Protein AF-A0A1R3GP20-F1 (afdb_monomer_lite)

Organism: Corchorus capsularis (NCBI:txid210143)

pLDDT: mean 72.46, std 16.09, range [25.16, 97.12]

Radius of gyration: 41.13 Å; chains: 1; bounding box: 104×87×97 Å

Secondary structure (DSSP, 8-state):
-------HHHHHHHHHHTSHHHHHHHHHHHHHTT--TTTSTTSPPEEEEEEEE-SS-EEEEEEEESPP-GGGG-S--EEEGGGSSSGGGGGG-BTTB--EEEHHHHHHHHHTHHHHHHHHHHTSS-SS-EEEEEETHHHHHHHHHHHHHHTTS-TT-S---EEEEESPPP-EEHHHHHHHHTSHHHHTTEEEEEETT-SGGGTTT-GGGTTTS---S-TTSEE--SEEEEEETTEEEEE--HHHHHHHHHHSPPPTTTT-TT--S--HHHHHHHHHHHHHH--S----S--S-HHHHHHHHHHHHTT----TT----HHHHHHHHHHHHHHHHHHH-S--HHHHHHHHHHHHHHHHHHHHHHHHTTS-HHHHHHHT-SHHHHHHHHHHHHHHHHHHHHHHHHHHS--SHHHHHHHHHHHHHHHHHHHHHHHHHHHHHHHTT---IIIII--HHHHHHHHHHHHHHHHHT------S--GGGPPPS-TTHHHHHHHHHHHHHHHH-TT--HHHHHHHHHHHHHHHHHHHHHHHTT-S-GGGGSTTSHHHHHHHHHHHHH-GGGTT-HHHHHHHTTGGGGTT-----HHHHHHHHHHSPTT-EEEEEEEEEEE-TT-TTHHHHHHHHHHHHTTSEEEEEEEEEEE--SSS-----EEPPHHHHT-TT--EEEEEEE-----S----SEE-TT----SSSEEEEEEE-SS--EEEEEEE--S--EEEEEEE-TT--EEEEE----TTS-GGGGGG--HHHHHHTT-TT-SEEEE-HHHHHHHHHHHH-TTSTT---GGGSPP-TT--EEEEEE-SS-HHHHHHHHTT-TT--EEEEEE--------------GGGSPPPHHHHHT--EEEEEEE---SHHHHHHHHHHHHH-TT--EEEEEEP-SSS-PPPHHHHHHHHHHHHTTS-TTSEEEE-

InterPro domains:
  IPR002921 Fungal lipase-type domain [PF01764] (103-204)
  IPR006566 FBD domain [PF08387] (855-895)
  IPR006566 FBD domain [SM00579] (857-932)
  IPR029058 Alpha/Beta hydrolase fold [G3DSA:3.40.50.1820] (83-268)
  IPR029058 Alpha/Beta hydrolase fold [SSF53474] (102-243)
  IPR032675 Leucine-rich repeat domain superfamily [G3DSA:3.80.10.10] (656-910)
  IPR041266 EDS1, EP domain [PF18117] (353-562)
  IPR044603 Senescence-associated carboxylesterase 101-like [PTHR46898] (2-581)

Foldseek 3Di:
DPDQPPFLQVVLLVVLQVCPLLVLLVVQVVVCPPDPLVVFPPDDKAKDWDWDDDPAEIEIEIEIPPQDDLVNCLDFDWDWCVNPPDCQVVQLDFDPFIKTWGPSLVVNCVVCVVVLVVVLVVCLPPPGEYEQEYEESSLLNSLSSLVSSVLRHDPPPPHHYAREYELYAFTIFPSNQVQQVLPVVSLQRYEYEYELQRCRNCSLQDVVSNPPPPDDDRSHGGWDTHKYWYFYLQAIGIDRLGQLVSLLNVQQHHDPCSPPPPPSDDSVSVRSVSRNVNSVVDDPDDDPDDDPDSLLVSLVVNCVNSVNDDDPDDPDPVVVSSVSSSVSVVVVVVVVPPDDPVVLVVLLVVLLVLLVVLQVVCVVVLAGNLRCLLVVPDPSSVVNVVSLVSNVVVLVVVQVSLSRGRPGPNSLVVLVVCLVVLQSNLLRRLSSQLSVCVSVVHADCPPPNDDPSSVVSVVSNVVVCVVVVDPPQDDQDQLQPDRQNPSCLVNLLSVLVVLLVQLVDPPDDPVSNVVSVVSNLVNLVVVVVCLVSSRHHLSLVRCNYSNVVSVVSVCVVVDPPCPPRVVVCCVVVVVSVVRRDPDDDLVNVLVVLVVDPFAEEDAEAEDADEDELPPPCCQVRVLSSQVSNLRYQYAEYAYHYEYDDQDQRLPAAAEHDPSNLAHPRYAYYHYHYHYDAYPDDHDDRYHYPPWDDDPDQETEAERAHARHAYYHYHHAYHDDGHYAYHYHYPNHAYYHYYHPPPPPDDLVPLQPHQRLQVVQVPCQQYAEDEDEQNSVVSLVSLCVDPDDPSRDDLVPGAQNANHAYYAYEHEPPDLVVVQSVLLSDQAHAYYHYEYDDDDDDPDPDPDDQLVVDDGRNCQQPHHAEYEYEQQQVPDPSSLRSLLSSLQRNNNHAEYEYEHHDDDDDGDDPVVVVVSCVVSVVSHDPRHDYYYD

Structure (mmCIF, N/CA/C/O backbone):
data_AF-A0A1R3GP20-F1
#
_entry.id   AF-A0A1R3GP20-F1
#
loop_
_atom_site.group_PDB
_atom_site.id
_atom_site.type_symbol
_atom_site.label_atom_id
_atom_site.label_alt_id
_atom_site.label_comp_id
_atom_site.label_asym_id
_atom_site.label_entity_id
_atom_site.label_seq_id
_atom_site.pdbx_PDB_ins_code
_atom_site.Cartn_x
_atom_site.Cartn_y
_atom_site.Cartn_z
_atom_site.occupancy
_atom_site.B_iso_or_equiv
_atom_site.auth_seq_id
_atom_site.auth_comp_id
_atom_site.auth_asym_id
_atom_site.auth_atom_id
_atom_site.pdbx_PDB_model_num
ATOM 1 N N . MET A 1 1 ? 17.857 -23.842 -15.244 1.00 29.58 1 MET A N 1
ATOM 2 C CA . MET A 1 1 ? 18.789 -22.783 -15.690 1.00 29.58 1 MET A CA 1
ATOM 3 C C . MET A 1 1 ? 18.843 -21.756 -14.569 1.00 29.58 1 MET A C 1
ATOM 5 O O . MET A 1 1 ? 17.812 -21.162 -14.300 1.00 29.58 1 MET A O 1
ATOM 9 N N . LYS A 1 2 ? 19.956 -21.622 -13.833 1.00 28.05 2 LYS A N 1
ATOM 10 C CA . LYS A 1 2 ? 20.116 -20.470 -12.925 1.00 28.05 2 LYS A CA 1
ATOM 11 C C . LYS A 1 2 ? 20.214 -19.233 -13.817 1.00 28.05 2 LYS A C 1
ATOM 13 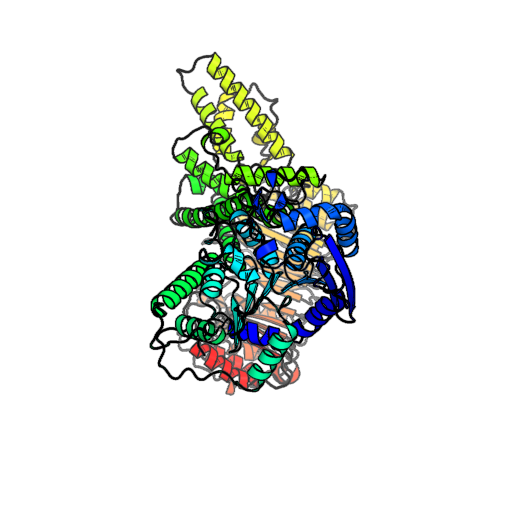O O . LYS A 1 2 ? 21.007 -19.279 -14.755 1.00 28.05 2 LYS A O 1
ATOM 18 N N . GLU A 1 3 ? 19.393 -18.212 -13.578 1.00 34.22 3 GLU A N 1
ATOM 19 C CA . GLU A 1 3 ? 19.436 -16.956 -14.334 1.00 34.22 3 GLU A CA 1
ATOM 20 C C . GLU A 1 3 ? 20.881 -16.446 -14.368 1.00 34.22 3 GLU A C 1
ATOM 22 O O . GLU A 1 3 ? 21.495 -16.155 -13.337 1.00 34.22 3 GLU A O 1
ATOM 27 N N . LEU A 1 4 ? 21.464 -16.428 -15.566 1.00 44.31 4 LEU A N 1
ATOM 28 C CA . LEU A 1 4 ? 22.694 -15.697 -15.807 1.00 44.31 4 LEU A CA 1
ATOM 29 C C . LEU A 1 4 ? 22.367 -14.225 -15.553 1.00 44.31 4 LEU A C 1
ATOM 31 O O . LEU A 1 4 ? 21.310 -13.748 -15.961 1.00 44.31 4 LEU A O 1
ATOM 35 N N . PHE A 1 5 ? 23.254 -13.525 -14.847 1.00 54.19 5 PHE A N 1
ATOM 36 C CA . PHE A 1 5 ? 23.191 -12.073 -14.729 1.00 54.19 5 PHE A CA 1
ATOM 37 C C . PHE A 1 5 ? 22.976 -11.506 -16.139 1.00 54.19 5 PHE A C 1
ATOM 39 O O . PHE A 1 5 ? 23.779 -11.815 -17.021 1.00 54.19 5 PHE A O 1
ATOM 46 N N . ASN A 1 6 ? 21.860 -10.799 -16.363 1.00 54.53 6 ASN A N 1
ATOM 47 C CA . ASN A 1 6 ? 21.426 -10.366 -17.693 1.00 54.53 6 ASN A CA 1
ATOM 48 C C . ASN A 1 6 ? 22.588 -9.640 -18.378 1.00 54.53 6 ASN A C 1
ATOM 50 O O . ASN A 1 6 ? 23.022 -8.579 -17.920 1.00 54.53 6 ASN A O 1
ATOM 54 N N . SER A 1 7 ? 23.172 -10.264 -19.400 1.00 61.56 7 SER A N 1
ATOM 55 C CA . SER A 1 7 ? 24.402 -9.752 -19.979 1.00 61.56 7 SER A CA 1
ATOM 56 C C . SER A 1 7 ? 24.056 -8.487 -20.760 1.00 61.56 7 SER A C 1
ATOM 58 O O . SER A 1 7 ? 23.189 -8.499 -21.631 1.00 61.56 7 SER A O 1
ATOM 60 N N . GLY A 1 8 ? 24.731 -7.367 -20.485 1.00 73.50 8 GLY A N 1
ATOM 61 C CA . GLY A 1 8 ? 24.527 -6.121 -21.236 1.00 73.50 8 GLY A CA 1
ATOM 62 C C . GLY A 1 8 ? 24.634 -6.298 -22.762 1.00 73.50 8 GLY A C 1
ATOM 63 O O . GLY A 1 8 ? 24.097 -5.493 -23.523 1.00 73.50 8 GLY A O 1
ATOM 64 N N . SER A 1 9 ? 25.271 -7.380 -23.219 1.00 75.88 9 SER A N 1
ATOM 65 C CA . SER A 1 9 ? 25.347 -7.790 -24.620 1.00 75.88 9 SER A CA 1
ATOM 66 C C . SER A 1 9 ? 24.009 -8.265 -25.209 1.00 75.88 9 SER A C 1
ATOM 68 O O . SER A 1 9 ? 23.725 -7.952 -26.361 1.00 75.88 9 SER A O 1
ATOM 70 N N . GLU A 1 10 ? 23.144 -8.950 -24.455 1.00 77.94 10 GLU A N 1
ATOM 71 C CA . GLU A 1 10 ? 21.823 -9.391 -24.941 1.00 77.94 10 GLU A CA 1
ATOM 72 C C . GLU A 1 10 ? 20.915 -8.202 -25.261 1.00 77.94 10 GLU A C 1
ATOM 74 O O . GLU A 1 10 ? 20.359 -8.113 -26.359 1.00 77.94 10 GLU A O 1
ATOM 79 N N . ILE A 1 11 ? 20.837 -7.242 -24.335 1.00 83.44 11 ILE A N 1
ATOM 80 C CA . ILE A 1 11 ? 20.085 -5.995 -24.530 1.00 83.44 11 ILE A CA 1
ATOM 81 C C . ILE A 1 11 ? 20.663 -5.217 -25.716 1.00 83.44 11 ILE A C 1
ATOM 83 O O . ILE A 1 11 ? 19.912 -4.714 -26.551 1.00 83.44 11 ILE A O 1
ATOM 87 N N . ALA A 1 12 ? 21.991 -5.140 -25.827 1.00 86.31 12 ALA A N 1
ATOM 88 C CA . ALA A 1 12 ? 22.646 -4.461 -26.939 1.00 86.31 12 ALA A CA 1
ATOM 89 C C . ALA A 1 12 ? 22.302 -5.099 -28.292 1.00 86.31 12 ALA A C 1
ATOM 91 O O . ALA A 1 12 ? 21.916 -4.394 -29.225 1.00 86.31 12 ALA A O 1
ATOM 92 N N . ASN A 1 13 ? 22.351 -6.430 -28.380 1.00 84.88 13 ASN A N 1
ATOM 93 C CA . ASN A 1 13 ? 22.006 -7.167 -29.592 1.00 84.88 13 ASN A CA 1
ATOM 94 C C . ASN A 1 13 ? 20.529 -6.985 -29.968 1.00 84.88 13 ASN A C 1
ATOM 96 O O . ASN A 1 13 ? 20.212 -6.816 -31.148 1.00 84.88 13 ASN A O 1
ATOM 100 N N . PHE A 1 14 ? 19.623 -6.958 -28.987 1.00 86.56 14 PHE A N 1
ATOM 101 C CA . PHE A 1 14 ? 18.211 -6.643 -29.215 1.00 86.56 14 PHE A CA 1
ATOM 102 C C . PHE A 1 14 ? 18.025 -5.227 -29.781 1.00 86.56 14 PHE A C 1
ATOM 104 O O . PHE A 1 14 ? 17.337 -5.038 -30.784 1.00 86.56 14 PHE A O 1
ATOM 111 N N . VAL A 1 15 ? 18.679 -4.224 -29.188 1.00 88.25 15 VAL A N 1
ATOM 112 C CA . VAL A 1 15 ? 18.590 -2.831 -29.654 1.00 88.25 15 VAL A CA 1
ATOM 113 C C . VAL A 1 15 ? 19.131 -2.688 -31.076 1.00 88.25 15 VAL A C 1
ATOM 115 O O . VAL A 1 15 ? 18.488 -2.043 -31.905 1.00 88.25 15 VAL A O 1
ATOM 118 N N . VAL A 1 16 ? 20.272 -3.305 -31.388 1.00 87.69 16 VAL A N 1
ATOM 119 C CA . VAL A 1 16 ? 20.862 -3.270 -32.734 1.00 87.69 16 VAL A CA 1
ATOM 120 C C . VAL A 1 16 ? 19.957 -3.971 -33.751 1.00 87.69 16 VAL A C 1
ATOM 122 O O . VAL A 1 16 ? 19.645 -3.388 -34.784 1.00 87.69 16 VAL A O 1
ATOM 125 N N . SER A 1 17 ? 19.457 -5.171 -33.443 1.00 86.00 17 SER A N 1
ATOM 126 C CA . SER A 1 17 ? 18.593 -5.945 -34.354 1.00 86.00 17 SER A CA 1
ATOM 127 C C . SER A 1 17 ? 17.183 -5.370 -34.542 1.00 86.00 17 SER A C 1
ATOM 129 O O . SER A 1 17 ? 16.494 -5.736 -35.493 1.00 86.00 17 SER A O 1
ATOM 131 N N . SER A 1 18 ? 16.750 -4.435 -33.690 1.00 87.44 18 SER A N 1
ATOM 132 C CA . SER A 1 18 ? 15.440 -3.777 -33.807 1.00 87.44 18 SER A CA 1
ATOM 133 C C . SER A 1 18 ? 15.275 -2.914 -35.069 1.00 87.44 18 SER A C 1
ATOM 135 O O . SER A 1 18 ? 14.157 -2.510 -35.396 1.00 87.44 18 SER A O 1
ATOM 137 N N . GLY A 1 19 ? 16.375 -2.562 -35.748 1.00 86.75 19 GLY A N 1
ATOM 138 C CA . GLY A 1 19 ? 16.399 -1.624 -36.876 1.00 86.75 19 GLY A CA 1
ATOM 139 C C . GLY A 1 19 ? 16.174 -0.156 -36.482 1.00 86.75 19 GLY A C 1
ATOM 140 O O . GLY A 1 19 ? 16.270 0.736 -37.329 1.00 86.75 19 GLY A O 1
ATOM 141 N N . LEU A 1 20 ? 15.914 0.129 -35.199 1.00 90.62 20 LEU A N 1
ATOM 142 C CA . LEU A 1 20 ? 15.613 1.473 -34.711 1.00 90.62 20 LEU A CA 1
ATOM 143 C C . LEU A 1 20 ? 16.793 2.432 -34.895 1.00 90.62 20 LEU A C 1
ATOM 145 O O . LEU A 1 20 ? 16.613 3.549 -35.379 1.00 90.62 20 LEU A O 1
ATOM 149 N N . LEU A 1 21 ? 18.006 1.987 -34.548 1.00 92.56 21 LEU A N 1
ATOM 150 C CA . LEU A 1 21 ? 19.221 2.805 -34.645 1.00 92.56 21 LEU A CA 1
ATOM 151 C C . LEU A 1 21 ? 19.466 3.289 -36.076 1.00 92.56 21 LEU A C 1
ATOM 153 O O . LEU A 1 21 ? 19.797 4.455 -36.281 1.00 92.56 21 LEU A O 1
ATOM 157 N N . LYS A 1 22 ? 19.242 2.413 -37.061 1.00 90.75 22 LYS A N 1
ATOM 158 C CA . LYS A 1 22 ? 19.423 2.710 -38.484 1.00 90.75 22 LYS A CA 1
ATOM 159 C C . LYS A 1 22 ? 18.431 3.760 -38.980 1.00 90.75 22 LYS A C 1
ATOM 161 O O . LYS A 1 22 ? 18.835 4.717 -39.637 1.00 90.75 22 LYS A O 1
ATOM 166 N N . VAL A 1 23 ? 17.151 3.613 -38.627 1.00 91.81 23 VAL A N 1
ATOM 167 C CA . VAL A 1 23 ? 16.099 4.579 -38.991 1.00 91.81 23 VAL A CA 1
ATOM 168 C C . VAL A 1 23 ? 16.395 5.953 -38.390 1.00 91.81 23 VAL A C 1
ATOM 170 O O . VAL A 1 23 ? 16.384 6.952 -39.108 1.00 91.81 23 VAL A O 1
ATOM 173 N N . VAL A 1 24 ? 16.694 6.010 -37.089 1.00 93.62 24 VAL A N 1
ATOM 174 C CA . VAL A 1 24 ? 16.926 7.278 -36.383 1.00 93.62 24 VAL A CA 1
ATOM 175 C C . VAL A 1 24 ? 18.208 7.954 -36.880 1.00 93.62 24 VAL A C 1
ATOM 177 O O . VAL A 1 24 ? 18.185 9.152 -37.167 1.00 93.62 24 VAL A O 1
ATOM 180 N N . TRP A 1 25 ? 19.302 7.204 -37.067 1.00 92.81 25 TRP A N 1
ATOM 181 C CA . TRP A 1 25 ? 20.543 7.751 -37.628 1.00 92.81 25 TRP A CA 1
ATOM 182 C C . TRP A 1 25 ? 20.354 8.280 -39.050 1.00 92.81 25 TRP A C 1
ATOM 184 O O . TRP A 1 25 ? 20.863 9.353 -39.362 1.00 92.81 25 TRP A O 1
ATOM 194 N N . GLY A 1 26 ? 19.573 7.594 -39.892 1.00 91.00 26 GLY A N 1
ATOM 195 C CA . GLY A 1 26 ? 19.237 8.079 -41.234 1.00 91.00 26 GLY A CA 1
ATOM 196 C C . GLY A 1 26 ? 18.630 9.485 -41.208 1.00 91.00 26 GLY A C 1
ATOM 197 O O . GLY A 1 26 ? 19.096 10.371 -41.918 1.00 91.00 26 GLY A O 1
ATOM 198 N N . LYS A 1 27 ? 17.680 9.746 -40.298 1.00 93.12 27 LYS A N 1
ATOM 199 C CA . LYS A 1 27 ? 17.074 11.084 -40.142 1.00 93.12 27 LYS A CA 1
ATOM 200 C C . LYS A 1 27 ? 18.039 12.126 -39.582 1.00 93.12 27 LYS A C 1
ATOM 202 O O . LYS A 1 27 ? 17.956 13.303 -39.946 1.00 93.12 27 LYS A O 1
ATOM 207 N N . VAL A 1 28 ? 18.949 11.722 -38.694 1.00 90.75 28 VAL A N 1
ATOM 208 C CA . VAL A 1 28 ? 20.040 12.586 -38.214 1.00 90.75 28 VAL A CA 1
ATOM 209 C C . VAL A 1 28 ? 20.936 12.986 -39.386 1.00 90.75 28 VAL A C 1
ATOM 211 O O . VAL A 1 28 ? 21.197 14.174 -39.577 1.00 90.75 28 VAL A O 1
ATOM 214 N N . TRP A 1 29 ? 21.331 12.021 -40.215 1.00 87.06 29 TRP A N 1
ATOM 215 C CA . TRP A 1 29 ? 22.163 12.233 -41.396 1.00 87.06 29 TRP A CA 1
ATOM 216 C C . TRP A 1 29 ? 21.489 13.139 -42.437 1.00 87.06 29 TRP A C 1
ATOM 218 O O . TRP A 1 29 ? 22.080 14.129 -42.872 1.00 87.06 29 TRP A O 1
ATOM 228 N N . ASP A 1 30 ? 20.217 12.891 -42.755 1.00 87.69 30 ASP A N 1
ATOM 229 C CA . ASP A 1 30 ? 19.410 13.728 -43.658 1.00 87.69 30 ASP A CA 1
ATOM 230 C C . ASP A 1 30 ? 19.300 15.179 -43.166 1.00 87.69 30 ASP A C 1
ATOM 232 O O . ASP A 1 30 ? 19.216 16.135 -43.946 1.00 87.69 30 ASP A O 1
ATOM 236 N N . SER A 1 31 ? 19.326 15.373 -41.846 1.00 85.50 31 SER A N 1
ATOM 237 C CA . SER A 1 31 ? 19.245 16.697 -41.233 1.00 85.50 31 SER A CA 1
ATOM 238 C C . SER A 1 31 ? 20.527 17.521 -41.409 1.00 85.50 31 SER A C 1
ATOM 240 O O . SER A 1 31 ? 20.444 18.749 -41.343 1.00 85.50 31 SER A O 1
ATOM 242 N N . TYR A 1 32 ? 21.664 16.887 -41.727 1.00 79.44 32 TYR A N 1
ATOM 243 C CA . TYR A 1 32 ? 22.916 17.558 -42.109 1.00 79.44 32 TYR A CA 1
ATOM 244 C C . TYR A 1 32 ? 22.970 17.988 -43.588 1.00 79.44 32 TYR A C 1
ATOM 246 O O . TYR A 1 32 ? 23.777 18.847 -43.932 1.00 79.44 32 TYR A O 1
ATOM 254 N N . GLY A 1 33 ? 22.109 17.437 -44.454 1.00 60.69 33 GLY A N 1
ATOM 255 C CA . GLY A 1 33 ? 21.724 17.972 -45.771 1.00 60.69 33 GLY A CA 1
ATOM 256 C C . GLY A 1 33 ? 22.797 18.670 -46.624 1.00 60.69 33 GLY A C 1
ATOM 257 O O . GLY A 1 33 ? 22.637 19.847 -46.934 1.00 60.69 33 GLY A O 1
ATOM 258 N N . GLY A 1 34 ? 23.862 17.967 -47.034 1.00 55.84 34 GLY A N 1
ATOM 259 C CA . GLY A 1 34 ? 24.817 18.447 -48.055 1.00 55.84 34 GLY A CA 1
ATOM 260 C C . GLY A 1 34 ? 25.625 19.699 -47.684 1.00 55.84 34 GLY A C 1
ATOM 261 O O . GLY A 1 34 ? 26.261 20.299 -48.549 1.00 55.84 34 GLY A O 1
ATOM 262 N N . VAL A 1 35 ? 25.598 20.106 -46.414 1.00 54.78 35 VAL A N 1
ATOM 263 C CA . VAL A 1 35 ? 26.345 21.256 -45.904 1.00 54.78 35 VAL A CA 1
ATOM 264 C C . VAL A 1 35 ? 27.845 20.998 -46.050 1.00 54.78 35 VAL A C 1
ATOM 266 O O . VAL A 1 35 ? 28.344 19.947 -45.647 1.00 54.78 35 VAL A O 1
ATOM 269 N N . ASN A 1 36 ? 28.582 21.959 -46.615 1.00 56.22 36 ASN A N 1
ATOM 270 C CA . ASN A 1 36 ? 30.034 21.870 -46.732 1.00 56.22 36 ASN A CA 1
ATOM 271 C C . ASN A 1 36 ? 30.664 22.017 -45.334 1.00 56.22 36 ASN A C 1
ATOM 273 O O . ASN A 1 36 ? 30.934 23.119 -44.861 1.00 56.22 36 ASN A O 1
ATOM 277 N N . LEU A 1 37 ? 30.865 20.888 -44.649 1.00 58.25 37 LEU A N 1
ATOM 278 C CA . LEU A 1 37 ? 31.321 20.790 -43.251 1.00 58.25 37 LEU A CA 1
ATOM 279 C C . LEU A 1 37 ? 32.644 21.521 -42.969 1.00 58.25 37 LEU A C 1
ATOM 281 O O . LEU A 1 37 ? 32.959 21.814 -41.817 1.00 58.25 37 LEU A O 1
ATOM 285 N N . LYS A 1 38 ? 33.418 21.817 -44.017 1.00 56.22 38 LYS A N 1
ATOM 286 C CA . LYS A 1 38 ? 34.682 22.555 -43.938 1.00 56.22 38 LYS A CA 1
ATOM 287 C C . LYS A 1 38 ? 34.490 24.076 -43.834 1.00 56.22 38 LYS A C 1
ATOM 289 O O . LYS A 1 38 ? 35.322 24.733 -43.224 1.00 56.22 38 LYS A O 1
ATOM 294 N N . GLU A 1 39 ? 33.399 24.639 -44.361 1.00 55.25 39 GLU A N 1
ATOM 295 C CA . GLU A 1 39 ? 33.142 26.095 -44.352 1.00 55.25 39 GLU A CA 1
ATOM 296 C C . GLU A 1 39 ? 32.567 26.603 -43.019 1.00 55.25 39 GLU A C 1
ATOM 298 O O . GLU A 1 39 ? 32.647 27.791 -42.716 1.00 55.25 39 GLU A O 1
ATOM 303 N N . GLN A 1 40 ? 32.011 25.711 -42.193 1.00 54.69 40 GLN A N 1
ATOM 304 C CA . GLN A 1 40 ? 31.311 26.086 -40.959 1.00 54.69 40 GLN A CA 1
ATOM 305 C C . GLN A 1 40 ? 32.179 26.101 -39.695 1.00 54.69 40 GLN A C 1
ATOM 307 O O . GLN A 1 40 ? 31.701 26.534 -38.651 1.00 54.69 40 GLN A O 1
ATOM 312 N N . GLN A 1 41 ? 33.444 25.676 -39.771 1.00 58.16 41 GLN A N 1
ATOM 313 C CA . GLN A 1 41 ? 34.330 25.549 -38.601 1.00 58.16 41 GLN A CA 1
ATOM 314 C C . GLN A 1 41 ? 34.600 26.882 -37.873 1.00 58.16 41 GLN A C 1
ATOM 316 O O . GLN A 1 41 ? 34.982 26.870 -36.710 1.00 58.16 41 GLN A O 1
ATOM 321 N N . ASN A 1 42 ? 34.361 28.023 -38.533 1.00 55.22 42 ASN A N 1
ATOM 322 C CA . ASN A 1 42 ? 34.601 29.365 -37.988 1.00 55.22 42 ASN A CA 1
ATOM 323 C C . ASN A 1 42 ? 33.325 30.090 -37.504 1.00 55.22 42 ASN A C 1
ATOM 325 O O . ASN A 1 42 ? 33.387 31.273 -37.169 1.00 55.22 42 ASN A O 1
ATOM 329 N N . LEU A 1 43 ? 32.161 29.430 -37.501 1.00 61.06 43 LEU A N 1
ATOM 330 C CA . LEU A 1 43 ? 30.885 30.013 -37.061 1.00 61.06 43 LEU A CA 1
ATOM 331 C C . LEU A 1 43 ? 30.577 29.646 -35.600 1.00 61.06 43 LEU A C 1
ATOM 333 O O . LEU A 1 43 ? 30.935 28.571 -35.128 1.00 61.06 43 LEU A O 1
ATOM 337 N N . GLY A 1 44 ? 29.871 30.532 -34.889 1.00 66.75 44 GLY A N 1
ATOM 338 C CA . GLY A 1 44 ? 29.358 30.242 -33.546 1.00 66.75 44 GLY A CA 1
ATOM 339 C C . GLY A 1 44 ? 28.326 29.109 -33.549 1.00 66.75 44 GLY A C 1
ATOM 340 O O . GLY A 1 44 ? 27.679 28.851 -34.567 1.00 66.75 44 GLY A O 1
ATOM 341 N N . PHE A 1 45 ? 28.157 28.435 -32.406 1.00 76.25 45 PHE A N 1
ATOM 342 C CA . PHE A 1 45 ? 27.189 27.346 -32.293 1.00 76.25 45 PHE A CA 1
ATOM 343 C C . PHE A 1 45 ? 25.761 27.836 -32.564 1.00 76.25 45 PHE A C 1
ATOM 345 O O . PHE A 1 45 ? 25.288 28.800 -31.965 1.00 76.25 45 PHE A O 1
ATOM 352 N N . SER A 1 46 ? 25.055 27.119 -33.431 1.00 83.00 46 SER A N 1
ATOM 353 C CA . SER A 1 46 ? 23.639 27.313 -33.743 1.00 83.00 46 SER A CA 1
ATOM 354 C C . SER A 1 46 ? 22.892 25.988 -33.626 1.00 83.00 46 SER A C 1
ATOM 356 O O . SER A 1 46 ? 23.471 24.919 -33.839 1.00 83.00 46 SER A O 1
ATOM 358 N N . LEU A 1 47 ? 21.608 26.059 -33.278 1.00 88.19 47 LEU A N 1
ATOM 359 C CA . LEU A 1 47 ? 20.738 24.899 -33.119 1.00 88.19 47 LEU A CA 1
ATOM 360 C C . LEU A 1 47 ? 19.670 24.903 -34.211 1.00 88.19 47 LEU A C 1
ATOM 362 O O . LEU A 1 47 ? 19.030 25.920 -34.461 1.00 88.19 47 LEU A O 1
ATOM 366 N N . LYS A 1 48 ? 19.455 23.752 -34.843 1.00 88.50 48 LYS A N 1
ATOM 367 C CA . LYS A 1 48 ? 18.309 23.498 -35.720 1.00 88.50 48 LYS A CA 1
ATOM 368 C C . LYS A 1 48 ? 17.637 22.208 -35.286 1.00 88.50 48 LYS A C 1
ATOM 370 O O . LYS A 1 48 ? 18.314 21.284 -34.836 1.00 88.50 48 LYS A O 1
ATOM 375 N N . TRP A 1 49 ? 16.326 22.118 -35.464 1.00 92.06 49 TRP A N 1
ATOM 376 C CA . TRP A 1 49 ? 15.613 20.857 -35.305 1.00 92.06 49 TRP A CA 1
ATOM 377 C C . TRP A 1 49 ? 14.669 20.590 -36.466 1.00 92.06 49 TRP A C 1
ATOM 379 O O . TRP A 1 49 ? 14.187 21.507 -37.131 1.00 92.06 49 TRP A O 1
ATOM 389 N N . LYS A 1 50 ? 14.427 19.306 -36.715 1.00 92.62 50 LYS A N 1
ATOM 390 C CA . LYS A 1 50 ? 13.450 18.817 -37.687 1.00 92.62 50 LYS A CA 1
ATOM 391 C C . LYS A 1 50 ? 12.570 17.772 -37.025 1.00 92.62 50 LYS A C 1
ATOM 393 O O . LYS A 1 50 ? 13.045 16.975 -36.220 1.00 92.62 50 LYS A O 1
ATOM 398 N N . VAL A 1 51 ? 11.296 17.789 -37.385 1.00 92.00 51 VAL A N 1
ATOM 399 C CA . VAL A 1 51 ? 10.306 16.812 -36.939 1.00 92.00 51 VAL A CA 1
ATOM 400 C C . VAL A 1 51 ? 9.996 15.893 -38.114 1.00 92.00 51 VAL A C 1
ATOM 402 O O . VAL A 1 51 ? 9.724 16.374 -39.213 1.00 92.00 51 VAL A O 1
ATOM 405 N N . TYR A 1 52 ? 10.047 14.587 -37.879 1.00 91.75 52 TYR A N 1
ATOM 406 C CA . TYR A 1 52 ? 9.670 13.554 -38.836 1.00 91.75 52 TYR A CA 1
ATOM 407 C C . TYR A 1 52 ? 8.512 12.748 -38.254 1.00 91.75 52 TYR A C 1
ATOM 409 O O . TYR A 1 52 ? 8.655 12.110 -37.211 1.00 91.75 52 TYR A O 1
ATOM 417 N N . GLU A 1 53 ? 7.371 12.778 -38.931 1.00 89.19 53 GLU A N 1
ATOM 418 C CA . GLU A 1 53 ? 6.186 12.014 -38.548 1.00 89.19 53 GLU A CA 1
ATOM 419 C C . GLU A 1 53 ? 6.222 10.652 -39.260 1.00 89.19 53 GLU A C 1
ATOM 421 O O . GLU A 1 53 ? 5.951 10.561 -40.456 1.00 89.19 53 GLU A O 1
ATOM 426 N N . GLU A 1 54 ? 6.587 9.579 -38.550 1.00 85.62 54 GLU A N 1
ATOM 427 C CA . GLU A 1 54 ? 6.610 8.213 -39.105 1.00 85.62 54 GLU A CA 1
ATOM 428 C C . GLU A 1 54 ? 5.326 7.463 -38.745 1.00 85.62 54 GLU A C 1
ATOM 430 O O . GLU A 1 54 ? 4.674 7.780 -37.761 1.00 85.62 54 GLU A O 1
ATOM 435 N N . ALA A 1 55 ? 4.939 6.413 -39.470 1.00 81.88 55 ALA A N 1
ATOM 436 C CA . ALA A 1 55 ? 3.660 5.730 -39.209 1.00 81.88 55 ALA A CA 1
ATOM 437 C C . ALA A 1 55 ? 3.495 5.217 -37.755 1.00 81.88 55 ALA A C 1
ATOM 439 O O . ALA A 1 55 ? 2.386 5.212 -37.222 1.00 81.88 55 ALA A O 1
ATOM 440 N N . LYS A 1 56 ? 4.591 4.803 -37.098 1.00 84.44 56 LYS A N 1
ATOM 441 C CA . LYS A 1 56 ? 4.572 4.171 -35.762 1.00 84.44 56 LYS A CA 1
ATOM 442 C C . LYS A 1 56 ? 4.971 5.097 -34.606 1.00 84.44 56 LYS A C 1
ATOM 444 O O . LYS A 1 56 ? 4.517 4.880 -33.486 1.00 84.44 56 LYS A O 1
ATOM 449 N N . PHE A 1 57 ? 5.813 6.096 -34.853 1.00 88.69 57 PHE A N 1
ATOM 450 C CA . PHE A 1 57 ? 6.357 7.011 -33.842 1.00 88.69 57 PHE A CA 1
ATOM 451 C C . PHE A 1 57 ? 6.756 8.341 -34.489 1.00 88.69 57 PHE A C 1
ATOM 453 O O . PHE A 1 57 ? 6.928 8.399 -35.699 1.00 88.69 57 PHE A O 1
ATOM 460 N N . ASP A 1 58 ? 6.887 9.405 -33.708 1.00 91.25 58 ASP A N 1
ATOM 461 C CA . ASP A 1 58 ? 7.414 10.685 -34.200 1.00 91.25 58 ASP A CA 1
ATOM 462 C C . ASP A 1 58 ? 8.881 10.832 -33.796 1.00 91.25 58 ASP A C 1
ATOM 464 O O . ASP A 1 58 ? 9.286 10.340 -32.741 1.00 91.25 58 ASP A O 1
ATOM 468 N N . ILE A 1 59 ? 9.688 11.495 -34.626 1.00 93.81 59 ILE A N 1
ATOM 469 C CA . ILE A 1 59 ? 11.118 11.712 -34.377 1.00 93.81 59 ILE A CA 1
ATOM 470 C C . ILE A 1 59 ? 11.421 13.210 -34.403 1.00 93.81 59 ILE A C 1
ATOM 472 O O . ILE A 1 59 ? 11.221 13.873 -35.420 1.00 93.81 59 ILE A O 1
ATOM 476 N N . ILE A 1 60 ? 11.971 13.736 -33.311 1.00 94.75 60 ILE A N 1
ATOM 477 C CA . ILE A 1 60 ? 12.514 15.095 -33.232 1.00 94.75 60 ILE A CA 1
ATOM 478 C C . ILE A 1 60 ? 14.036 14.999 -33.282 1.00 94.75 60 ILE A C 1
ATOM 480 O O . ILE A 1 60 ? 14.659 14.454 -32.373 1.00 94.75 60 ILE A O 1
ATOM 484 N N . VAL A 1 61 ? 14.633 15.539 -34.340 1.00 95.94 61 VAL A N 1
ATOM 485 C CA . VAL A 1 61 ? 16.082 15.531 -34.562 1.00 95.94 61 VAL A CA 1
ATOM 486 C C . VAL A 1 61 ? 16.657 16.900 -34.235 1.00 95.94 61 VAL A C 1
ATOM 488 O O . VAL A 1 61 ? 16.308 17.873 -34.898 1.00 95.94 61 VAL A O 1
ATOM 491 N N . PHE A 1 62 ? 17.578 16.967 -33.276 1.00 93.94 62 PHE A N 1
ATOM 492 C CA . PHE A 1 62 ? 18.363 18.156 -32.949 1.00 93.94 62 PHE A CA 1
ATOM 493 C C . PHE A 1 62 ? 19.749 18.099 -33.595 1.00 93.94 62 PHE A C 1
ATOM 495 O O . PHE A 1 62 ? 20.509 17.145 -33.407 1.00 93.94 62 PHE A O 1
ATOM 502 N N . VAL A 1 63 ? 20.100 19.157 -34.324 1.00 89.38 63 VAL A N 1
ATOM 503 C CA . VAL A 1 63 ? 21.385 19.310 -35.009 1.00 89.38 63 VAL A CA 1
ATOM 504 C C . VAL A 1 63 ? 22.052 20.602 -34.557 1.00 89.38 63 VAL A C 1
ATOM 506 O O . VAL A 1 63 ? 21.512 21.693 -34.744 1.00 89.38 63 VAL A O 1
ATOM 509 N N . ALA A 1 64 ? 23.245 20.471 -33.978 1.00 86.50 64 ALA A N 1
ATOM 510 C CA . ALA A 1 64 ? 24.125 21.599 -33.703 1.00 86.50 64 ALA A CA 1
ATOM 511 C C . ALA A 1 64 ? 25.059 21.843 -34.901 1.00 86.50 64 ALA A C 1
ATOM 513 O O . ALA A 1 64 ? 25.556 20.892 -35.510 1.00 86.50 64 ALA A O 1
ATOM 514 N N . SER A 1 65 ? 25.281 23.115 -35.233 1.00 78.06 65 SER A N 1
ATOM 515 C CA . SER A 1 65 ? 26.180 23.563 -36.301 1.00 78.06 65 SER A CA 1
ATOM 516 C C . SER A 1 65 ? 27.134 24.635 -35.760 1.00 78.06 65 SER A C 1
ATOM 518 O O . SER A 1 65 ? 26.632 25.606 -35.190 1.00 78.06 65 SER A O 1
ATOM 520 N N . PRO A 1 66 ? 28.460 24.530 -35.969 1.00 72.75 66 PRO A N 1
ATOM 521 C CA . PRO A 1 66 ? 29.165 23.439 -36.654 1.00 72.75 66 PRO A CA 1
ATOM 522 C C . PRO A 1 66 ? 29.133 22.115 -35.877 1.00 72.75 66 PRO A C 1
ATOM 524 O O . PRO A 1 66 ? 28.771 22.075 -34.701 1.00 72.75 66 PRO A O 1
ATOM 527 N N . ILE A 1 67 ? 29.517 21.020 -36.541 1.00 71.81 67 ILE A N 1
ATOM 528 C CA . ILE A 1 67 ? 29.693 19.722 -35.878 1.00 71.81 67 ILE A CA 1
ATOM 529 C C . ILE A 1 67 ? 30.874 19.829 -34.921 1.00 71.81 67 ILE A C 1
ATOM 531 O O . ILE A 1 67 ? 31.997 20.116 -35.337 1.00 71.81 67 ILE A O 1
ATOM 535 N N . CYS A 1 68 ? 30.612 19.611 -33.634 1.00 71.00 68 CYS A N 1
ATOM 536 C CA . CYS A 1 68 ? 31.629 19.751 -32.608 1.00 71.00 68 CYS A CA 1
ATOM 537 C C . CYS A 1 68 ? 32.725 18.702 -32.791 1.00 71.00 68 CYS A C 1
ATOM 539 O O . CYS A 1 68 ? 32.491 17.501 -32.660 1.00 71.00 68 CYS A O 1
ATOM 541 N N . THR A 1 69 ? 33.937 19.182 -33.042 1.00 68.81 69 THR A N 1
ATOM 542 C CA . THR A 1 69 ? 35.160 18.385 -32.936 1.00 68.81 69 THR A CA 1
ATOM 543 C C . THR A 1 69 ? 35.772 18.554 -31.545 1.00 68.81 69 THR A C 1
ATOM 545 O O . THR A 1 69 ? 35.348 19.404 -30.757 1.00 68.81 69 THR A O 1
ATOM 548 N N . LYS A 1 70 ? 36.830 17.789 -31.257 1.00 65.44 70 LYS A N 1
ATOM 549 C CA . LYS A 1 70 ? 37.595 17.902 -30.010 1.00 65.44 70 LYS A CA 1
ATOM 550 C C . LYS A 1 70 ? 38.002 19.346 -29.687 1.00 65.44 70 LYS A C 1
ATOM 552 O O . LYS A 1 70 ? 37.914 19.735 -28.531 1.00 65.44 70 LYS A O 1
ATOM 557 N N . SER A 1 71 ? 38.427 20.138 -30.675 1.00 65.38 71 SER A N 1
ATOM 558 C CA . SER A 1 71 ? 38.880 21.522 -30.460 1.00 65.38 71 SER A CA 1
ATOM 559 C C . SER A 1 71 ? 37.761 22.460 -30.001 1.00 65.38 71 SER A C 1
ATOM 561 O O . SER A 1 71 ? 38.008 23.337 -29.183 1.00 65.38 71 SER A O 1
ATOM 563 N N . HIS A 1 72 ? 36.526 22.239 -30.456 1.00 69.38 72 HIS A N 1
ATOM 564 C CA . HIS A 1 72 ? 35.367 23.066 -30.106 1.00 69.38 72 HIS A CA 1
ATOM 565 C C . HIS A 1 72 ? 34.900 22.882 -28.653 1.00 69.38 72 HIS A C 1
ATOM 567 O O . HIS A 1 72 ? 34.181 23.726 -28.129 1.00 69.38 72 HIS A O 1
ATOM 573 N N . LEU A 1 73 ? 35.264 21.762 -28.021 1.00 70.06 73 LEU A N 1
ATOM 574 C CA . LEU A 1 73 ? 34.796 21.349 -26.694 1.00 70.06 73 LEU A CA 1
ATOM 575 C C . LEU A 1 73 ? 35.947 21.244 -25.672 1.00 70.06 73 LEU A C 1
ATOM 577 O O . LEU A 1 73 ? 35.783 20.630 -24.621 1.00 70.06 73 LEU A O 1
ATOM 581 N N . GLN A 1 74 ? 37.122 21.810 -25.982 1.00 60.66 74 GLN A N 1
ATOM 582 C CA . GLN A 1 74 ? 38.304 21.763 -25.106 1.00 60.66 74 GLN A CA 1
ATOM 583 C C . GLN A 1 74 ? 38.099 22.495 -23.772 1.00 60.66 74 GLN A C 1
ATOM 585 O O . GLN A 1 74 ? 38.682 22.094 -22.765 1.00 60.66 74 GLN A O 1
ATOM 590 N N . GLU A 1 75 ? 37.260 23.532 -23.742 1.00 62.47 75 GLU A N 1
ATOM 591 C CA . GLU A 1 75 ? 36.913 24.258 -22.520 1.00 62.47 75 GLU A CA 1
ATOM 592 C C . GLU A 1 75 ? 35.738 23.570 -21.817 1.00 62.47 75 GLU A C 1
ATOM 594 O O . GLU A 1 75 ? 34.565 23.849 -22.068 1.00 62.47 75 GLU A O 1
ATOM 599 N N . ALA A 1 76 ? 36.064 22.630 -20.930 1.00 63.91 76 ALA A N 1
ATOM 600 C CA . ALA A 1 76 ? 35.094 22.007 -20.045 1.00 63.91 76 ALA A CA 1
ATOM 601 C C . ALA A 1 76 ? 34.587 23.049 -19.030 1.00 63.91 76 ALA A C 1
ATOM 603 O O . ALA A 1 76 ? 35.246 23.323 -18.032 1.00 63.91 76 ALA A O 1
ATOM 604 N N . GLU A 1 77 ? 33.415 23.636 -19.280 1.00 78.88 77 GLU A N 1
ATOM 605 C CA . GLU A 1 77 ? 32.796 24.608 -18.373 1.00 78.88 77 GLU A CA 1
ATOM 606 C C . GLU A 1 77 ? 31.403 24.129 -17.948 1.00 78.88 77 GLU A C 1
ATOM 608 O O . GLU A 1 77 ? 30.496 23.971 -18.768 1.00 78.88 77 GLU A O 1
ATOM 613 N N . LEU A 1 78 ? 31.245 23.880 -16.646 1.00 81.62 78 LEU A N 1
ATOM 614 C CA . LEU A 1 78 ? 29.972 23.540 -16.017 1.00 81.62 78 LEU A CA 1
ATOM 615 C C . LEU A 1 78 ? 29.332 24.804 -15.446 1.00 81.62 78 LEU A C 1
ATOM 617 O O . LEU A 1 78 ? 29.961 25.539 -14.686 1.00 81.62 78 LEU A O 1
ATOM 621 N N . VAL A 1 79 ? 28.065 25.033 -15.778 1.00 81.75 79 VAL A N 1
ATOM 622 C CA . VAL A 1 79 ? 27.266 26.129 -15.227 1.00 81.75 79 VAL A CA 1
ATOM 623 C C . VAL A 1 79 ? 26.340 25.559 -14.152 1.00 81.75 79 VAL A C 1
ATOM 625 O O . VAL A 1 79 ? 25.558 24.656 -14.468 1.00 81.75 79 VAL A O 1
ATOM 628 N N . PRO A 1 80 ? 26.391 26.059 -12.903 1.00 79.19 80 PRO A N 1
ATOM 629 C CA . PRO A 1 80 ? 25.449 25.660 -11.864 1.00 79.19 80 PRO A CA 1
ATOM 630 C C . PRO A 1 80 ? 24.013 26.003 -12.263 1.00 79.19 80 PRO A C 1
ATOM 632 O O . PRO A 1 80 ? 23.748 27.106 -12.747 1.00 79.19 80 PRO A O 1
ATOM 635 N N . SER A 1 81 ? 23.067 25.109 -11.985 1.00 67.56 81 SER A N 1
ATOM 636 C CA . SER A 1 81 ? 21.639 25.324 -12.257 1.00 67.56 81 SER A CA 1
ATOM 637 C C . SER A 1 81 ? 21.082 26.571 -11.551 1.00 67.56 81 SER A C 1
ATOM 639 O O . SER A 1 81 ? 20.160 27.197 -12.060 1.00 67.56 81 SER A O 1
ATOM 641 N N . THR A 1 82 ? 21.678 26.989 -10.426 1.00 64.56 82 THR A N 1
ATOM 642 C CA . THR A 1 82 ? 21.329 28.214 -9.677 1.00 64.56 82 THR A CA 1
ATOM 643 C C . THR A 1 82 ? 21.800 29.513 -10.339 1.00 64.56 82 THR A C 1
ATOM 645 O O . THR A 1 82 ? 21.266 30.579 -10.040 1.00 64.56 82 THR A O 1
ATOM 648 N N . ALA A 1 83 ? 22.796 29.452 -11.229 1.00 64.81 83 ALA A N 1
ATOM 649 C CA . ALA A 1 83 ? 23.304 30.607 -11.974 1.00 64.81 83 ALA A CA 1
ATOM 650 C C . ALA A 1 83 ? 22.507 30.873 -13.265 1.00 64.81 83 ALA A C 1
ATOM 652 O O . ALA A 1 83 ? 22.671 31.918 -13.903 1.00 64.81 83 ALA A O 1
ATOM 653 N N . LEU A 1 84 ? 21.639 29.937 -13.661 1.00 64.00 84 LEU A N 1
ATOM 654 C CA . LEU A 1 84 ? 20.728 30.107 -14.783 1.00 64.00 84 LEU A CA 1
ATOM 655 C C . LEU A 1 84 ? 19.601 31.052 -14.346 1.00 64.00 84 LEU A C 1
ATOM 657 O O . LEU A 1 84 ? 18.854 30.762 -13.421 1.00 64.00 84 LEU A O 1
ATOM 661 N N . LYS A 1 85 ? 19.475 32.203 -15.017 1.00 53.47 85 LYS A N 1
ATOM 662 C CA . LYS A 1 85 ? 18.492 33.264 -14.700 1.00 53.47 85 LYS A CA 1
ATOM 663 C C . LYS A 1 85 ? 17.018 32.849 -14.872 1.00 53.47 85 LYS A C 1
ATOM 665 O O . LYS A 1 85 ? 16.133 33.673 -14.671 1.00 53.47 85 LYS A O 1
ATOM 670 N N . ASP A 1 86 ? 16.759 31.611 -15.275 1.00 57.47 86 ASP A N 1
ATOM 671 C CA . ASP A 1 86 ? 15.447 31.074 -15.617 1.00 57.47 86 ASP A CA 1
ATOM 672 C C . ASP A 1 86 ? 15.231 29.775 -14.808 1.00 57.47 86 ASP A C 1
ATOM 674 O O . ASP A 1 86 ? 16.117 28.913 -14.844 1.00 57.47 86 ASP A O 1
ATOM 678 N N . PRO A 1 87 ? 14.090 29.583 -14.108 1.00 57.62 87 PRO A N 1
ATOM 679 C CA . PRO A 1 87 ? 13.792 28.402 -13.273 1.00 57.62 87 PRO A CA 1
ATOM 680 C C . PRO A 1 87 ? 13.657 27.084 -14.064 1.00 57.62 87 PRO A C 1
ATOM 682 O O . PRO A 1 87 ? 13.168 26.070 -13.568 1.00 57.62 87 PRO A O 1
ATOM 685 N N . SER A 1 88 ? 14.098 27.070 -15.319 1.00 61.19 88 SER A N 1
ATOM 686 C CA . SER A 1 88 ? 13.933 25.982 -16.267 1.00 61.19 88 SER A CA 1
ATOM 687 C C . SER A 1 88 ? 14.508 24.633 -15.826 1.00 61.19 88 SER A C 1
ATOM 689 O O . SER A 1 88 ? 14.011 23.612 -16.278 1.00 61.19 88 SER A O 1
ATOM 691 N N . PHE A 1 89 ? 15.509 24.581 -14.951 1.00 70.88 89 PHE A N 1
ATOM 692 C CA . PHE A 1 89 ? 16.067 23.313 -14.454 1.00 70.88 89 PHE A CA 1
ATOM 693 C C . PHE A 1 89 ? 16.151 23.255 -12.925 1.00 70.88 89 PHE A C 1
ATOM 695 O O . PHE A 1 89 ? 16.870 22.426 -12.377 1.00 70.88 89 PHE A O 1
ATOM 702 N N . GLU A 1 90 ? 15.384 24.091 -12.220 1.00 67.56 90 GLU A N 1
ATOM 703 C CA . GLU A 1 90 ? 15.338 24.092 -10.749 1.00 67.56 90 GLU A CA 1
ATOM 704 C C . GLU A 1 90 ? 14.861 22.742 -10.187 1.00 67.56 90 GLU A C 1
ATOM 706 O O . GLU A 1 90 ? 15.289 22.311 -9.121 1.00 67.56 90 GLU A O 1
ATOM 711 N N . PHE A 1 91 ? 14.058 22.006 -10.963 1.00 69.81 91 PHE A N 1
ATOM 712 C CA . PHE A 1 91 ? 13.646 20.642 -10.637 1.00 69.81 91 PHE A CA 1
ATOM 713 C C . PHE A 1 91 ? 14.797 19.630 -10.564 1.00 69.81 91 PHE A C 1
ATOM 715 O O . PHE A 1 91 ? 14.579 18.524 -10.087 1.00 69.81 91 PHE A O 1
ATOM 722 N N . LEU A 1 92 ? 15.994 19.959 -11.054 1.00 69.94 92 LEU A N 1
ATOM 723 C CA . LEU A 1 92 ? 17.192 19.124 -10.931 1.00 69.94 92 LEU A CA 1
ATOM 724 C C . LEU A 1 92 ? 18.027 19.480 -9.690 1.00 69.94 92 LEU A C 1
ATOM 726 O O . LEU A 1 92 ? 19.129 18.958 -9.531 1.00 69.94 92 LEU A O 1
ATOM 730 N N . CYS A 1 93 ? 17.547 20.380 -8.829 1.00 65.69 93 CYS A N 1
ATOM 731 C CA . CYS A 1 93 ? 18.174 20.717 -7.555 1.00 65.69 93 CYS A CA 1
ATOM 732 C C . CYS A 1 93 ? 17.434 19.997 -6.416 1.00 65.69 93 CYS A C 1
ATOM 734 O O . CYS A 1 93 ? 16.229 20.179 -6.233 1.00 65.69 93 CYS A O 1
ATOM 736 N N . SER A 1 94 ? 18.148 19.181 -5.639 1.00 56.84 94 SER A N 1
ATOM 737 C CA . SER A 1 94 ? 17.642 18.595 -4.390 1.00 56.84 94 SER A CA 1
ATOM 738 C C . SER A 1 94 ? 18.068 19.436 -3.183 1.00 56.84 94 SER A C 1
ATOM 740 O O . SER A 1 94 ? 19.005 20.234 -3.269 1.00 56.84 94 SER A O 1
ATOM 742 N N . ASN A 1 95 ? 17.385 19.275 -2.041 1.00 51.31 95 ASN A N 1
ATOM 743 C CA . ASN A 1 95 ? 17.738 19.957 -0.790 1.00 51.31 95 ASN A CA 1
ATOM 744 C C . ASN A 1 95 ? 19.151 19.538 -0.335 1.00 51.31 95 ASN A C 1
ATOM 746 O O . ASN A 1 95 ? 19.317 18.535 0.354 1.00 51.31 95 ASN A O 1
ATOM 750 N N . GLY A 1 96 ? 20.163 20.312 -0.739 1.00 54.88 96 GLY A N 1
ATOM 751 C CA . GLY A 1 96 ? 21.566 20.153 -0.346 1.00 54.88 96 GLY A CA 1
ATOM 752 C C . GLY A 1 96 ? 22.566 19.973 -1.495 1.00 54.88 96 GLY A C 1
ATOM 753 O O . GLY A 1 96 ? 23.744 20.239 -1.275 1.00 54.88 96 GLY A O 1
ATOM 754 N N . ASN A 1 97 ? 22.131 19.605 -2.711 1.00 59.59 97 ASN A N 1
ATOM 755 C CA . ASN A 1 97 ? 23.031 19.355 -3.848 1.00 59.59 97 ASN A CA 1
ATOM 756 C C . ASN A 1 97 ? 22.676 20.233 -5.060 1.00 59.59 97 ASN A C 1
ATOM 758 O O . ASN A 1 97 ? 21.595 20.120 -5.639 1.00 59.59 97 ASN A O 1
ATOM 762 N N . SER A 1 98 ? 23.616 21.081 -5.483 1.00 71.25 98 SER A N 1
ATOM 763 C CA . SER A 1 98 ? 23.530 21.826 -6.742 1.00 71.25 98 SER A CA 1
ATOM 764 C C . SER A 1 98 ? 23.871 20.915 -7.925 1.00 71.25 98 SER A C 1
ATOM 766 O O . SER A 1 98 ? 24.910 20.256 -7.898 1.00 71.25 98 SER A O 1
ATOM 768 N N . SER A 1 99 ? 23.036 20.895 -8.965 1.00 81.19 99 SER A N 1
ATOM 769 C CA . SER A 1 99 ? 23.383 20.293 -10.259 1.00 81.19 99 SER A CA 1
ATOM 770 C C . SER A 1 99 ? 24.077 21.313 -11.163 1.00 81.19 99 SER A C 1
ATOM 772 O O . SER A 1 99 ? 23.776 22.507 -11.099 1.00 81.19 99 SER A O 1
ATOM 774 N N . SER A 1 100 ? 24.990 20.846 -12.015 1.00 86.12 100 SER A N 1
ATOM 775 C CA . SER A 1 100 ? 25.669 21.678 -13.015 1.00 86.12 100 SER A CA 1
ATOM 776 C C . SER A 1 100 ? 25.590 21.044 -14.400 1.00 86.12 100 SER A C 1
ATOM 778 O O . SER A 1 100 ? 25.678 19.822 -14.541 1.00 86.12 100 SER A O 1
ATOM 780 N N . ILE A 1 101 ? 25.440 21.879 -15.430 1.00 88.12 101 ILE A N 1
ATOM 781 C CA . ILE A 1 101 ? 25.223 21.465 -16.825 1.00 88.12 101 ILE A CA 1
ATOM 782 C C . ILE A 1 101 ? 26.317 22.059 -17.721 1.00 88.12 101 ILE A C 1
ATOM 784 O O . ILE A 1 101 ? 26.770 23.182 -17.503 1.00 88.12 101 ILE A O 1
ATOM 788 N N . HIS A 1 102 ? 26.726 21.322 -18.753 1.00 88.00 102 HIS A N 1
ATOM 789 C CA . HIS A 1 102 ? 27.682 21.753 -19.770 1.00 88.00 102 HIS A CA 1
ATOM 790 C C . HIS A 1 102 ? 27.256 23.075 -20.425 1.00 88.00 102 HIS A C 1
ATOM 792 O O . HIS A 1 102 ? 26.186 23.159 -21.043 1.00 88.00 102 HIS A O 1
ATOM 798 N N . LYS A 1 103 ? 28.120 24.095 -20.349 1.00 86.19 103 LYS A N 1
ATOM 799 C CA . LYS A 1 103 ? 27.828 25.468 -20.784 1.00 86.19 103 LYS A CA 1
ATOM 800 C C . LYS A 1 103 ? 27.344 25.554 -22.225 1.00 86.19 103 LYS A C 1
ATOM 802 O O . LYS A 1 103 ? 26.295 26.136 -22.476 1.00 86.19 103 LYS A O 1
ATOM 807 N N . ALA A 1 104 ? 28.053 24.945 -23.177 1.00 85.38 104 ALA A N 1
ATOM 808 C CA . ALA A 1 104 ? 27.675 25.069 -24.587 1.00 85.38 104 ALA A CA 1
ATOM 809 C C . ALA A 1 104 ? 26.293 24.453 -24.872 1.00 85.38 104 ALA A C 1
ATOM 811 O O . ALA A 1 104 ? 25.525 24.991 -25.669 1.00 85.38 104 ALA A O 1
ATOM 812 N N . ALA A 1 105 ? 25.942 23.363 -24.180 1.00 88.31 105 ALA A N 1
ATOM 813 C CA . ALA A 1 105 ? 24.643 22.715 -24.341 1.00 88.31 105 ALA A CA 1
ATOM 814 C C . ALA A 1 105 ? 23.516 23.585 -23.765 1.00 88.31 105 ALA A C 1
ATOM 816 O O . ALA A 1 105 ? 22.504 23.806 -24.433 1.00 88.31 105 ALA A O 1
ATOM 817 N N . ILE A 1 106 ? 23.703 24.131 -22.557 1.00 86.81 106 ILE A N 1
ATOM 818 C CA . ILE A 1 106 ? 22.687 24.976 -21.923 1.00 86.81 106 ILE A CA 1
ATOM 819 C C . ILE A 1 106 ? 22.556 26.340 -22.609 1.00 86.81 106 ILE A C 1
ATOM 821 O O . ILE A 1 106 ? 21.442 26.844 -22.727 1.00 86.81 106 ILE A O 1
ATOM 825 N N . THR A 1 107 ? 23.632 26.921 -23.148 1.00 87.00 107 THR A N 1
ATOM 826 C CA . THR A 1 107 ? 23.567 28.164 -23.939 1.00 87.00 107 THR A CA 1
ATOM 827 C C . THR A 1 107 ? 22.776 27.959 -25.235 1.00 87.00 107 THR A C 1
ATOM 829 O O . THR A 1 107 ? 21.910 28.769 -25.572 1.00 87.00 107 THR A O 1
ATOM 832 N N . LEU A 1 108 ? 22.991 26.843 -25.940 1.00 87.75 108 LEU A N 1
ATOM 833 C CA . LEU A 1 108 ? 22.189 26.499 -27.120 1.00 87.75 108 LEU A CA 1
ATOM 834 C C . LEU A 1 108 ? 20.717 26.260 -26.779 1.00 87.75 108 LEU A C 1
ATOM 836 O O . LEU A 1 108 ? 19.834 26.714 -27.501 1.00 87.75 108 LEU A O 1
ATOM 840 N N . PHE A 1 109 ? 20.450 25.587 -25.663 1.00 88.62 109 PHE A N 1
ATOM 841 C CA . PHE A 1 109 ? 19.089 25.335 -25.204 1.00 88.62 109 PHE A CA 1
ATOM 842 C C . PHE A 1 109 ? 18.360 26.633 -24.818 1.00 88.62 109 PHE A C 1
ATOM 844 O O . PHE A 1 109 ? 17.238 26.883 -25.252 1.00 88.62 109 PHE A O 1
ATOM 851 N N . THR A 1 110 ? 19.009 27.487 -24.026 1.00 86.56 110 THR A N 1
ATOM 852 C CA . THR A 1 110 ? 18.424 28.739 -23.514 1.00 86.56 110 THR A CA 1
ATOM 853 C C . THR A 1 110 ? 18.225 29.793 -24.599 1.00 86.56 110 THR A C 1
ATOM 855 O O . THR A 1 110 ? 17.235 30.518 -24.552 1.00 86.56 110 THR A O 1
ATOM 858 N N . SER A 1 111 ? 19.089 29.842 -25.619 1.00 86.81 111 SER A N 1
ATOM 859 C CA . SER A 1 111 ? 18.907 30.743 -26.771 1.00 86.81 111 SER A CA 1
ATOM 860 C C . SER A 1 111 ? 17.639 30.457 -27.585 1.00 86.81 111 SER A C 1
ATOM 862 O O . SER A 1 111 ? 17.113 31.377 -28.202 1.00 86.81 111 SER A O 1
ATOM 864 N N . HIS A 1 112 ? 17.110 29.228 -27.536 1.00 86.88 112 HIS A N 1
ATOM 865 C CA . HIS A 1 112 ? 15.897 28.817 -28.257 1.00 86.88 112 HIS A CA 1
ATOM 866 C C . HIS A 1 112 ? 14.746 28.426 -27.312 1.00 86.88 112 HIS A C 1
ATOM 868 O O . HIS A 1 112 ? 13.799 27.757 -27.724 1.00 86.88 112 HIS A O 1
ATOM 874 N N . ILE A 1 113 ? 14.794 28.832 -26.035 1.00 84.88 113 ILE A N 1
ATOM 875 C CA . ILE A 1 113 ? 13.875 28.339 -24.994 1.00 84.88 113 ILE A CA 1
ATOM 876 C C . ILE A 1 113 ? 12.394 28.519 -25.351 1.00 84.88 113 ILE A C 1
ATOM 878 O O . ILE A 1 113 ? 11.602 27.605 -25.144 1.00 84.88 113 ILE A O 1
ATOM 882 N N . ASN A 1 114 ? 12.017 29.659 -25.935 1.00 85.75 114 ASN A N 1
ATOM 883 C CA . ASN A 1 114 ? 10.624 29.959 -26.275 1.00 85.75 114 ASN A CA 1
ATOM 884 C C . ASN A 1 114 ? 10.080 29.013 -27.354 1.00 85.75 114 ASN A C 1
ATOM 886 O O . ASN A 1 114 ? 8.976 28.486 -27.220 1.00 85.75 114 ASN A O 1
ATOM 890 N N . GLU A 1 115 ? 10.871 28.760 -28.395 1.00 88.69 115 GLU A N 1
ATOM 891 C CA . GLU A 1 115 ? 10.519 27.860 -29.497 1.00 88.69 115 GLU A CA 1
ATOM 892 C C . GLU A 1 115 ? 10.464 26.403 -29.015 1.00 88.69 115 GLU A C 1
ATOM 894 O O . GLU A 1 115 ? 9.542 25.655 -29.346 1.00 88.69 115 GLU A O 1
ATOM 899 N N . LEU A 1 116 ? 11.387 26.015 -28.130 1.00 87.56 116 LEU A N 1
ATOM 900 C CA . LEU A 1 116 ? 11.383 24.697 -27.497 1.00 87.56 116 LEU A CA 1
ATOM 901 C C . LEU A 1 116 ? 10.188 24.514 -26.552 1.00 87.56 116 LEU A C 1
ATOM 903 O O . LEU A 1 116 ? 9.611 23.432 -26.504 1.00 87.56 116 LEU A O 1
ATOM 907 N N . LEU A 1 117 ? 9.760 25.545 -25.821 1.00 84.50 117 LEU A N 1
ATOM 908 C CA . LEU A 1 117 ? 8.556 25.473 -24.985 1.00 84.50 117 LEU A CA 1
ATOM 909 C C . LEU A 1 117 ? 7.281 25.324 -25.827 1.00 84.50 117 LEU A C 1
ATOM 911 O O . LEU A 1 117 ? 6.381 24.575 -25.442 1.00 84.50 117 LEU A O 1
ATOM 915 N N . GLN A 1 118 ? 7.208 25.975 -26.991 1.00 86.44 118 GLN A N 1
ATOM 916 C CA . GLN A 1 118 ? 6.115 25.764 -27.946 1.00 86.44 118 GLN A CA 1
ATOM 917 C C . GLN A 1 118 ? 6.103 24.321 -28.464 1.00 86.44 118 GLN A C 1
ATOM 919 O O . GLN A 1 118 ? 5.059 23.665 -28.421 1.00 86.44 118 GLN A O 1
ATOM 924 N N . LEU A 1 119 ? 7.269 23.795 -28.850 1.00 86.56 119 LEU A N 1
ATOM 925 C CA . LEU A 1 119 ? 7.426 22.403 -29.271 1.00 86.56 119 LEU A CA 1
ATOM 926 C C . LEU A 1 119 ? 7.037 21.427 -28.147 1.00 86.56 119 LEU A C 1
ATOM 928 O O . LEU A 1 119 ? 6.294 20.475 -28.371 1.00 86.56 119 LEU A O 1
ATOM 932 N N . LYS A 1 120 ? 7.458 21.693 -26.907 1.00 84.69 120 LYS A N 1
ATOM 933 C CA . LYS A 1 120 ? 7.070 20.914 -25.721 1.00 84.69 120 LYS A CA 1
ATOM 934 C C . LYS A 1 120 ? 5.551 20.869 -25.552 1.00 84.69 120 LYS A C 1
ATOM 936 O O . LYS A 1 120 ? 5.008 19.803 -25.282 1.00 84.69 120 LYS A O 1
ATOM 941 N N . ASN A 1 121 ? 4.855 21.994 -25.722 1.00 82.25 121 ASN A N 1
ATOM 942 C CA . ASN A 1 121 ? 3.399 22.045 -25.578 1.00 82.25 121 ASN A CA 1
ATOM 943 C C . ASN A 1 121 ? 2.681 21.210 -26.646 1.00 82.25 121 ASN A C 1
ATOM 945 O O . ASN A 1 121 ? 1.734 20.499 -26.304 1.00 82.25 121 ASN A O 1
ATOM 949 N N . GLN A 1 122 ? 3.163 21.227 -27.893 1.00 81.94 122 GLN A N 1
ATOM 950 C CA . GLN A 1 122 ? 2.634 20.395 -28.979 1.00 81.94 122 GLN A CA 1
ATOM 951 C C . GLN A 1 122 ? 2.716 18.896 -28.647 1.00 81.94 122 GLN A C 1
ATOM 953 O O . GLN A 1 122 ? 1.761 18.160 -28.883 1.00 81.94 122 GLN A O 1
ATOM 958 N N . TYR A 1 123 ? 3.815 18.462 -28.026 1.00 77.19 123 TYR A N 1
ATOM 959 C CA . TYR A 1 123 ? 4.070 17.057 -27.687 1.00 77.19 123 TYR A CA 1
ATOM 960 C C . TYR A 1 123 ? 3.778 16.697 -26.220 1.00 77.19 123 TYR A C 1
ATOM 962 O O . TYR A 1 123 ? 4.095 15.599 -25.773 1.00 77.19 123 TYR A O 1
ATOM 970 N N . SER A 1 124 ? 3.140 17.587 -25.453 1.00 65.75 124 SER A N 1
ATOM 971 C CA . SER A 1 124 ? 2.823 17.361 -24.031 1.00 65.75 124 SER A CA 1
ATOM 972 C C . SER A 1 124 ? 1.741 16.294 -23.801 1.00 65.75 124 SER A C 1
ATOM 974 O O . SER A 1 124 ? 1.674 15.691 -22.730 1.00 65.75 124 SER A O 1
ATOM 976 N N . ARG A 1 125 ? 0.901 16.029 -24.811 1.00 64.94 125 ARG A N 1
ATOM 977 C CA . ARG A 1 125 ? -0.156 15.005 -24.807 1.00 64.94 125 ARG A CA 1
ATOM 978 C C . ARG A 1 125 ? 0.218 13.875 -25.767 1.00 64.94 125 ARG A C 1
ATOM 980 O O . ARG A 1 125 ? -0.338 13.757 -26.854 1.00 64.94 125 ARG A O 1
ATOM 987 N N . ILE A 1 126 ? 1.203 13.075 -25.367 1.00 62.31 126 ILE A N 1
ATOM 988 C CA . ILE A 1 126 ? 1.775 11.981 -26.165 1.00 62.31 126 ILE A CA 1
ATOM 989 C C . ILE A 1 126 ? 0.723 10.877 -26.384 1.00 62.31 126 ILE A C 1
ATOM 991 O O . ILE A 1 126 ? 0.521 10.020 -25.526 1.00 62.31 126 ILE A O 1
ATOM 995 N N . SER A 1 127 ? 0.047 10.869 -27.534 1.00 66.69 127 SER A N 1
ATOM 996 C CA . SER A 1 127 ? -0.795 9.739 -27.974 1.00 66.69 127 SER A CA 1
ATOM 997 C C . SER A 1 127 ? 0.023 8.679 -28.731 1.00 66.69 127 SER A C 1
ATOM 999 O O . SER A 1 127 ? -0.244 7.471 -28.646 1.00 66.69 127 SER A O 1
ATOM 1001 N N . LYS A 1 128 ? 1.082 9.127 -29.412 1.00 82.38 128 LYS A N 1
ATOM 1002 C CA . LYS A 1 128 ? 1.997 8.348 -30.252 1.00 82.38 128 LYS A CA 1
ATOM 1003 C C . LYS A 1 128 ? 3.413 8.353 -29.653 1.00 82.38 128 LYS A C 1
ATOM 1005 O O . LYS A 1 128 ? 3.810 9.392 -29.139 1.00 82.38 128 LYS A O 1
ATOM 1010 N N . PRO A 1 129 ? 4.166 7.232 -29.661 1.00 86.88 129 PRO A N 1
ATOM 1011 C CA . PRO A 1 129 ? 5.525 7.205 -29.118 1.00 86.88 129 PRO A CA 1
ATOM 1012 C C . PRO A 1 129 ? 6.413 8.279 -29.756 1.00 86.88 129 PRO A C 1
ATOM 1014 O O . PRO A 1 129 ? 6.353 8.487 -30.967 1.00 86.88 129 PRO A O 1
ATOM 1017 N N . LEU A 1 130 ? 7.233 8.938 -28.938 1.00 91.06 130 LEU A N 1
ATOM 1018 C CA . LEU A 1 130 ? 8.087 10.047 -29.354 1.00 91.06 130 LEU A CA 1
ATOM 1019 C C . LEU A 1 130 ? 9.558 9.681 -29.159 1.00 91.06 130 LEU A C 1
ATOM 1021 O O . LEU A 1 130 ? 9.959 9.292 -28.060 1.00 91.06 130 LEU A O 1
ATOM 1025 N N . ILE A 1 131 ? 10.358 9.853 -30.206 1.00 94.06 131 ILE A N 1
ATOM 1026 C CA . ILE A 1 131 ? 11.811 9.707 -30.175 1.00 94.06 131 ILE A CA 1
ATOM 1027 C C . ILE A 1 131 ? 12.441 11.083 -30.305 1.00 94.06 131 ILE A C 1
ATOM 1029 O O . ILE A 1 131 ? 12.151 11.837 -31.229 1.00 94.06 131 ILE A O 1
ATOM 1033 N N . ILE A 1 132 ? 13.331 11.406 -29.381 1.00 95.75 132 ILE A N 1
ATOM 1034 C CA . ILE A 1 132 ? 14.103 12.642 -29.388 1.00 95.75 132 ILE A CA 1
ATOM 1035 C C . ILE A 1 132 ? 15.553 12.243 -29.639 1.00 95.75 132 ILE A C 1
ATOM 1037 O O . ILE A 1 132 ? 16.097 11.398 -28.937 1.00 95.75 132 ILE A O 1
ATOM 1041 N N . THR A 1 133 ? 16.188 12.791 -30.665 1.00 97.12 133 THR A N 1
ATOM 1042 C CA . THR A 1 133 ? 17.525 12.359 -31.083 1.00 97.12 133 THR A CA 1
ATOM 1043 C C . THR A 1 133 ? 18.413 13.536 -31.445 1.00 97.12 133 THR A C 1
ATOM 1045 O O . THR A 1 133 ? 17.946 14.645 -31.701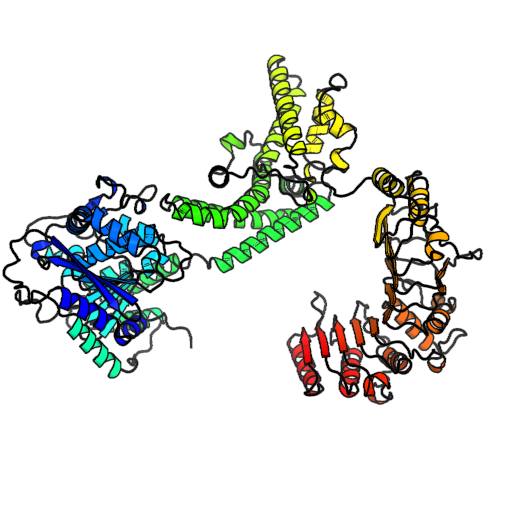 1.00 97.12 133 THR A O 1
ATOM 1048 N N . GLY A 1 134 ? 19.715 13.291 -31.465 1.00 94.00 134 GLY A N 1
ATOM 1049 C CA . GLY A 1 134 ? 20.712 14.247 -31.907 1.00 94.00 134 GLY A CA 1
ATOM 1050 C C . GLY A 1 134 ? 22.101 13.625 -31.927 1.00 94.00 134 GLY A C 1
ATOM 1051 O O . GLY A 1 134 ? 22.362 12.623 -31.253 1.00 94.00 134 GLY A O 1
ATOM 1052 N N . HIS A 1 135 ? 22.988 14.237 -32.705 1.00 91.94 135 HIS A N 1
ATOM 1053 C CA . HIS A 1 135 ? 24.393 13.853 -32.801 1.00 91.94 135 HIS A CA 1
ATOM 1054 C C . HIS A 1 135 ? 25.291 14.904 -32.142 1.00 91.94 135 HIS A C 1
ATOM 1056 O O . HIS A 1 135 ? 25.030 16.108 -32.255 1.00 91.94 135 HIS A O 1
ATOM 1062 N N . SER A 1 136 ? 26.346 14.455 -31.455 1.00 89.94 136 SER A N 1
ATOM 1063 C CA . SER A 1 136 ? 27.301 15.324 -30.757 1.00 89.94 136 SER A CA 1
ATOM 1064 C C . SER A 1 136 ? 26.579 16.306 -29.811 1.00 89.94 136 SER A C 1
ATOM 1066 O O . SER A 1 136 ? 25.698 15.891 -29.056 1.00 89.94 136 SER A O 1
ATOM 1068 N N . LEU A 1 137 ? 26.879 17.608 -29.854 1.00 89.19 137 LEU A N 1
ATOM 1069 C CA . LEU A 1 137 ? 26.219 18.626 -29.019 1.00 89.19 137 LEU A CA 1
ATOM 1070 C C . LEU A 1 137 ? 24.697 18.722 -29.253 1.00 89.19 137 LEU A C 1
ATOM 1072 O O . LEU A 1 137 ? 23.953 19.057 -28.331 1.00 89.19 137 LEU A O 1
ATOM 1076 N N . GLY A 1 138 ? 24.208 18.353 -30.444 1.00 91.00 138 GLY A N 1
ATOM 1077 C CA . GLY A 1 138 ? 22.772 18.208 -30.707 1.00 91.00 138 GLY A CA 1
ATOM 1078 C C . GLY A 1 138 ? 22.133 17.111 -29.848 1.00 91.00 138 GLY A C 1
ATOM 1079 O O . GLY A 1 138 ? 21.011 17.276 -29.376 1.00 91.00 138 GLY A O 1
ATOM 1080 N N . GLY A 1 139 ? 22.871 16.035 -29.556 1.00 93.25 139 GLY A N 1
ATOM 1081 C CA . GLY A 1 139 ? 22.468 14.988 -28.612 1.00 93.25 139 GLY A CA 1
ATOM 1082 C C . GLY A 1 139 ? 22.400 15.479 -27.160 1.00 93.25 139 GLY A C 1
ATOM 1083 O O . GLY A 1 139 ? 21.494 15.105 -26.412 1.00 93.25 139 GLY A O 1
ATOM 1084 N N . SER A 1 140 ? 23.293 16.390 -26.765 1.00 92.75 140 SER A N 1
ATOM 1085 C CA . SER A 1 140 ? 23.234 17.027 -25.442 1.00 92.75 140 SER A CA 1
ATOM 1086 C C . SER A 1 140 ? 21.983 17.896 -25.295 1.00 92.75 140 SER A C 1
ATOM 1088 O O . SER A 1 140 ? 21.281 17.808 -24.289 1.00 92.75 140 SER A O 1
ATOM 1090 N N . VAL A 1 141 ? 21.649 18.683 -26.322 1.00 93.12 141 VAL A N 1
ATOM 1091 C CA . VAL A 1 141 ? 20.423 19.501 -26.350 1.00 93.12 141 VAL A CA 1
ATOM 1092 C C . VAL A 1 141 ? 19.165 18.627 -26.383 1.00 93.12 141 VAL A C 1
ATOM 1094 O O . VAL A 1 141 ? 18.222 18.898 -25.641 1.00 93.12 141 VAL A O 1
ATOM 1097 N N . ALA A 1 142 ? 19.168 17.542 -27.163 1.00 95.31 142 ALA A N 1
ATOM 1098 C CA . ALA A 1 142 ? 18.108 16.532 -27.181 1.00 95.31 142 ALA A CA 1
ATOM 1099 C C . ALA A 1 142 ? 17.851 15.943 -25.780 1.00 95.31 142 ALA A C 1
ATOM 1101 O O . ALA A 1 142 ? 16.700 15.793 -25.357 1.00 95.31 142 ALA A O 1
ATOM 1102 N N . SER A 1 143 ? 18.920 15.687 -25.022 1.00 94.88 143 SER A N 1
ATOM 1103 C CA . SER A 1 143 ? 18.827 15.191 -23.647 1.00 94.88 143 SER A CA 1
ATOM 1104 C C . SER A 1 143 ? 18.184 16.218 -22.708 1.00 94.88 143 SER A C 1
ATOM 1106 O O . SER A 1 143 ? 17.262 15.884 -21.963 1.00 94.88 143 SER A O 1
ATOM 1108 N N . LEU A 1 144 ? 18.602 17.488 -22.788 1.00 91.88 144 LEU A N 1
ATOM 1109 C CA . LEU A 1 144 ? 18.016 18.586 -22.005 1.00 91.88 144 LEU A CA 1
ATOM 1110 C C . LEU A 1 144 ? 16.534 18.814 -22.342 1.00 91.88 144 LEU A C 1
ATOM 1112 O O . LEU A 1 144 ? 15.711 18.988 -21.441 1.00 91.88 144 LEU A O 1
ATOM 1116 N N . PHE A 1 145 ? 16.174 18.759 -23.627 1.00 91.94 145 PHE A N 1
ATOM 1117 C CA . PHE A 1 145 ? 14.785 18.866 -24.077 1.00 91.94 145 PHE A CA 1
ATOM 1118 C C . PHE A 1 145 ? 13.923 17.720 -23.539 1.00 91.94 145 PHE A C 1
ATOM 1120 O O . PHE A 1 145 ? 12.817 17.953 -23.049 1.00 91.94 145 PHE A O 1
ATOM 1127 N N . THR A 1 146 ? 14.452 16.495 -23.548 1.00 92.25 146 THR A N 1
ATOM 1128 C CA . THR A 1 146 ? 13.760 15.321 -22.999 1.00 92.25 146 THR A CA 1
ATOM 1129 C C . THR A 1 146 ? 13.497 15.475 -21.503 1.00 92.25 146 THR A C 1
ATOM 1131 O O . THR A 1 146 ? 12.369 15.255 -21.066 1.00 92.25 146 THR A O 1
ATOM 1134 N N . LEU A 1 147 ? 14.486 15.916 -20.715 1.00 88.75 147 LEU A N 1
ATOM 1135 C CA . LEU A 1 147 ? 14.297 16.180 -19.280 1.00 88.75 147 LEU A CA 1
ATOM 1136 C C . LEU A 1 147 ? 13.192 17.213 -19.034 1.00 88.75 147 LEU A C 1
ATOM 1138 O O . LEU A 1 147 ? 12.341 17.020 -18.167 1.00 88.75 147 LEU A O 1
ATOM 1142 N N . ARG A 1 148 ? 13.143 18.273 -19.848 1.00 85.81 148 ARG A N 1
ATOM 1143 C CA . ARG A 1 148 ? 12.076 19.282 -19.764 1.00 85.81 148 ARG A CA 1
ATOM 1144 C C . ARG A 1 148 ? 10.712 18.731 -20.144 1.00 85.81 148 ARG A C 1
ATOM 1146 O O . ARG A 1 148 ? 9.717 19.177 -19.575 1.00 85.81 148 ARG A O 1
ATOM 1153 N N . LEU A 1 149 ? 10.628 17.797 -21.086 1.00 85.62 149 LEU A N 1
ATOM 1154 C CA . LEU A 1 149 ? 9.368 17.143 -21.434 1.00 85.62 149 LEU A CA 1
ATOM 1155 C C . LEU A 1 149 ? 8.895 16.235 -20.287 1.00 85.62 149 LEU A C 1
ATOM 1157 O O . LEU A 1 149 ? 7.747 16.351 -19.851 1.00 85.62 149 LEU A O 1
ATOM 1161 N N . LEU A 1 150 ? 9.796 15.415 -19.735 1.00 83.06 150 LEU A N 1
ATOM 1162 C CA . LEU A 1 150 ? 9.536 14.504 -18.611 1.00 83.06 150 LEU A CA 1
ATOM 1163 C C . LEU A 1 150 ? 9.039 15.226 -17.351 1.00 83.06 150 LEU A C 1
ATOM 1165 O O . LEU A 1 150 ? 8.143 14.722 -16.676 1.00 83.06 150 LEU A O 1
ATOM 1169 N N . GLU A 1 151 ? 9.534 16.434 -17.085 1.00 76.81 151 GLU A N 1
ATOM 1170 C CA . GLU A 1 151 ? 9.061 17.309 -16.002 1.00 76.81 151 GLU A CA 1
ATOM 1171 C C . GLU A 1 151 ? 7.581 17.718 -16.141 1.00 76.81 151 GLU A C 1
ATOM 1173 O O . GLU A 1 151 ? 6.962 18.147 -15.179 1.00 76.81 151 GLU A O 1
ATOM 1178 N N . SER A 1 152 ? 6.975 17.630 -17.326 1.00 68.94 152 SER A N 1
ATOM 1179 C CA . SER A 1 152 ? 5.554 17.971 -17.526 1.00 68.94 152 SER A CA 1
ATOM 1180 C C . SER A 1 152 ? 4.635 16.765 -17.696 1.00 68.94 152 SER A C 1
ATOM 1182 O O . SER A 1 152 ? 3.416 16.916 -17.623 1.00 68.94 152 SER A O 1
ATOM 1184 N N . LEU A 1 153 ? 5.198 15.576 -17.916 1.00 69.31 153 LEU A N 1
ATOM 1185 C CA . LEU A 1 153 ? 4.427 14.366 -18.187 1.00 69.31 153 LEU A CA 1
ATOM 1186 C C . LEU A 1 153 ? 3.922 13.731 -16.890 1.00 69.31 153 LEU A C 1
ATOM 1188 O O . LEU A 1 153 ? 4.633 13.673 -15.886 1.00 69.31 153 LEU A O 1
ATOM 1192 N N . ASN A 1 154 ? 2.684 13.234 -16.914 1.00 57.62 154 ASN A N 1
ATOM 1193 C CA . ASN A 1 154 ? 2.119 12.499 -15.788 1.00 57.62 154 ASN A CA 1
ATOM 1194 C C . ASN A 1 154 ? 2.837 11.145 -15.642 1.00 57.62 154 ASN A C 1
ATOM 1196 O O . ASN A 1 154 ? 3.040 10.443 -16.630 1.00 57.62 154 ASN A O 1
ATOM 1200 N N . VAL A 1 155 ? 3.193 10.761 -14.414 1.00 53.97 155 VAL A N 1
ATOM 1201 C CA . VAL A 1 155 ? 3.904 9.499 -14.115 1.00 53.97 155 VAL A CA 1
ATOM 1202 C C . VAL A 1 155 ? 3.066 8.272 -14.506 1.00 53.97 155 VAL A C 1
ATOM 1204 O O . VAL A 1 155 ? 3.608 7.192 -14.700 1.00 53.97 155 VAL A O 1
ATOM 1207 N N . THR A 1 156 ? 1.748 8.438 -14.648 1.00 49.03 156 THR A N 1
ATOM 1208 C CA . THR A 1 156 ? 0.801 7.397 -15.072 1.00 49.03 156 THR A CA 1
ATOM 1209 C C . THR A 1 156 ? 0.580 7.327 -16.586 1.00 49.03 156 THR A C 1
ATOM 1211 O O . THR A 1 156 ? -0.198 6.492 -17.044 1.00 49.03 156 THR A O 1
ATOM 1214 N N . ALA A 1 157 ? 1.218 8.193 -17.381 1.00 56.69 157 ALA A N 1
ATOM 1215 C CA . ALA A 1 157 ? 1.093 8.139 -18.833 1.00 56.69 157 ALA A CA 1
ATOM 1216 C C . ALA A 1 157 ? 1.778 6.873 -19.376 1.00 56.69 157 ALA A C 1
ATOM 1218 O O . ALA A 1 157 ? 2.967 6.666 -19.161 1.00 56.69 157 ALA A O 1
ATOM 1219 N N . ALA A 1 158 ? 1.037 6.047 -20.118 1.00 52.69 158 ALA A N 1
ATOM 1220 C CA . ALA A 1 158 ? 1.493 4.741 -20.609 1.00 52.69 158 ALA A CA 1
ATOM 1221 C C . ALA A 1 158 ? 2.643 4.788 -21.645 1.00 52.69 158 ALA A C 1
ATOM 1223 O O . ALA A 1 158 ? 3.127 3.739 -22.063 1.00 52.69 158 ALA A O 1
ATOM 1224 N N . LYS A 1 159 ? 3.063 5.977 -22.105 1.00 68.75 159 LYS A N 1
ATOM 1225 C CA . LYS A 1 159 ? 4.112 6.158 -23.122 1.00 68.75 159 LYS A CA 1
ATOM 1226 C C . LYS A 1 159 ? 5.045 7.305 -22.729 1.00 68.75 159 LYS A C 1
ATOM 1228 O O . LYS A 1 159 ? 4.626 8.462 -22.706 1.00 68.75 159 LYS A O 1
ATOM 1233 N N . HIS A 1 160 ? 6.306 6.984 -22.450 1.00 81.50 160 HIS A N 1
ATOM 1234 C CA . HIS A 1 160 ? 7.367 7.961 -22.197 1.00 81.50 160 HIS A CA 1
ATOM 1235 C C . HIS A 1 160 ? 8.189 8.221 -23.473 1.00 81.50 160 HIS A C 1
ATOM 1237 O O . HIS A 1 160 ? 8.274 7.334 -24.327 1.00 81.50 160 HIS A O 1
ATOM 1243 N N . PRO A 1 161 ? 8.771 9.424 -23.641 1.00 89.44 161 PRO A N 1
ATOM 1244 C CA . PRO A 1 161 ? 9.671 9.704 -24.754 1.00 89.44 161 PRO A CA 1
ATOM 1245 C C . PRO A 1 161 ? 10.974 8.902 -24.623 1.00 89.44 161 PRO A C 1
ATOM 1247 O O . PRO A 1 161 ? 11.479 8.721 -23.517 1.00 89.44 161 PRO A O 1
ATOM 1250 N N . LEU A 1 162 ? 11.547 8.480 -25.751 1.00 93.00 162 LEU A N 1
ATOM 1251 C CA . LEU A 1 162 ? 12.878 7.872 -25.811 1.00 93.00 162 LEU A CA 1
ATOM 1252 C C . LEU A 1 162 ? 13.882 8.884 -26.371 1.00 93.00 162 LEU A C 1
ATOM 1254 O O . LEU A 1 162 ? 13.802 9.267 -27.537 1.00 93.00 162 LEU A O 1
ATOM 1258 N N . CYS A 1 163 ? 14.845 9.299 -25.555 1.00 95.75 163 CYS A N 1
ATOM 1259 C CA . CYS A 1 163 ? 15.988 10.093 -25.981 1.00 95.75 163 CYS A CA 1
ATOM 1260 C C . CYS A 1 163 ? 17.114 9.179 -26.465 1.00 95.75 163 CYS A C 1
ATOM 1262 O O . CYS A 1 163 ? 17.738 8.485 -25.665 1.00 95.75 163 CYS A O 1
ATOM 1264 N N . LEU A 1 164 ? 17.393 9.205 -27.766 1.00 96.56 164 LEU A N 1
ATOM 1265 C CA . LEU A 1 164 ? 18.388 8.364 -28.420 1.00 96.56 164 LEU A CA 1
ATOM 1266 C C . LEU A 1 164 ? 19.480 9.232 -29.044 1.00 96.56 164 LEU A C 1
ATOM 1268 O O . LEU A 1 164 ? 19.252 9.880 -30.062 1.00 96.56 164 LEU A O 1
ATOM 1272 N N . THR A 1 165 ? 20.669 9.267 -28.451 1.00 96.06 165 THR A N 1
ATOM 1273 C CA . THR A 1 165 ? 21.750 10.171 -28.891 1.00 96.06 165 THR A CA 1
ATOM 1274 C C . THR A 1 165 ? 22.917 9.410 -29.495 1.00 96.06 165 THR A C 1
ATOM 1276 O O . THR A 1 165 ? 23.261 8.345 -28.991 1.00 96.06 165 THR A O 1
ATOM 1279 N N . PHE A 1 166 ? 23.602 10.001 -30.471 1.00 94.06 166 PHE A N 1
ATOM 1280 C CA . PHE A 1 166 ? 24.802 9.430 -31.088 1.00 94.06 166 PHE A CA 1
ATOM 1281 C C . PHE A 1 166 ? 26.015 10.319 -30.815 1.00 94.06 166 PHE A C 1
ATOM 1283 O O . PHE A 1 166 ? 25.980 11.514 -31.112 1.00 94.06 166 PHE A O 1
ATOM 1290 N N . GLY A 1 167 ? 27.079 9.764 -30.235 1.00 90.25 167 GLY A N 1
ATOM 1291 C CA . GLY A 1 167 ? 28.349 10.487 -30.075 1.00 90.25 167 GLY A CA 1
ATOM 1292 C C . GLY A 1 167 ? 28.257 11.748 -29.214 1.00 90.25 167 GLY A C 1
ATOM 1293 O O . GLY A 1 167 ? 29.024 12.688 -29.396 1.00 90.25 167 GLY A O 1
ATOM 1294 N N . SER A 1 168 ? 27.271 11.824 -28.313 1.00 91.50 168 SER A N 1
ATOM 1295 C CA . SER A 1 168 ? 27.078 13.003 -27.463 1.00 91.50 168 SER A CA 1
ATOM 1296 C C . SER A 1 168 ? 28.176 13.085 -26.399 1.00 91.50 168 SER A C 1
ATOM 1298 O O . SER A 1 168 ? 28.503 12.062 -25.791 1.00 91.50 168 SER A O 1
ATOM 1300 N N . PRO A 1 169 ? 28.698 14.288 -26.094 1.00 90.12 169 PRO A N 1
ATOM 1301 C CA . PRO A 1 169 ? 29.500 14.482 -24.895 1.00 90.12 169 PRO A CA 1
ATOM 1302 C C . PRO A 1 169 ? 28.638 14.303 -23.634 1.00 90.12 169 PRO A C 1
ATOM 1304 O O . PRO A 1 169 ? 27.403 14.368 -23.688 1.00 90.12 169 PRO A O 1
ATOM 1307 N N . LEU A 1 170 ? 29.299 14.097 -22.490 1.00 90.56 170 LEU A N 1
ATOM 1308 C CA . LEU A 1 170 ? 28.636 14.088 -21.184 1.00 90.56 170 LEU A CA 1
ATOM 1309 C C . LEU A 1 170 ? 28.052 15.473 -20.871 1.00 90.56 170 LEU A C 1
ATOM 1311 O O . LEU A 1 170 ? 28.671 16.496 -21.156 1.00 90.56 170 LEU A O 1
ATOM 1315 N N . VAL A 1 171 ? 26.855 15.500 -20.279 1.00 90.19 171 VAL A N 1
ATOM 1316 C CA . VAL A 1 171 ? 26.044 16.727 -20.187 1.00 90.19 171 VAL A CA 1
ATOM 1317 C C . VAL A 1 171 ? 26.140 17.414 -18.828 1.00 90.19 171 VAL A C 1
ATOM 1319 O O . VAL A 1 171 ? 26.048 18.635 -18.778 1.00 90.19 171 VAL A O 1
ATOM 1322 N N . GLY A 1 172 ? 26.313 16.675 -17.733 1.00 88.94 172 GLY A N 1
ATOM 1323 C CA . GLY A 1 172 ? 26.234 17.251 -16.390 1.00 88.94 172 GLY A CA 1
ATOM 1324 C C . GLY A 1 172 ? 27.146 16.584 -15.373 1.00 88.94 172 GLY A C 1
ATOM 1325 O O . GLY A 1 172 ? 27.868 15.633 -15.683 1.00 88.94 172 GLY A O 1
ATOM 1326 N N . ASP A 1 173 ? 27.118 17.126 -14.161 1.00 88.81 173 ASP A N 1
ATOM 1327 C CA . ASP A 1 173 ? 27.941 16.687 -13.038 1.00 88.81 173 ASP A CA 1
ATOM 1328 C C . ASP A 1 173 ? 27.303 15.568 -12.196 1.00 88.81 173 ASP A C 1
ATOM 1330 O O . ASP A 1 173 ? 26.263 14.998 -12.533 1.00 88.81 173 ASP A O 1
ATOM 1334 N N . LYS A 1 174 ? 27.938 15.237 -11.065 1.00 86.56 174 LYS A N 1
ATOM 1335 C CA . LYS A 1 174 ? 27.402 14.258 -10.107 1.00 86.56 174 LYS A CA 1
ATOM 1336 C C . LYS A 1 174 ? 26.042 14.679 -9.536 1.00 86.56 174 LYS A C 1
ATOM 1338 O O . LYS A 1 174 ? 25.190 13.818 -9.339 1.00 86.56 174 LYS A O 1
ATOM 1343 N N . GLY A 1 175 ? 25.823 15.974 -9.294 1.00 84.38 175 GLY A N 1
ATOM 1344 C CA . GLY A 1 175 ? 24.533 16.487 -8.824 1.00 84.38 175 GLY A CA 1
ATOM 1345 C C . GLY A 1 175 ? 23.432 16.274 -9.863 1.00 84.38 175 GLY A C 1
ATOM 1346 O O . GLY A 1 175 ? 22.356 15.779 -9.535 1.00 84.38 175 GLY A O 1
ATOM 1347 N N . PHE A 1 176 ? 23.732 16.554 -11.132 1.00 86.38 176 PHE A N 1
ATOM 1348 C CA . PHE A 1 176 ? 22.842 16.318 -12.269 1.00 86.38 176 PHE A CA 1
ATOM 1349 C C . PHE A 1 176 ? 22.502 14.832 -12.445 1.00 86.38 176 PHE A C 1
ATOM 1351 O O . PHE A 1 176 ? 21.332 14.465 -12.555 1.00 86.38 176 PHE A O 1
ATOM 1358 N N . GLN A 1 177 ? 23.514 13.962 -12.418 1.00 88.00 177 GLN A N 1
ATOM 1359 C CA . GLN A 1 177 ? 23.333 12.511 -12.475 1.00 88.00 177 GLN A CA 1
ATOM 1360 C C . GLN A 1 177 ? 22.444 12.012 -11.328 1.00 88.00 177 GLN A C 1
ATOM 1362 O O . GLN A 1 177 ? 21.502 11.250 -11.563 1.00 88.00 177 GLN A O 1
ATOM 1367 N N . GLN A 1 178 ? 22.728 12.447 -10.096 1.00 82.50 178 GLN A N 1
ATOM 1368 C CA . GLN A 1 178 ? 21.977 12.033 -8.917 1.00 82.50 178 GLN A CA 1
ATOM 1369 C C . GLN A 1 178 ? 20.508 12.456 -9.026 1.00 82.50 178 GLN A C 1
ATOM 1371 O O . GLN A 1 178 ? 19.627 11.616 -8.842 1.00 82.50 178 GLN A O 1
ATOM 1376 N N . ALA A 1 179 ? 20.244 13.703 -9.425 1.00 80.12 179 ALA A N 1
ATOM 1377 C CA . ALA A 1 179 ? 18.888 14.216 -9.610 1.00 80.12 179 ALA A CA 1
ATOM 1378 C C . ALA A 1 179 ? 18.073 13.378 -10.609 1.00 80.12 179 ALA A C 1
ATOM 1380 O O . ALA A 1 179 ? 16.900 13.108 -10.371 1.00 80.12 179 ALA A O 1
ATOM 1381 N N . ILE A 1 180 ? 18.685 12.904 -11.700 1.00 83.94 180 ILE A N 1
ATOM 1382 C CA . ILE A 1 180 ? 18.008 12.026 -12.669 1.00 83.94 180 ILE A CA 1
ATOM 1383 C C . ILE A 1 180 ? 17.803 10.621 -12.089 1.00 83.94 180 ILE A C 1
ATOM 1385 O O . ILE A 1 180 ? 16.725 10.049 -12.245 1.00 83.94 180 ILE A O 1
ATOM 1389 N N . SER A 1 181 ? 18.805 10.069 -11.398 1.00 79.06 181 SER A N 1
ATOM 1390 C CA . SER A 1 181 ? 18.738 8.722 -10.803 1.00 79.06 181 SER A CA 1
ATOM 1391 C C . SER A 1 181 ? 17.659 8.579 -9.719 1.00 79.06 181 SER A C 1
ATOM 1393 O O . SER A 1 181 ? 17.119 7.493 -9.515 1.00 79.06 181 SER A O 1
ATOM 1395 N N . GLU A 1 182 ? 17.274 9.681 -9.066 1.00 72.44 182 GLU A N 1
ATOM 1396 C CA . GLU A 1 182 ? 16.175 9.716 -8.090 1.00 72.44 182 GLU A CA 1
ATOM 1397 C C . GLU A 1 182 ? 14.793 9.423 -8.713 1.00 72.44 182 GLU A C 1
ATOM 1399 O O . GLU A 1 182 ? 13.839 9.065 -7.997 1.00 72.44 182 GLU A O 1
ATOM 1404 N N . TYR A 1 183 ? 14.689 9.520 -10.044 1.00 72.56 183 TYR A N 1
ATOM 1405 C CA . TYR A 1 183 ? 13.512 9.197 -10.844 1.00 72.56 183 TYR A CA 1
ATOM 1406 C C . TYR A 1 183 ? 13.815 8.020 -11.794 1.00 72.56 183 TYR A C 1
ATOM 1408 O O . TYR A 1 183 ? 14.167 8.245 -12.950 1.00 72.56 183 TYR A O 1
ATOM 1416 N N . PRO A 1 184 ? 13.585 6.754 -11.380 1.00 68.56 184 PRO A N 1
ATOM 1417 C CA . PRO A 1 184 ? 13.912 5.573 -12.196 1.00 68.56 184 PRO A CA 1
ATOM 1418 C C . PRO A 1 184 ? 13.308 5.585 -13.610 1.00 68.56 184 PRO A C 1
ATOM 1420 O O . PRO A 1 184 ? 13.942 5.159 -14.572 1.00 68.56 184 PRO A O 1
ATOM 1423 N N . VAL A 1 185 ? 12.097 6.139 -13.745 1.00 74.38 185 VAL A N 1
ATOM 1424 C CA . VAL A 1 185 ? 11.419 6.320 -15.038 1.00 74.38 185 VAL A CA 1
ATOM 1425 C C . VAL A 1 185 ? 12.233 7.223 -15.967 1.00 74.38 185 VAL A C 1
ATOM 1427 O O . VAL A 1 185 ? 12.344 6.936 -17.154 1.00 74.38 185 VAL A O 1
ATOM 1430 N N . TRP A 1 186 ? 12.849 8.287 -15.445 1.00 83.38 186 TRP A N 1
ATOM 1431 C CA . TRP A 1 186 ? 13.638 9.209 -16.258 1.00 83.38 186 TRP A CA 1
ATOM 1432 C C . TRP A 1 186 ? 14.896 8.536 -16.778 1.00 83.38 186 TRP A C 1
ATOM 1434 O O . TRP A 1 186 ? 15.150 8.618 -17.971 1.00 83.38 186 TRP A O 1
ATOM 1444 N N . THR A 1 187 ? 15.633 7.806 -15.935 1.00 81.88 187 THR A N 1
ATOM 1445 C CA . THR A 1 187 ? 16.842 7.081 -16.363 1.00 81.88 187 THR A CA 1
ATOM 1446 C C . THR A 1 187 ? 16.555 6.108 -17.511 1.00 81.88 187 THR A C 1
ATOM 1448 O O . THR A 1 187 ? 17.350 6.020 -18.443 1.00 81.88 187 THR A O 1
ATOM 1451 N N . SER A 1 188 ? 15.393 5.443 -17.497 1.00 84.00 188 SER A N 1
ATOM 1452 C CA . SER A 1 188 ? 14.980 4.513 -18.563 1.00 84.00 188 SER A CA 1
ATOM 1453 C C . SER A 1 188 ? 14.636 5.177 -19.905 1.00 84.00 188 SER A C 1
ATOM 1455 O O . SER A 1 188 ? 14.533 4.492 -20.918 1.00 84.00 188 SER A O 1
ATOM 1457 N N . CYS A 1 189 ? 14.486 6.505 -19.940 1.00 90.81 189 CYS A N 1
ATOM 1458 C CA . CYS A 1 189 ? 14.162 7.251 -21.156 1.00 90.81 189 CYS A CA 1
ATOM 1459 C C . CYS A 1 189 ? 15.395 7.620 -21.995 1.00 90.81 189 CYS A C 1
ATOM 1461 O O . CYS A 1 189 ? 15.227 8.212 -23.056 1.00 90.81 189 CYS A O 1
ATOM 1463 N N . PHE A 1 190 ? 16.619 7.329 -21.542 1.00 94.31 190 PHE A N 1
ATOM 1464 C CA . PHE A 1 190 ? 17.851 7.754 -22.216 1.00 94.31 190 PHE A CA 1
ATOM 1465 C C . PHE A 1 190 ? 18.677 6.563 -22.699 1.00 94.31 190 PHE A C 1
ATOM 1467 O O . PHE A 1 190 ? 19.043 5.691 -21.908 1.00 94.31 190 PHE A O 1
ATOM 1474 N N . LEU A 1 191 ? 19.009 6.576 -23.991 1.00 95.50 191 LEU A N 1
ATOM 1475 C CA . LEU A 1 191 ? 19.915 5.642 -24.646 1.00 95.50 191 LEU A CA 1
ATOM 1476 C C . LEU A 1 191 ? 21.010 6.411 -25.404 1.00 95.50 191 LEU A C 1
ATOM 1478 O O . LEU A 1 191 ? 20.759 7.064 -26.420 1.00 95.50 191 LEU A O 1
ATOM 1482 N N . HIS A 1 192 ? 22.242 6.311 -24.919 1.00 95.62 192 HIS A N 1
ATOM 1483 C CA . HIS A 1 192 ? 23.411 6.985 -25.473 1.00 95.62 192 HIS A CA 1
ATOM 1484 C C . HIS A 1 192 ? 24.272 6.002 -26.273 1.00 95.62 192 HIS A C 1
ATOM 1486 O O . HIS A 1 192 ? 24.874 5.091 -25.711 1.00 95.62 192 HIS A O 1
ATOM 1492 N N . VAL A 1 193 ? 24.339 6.178 -27.593 1.00 95.12 193 VAL A N 1
ATOM 1493 C CA . VAL A 1 193 ? 25.122 5.333 -28.503 1.00 95.12 193 VAL A CA 1
ATOM 1494 C C . VAL A 1 193 ? 26.533 5.901 -28.658 1.00 95.12 193 VAL A C 1
ATOM 1496 O O . VAL A 1 193 ? 26.733 6.983 -29.222 1.00 95.12 193 VAL A O 1
ATOM 1499 N N . SER A 1 194 ? 27.525 5.144 -28.195 1.00 92.56 194 SER A N 1
ATOM 1500 C CA . SER A 1 194 ? 28.937 5.539 -28.185 1.00 92.56 194 SER A CA 1
ATOM 1501 C C . SER A 1 194 ? 29.777 4.523 -28.946 1.00 92.56 194 SER A C 1
ATOM 1503 O O . SER A 1 194 ? 29.777 3.339 -28.620 1.00 92.56 194 SER A O 1
ATOM 1505 N N . ALA A 1 195 ? 30.503 4.983 -29.963 1.00 89.94 195 ALA A N 1
ATOM 1506 C CA . ALA A 1 195 ? 31.376 4.137 -30.765 1.00 89.94 195 ALA A CA 1
ATOM 1507 C C . ALA A 1 195 ? 32.819 4.177 -30.253 1.00 89.94 195 ALA A C 1
ATOM 1509 O O . ALA A 1 195 ? 33.295 5.212 -29.793 1.00 89.94 195 ALA A O 1
ATOM 1510 N N . SER A 1 196 ? 33.557 3.076 -30.410 1.00 85.69 196 SER A N 1
ATOM 1511 C CA . SER A 1 196 ? 34.987 3.019 -30.086 1.00 85.69 196 SER A CA 1
ATOM 1512 C C . SER A 1 196 ? 35.829 3.990 -30.924 1.00 85.69 196 SER A C 1
ATOM 1514 O O . SER A 1 196 ? 36.885 4.434 -30.482 1.00 85.69 196 SER A O 1
ATOM 1516 N N . GLU A 1 197 ? 35.353 4.315 -32.128 1.00 82.31 197 GLU A N 1
ATOM 1517 C CA . GLU A 1 197 ? 35.970 5.262 -33.063 1.00 82.31 197 GLU A CA 1
ATOM 1518 C C . GLU A 1 197 ? 35.699 6.734 -32.710 1.00 82.31 197 GLU A C 1
ATOM 1520 O O . GLU A 1 197 ? 36.413 7.607 -33.201 1.00 82.31 197 GLU A O 1
ATOM 1525 N N . ASP A 1 198 ? 34.699 7.019 -31.867 1.00 84.56 198 ASP A N 1
ATOM 1526 C CA . ASP A 1 198 ? 34.320 8.382 -31.492 1.00 84.56 198 ASP A CA 1
ATOM 1527 C C . ASP A 1 198 ? 34.985 8.809 -30.173 1.00 84.56 198 ASP A C 1
ATOM 1529 O O . ASP A 1 198 ? 34.855 8.162 -29.130 1.00 84.56 198 ASP A O 1
ATOM 1533 N N . LEU A 1 199 ? 35.699 9.934 -30.219 1.00 81.25 199 LEU A N 1
ATOM 1534 C CA . LEU A 1 199 ? 36.383 10.517 -29.065 1.00 81.25 199 LEU A CA 1
ATOM 1535 C C . LEU A 1 199 ? 35.473 11.426 -28.231 1.00 81.25 199 LEU A C 1
ATOM 1537 O O . LEU A 1 199 ? 35.780 11.675 -27.064 1.00 81.25 199 LEU A O 1
ATOM 1541 N N . ILE A 1 200 ? 34.374 11.932 -28.798 1.00 84.50 200 ILE A N 1
ATOM 1542 C CA . ILE A 1 200 ? 33.522 12.938 -28.151 1.00 84.50 200 ILE A CA 1
ATOM 1543 C C . ILE A 1 200 ? 32.902 12.418 -26.841 1.00 84.50 200 ILE A C 1
ATOM 1545 O O . ILE A 1 200 ? 33.028 13.116 -25.830 1.00 84.50 200 ILE A O 1
ATOM 1549 N N . PRO A 1 201 ? 32.344 11.191 -26.763 1.00 85.56 201 PRO A N 1
ATOM 1550 C CA . PRO A 1 201 ? 31.810 10.657 -25.504 1.00 85.56 201 PRO A CA 1
ATOM 1551 C C . PRO A 1 201 ? 32.854 10.490 -24.387 1.00 85.56 201 PRO A C 1
ATOM 1553 O O . PRO A 1 201 ? 32.499 10.440 -23.211 1.00 85.56 201 PRO A O 1
ATOM 1556 N N . ARG A 1 202 ? 34.149 10.407 -24.731 1.00 82.56 202 ARG A N 1
ATOM 1557 C CA . ARG A 1 202 ? 35.257 10.191 -23.778 1.00 82.56 202 ARG A CA 1
ATOM 1558 C C . ARG A 1 202 ? 35.970 11.476 -23.364 1.00 82.56 202 ARG A C 1
ATOM 1560 O O . ARG A 1 202 ? 36.828 11.435 -22.478 1.00 82.56 202 ARG A O 1
ATOM 1567 N N . LEU A 1 203 ? 35.631 12.599 -23.998 1.00 79.44 203 LEU A N 1
ATOM 1568 C CA . LEU A 1 203 ? 36.370 13.859 -23.917 1.00 79.44 203 LEU A CA 1
ATOM 1569 C C . LEU A 1 203 ? 36.582 14.345 -22.477 1.00 79.44 203 LEU A C 1
ATOM 1571 O O . LEU A 1 203 ? 37.675 14.787 -22.135 1.00 79.44 203 LEU A O 1
ATOM 1575 N N . PHE A 1 204 ? 35.559 14.214 -21.630 1.00 77.56 204 PHE A N 1
ATOM 1576 C CA . PHE A 1 204 ? 35.572 14.699 -20.246 1.00 77.56 204 PHE A CA 1
ATOM 1577 C C . PHE A 1 204 ? 35.927 13.627 -19.200 1.00 77.56 204 PHE A C 1
ATOM 1579 O O . PHE A 1 204 ? 35.866 13.904 -18.005 1.00 77.56 204 PHE A O 1
ATOM 1586 N N . ILE A 1 205 ? 36.291 12.413 -19.634 1.00 75.75 205 ILE A N 1
ATOM 1587 C CA . ILE A 1 205 ? 36.580 11.268 -18.750 1.00 75.75 205 ILE A CA 1
ATOM 1588 C C . ILE A 1 205 ? 38.088 11.003 -18.623 1.00 75.75 205 ILE A C 1
ATOM 1590 O O . ILE A 1 205 ? 38.560 10.602 -17.560 1.00 75.75 205 ILE A O 1
ATOM 1594 N N . THR A 1 206 ? 38.860 11.181 -19.703 1.00 64.69 206 THR A N 1
ATOM 1595 C CA . THR A 1 206 ? 40.275 10.764 -19.734 1.00 64.69 206 THR A CA 1
ATOM 1596 C C . THR A 1 206 ? 41.223 11.972 -19.686 1.00 64.69 206 THR A C 1
ATOM 1598 O O . THR A 1 206 ? 41.190 12.801 -20.597 1.00 64.69 206 THR A O 1
ATOM 1601 N N . PRO A 1 207 ? 42.132 12.069 -18.692 1.00 51.81 207 PRO A N 1
ATOM 1602 C CA . PRO A 1 207 ? 43.026 13.222 -18.527 1.00 51.81 207 PRO A CA 1
ATOM 1603 C C . PRO A 1 207 ? 44.055 13.385 -19.661 1.00 51.81 207 PRO A C 1
ATOM 1605 O O . PRO A 1 207 ? 44.473 14.503 -19.956 1.00 51.81 207 PRO A O 1
ATOM 1608 N N . HIS A 1 208 ? 44.421 12.302 -20.360 1.00 48.97 208 HIS A N 1
ATOM 1609 C CA . HIS A 1 208 ? 45.406 12.333 -21.451 1.00 48.97 208 HIS A CA 1
ATOM 1610 C C . HIS A 1 208 ? 45.030 13.251 -22.626 1.00 48.97 208 HIS A C 1
ATOM 1612 O O . HIS A 1 208 ? 45.914 13.699 -23.351 1.00 48.97 208 HIS A O 1
ATOM 1618 N N . TYR A 1 209 ? 43.749 13.575 -22.820 1.00 49.09 209 TYR A N 1
ATOM 1619 C CA . TYR A 1 209 ? 43.317 14.419 -23.937 1.00 49.09 209 TYR A CA 1
ATOM 1620 C C . TYR A 1 209 ? 43.345 15.923 -23.656 1.00 49.09 209 TYR A C 1
ATOM 1622 O O . TYR A 1 209 ? 43.302 16.688 -24.623 1.00 49.09 209 TYR A O 1
ATOM 1630 N N . LEU A 1 210 ? 43.440 16.320 -22.382 1.00 47.25 210 LEU A N 1
ATOM 1631 C CA . LEU A 1 210 ? 43.500 17.710 -21.908 1.00 47.25 210 LEU A CA 1
ATOM 1632 C C . LEU A 1 210 ? 44.945 18.189 -21.662 1.00 47.25 210 LEU A C 1
ATOM 1634 O O . LEU A 1 210 ? 45.187 19.378 -21.469 1.00 47.25 210 LEU A O 1
ATOM 1638 N N . ASN A 1 211 ? 45.923 17.279 -21.701 1.00 41.31 211 ASN A N 1
ATOM 1639 C CA . ASN A 1 211 ? 47.269 17.522 -21.178 1.00 41.31 211 ASN A CA 1
ATOM 1640 C C . ASN A 1 211 ? 48.250 18.254 -22.114 1.00 41.31 211 ASN A C 1
ATOM 1642 O O . ASN A 1 211 ? 49.436 18.304 -21.805 1.00 41.31 211 ASN A O 1
ATOM 1646 N N . ASN A 1 212 ? 47.794 18.866 -23.213 1.00 45.59 212 ASN A N 1
ATOM 1647 C CA . ASN A 1 212 ? 48.688 19.685 -24.045 1.00 45.59 212 ASN A CA 1
ATOM 1648 C C . ASN A 1 212 ? 48.834 21.139 -23.560 1.00 45.59 212 ASN A C 1
ATOM 1650 O O . ASN A 1 212 ? 49.826 21.766 -23.911 1.00 45.59 212 ASN A O 1
ATOM 1654 N N . ASN A 1 213 ? 47.926 21.666 -22.721 1.00 41.62 213 ASN A N 1
ATOM 1655 C CA . ASN A 1 213 ? 47.896 23.106 -22.399 1.00 41.62 213 ASN A CA 1
ATOM 1656 C C . ASN A 1 213 ? 47.885 23.456 -20.892 1.00 41.62 213 ASN A C 1
ATOM 1658 O O . ASN A 1 213 ? 47.421 24.528 -20.517 1.00 41.62 213 ASN A O 1
ATOM 1662 N N . GLY A 1 214 ? 48.396 22.596 -20.004 1.00 39.25 214 GLY A N 1
ATOM 1663 C CA . GLY A 1 214 ? 48.695 22.996 -18.616 1.00 39.25 214 GLY A CA 1
ATOM 1664 C C . GLY A 1 214 ? 47.505 23.400 -17.723 1.00 39.25 214 GLY A C 1
ATOM 1665 O O . GLY A 1 214 ? 47.732 24.007 -16.679 1.00 39.25 214 GLY A O 1
ATOM 1666 N N . LEU A 1 215 ? 46.257 23.062 -18.075 1.00 42.47 215 LEU A N 1
ATOM 1667 C CA . LEU A 1 215 ? 45.094 23.256 -17.197 1.00 42.47 215 LEU A CA 1
ATOM 1668 C C . LEU A 1 215 ? 44.841 22.001 -16.350 1.00 42.47 215 LEU A C 1
ATOM 1670 O O . LEU A 1 215 ? 44.217 21.030 -16.777 1.00 42.47 215 LEU A O 1
ATOM 1674 N N . THR A 1 216 ? 45.337 22.023 -15.118 1.00 40.41 216 THR A N 1
ATOM 1675 C CA . THR A 1 216 ? 45.036 21.036 -14.081 1.00 40.41 216 THR A CA 1
ATOM 1676 C C . THR A 1 216 ? 43.660 21.341 -13.466 1.00 40.41 216 THR A C 1
ATOM 1678 O O . THR A 1 216 ? 43.441 22.465 -13.025 1.00 40.41 216 THR A O 1
ATOM 1681 N N . SER A 1 217 ? 42.725 20.368 -13.444 1.00 44.00 217 SER A N 1
ATOM 1682 C CA . SER A 1 217 ? 41.793 20.068 -12.313 1.00 44.00 217 SER A CA 1
ATOM 1683 C C . SER A 1 217 ? 40.353 19.588 -12.619 1.00 44.00 217 SER A C 1
ATOM 1685 O O . SER A 1 217 ? 39.685 19.186 -11.672 1.00 44.00 217 SER A O 1
ATOM 1687 N N . GLN A 1 218 ? 39.838 19.538 -13.859 1.00 49.69 218 GLN A N 1
ATOM 1688 C CA . GLN A 1 218 ? 38.406 19.190 -14.080 1.00 49.69 218 GLN A CA 1
ATOM 1689 C C . GLN A 1 218 ? 38.103 17.789 -14.655 1.00 49.69 218 GLN A C 1
ATOM 1691 O O . GLN A 1 218 ? 36.954 17.496 -14.974 1.00 49.69 218 GLN A O 1
ATOM 1696 N N . SER A 1 219 ? 39.078 16.880 -14.754 1.00 51.69 219 SER A N 1
ATOM 1697 C CA . SER A 1 219 ? 38.946 15.591 -15.470 1.00 51.69 219 SER A CA 1
ATOM 1698 C C . SER A 1 219 ? 38.009 14.537 -14.839 1.00 51.69 219 SER A C 1
ATOM 1700 O O . SER A 1 219 ? 38.132 13.362 -15.157 1.00 51.69 219 SER A O 1
ATOM 1702 N N . ASN A 1 220 ? 37.120 14.911 -13.916 1.00 58.69 220 ASN A N 1
ATOM 1703 C CA . ASN A 1 220 ? 36.192 13.998 -13.232 1.00 58.69 220 ASN A CA 1
ATOM 1704 C C . ASN A 1 220 ? 34.866 14.663 -12.808 1.00 58.69 220 ASN A C 1
ATOM 1706 O O . ASN A 1 220 ? 34.093 14.064 -12.053 1.00 58.69 220 ASN A O 1
ATOM 1710 N N . SER A 1 221 ? 34.612 15.903 -13.244 1.00 73.62 221 SER A N 1
ATOM 1711 C CA . SER A 1 221 ? 33.407 16.647 -12.864 1.00 73.62 221 SER A CA 1
ATOM 1712 C C . SER A 1 221 ? 32.159 16.136 -13.586 1.00 73.62 221 SER A C 1
ATOM 1714 O O . SER A 1 221 ? 31.097 16.075 -12.973 1.00 73.62 221 SER A O 1
ATOM 1716 N N . TYR A 1 222 ? 32.298 15.699 -14.840 1.00 86.56 222 TYR A N 1
ATOM 1717 C CA . TYR A 1 222 ? 31.209 15.159 -15.653 1.00 86.56 222 TYR A CA 1
ATOM 1718 C C . TYR A 1 222 ? 30.906 13.702 -15.313 1.00 86.56 222 TYR A C 1
ATOM 1720 O O . TYR A 1 222 ? 31.816 12.895 -15.099 1.00 86.56 222 TYR A O 1
ATOM 1728 N N . LYS A 1 223 ? 29.618 13.349 -15.306 1.00 89.81 223 LYS A N 1
ATOM 1729 C CA . LYS A 1 223 ? 29.142 11.993 -15.017 1.00 89.81 223 LYS A CA 1
ATOM 1730 C C . LYS A 1 223 ? 28.159 11.497 -16.083 1.00 89.81 223 LYS A C 1
ATOM 1732 O O . LYS A 1 223 ? 27.329 12.277 -16.554 1.00 89.81 223 LYS A O 1
ATOM 1737 N N . PRO A 1 224 ? 28.235 10.213 -16.482 1.00 91.69 224 PRO A N 1
ATOM 1738 C CA . PRO A 1 224 ? 27.224 9.614 -17.342 1.00 91.69 224 PRO A CA 1
ATOM 1739 C C . PRO A 1 224 ? 25.908 9.416 -16.583 1.00 91.69 224 PRO A C 1
ATOM 1741 O O . PRO A 1 224 ? 25.891 9.207 -15.369 1.00 91.69 224 PRO A O 1
ATOM 1744 N N . PHE A 1 225 ? 24.802 9.476 -17.319 1.00 91.56 225 PHE A N 1
ATOM 1745 C CA . PHE A 1 225 ? 23.446 9.198 -16.849 1.00 91.56 225 PHE A CA 1
ATOM 1746 C C . PHE A 1 225 ? 22.687 8.453 -17.953 1.00 91.56 225 PHE A C 1
ATOM 1748 O O . PHE A 1 225 ? 23.045 8.568 -19.120 1.00 91.56 225 PHE A O 1
ATOM 1755 N N . GLY A 1 226 ? 21.638 7.709 -17.600 1.00 90.50 226 GLY A N 1
ATOM 1756 C CA . GLY A 1 226 ? 20.911 6.898 -18.581 1.00 90.50 226 GLY A CA 1
ATOM 1757 C C . GLY A 1 226 ? 21.664 5.631 -18.992 1.00 90.50 226 GLY A C 1
ATOM 1758 O O . GLY A 1 226 ? 22.671 5.266 -18.387 1.00 90.50 226 GLY A O 1
ATOM 1759 N N . THR A 1 227 ? 21.158 4.951 -20.020 1.00 92.38 227 THR A N 1
ATOM 1760 C CA . THR A 1 227 ? 21.754 3.712 -20.541 1.00 92.38 227 THR A CA 1
ATOM 1761 C C . THR A 1 227 ? 22.729 4.030 -21.668 1.00 92.38 227 THR A C 1
ATOM 1763 O O . THR A 1 227 ? 22.394 4.784 -22.579 1.00 92.38 227 THR A O 1
ATOM 1766 N N . PHE A 1 228 ? 23.916 3.431 -21.657 1.00 93.50 228 PHE A N 1
ATOM 1767 C CA . PHE A 1 228 ? 24.904 3.562 -22.727 1.00 93.50 228 PHE A CA 1
ATOM 1768 C C . PHE A 1 228 ? 24.993 2.278 -23.543 1.00 93.50 228 PHE A C 1
ATOM 1770 O O . PHE A 1 228 ? 25.227 1.210 -22.986 1.00 93.50 228 PHE A O 1
ATOM 1777 N N . LEU A 1 229 ? 24.866 2.401 -24.864 1.00 94.00 229 LEU A N 1
ATOM 1778 C CA . LEU A 1 229 ? 25.175 1.355 -25.833 1.00 94.00 229 LEU A CA 1
ATOM 1779 C C . LEU A 1 229 ? 26.588 1.593 -26.377 1.00 94.00 229 LEU A C 1
ATOM 1781 O O . LEU A 1 229 ? 26.821 2.501 -27.180 1.00 94.00 229 LEU A O 1
ATOM 1785 N N . LEU A 1 230 ? 27.530 0.767 -25.934 1.00 91.94 230 LEU A N 1
ATOM 1786 C CA . LEU A 1 230 ? 28.934 0.827 -26.319 1.00 91.94 230 LEU A CA 1
ATOM 1787 C C . LEU A 1 230 ? 29.169 -0.073 -27.533 1.00 91.94 230 LEU A C 1
ATOM 1789 O O . LEU A 1 230 ? 28.963 -1.284 -27.466 1.00 91.94 230 LEU A O 1
ATOM 1793 N N . CYS A 1 231 ? 29.596 0.524 -28.642 1.00 90.12 231 CYS A N 1
ATOM 1794 C CA . CYS A 1 231 ? 29.768 -0.134 -29.935 1.00 90.12 231 CYS A CA 1
ATOM 1795 C C . CYS A 1 231 ? 31.252 -0.252 -30.294 1.00 90.12 231 CYS A C 1
ATOM 1797 O O . CYS A 1 231 ? 31.962 0.754 -30.329 1.00 90.12 231 CYS A O 1
ATOM 1799 N N . CYS A 1 232 ? 31.711 -1.458 -30.619 1.00 84.62 232 CYS A N 1
ATOM 1800 C CA . CYS A 1 232 ? 33.054 -1.733 -31.124 1.00 84.62 232 CYS A CA 1
ATOM 1801 C C . CYS A 1 232 ? 32.981 -2.548 -32.426 1.00 84.62 232 CYS A C 1
ATOM 1803 O O . CYS A 1 232 ? 31.943 -3.101 -32.777 1.00 84.62 232 CYS A O 1
ATOM 1805 N N . GLU A 1 233 ? 34.094 -2.668 -33.151 1.00 77.25 233 GLU A N 1
ATOM 1806 C CA . GLU A 1 233 ? 34.161 -3.524 -34.342 1.00 77.25 233 GLU A CA 1
ATOM 1807 C C . GLU A 1 233 ? 33.944 -5.014 -34.028 1.00 77.25 233 GLU A C 1
ATOM 1809 O O . GLU A 1 233 ? 33.607 -5.784 -34.923 1.00 77.25 233 GLU A O 1
ATOM 1814 N N . THR A 1 234 ? 34.157 -5.440 -32.781 1.00 75.38 234 THR A N 1
ATOM 1815 C CA . THR A 1 234 ? 34.040 -6.843 -32.356 1.00 75.38 234 THR A CA 1
ATOM 1816 C C . THR A 1 234 ? 32.646 -7.221 -31.847 1.00 75.38 234 THR A C 1
ATOM 1818 O O . THR A 1 234 ? 32.332 -8.422 -31.816 1.00 75.38 234 THR A O 1
ATOM 1821 N N . GLY A 1 235 ? 31.822 -6.235 -31.474 1.00 84.56 235 GLY A N 1
ATOM 1822 C CA . GLY A 1 235 ? 30.505 -6.410 -30.862 1.00 84.56 235 GLY A CA 1
ATOM 1823 C C . GLY A 1 235 ? 29.987 -5.143 -30.166 1.00 84.56 235 GLY A C 1
ATOM 1824 O O . GLY A 1 235 ? 30.509 -4.043 -30.354 1.00 84.56 235 GLY A O 1
ATOM 1825 N N . CYS A 1 236 ? 28.933 -5.294 -29.360 1.00 87.62 236 CYS A N 1
ATOM 1826 C CA . CYS A 1 236 ? 28.362 -4.201 -28.576 1.00 87.62 236 CYS A CA 1
ATOM 1827 C C . CYS A 1 236 ? 27.852 -4.669 -27.205 1.00 87.62 236 CYS A C 1
ATOM 1829 O O . CYS A 1 236 ? 27.536 -5.847 -27.014 1.00 87.62 236 CYS A O 1
ATOM 1831 N N . SER A 1 237 ? 27.793 -3.744 -26.245 1.00 89.62 237 SER A N 1
ATOM 1832 C CA . SER A 1 237 ? 27.237 -3.993 -24.911 1.00 89.62 237 SER A CA 1
ATOM 1833 C C . SER A 1 237 ? 26.533 -2.763 -24.350 1.00 89.62 237 SER A C 1
ATOM 1835 O O . SER A 1 237 ? 27.001 -1.638 -24.525 1.00 89.62 237 SER A O 1
ATOM 1837 N N . CYS A 1 238 ? 25.442 -2.990 -23.624 1.00 89.88 238 CYS A N 1
ATOM 1838 C CA . CYS A 1 238 ? 24.725 -1.980 -22.861 1.00 89.88 238 CYS A CA 1
ATOM 1839 C C . CYS A 1 238 ? 25.202 -1.948 -21.406 1.00 89.88 238 CYS A C 1
ATOM 1841 O O . CYS A 1 238 ? 25.544 -2.984 -20.839 1.00 89.88 238 CYS A O 1
ATOM 1843 N N . SER A 1 239 ? 25.197 -0.767 -20.796 1.00 88.25 239 SER A N 1
ATOM 1844 C CA . SER A 1 239 ? 25.357 -0.592 -19.350 1.00 88.25 239 SER A CA 1
ATOM 1845 C C . SER A 1 239 ? 24.550 0.619 -18.884 1.00 88.25 239 SER A C 1
ATOM 1847 O O . SER A 1 239 ? 24.578 1.672 -19.524 1.00 88.25 239 SER A O 1
ATOM 1849 N N . ASP A 1 240 ? 23.804 0.462 -17.794 1.00 86.56 240 ASP A N 1
ATOM 1850 C CA . ASP A 1 240 ? 23.041 1.519 -17.118 1.00 86.56 240 ASP A CA 1
ATOM 1851 C C . ASP A 1 240 ? 23.687 1.970 -15.794 1.00 86.56 240 ASP A C 1
ATOM 1853 O O . ASP A 1 240 ? 23.254 2.956 -15.191 1.00 86.56 240 ASP A O 1
ATOM 1857 N N . ASN A 1 241 ? 24.747 1.278 -15.365 1.00 87.56 241 ASN A N 1
ATOM 1858 C CA . ASN A 1 241 ? 25.574 1.651 -14.229 1.00 87.56 241 ASN A CA 1
ATOM 1859 C C . ASN A 1 241 ? 26.577 2.737 -14.659 1.00 87.56 241 ASN A C 1
ATOM 1861 O O . ASN A 1 241 ? 27.489 2.464 -15.444 1.00 87.56 241 ASN A O 1
ATOM 1865 N N . PRO A 1 242 ? 26.450 3.975 -14.162 1.00 87.50 242 PRO A N 1
ATOM 1866 C CA . PRO A 1 242 ? 27.258 5.067 -14.666 1.00 87.50 242 PRO A CA 1
ATOM 1867 C C . PRO A 1 242 ? 28.734 4.960 -14.265 1.00 87.50 242 PRO A C 1
ATOM 1869 O O . PRO A 1 242 ? 29.599 5.369 -15.042 1.00 87.50 242 PRO A O 1
ATOM 1872 N N . GLU A 1 243 ? 29.051 4.401 -13.098 1.00 87.62 243 GLU A N 1
ATOM 1873 C CA . GLU A 1 243 ? 30.435 4.129 -12.704 1.00 87.62 243 GLU A CA 1
ATOM 1874 C C . GLU A 1 243 ? 31.072 3.079 -13.628 1.00 87.62 243 GLU A C 1
ATOM 1876 O O . GLU A 1 243 ? 32.173 3.297 -14.139 1.00 87.62 243 GLU A O 1
ATOM 1881 N N . ALA A 1 244 ? 30.345 2.005 -13.951 1.00 87.69 244 ALA A N 1
ATOM 1882 C CA . ALA A 1 244 ? 30.800 1.004 -14.916 1.00 87.69 244 ALA A CA 1
ATOM 1883 C C . ALA A 1 244 ? 30.977 1.593 -16.326 1.00 87.69 244 ALA A C 1
ATOM 1885 O O . ALA A 1 244 ? 31.973 1.312 -16.993 1.00 87.69 244 ALA A O 1
ATOM 1886 N N . VAL A 1 245 ? 30.065 2.463 -16.778 1.00 89.62 245 VAL A N 1
ATOM 1887 C CA . VAL A 1 245 ? 30.172 3.164 -18.071 1.00 89.62 245 VAL A CA 1
ATOM 1888 C C . VAL A 1 245 ? 31.458 3.986 -18.161 1.00 89.62 245 VAL A C 1
ATOM 1890 O O . VAL A 1 245 ? 32.109 3.972 -19.206 1.00 89.62 245 VAL A O 1
ATOM 1893 N N . VAL A 1 246 ? 31.849 4.682 -17.087 1.00 88.44 246 VAL A N 1
ATOM 1894 C CA . VAL A 1 246 ? 33.108 5.444 -17.048 1.00 88.44 246 VAL A CA 1
ATOM 1895 C C . VAL A 1 246 ? 34.306 4.526 -17.285 1.00 88.44 246 VAL A C 1
ATOM 1897 O O . VAL A 1 246 ? 35.154 4.838 -18.124 1.00 88.44 246 VAL A O 1
ATOM 1900 N N . GLU A 1 247 ? 34.375 3.400 -16.579 1.00 87.19 247 GLU A N 1
ATOM 1901 C CA . GLU A 1 247 ? 35.486 2.453 -16.707 1.00 87.19 247 GLU A CA 1
ATOM 1902 C C . GLU A 1 247 ? 35.497 1.755 -18.072 1.00 87.19 247 GLU A C 1
ATOM 1904 O O . GLU A 1 247 ? 36.550 1.633 -18.700 1.00 87.19 247 GLU A O 1
ATOM 1909 N N . LEU A 1 248 ? 34.327 1.398 -18.604 1.00 86.88 248 LEU A N 1
ATOM 1910 C CA . LEU A 1 248 ? 34.209 0.817 -19.938 1.00 86.88 248 LEU A CA 1
ATOM 1911 C C . LEU A 1 248 ? 34.655 1.800 -21.023 1.00 86.88 248 LEU A C 1
ATOM 1913 O O . LEU A 1 248 ? 35.454 1.420 -21.874 1.00 86.88 248 LEU A O 1
ATOM 1917 N N . LEU A 1 249 ? 34.217 3.065 -20.977 1.00 86.94 249 LEU A N 1
ATOM 1918 C CA . LEU A 1 249 ? 34.627 4.107 -21.931 1.00 86.94 249 LEU A CA 1
ATOM 1919 C C . LEU A 1 249 ? 36.144 4.363 -21.908 1.00 86.94 249 LEU A C 1
ATOM 1921 O O . LEU A 1 249 ? 36.729 4.632 -22.962 1.00 86.94 249 LEU A O 1
ATOM 1925 N N . LYS A 1 250 ? 36.790 4.254 -20.738 1.00 84.31 250 LYS A N 1
ATOM 1926 C CA . LYS A 1 250 ? 38.258 4.314 -20.615 1.00 84.31 250 LYS A CA 1
ATOM 1927 C C . LYS A 1 250 ? 38.932 3.095 -21.246 1.00 84.31 250 LYS A C 1
ATOM 1929 O O . LYS A 1 250 ? 39.951 3.254 -21.910 1.00 84.31 250 LYS A O 1
ATOM 1934 N N . ALA A 1 251 ? 38.365 1.906 -21.047 1.00 81.56 251 ALA A N 1
ATOM 1935 C CA . ALA A 1 251 ? 38.952 0.638 -21.475 1.00 81.56 251 ALA A CA 1
ATOM 1936 C C . ALA A 1 251 ? 38.762 0.326 -22.970 1.00 81.56 251 ALA A C 1
ATOM 1938 O O . ALA A 1 251 ? 39.562 -0.417 -23.537 1.00 81.56 251 ALA A O 1
ATOM 1939 N N . MET A 1 252 ? 37.725 0.870 -23.622 1.00 82.88 252 MET A N 1
ATOM 1940 C CA . MET A 1 252 ? 37.465 0.631 -25.048 1.00 82.88 252 MET A CA 1
ATOM 1941 C C . MET A 1 252 ? 38.710 0.955 -25.904 1.00 82.88 252 MET A C 1
ATOM 1943 O O . MET A 1 252 ? 39.263 2.055 -25.780 1.00 82.88 252 MET A O 1
ATOM 1947 N N . PRO A 1 253 ? 39.116 0.095 -26.852 1.00 77.69 253 PRO A N 1
ATOM 1948 C CA . PRO A 1 253 ? 40.241 0.392 -27.730 1.00 77.69 253 PRO A CA 1
ATOM 1949 C C . PRO A 1 253 ? 39.933 1.605 -28.620 1.00 77.69 253 PRO A C 1
ATOM 1951 O O . PRO A 1 253 ? 38.787 1.841 -29.011 1.00 77.69 253 PRO A O 1
ATOM 1954 N N . LEU A 1 254 ? 40.960 2.393 -28.938 1.00 69.56 254 LEU A N 1
ATOM 1955 C CA . LEU A 1 254 ? 40.855 3.453 -29.938 1.00 69.56 254 LEU A CA 1
ATOM 1956 C C . LEU A 1 254 ? 40.947 2.830 -31.333 1.00 69.56 254 LEU A C 1
ATOM 1958 O O . LEU A 1 254 ? 41.811 1.991 -31.590 1.00 69.56 254 LEU A O 1
ATOM 1962 N N . GLY A 1 255 ? 40.045 3.221 -32.234 1.00 60.78 255 GLY A N 1
ATOM 1963 C CA . GLY A 1 255 ? 40.055 2.724 -33.610 1.00 60.78 255 GLY A CA 1
ATOM 1964 C C . GLY A 1 255 ? 41.375 3.045 -34.324 1.00 60.78 255 GLY A C 1
ATOM 1965 O O . GLY A 1 255 ? 41.928 4.129 -34.157 1.00 60.78 255 GLY A O 1
ATOM 1966 N N . LYS A 1 256 ? 41.856 2.136 -35.185 1.00 54.00 256 LYS A N 1
ATOM 1967 C CA . LYS A 1 256 ? 43.132 2.264 -35.933 1.00 54.00 256 LYS A CA 1
ATOM 1968 C C . LYS A 1 256 ? 43.241 3.526 -36.815 1.00 54.00 256 LYS A C 1
ATOM 1970 O O . LYS A 1 256 ? 44.332 3.861 -37.258 1.00 54.00 256 LYS A O 1
ATOM 1975 N N . ASN A 1 257 ? 42.128 4.227 -37.046 1.00 47.75 257 ASN A N 1
ATOM 1976 C CA . ASN A 1 257 ? 42.031 5.455 -37.840 1.00 47.75 257 ASN A CA 1
ATOM 1977 C C . ASN A 1 257 ? 41.996 6.750 -37.002 1.00 47.75 257 ASN A C 1
ATOM 1979 O O . ASN A 1 257 ? 41.813 7.823 -37.573 1.00 47.75 257 ASN A O 1
ATOM 1983 N N . SER A 1 258 ? 42.171 6.693 -35.676 1.00 46.78 258 SER A N 1
ATOM 1984 C CA . SER A 1 258 ? 42.065 7.868 -34.789 1.00 46.78 258 SER A CA 1
ATOM 1985 C C . SER A 1 258 ? 43.167 8.925 -34.980 1.00 46.78 258 SER A C 1
ATOM 1987 O O . SER A 1 258 ? 43.123 9.963 -34.328 1.00 46.78 258 SER A O 1
ATOM 1989 N N . GLY A 1 259 ? 44.166 8.654 -35.829 1.00 43.31 259 GLY A N 1
ATOM 1990 C CA . GLY A 1 259 ? 45.227 9.595 -36.204 1.00 43.31 259 GLY A CA 1
ATOM 1991 C C . GLY A 1 259 ? 44.915 10.462 -37.429 1.00 43.31 259 GLY A C 1
ATOM 1992 O O . GLY A 1 259 ? 45.649 11.410 -37.688 1.00 43.31 259 GLY A O 1
ATOM 1993 N N . ASN A 1 260 ? 43.840 10.177 -38.174 1.00 44.06 260 ASN A N 1
ATOM 1994 C CA . ASN A 1 260 ? 43.443 10.994 -39.320 1.00 44.06 260 ASN A CA 1
ATOM 1995 C C . ASN A 1 260 ? 42.410 12.031 -38.865 1.00 44.06 260 ASN A C 1
ATOM 1997 O O . ASN A 1 260 ? 41.215 11.742 -38.811 1.00 44.06 260 ASN A O 1
ATOM 2001 N N . GLU A 1 261 ? 42.864 13.254 -38.590 1.00 48.72 261 GLU A N 1
ATOM 2002 C CA . GLU A 1 261 ? 42.032 14.421 -38.234 1.00 48.72 261 GLU A CA 1
ATOM 2003 C C . GLU A 1 261 ? 40.985 14.806 -39.314 1.00 48.72 261 GLU A C 1
ATOM 2005 O O . GLU A 1 261 ? 40.185 15.717 -39.119 1.00 48.72 261 GLU A O 1
ATOM 2010 N N . GLU A 1 262 ? 40.944 14.103 -40.453 1.00 44.19 262 GLU A N 1
ATOM 2011 C CA . GLU A 1 262 ? 40.099 14.421 -41.610 1.00 44.19 262 GLU A CA 1
ATOM 2012 C C . GLU A 1 262 ? 38.670 13.839 -41.573 1.00 44.19 262 GLU A C 1
ATOM 2014 O O . GLU A 1 262 ? 37.828 14.258 -42.374 1.00 44.19 262 GLU A O 1
ATOM 2019 N N . LYS A 1 263 ? 38.335 12.911 -40.661 1.00 53.84 263 LYS A N 1
ATOM 2020 C CA . LYS A 1 263 ? 36.948 12.415 -40.521 1.00 53.84 263 LYS A CA 1
ATOM 2021 C C . LYS A 1 263 ? 36.149 13.284 -39.545 1.00 53.84 263 LYS A C 1
ATOM 2023 O O . LYS A 1 263 ? 36.093 13.026 -38.351 1.00 53.84 263 LYS A O 1
ATOM 2028 N N . LEU A 1 264 ? 35.490 14.304 -40.095 1.00 60.31 264 LEU A N 1
ATOM 2029 C CA . LEU A 1 264 ? 34.633 15.255 -39.368 1.00 60.31 264 LEU A CA 1
ATOM 2030 C C . LEU A 1 264 ? 33.384 14.630 -38.715 1.00 60.31 264 LEU A C 1
ATOM 2032 O O . LEU A 1 264 ? 32.832 15.224 -37.793 1.00 60.31 264 LEU A O 1
ATOM 2036 N N . ILE A 1 265 ? 32.921 13.466 -39.191 1.00 71.25 265 ILE A N 1
ATOM 2037 C CA . ILE A 1 265 ? 31.738 12.763 -38.670 1.00 71.25 265 ILE A CA 1
ATOM 2038 C C . ILE A 1 265 ? 32.021 11.261 -38.596 1.00 71.25 265 ILE A C 1
ATOM 2040 O O . ILE A 1 265 ? 32.466 10.660 -39.580 1.00 71.25 265 ILE A O 1
ATOM 2044 N N . VAL A 1 266 ? 31.716 10.651 -37.450 1.00 79.94 266 VAL A N 1
ATOM 2045 C CA . VAL A 1 266 ? 31.654 9.192 -37.302 1.00 79.94 266 VAL A CA 1
ATOM 2046 C C . VAL A 1 266 ? 30.327 8.703 -37.883 1.00 79.94 266 VAL A C 1
ATOM 2048 O O . VAL A 1 266 ? 29.255 9.128 -37.461 1.00 79.94 266 VAL A O 1
ATOM 2051 N N . ASP A 1 267 ? 30.391 7.823 -38.882 1.00 84.62 267 ASP A N 1
ATOM 2052 C CA . ASP A 1 267 ? 29.203 7.259 -39.526 1.00 84.62 267 ASP A CA 1
ATOM 2053 C C . ASP A 1 267 ? 28.648 6.098 -38.691 1.00 84.62 267 ASP A C 1
ATOM 2055 O O . ASP A 1 267 ? 28.990 4.930 -38.898 1.00 84.62 267 ASP A O 1
ATOM 2059 N N . TYR A 1 268 ? 27.788 6.435 -37.730 1.00 88.31 268 TYR A N 1
ATOM 2060 C CA . TYR A 1 268 ? 27.119 5.461 -36.868 1.00 88.31 268 TYR A CA 1
ATOM 2061 C C . TYR A 1 268 ? 26.256 4.459 -37.649 1.00 88.31 268 TYR A C 1
ATOM 2063 O O . TYR A 1 268 ? 26.069 3.339 -37.181 1.00 88.31 268 TYR A O 1
ATOM 2071 N N . GLY A 1 269 ? 25.793 4.805 -38.854 1.00 86.62 269 GLY A N 1
ATOM 2072 C CA . GLY A 1 269 ? 25.021 3.914 -39.719 1.00 86.62 269 GLY A CA 1
ATOM 2073 C C . GLY A 1 269 ? 25.842 2.707 -40.157 1.00 86.62 269 GLY A C 1
ATOM 2074 O O . GLY A 1 269 ? 25.413 1.571 -39.970 1.00 86.62 269 GLY A O 1
ATOM 2075 N N . ARG A 1 270 ? 27.073 2.936 -40.633 1.00 87.06 270 ARG A N 1
ATOM 2076 C CA . ARG A 1 270 ? 28.006 1.847 -40.983 1.00 87.06 270 ARG A CA 1
ATOM 2077 C C . ARG A 1 270 ? 28.371 0.977 -39.788 1.00 87.06 270 ARG A C 1
ATOM 2079 O O . ARG A 1 270 ? 28.563 -0.225 -39.949 1.00 87.06 270 ARG A O 1
ATOM 2086 N N . ILE A 1 271 ? 28.506 1.579 -38.606 1.00 87.06 271 ILE A N 1
ATOM 2087 C CA . ILE A 1 271 ? 28.827 0.851 -37.372 1.00 87.06 271 ILE A CA 1
ATOM 2088 C C . ILE A 1 271 ? 27.672 -0.086 -37.013 1.00 87.06 271 ILE A C 1
ATOM 2090 O O . ILE A 1 271 ? 27.903 -1.271 -36.783 1.00 87.06 271 ILE A O 1
ATOM 2094 N N . VAL A 1 272 ? 26.436 0.418 -37.032 1.00 87.12 272 VAL A N 1
ATOM 2095 C CA . VAL A 1 272 ? 25.225 -0.372 -36.764 1.00 87.12 272 VAL A CA 1
ATOM 2096 C C . VAL A 1 272 ? 25.075 -1.502 -37.786 1.00 87.12 272 VAL A C 1
ATOM 2098 O O . VAL A 1 272 ? 24.867 -2.638 -37.381 1.00 87.12 272 VAL A O 1
ATOM 2101 N N . GLU A 1 273 ? 25.276 -1.247 -39.083 1.00 87.06 273 GLU A N 1
ATOM 2102 C CA . GLU A 1 273 ? 25.215 -2.288 -40.127 1.00 87.06 273 GLU A CA 1
ATOM 2103 C C . GLU A 1 273 ? 26.267 -3.390 -39.928 1.00 87.06 273 GLU A C 1
ATOM 2105 O O . GLU A 1 273 ? 25.976 -4.581 -40.075 1.00 87.06 273 GLU A O 1
ATOM 2110 N N . LYS A 1 274 ? 27.496 -3.013 -39.549 1.00 86.31 274 LYS A N 1
ATOM 2111 C CA . LYS A 1 274 ? 28.543 -3.976 -39.175 1.00 86.31 274 LYS A CA 1
ATOM 2112 C C . LYS A 1 274 ? 28.092 -4.831 -37.990 1.00 86.31 274 LYS A C 1
ATOM 2114 O O . LYS A 1 274 ? 28.234 -6.050 -38.043 1.00 86.31 274 LYS A O 1
ATOM 2119 N N . LEU A 1 275 ? 27.538 -4.216 -36.947 1.00 85.50 275 LEU A N 1
ATOM 2120 C CA . LEU A 1 275 ? 27.058 -4.928 -35.760 1.00 85.50 275 LEU A CA 1
ATOM 2121 C C . LEU A 1 275 ? 25.892 -5.870 -36.081 1.00 85.50 275 LEU A C 1
ATOM 2123 O O . LEU A 1 275 ? 25.929 -7.022 -35.659 1.00 85.50 275 LEU A O 1
ATOM 2127 N N . GLU A 1 276 ? 24.916 -5.432 -36.880 1.00 84.12 276 GLU A N 1
ATOM 2128 C CA . GLU A 1 276 ? 23.818 -6.277 -37.372 1.00 84.12 276 GLU A CA 1
ATOM 2129 C C . GLU A 1 276 ? 24.367 -7.519 -38.090 1.00 84.12 276 GLU A C 1
ATOM 2131 O O . GLU A 1 276 ? 23.960 -8.644 -37.794 1.00 84.12 276 GLU A O 1
ATOM 2136 N N . SER A 1 277 ? 25.360 -7.342 -38.971 1.00 80.25 277 SER A N 1
ATOM 2137 C CA . SER A 1 277 ? 25.993 -8.466 -39.675 1.00 80.25 277 SER A CA 1
ATOM 2138 C C . SER A 1 277 ? 26.729 -9.428 -38.733 1.00 80.25 277 SER A C 1
ATOM 2140 O O . SER A 1 277 ? 26.690 -10.642 -38.932 1.00 80.25 277 SER A O 1
ATOM 2142 N N . LEU A 1 278 ? 27.361 -8.913 -37.673 1.00 77.88 278 LEU A N 1
ATOM 2143 C CA . LEU A 1 278 ? 28.072 -9.722 -36.682 1.00 77.88 278 LEU A CA 1
ATOM 2144 C C . LEU A 1 278 ? 27.122 -10.532 -35.801 1.00 77.88 278 LEU A C 1
ATOM 2146 O O . LEU A 1 278 ? 27.452 -11.670 -35.477 1.00 77.88 278 LEU A O 1
ATOM 2150 N N . ILE A 1 279 ? 25.960 -9.981 -35.442 1.00 74.44 279 ILE A N 1
ATOM 2151 C CA . ILE A 1 279 ? 24.930 -10.680 -34.657 1.00 74.44 279 ILE A CA 1
ATOM 2152 C C . ILE A 1 279 ? 24.366 -11.867 -35.447 1.00 74.44 279 ILE A C 1
ATOM 2154 O O . ILE A 1 279 ? 24.172 -12.940 -34.887 1.00 74.44 279 ILE A O 1
ATOM 2158 N N . ILE A 1 280 ? 24.163 -11.705 -36.759 1.00 65.19 280 ILE A N 1
ATOM 2159 C CA . ILE A 1 280 ? 23.692 -12.788 -37.639 1.00 65.19 280 ILE A CA 1
ATOM 2160 C C . ILE A 1 280 ? 24.735 -13.918 -37.742 1.00 65.19 280 ILE A C 1
ATOM 2162 O O . ILE A 1 280 ? 24.372 -15.089 -37.833 1.00 65.19 280 ILE A O 1
ATOM 2166 N N . LEU A 1 281 ? 26.030 -13.580 -37.723 1.00 58.84 281 LEU A N 1
ATOM 2167 C CA . LEU A 1 281 ? 27.135 -14.533 -37.899 1.00 58.84 281 LEU A CA 1
ATOM 2168 C C . LEU A 1 281 ? 27.584 -15.214 -36.596 1.00 58.84 281 LEU A C 1
ATOM 2170 O O . LEU A 1 281 ? 28.015 -16.367 -36.621 1.00 58.84 281 LEU A O 1
ATOM 2174 N N . LYS A 1 282 ? 27.513 -14.515 -35.460 1.00 56.47 282 LYS A N 1
ATOM 2175 C CA . LYS A 1 282 ? 27.865 -15.033 -34.134 1.00 56.47 282 LYS A CA 1
ATOM 2176 C C . LYS A 1 282 ? 26.591 -15.457 -33.400 1.00 56.47 282 LYS A C 1
ATOM 2178 O O . LYS A 1 282 ? 26.051 -14.702 -32.599 1.00 56.47 282 LYS A O 1
ATOM 2183 N N . GLY A 1 283 ? 26.144 -16.695 -33.613 1.00 50.59 283 GLY A N 1
ATOM 2184 C CA . GLY A 1 283 ? 25.351 -17.376 -32.581 1.00 50.59 283 GLY A CA 1
ATOM 2185 C C . GLY A 1 283 ? 26.094 -17.322 -31.234 1.00 50.59 283 GLY A C 1
ATOM 2186 O O . GLY A 1 283 ? 27.326 -17.268 -31.232 1.00 50.59 283 GLY A O 1
ATOM 2187 N N . ILE A 1 284 ? 25.346 -17.273 -30.122 1.00 42.00 284 ILE A N 1
ATOM 2188 C CA . ILE A 1 284 ? 25.813 -17.043 -28.736 1.00 42.00 284 ILE A CA 1
ATOM 2189 C C . ILE A 1 284 ? 27.237 -17.592 -28.520 1.00 42.00 284 ILE A C 1
ATOM 2191 O O . ILE A 1 284 ? 27.472 -18.796 -28.611 1.00 42.00 284 ILE A O 1
ATOM 2195 N N . SER A 1 285 ? 28.198 -16.696 -28.280 1.00 49.81 285 SER A N 1
ATOM 2196 C CA . SER A 1 285 ? 29.620 -17.029 -28.157 1.00 49.81 285 SER A CA 1
ATOM 2197 C C . SER A 1 285 ? 29.877 -18.085 -27.077 1.00 49.81 285 SER A C 1
ATOM 2199 O O . SER A 1 285 ? 29.483 -17.902 -25.926 1.00 49.81 285 SER A O 1
ATOM 2201 N N . GLN A 1 286 ? 30.586 -19.158 -27.444 1.00 50.75 286 GLN A N 1
ATOM 2202 C CA . GLN A 1 286 ? 31.012 -20.236 -26.550 1.00 50.75 286 GLN A CA 1
ATOM 2203 C C . GLN A 1 286 ? 32.108 -19.737 -25.591 1.00 50.75 286 GLN A C 1
ATOM 2205 O O . GLN A 1 286 ? 33.244 -19.491 -25.998 1.00 50.75 286 GLN A O 1
ATOM 2210 N N . LEU A 1 287 ? 31.767 -19.565 -24.311 1.00 54.22 287 LEU A N 1
ATOM 2211 C CA . LEU A 1 287 ? 32.747 -19.462 -23.226 1.00 54.22 287 LEU A CA 1
ATOM 2212 C C . LEU A 1 287 ? 33.364 -20.855 -23.011 1.00 54.22 287 LEU A C 1
ATOM 2214 O O . LEU A 1 287 ? 32.650 -21.779 -22.634 1.00 54.22 287 LEU A O 1
ATOM 2218 N N . ASN A 1 288 ? 34.667 -21.009 -23.262 1.00 45.81 288 ASN A N 1
ATOM 2219 C CA . ASN A 1 288 ? 35.361 -22.306 -23.188 1.00 45.81 288 ASN A CA 1
ATOM 2220 C C . ASN A 1 288 ? 35.906 -22.670 -21.791 1.00 45.81 288 ASN A C 1
ATOM 2222 O O . ASN A 1 288 ? 36.388 -23.787 -21.619 1.00 45.81 288 ASN A O 1
ATOM 2226 N N . ASP A 1 289 ? 35.808 -21.780 -20.797 1.00 51.19 289 ASP A N 1
ATOM 2227 C CA . ASP A 1 289 ? 36.391 -21.990 -19.464 1.00 51.19 289 ASP A CA 1
ATOM 2228 C C . ASP A 1 289 ? 35.332 -22.172 -18.364 1.00 51.19 289 ASP A C 1
ATOM 2230 O O . ASP A 1 289 ? 34.266 -21.552 -18.376 1.00 51.19 289 ASP A O 1
ATOM 2234 N N . PHE A 1 290 ? 35.652 -23.007 -17.368 1.00 46.19 290 PHE A N 1
ATOM 2235 C CA . PHE A 1 290 ? 34.852 -23.193 -16.155 1.00 46.19 290 PHE A CA 1
ATOM 2236 C C . PHE A 1 290 ? 34.926 -21.919 -15.297 1.00 46.19 290 PHE A C 1
ATOM 2238 O O . PHE A 1 290 ? 35.959 -21.621 -14.696 1.00 46.19 290 PHE A O 1
ATOM 2245 N N . MET A 1 291 ? 33.841 -21.143 -15.256 1.00 59.03 291 MET A N 1
ATOM 2246 C CA . MET A 1 291 ? 33.802 -19.841 -14.580 1.00 59.03 291 MET A CA 1
ATOM 2247 C C . MET A 1 291 ? 33.179 -19.945 -13.175 1.00 59.03 291 MET A C 1
ATOM 2249 O O . MET A 1 291 ? 32.128 -20.565 -13.023 1.00 59.03 291 MET A O 1
ATOM 2253 N N . PRO A 1 292 ? 33.772 -19.315 -12.141 1.00 54.16 292 PRO A N 1
ATOM 2254 C CA . PRO A 1 292 ? 33.327 -19.480 -10.755 1.00 54.16 292 PRO A CA 1
ATOM 2255 C C . PRO A 1 292 ? 32.005 -18.767 -10.414 1.00 54.16 292 PRO A C 1
ATOM 2257 O O . PRO A 1 292 ? 31.328 -19.188 -9.479 1.00 54.16 292 PRO A O 1
ATOM 2260 N N . THR A 1 293 ? 31.609 -17.710 -11.141 1.00 67.81 293 THR A N 1
ATOM 2261 C CA . THR A 1 293 ? 30.349 -16.969 -10.907 1.00 67.81 293 THR A CA 1
ATOM 2262 C C . THR A 1 293 ? 29.704 -16.488 -12.215 1.00 67.81 293 THR A C 1
ATOM 2264 O O . THR A 1 293 ? 30.396 -16.190 -13.191 1.00 67.81 293 THR A O 1
ATOM 2267 N N . SER A 1 294 ? 28.366 -16.383 -12.233 1.00 73.00 294 SER A N 1
ATOM 2268 C CA . SER A 1 294 ? 27.593 -15.866 -13.378 1.00 73.00 294 SER A CA 1
ATOM 2269 C C . SER A 1 294 ? 27.882 -14.389 -13.670 1.00 73.00 294 SER A C 1
ATOM 2271 O O . SER A 1 294 ? 27.964 -14.015 -14.837 1.00 73.00 294 SER A O 1
ATOM 2273 N N . LEU A 1 295 ? 28.102 -13.575 -12.629 1.00 76.75 295 LEU A N 1
ATOM 2274 C CA . LEU A 1 295 ? 28.491 -12.166 -12.753 1.00 76.75 295 LEU A CA 1
ATOM 2275 C C . LEU A 1 295 ? 29.820 -12.022 -13.509 1.00 76.75 295 LEU A C 1
ATOM 2277 O O . LEU A 1 295 ? 29.875 -11.318 -14.512 1.00 76.75 295 LEU A O 1
ATOM 2281 N N . ARG A 1 296 ? 30.857 -12.775 -13.110 1.00 80.69 296 ARG A N 1
ATOM 2282 C CA . ARG A 1 296 ? 32.175 -12.718 -13.758 1.00 80.69 296 ARG A CA 1
ATOM 2283 C C . ARG A 1 296 ? 32.119 -13.113 -15.227 1.00 80.69 296 ARG A C 1
ATOM 2285 O O . ARG A 1 296 ? 32.774 -12.497 -16.064 1.00 80.69 296 ARG A O 1
ATOM 2292 N N . ALA A 1 297 ? 31.340 -14.147 -15.545 1.00 76.19 297 ALA A N 1
ATOM 2293 C CA . ALA A 1 297 ? 31.118 -14.566 -16.924 1.00 76.19 297 ALA A CA 1
ATOM 2294 C C . ALA A 1 297 ? 30.454 -13.447 -17.749 1.00 76.19 297 ALA A C 1
ATOM 2296 O O . ALA A 1 297 ? 30.926 -13.141 -18.844 1.00 76.19 297 ALA A O 1
ATOM 2297 N N . GLY A 1 298 ? 29.428 -12.789 -17.197 1.00 77.19 298 GLY A N 1
ATOM 2298 C CA . GLY A 1 298 ? 28.763 -11.638 -17.816 1.00 77.19 298 GLY A CA 1
ATOM 2299 C C . GLY A 1 298 ? 29.709 -10.459 -18.063 1.00 77.19 298 GLY A C 1
ATOM 2300 O O . GLY A 1 298 ? 29.773 -9.950 -19.182 1.00 77.19 298 GLY A O 1
ATOM 2301 N N . THR A 1 299 ? 30.511 -10.078 -17.066 1.00 81.00 299 THR A N 1
ATOM 2302 C CA . THR A 1 299 ? 31.492 -8.984 -17.176 1.00 81.00 299 THR A CA 1
ATOM 2303 C C . THR A 1 299 ? 32.563 -9.272 -18.232 1.00 81.00 299 THR A C 1
ATOM 2305 O O . THR A 1 299 ? 32.915 -8.390 -19.016 1.00 81.00 299 THR A O 1
ATOM 2308 N N . ILE A 1 300 ? 33.065 -10.510 -18.318 1.00 79.69 300 ILE A N 1
ATOM 2309 C CA . ILE A 1 300 ? 34.043 -10.897 -19.350 1.00 79.69 300 ILE A CA 1
ATOM 2310 C C . ILE A 1 300 ? 33.427 -10.847 -20.751 1.00 79.69 300 ILE A C 1
ATOM 2312 O O . ILE A 1 300 ? 34.069 -10.346 -21.677 1.00 79.69 300 ILE A O 1
ATOM 2316 N N . LEU A 1 301 ? 32.192 -11.329 -20.915 1.00 79.00 301 LEU A N 1
ATOM 2317 C CA . LEU A 1 301 ? 31.474 -11.239 -22.189 1.00 79.00 301 LEU A CA 1
ATOM 2318 C C . LEU A 1 301 ? 31.275 -9.780 -22.614 1.00 79.00 301 LEU A C 1
ATOM 2320 O O . LEU A 1 301 ? 31.532 -9.438 -23.768 1.00 79.00 301 LEU A O 1
ATOM 2324 N N . GLN A 1 302 ? 30.888 -8.914 -21.677 1.00 81.38 302 GLN A N 1
ATOM 2325 C CA . GLN A 1 302 ? 30.738 -7.478 -21.905 1.00 81.38 302 GLN A CA 1
ATOM 2326 C C . GLN A 1 302 ? 32.055 -6.817 -22.331 1.00 81.38 302 GLN A C 1
ATOM 2328 O O . GLN A 1 302 ? 32.079 -6.100 -23.331 1.00 81.38 302 GLN A O 1
ATOM 2333 N N . LEU A 1 303 ? 33.161 -7.086 -21.632 1.00 83.25 303 LEU A N 1
ATOM 2334 C CA . LEU A 1 303 ? 34.485 -6.570 -22.001 1.00 83.25 303 LEU A CA 1
ATOM 2335 C C . LEU A 1 303 ? 34.916 -7.054 -23.393 1.00 83.25 303 LEU A C 1
ATOM 2337 O O . LEU A 1 303 ? 35.361 -6.250 -24.213 1.00 83.25 303 LEU A O 1
ATOM 2341 N N . GLY A 1 304 ? 34.708 -8.337 -23.699 1.00 79.50 304 GLY A N 1
ATOM 2342 C CA . GLY A 1 304 ? 35.009 -8.905 -25.013 1.00 79.50 304 GLY A CA 1
ATOM 2343 C C . GLY A 1 304 ? 34.180 -8.283 -26.142 1.00 79.50 304 GLY A C 1
ATOM 2344 O O . GLY A 1 304 ? 34.722 -7.978 -27.209 1.00 79.50 304 GLY A O 1
ATOM 2345 N N . ALA A 1 305 ? 32.888 -8.033 -25.909 1.00 79.44 305 ALA A N 1
ATOM 2346 C CA . ALA A 1 305 ? 32.007 -7.359 -26.866 1.00 79.44 305 ALA A CA 1
ATOM 2347 C C . ALA A 1 305 ? 32.437 -5.908 -27.129 1.00 79.44 305 ALA A C 1
ATOM 2349 O O . ALA A 1 305 ? 32.302 -5.410 -28.242 1.00 79.44 305 ALA A O 1
ATOM 2350 N N . VAL A 1 306 ? 33.008 -5.251 -26.121 1.00 81.50 306 VAL A N 1
ATOM 2351 C CA . VAL A 1 306 ? 33.538 -3.885 -26.197 1.00 81.50 306 VAL A CA 1
ATOM 2352 C C . VAL A 1 306 ? 34.975 -3.839 -26.766 1.00 81.50 306 VAL A C 1
ATOM 2354 O O . VAL A 1 306 ? 35.538 -2.763 -26.966 1.00 81.50 306 VAL A O 1
ATOM 2357 N N . GLY A 1 307 ? 35.556 -4.996 -27.109 1.00 77.69 307 GLY A N 1
ATOM 2358 C CA . GLY A 1 307 ? 36.870 -5.116 -27.754 1.00 77.69 307 GLY A CA 1
ATOM 2359 C C . GLY A 1 307 ? 38.051 -5.173 -26.783 1.00 77.69 307 GLY A C 1
ATOM 2360 O O . GLY A 1 307 ? 39.198 -5.019 -27.201 1.00 77.69 307 GLY A O 1
ATOM 2361 N N . VAL A 1 308 ? 37.787 -5.396 -25.494 1.00 79.19 308 VAL A N 1
ATOM 2362 C CA . VAL A 1 308 ? 38.805 -5.560 -24.452 1.00 79.19 308 VAL A CA 1
ATOM 2363 C C . VAL A 1 308 ? 39.134 -7.050 -24.317 1.00 79.19 308 VAL A C 1
ATOM 2365 O O . VAL A 1 308 ? 38.311 -7.849 -23.871 1.00 79.19 308 VAL A O 1
ATOM 2368 N N . HIS A 1 309 ? 40.348 -7.438 -24.711 1.00 71.19 309 HIS A N 1
ATOM 2369 C CA . HIS A 1 309 ? 40.808 -8.831 -24.698 1.00 71.19 309 HIS A CA 1
ATOM 2370 C C . HIS A 1 309 ? 42.082 -9.001 -23.859 1.00 71.19 309 HIS A C 1
ATOM 2372 O O . HIS A 1 309 ? 42.896 -8.083 -23.763 1.00 71.19 309 HIS A O 1
ATOM 2378 N N . LYS A 1 310 ? 42.298 -10.207 -23.305 1.00 61.84 310 LYS A N 1
ATOM 2379 C CA . LYS A 1 310 ? 43.592 -10.605 -22.722 1.00 61.84 310 LYS A CA 1
ATOM 2380 C C . LYS A 1 310 ? 44.645 -10.618 -23.833 1.00 61.84 310 LYS A C 1
ATOM 2382 O O . LYS A 1 310 ? 44.689 -11.557 -24.623 1.00 61.84 310 LYS A O 1
ATOM 2387 N N . SER A 1 311 ? 45.478 -9.585 -23.913 1.00 52.56 311 SER A N 1
ATOM 2388 C CA . SER A 1 311 ? 46.642 -9.569 -24.803 1.00 52.56 311 SER A CA 1
ATOM 2389 C C . SER A 1 311 ? 47.922 -9.760 -23.989 1.00 52.56 311 SER A C 1
ATOM 2391 O O . SER A 1 311 ? 48.025 -9.281 -22.865 1.00 52.56 311 SER A O 1
ATOM 2393 N N . GLN A 1 312 ? 48.912 -10.462 -24.549 1.00 45.81 312 GLN A N 1
ATOM 2394 C CA . GLN A 1 312 ? 50.195 -10.743 -23.883 1.00 45.81 312 GLN A CA 1
ATOM 2395 C C . GLN A 1 312 ? 51.102 -9.498 -23.730 1.00 45.81 312 GLN A C 1
ATOM 2397 O O . GLN A 1 312 ? 52.193 -9.612 -23.179 1.00 45.81 312 GLN A O 1
ATOM 2402 N N . HIS A 1 313 ? 50.679 -8.318 -24.208 1.00 45.62 313 HIS A N 1
ATOM 2403 C CA . HIS A 1 313 ? 51.546 -7.140 -24.358 1.00 45.62 313 HIS A CA 1
ATOM 2404 C C . HIS A 1 313 ? 50.899 -5.783 -24.003 1.00 45.62 313 HIS A C 1
ATOM 2406 O O . HIS A 1 313 ? 51.360 -4.755 -24.495 1.00 45.62 313 HIS A O 1
ATOM 2412 N N . GLN A 1 314 ? 49.869 -5.727 -23.149 1.00 45.25 314 GLN A N 1
ATOM 2413 C CA . GLN A 1 314 ? 49.380 -4.448 -22.604 1.00 45.25 314 GLN A CA 1
ATOM 2414 C C . GLN A 1 314 ? 49.305 -4.454 -21.074 1.00 45.25 314 GLN A C 1
ATOM 2416 O O . GLN A 1 314 ? 48.770 -5.374 -20.468 1.00 45.25 314 GLN A O 1
ATOM 2421 N N . ASP A 1 315 ? 49.837 -3.381 -20.488 1.00 45.59 315 ASP A N 1
ATOM 2422 C CA . ASP A 1 315 ? 50.050 -3.090 -19.060 1.00 45.59 315 ASP A CA 1
ATOM 2423 C C . ASP A 1 315 ? 48.753 -2.733 -18.293 1.00 45.59 315 ASP A C 1
ATOM 2425 O O . ASP A 1 315 ? 48.754 -1.933 -17.361 1.00 45.59 315 ASP A O 1
ATOM 2429 N N . TYR A 1 316 ? 47.608 -3.270 -18.725 1.00 55.38 316 TYR A N 1
ATOM 2430 C CA . TYR A 1 316 ? 46.324 -3.095 -18.043 1.00 55.38 316 TYR A CA 1
ATOM 2431 C C . TYR A 1 316 ? 45.989 -4.374 -17.279 1.00 55.38 316 TYR A C 1
ATOM 2433 O O . TYR A 1 316 ? 45.795 -5.431 -17.881 1.00 55.38 316 TYR A O 1
ATOM 2441 N N . ASP A 1 317 ? 45.893 -4.276 -15.952 1.00 68.81 317 ASP A N 1
ATOM 2442 C CA . ASP A 1 317 ? 45.450 -5.374 -15.092 1.00 68.81 317 ASP A CA 1
ATOM 2443 C C . ASP A 1 317 ? 43.957 -5.660 -15.349 1.00 68.81 317 ASP A C 1
ATOM 2445 O O . ASP A 1 317 ? 43.062 -5.102 -14.710 1.00 68.81 317 ASP A O 1
ATOM 2449 N N . LEU A 1 318 ? 43.681 -6.493 -16.358 1.00 75.31 318 LEU A N 1
ATOM 2450 C CA . LEU A 1 318 ? 42.326 -6.876 -16.758 1.00 75.31 318 LEU A CA 1
ATOM 2451 C C . LEU A 1 318 ? 41.564 -7.531 -15.600 1.00 75.31 318 LEU A C 1
ATOM 2453 O O . LEU A 1 318 ? 40.356 -7.344 -15.486 1.00 75.31 318 LEU A O 1
ATOM 2457 N N . ASP A 1 319 ? 42.257 -8.270 -14.730 1.00 78.44 319 ASP A N 1
ATOM 2458 C CA . ASP A 1 319 ? 41.633 -8.872 -13.554 1.00 78.44 319 ASP A CA 1
ATOM 2459 C C . ASP A 1 319 ? 41.236 -7.805 -12.523 1.00 78.44 319 ASP A C 1
ATOM 2461 O O . ASP A 1 319 ? 40.204 -7.956 -11.867 1.00 78.44 319 ASP A O 1
ATOM 2465 N N . ASN A 1 320 ? 41.980 -6.703 -12.405 1.00 79.38 320 ASN A N 1
ATOM 2466 C CA . ASN A 1 320 ? 41.561 -5.549 -11.606 1.00 79.38 320 ASN A CA 1
ATOM 2467 C C . ASN A 1 320 ? 40.349 -4.827 -12.219 1.00 79.38 320 ASN A C 1
ATOM 2469 O O . ASN A 1 320 ? 39.410 -4.508 -11.497 1.00 79.38 320 ASN A O 1
ATOM 2473 N N . LEU A 1 321 ? 40.310 -4.633 -13.542 1.00 80.88 321 LEU A N 1
ATOM 2474 C CA . LEU A 1 321 ? 39.149 -4.030 -14.215 1.00 80.88 321 LEU A CA 1
ATOM 2475 C C . LEU A 1 321 ? 37.882 -4.882 -14.051 1.00 80.88 321 LEU A C 1
ATOM 2477 O O . LEU A 1 321 ? 36.817 -4.340 -13.767 1.00 80.88 321 LEU A O 1
ATOM 2481 N N . ILE A 1 322 ? 38.000 -6.209 -14.175 1.00 84.00 322 ILE A N 1
ATOM 2482 C CA . ILE A 1 322 ? 36.892 -7.140 -13.916 1.00 84.00 322 ILE A CA 1
ATOM 2483 C C . ILE A 1 322 ? 36.392 -6.969 -12.479 1.00 84.00 322 ILE A C 1
ATOM 2485 O O . ILE A 1 322 ? 35.197 -6.779 -12.285 1.00 84.00 322 ILE A O 1
ATOM 2489 N N . LYS A 1 323 ? 37.289 -6.953 -11.485 1.00 84.00 323 LYS A N 1
ATOM 2490 C CA . LYS A 1 323 ? 36.907 -6.753 -10.076 1.00 84.00 323 LYS A CA 1
ATOM 2491 C C . LYS A 1 323 ? 36.223 -5.409 -9.838 1.00 84.00 323 LYS A C 1
ATOM 2493 O O . LYS A 1 323 ? 35.259 -5.358 -9.085 1.00 84.00 323 LYS A O 1
ATOM 2498 N N . ILE A 1 324 ? 36.712 -4.331 -10.453 1.00 83.06 324 ILE A N 1
ATOM 2499 C CA . ILE A 1 324 ? 36.099 -3.001 -10.334 1.00 83.06 324 ILE A CA 1
ATOM 2500 C C . ILE A 1 324 ? 34.675 -3.038 -10.890 1.00 83.06 324 ILE A C 1
ATOM 2502 O O . ILE A 1 324 ? 33.750 -2.637 -10.194 1.00 83.06 324 ILE A O 1
ATOM 2506 N N . LEU A 1 325 ? 34.477 -3.578 -12.095 1.00 83.75 325 LEU A N 1
ATOM 2507 C CA . LEU A 1 325 ? 33.148 -3.680 -12.703 1.00 83.75 325 LEU A CA 1
ATOM 2508 C C . LEU A 1 325 ? 32.205 -4.574 -11.884 1.00 83.75 325 LEU A C 1
ATOM 2510 O O . LEU A 1 325 ? 31.066 -4.192 -11.647 1.00 83.75 325 LEU A O 1
ATOM 2514 N N . GLU A 1 326 ? 32.686 -5.711 -11.373 1.00 83.38 326 GLU A N 1
ATOM 2515 C CA . GLU A 1 326 ? 31.913 -6.587 -10.482 1.00 83.38 326 GLU A CA 1
ATOM 2516 C C . GLU A 1 326 ? 31.486 -5.871 -9.194 1.00 83.38 326 GLU A C 1
ATOM 2518 O O . GLU A 1 326 ? 30.335 -5.991 -8.764 1.00 83.38 326 GLU A O 1
ATOM 2523 N N . LEU A 1 327 ? 32.402 -5.126 -8.566 1.00 82.50 327 LEU A N 1
ATOM 2524 C CA . LEU A 1 327 ? 32.125 -4.358 -7.353 1.00 82.50 327 LEU A CA 1
ATOM 2525 C C . LEU A 1 327 ? 31.117 -3.244 -7.621 1.00 82.50 327 LEU A C 1
ATOM 2527 O O . LEU A 1 327 ? 30.176 -3.083 -6.842 1.00 82.50 327 LEU A O 1
ATOM 2531 N N . GLU A 1 328 ? 31.285 -2.507 -8.716 1.00 81.19 328 GLU A N 1
ATOM 2532 C CA . GLU A 1 328 ? 30.373 -1.431 -9.093 1.00 81.19 328 GLU A CA 1
ATOM 2533 C C . GLU A 1 328 ? 28.987 -1.976 -9.439 1.00 81.19 328 GLU A C 1
ATOM 2535 O O . GLU A 1 328 ? 27.999 -1.441 -8.947 1.00 81.19 328 GLU A O 1
ATOM 2540 N N . ASP A 1 329 ? 28.874 -3.073 -10.191 1.00 76.69 329 ASP A N 1
ATOM 2541 C CA . ASP A 1 329 ? 27.579 -3.679 -10.526 1.00 76.69 329 ASP A CA 1
ATOM 2542 C C . ASP A 1 329 ? 26.897 -4.304 -9.304 1.00 76.69 329 ASP A C 1
ATOM 2544 O O . ASP A 1 329 ? 25.674 -4.217 -9.163 1.00 76.69 329 ASP A O 1
ATOM 2548 N N . THR A 1 330 ? 27.662 -4.863 -8.363 1.00 75.62 330 THR A N 1
ATOM 2549 C CA . THR A 1 330 ? 27.130 -5.359 -7.082 1.00 75.62 330 THR A CA 1
ATOM 2550 C C . THR A 1 330 ? 26.658 -4.205 -6.190 1.00 75.62 330 THR A C 1
ATOM 2552 O O . THR A 1 330 ? 25.591 -4.274 -5.573 1.00 75.62 330 THR A O 1
ATOM 2555 N N . CYS A 1 331 ? 27.420 -3.110 -6.133 1.00 72.12 331 CYS A N 1
ATOM 2556 C CA . CYS A 1 331 ? 27.074 -1.885 -5.409 1.00 72.12 331 CYS A CA 1
ATOM 2557 C C . CYS A 1 331 ? 25.846 -1.195 -6.022 1.00 72.12 331 CYS A C 1
ATOM 2559 O O . CYS A 1 331 ? 24.948 -0.742 -5.314 1.00 72.12 331 CYS A O 1
ATOM 2561 N N . TYR A 1 332 ? 25.771 -1.148 -7.347 1.00 67.56 332 TYR A N 1
ATOM 2562 C CA . TYR A 1 332 ? 24.655 -0.575 -8.082 1.00 67.56 332 TYR A CA 1
ATOM 2563 C C . TYR A 1 332 ? 23.391 -1.429 -7.927 1.00 67.56 332 TYR A C 1
ATOM 2565 O O . TYR A 1 332 ? 22.320 -0.903 -7.622 1.00 67.56 332 TYR A O 1
ATOM 2573 N N . SER A 1 333 ? 23.518 -2.755 -8.023 1.00 65.88 333 SER A N 1
ATOM 2574 C CA . SER A 1 333 ? 22.408 -3.692 -7.813 1.00 65.88 333 SER A CA 1
ATOM 2575 C C . SER A 1 333 ? 21.894 -3.666 -6.377 1.00 65.88 333 SER A C 1
ATOM 2577 O O . SER A 1 333 ? 20.687 -3.693 -6.175 1.00 65.88 333 SER A O 1
ATOM 2579 N N . SER A 1 334 ? 22.761 -3.544 -5.366 1.00 60.72 334 SER A N 1
ATOM 2580 C CA . SER A 1 334 ? 22.318 -3.411 -3.968 1.00 60.72 334 SER A CA 1
ATOM 2581 C C . SER A 1 334 ? 21.596 -2.084 -3.699 1.00 60.72 334 SER A C 1
ATOM 2583 O O . SER A 1 334 ? 20.609 -2.074 -2.967 1.00 60.72 334 SER A O 1
ATOM 2585 N N . LYS A 1 335 ? 21.995 -0.987 -4.362 1.00 61.69 335 LYS A N 1
ATOM 2586 C CA . LYS A 1 335 ? 21.252 0.291 -4.354 1.00 61.69 335 LYS A CA 1
ATOM 2587 C C . LYS A 1 335 ? 19.900 0.202 -5.075 1.00 61.69 335 LYS A C 1
ATOM 2589 O O . LYS A 1 335 ? 18.967 0.900 -4.685 1.00 61.69 335 LYS A O 1
ATOM 2594 N N . ARG A 1 336 ? 19.779 -0.631 -6.117 1.00 55.38 336 ARG A N 1
ATOM 2595 C CA . ARG A 1 336 ? 18.520 -0.879 -6.851 1.00 55.38 336 ARG A CA 1
ATOM 2596 C C . ARG A 1 336 ? 17.585 -1.832 -6.101 1.00 55.38 336 ARG A C 1
ATOM 2598 O O . ARG A 1 336 ? 16.378 -1.620 -6.105 1.00 55.38 336 ARG A O 1
ATOM 2605 N N . ASN A 1 337 ? 18.151 -2.822 -5.412 1.00 47.12 337 ASN A N 1
ATOM 2606 C CA . ASN A 1 337 ? 17.464 -3.833 -4.602 1.00 47.12 337 ASN A CA 1
ATOM 2607 C C . ASN A 1 337 ? 17.069 -3.322 -3.209 1.00 47.12 337 ASN A C 1
ATOM 2609 O O . ASN A 1 337 ? 16.917 -4.117 -2.278 1.00 47.12 337 ASN A O 1
ATOM 2613 N N . VAL A 1 338 ? 16.861 -2.012 -3.048 1.00 47.53 338 VAL A N 1
ATOM 2614 C CA . VAL A 1 338 ? 16.111 -1.483 -1.906 1.00 47.53 338 VAL A CA 1
ATOM 2615 C C . VAL A 1 338 ? 14.678 -1.995 -2.052 1.00 47.53 338 VAL A C 1
ATOM 2617 O O . VAL A 1 338 ? 13.867 -1.361 -2.712 1.00 47.53 338 VAL A O 1
ATOM 2620 N N . VAL A 1 339 ? 14.464 -3.194 -1.494 1.00 44.19 339 VAL A N 1
ATOM 2621 C CA . VAL A 1 339 ? 13.239 -3.962 -1.218 1.00 44.19 339 VAL A CA 1
ATOM 2622 C C . VAL A 1 339 ? 12.103 -3.738 -2.214 1.00 44.19 339 VAL A C 1
ATOM 2624 O O . VAL A 1 339 ? 11.552 -2.644 -2.265 1.00 44.19 339 VAL A O 1
ATOM 2627 N N . ASP A 1 340 ? 11.687 -4.803 -2.916 1.00 48.03 340 ASP A N 1
ATOM 2628 C CA . ASP A 1 340 ? 10.478 -4.806 -3.752 1.00 48.03 340 ASP A CA 1
ATOM 2629 C C . ASP A 1 340 ? 9.354 -3.990 -3.076 1.00 48.03 340 ASP A C 1
ATOM 2631 O O . ASP A 1 340 ? 8.845 -4.394 -2.020 1.00 48.03 340 ASP A O 1
ATOM 2635 N N . PRO A 1 341 ? 8.987 -2.824 -3.647 1.00 55.41 341 PRO A N 1
ATOM 2636 C CA . PRO A 1 341 ? 7.994 -1.948 -3.053 1.00 55.41 341 PRO A CA 1
ATOM 2637 C C . PRO A 1 341 ? 6.653 -2.650 -2.835 1.00 55.41 341 PRO A C 1
ATOM 2639 O O . PRO A 1 341 ? 5.924 -2.263 -1.925 1.00 55.41 341 PRO A O 1
ATOM 2642 N N . ALA A 1 342 ? 6.327 -3.672 -3.638 1.00 53.16 342 ALA A N 1
ATOM 2643 C CA . ALA A 1 342 ? 5.109 -4.461 -3.491 1.00 53.16 342 ALA A CA 1
ATOM 2644 C C . ALA A 1 342 ? 5.186 -5.412 -2.288 1.00 53.16 342 ALA A C 1
ATOM 2646 O O . ALA A 1 342 ? 4.253 -5.450 -1.485 1.00 53.16 342 ALA A O 1
ATOM 2647 N N . LYS A 1 343 ? 6.315 -6.108 -2.106 1.00 57.84 343 LYS A N 1
ATOM 2648 C CA . LYS A 1 343 ? 6.552 -6.964 -0.934 1.00 57.84 343 LYS A CA 1
ATOM 2649 C C . LYS A 1 343 ? 6.553 -6.161 0.369 1.00 57.84 343 LYS A C 1
ATOM 2651 O O . LYS A 1 343 ? 5.805 -6.501 1.280 1.00 57.84 343 LYS A O 1
ATOM 2656 N N . LYS A 1 344 ? 7.274 -5.029 0.416 1.00 68.88 344 LYS A N 1
ATOM 2657 C CA . LYS A 1 344 ? 7.276 -4.133 1.592 1.00 68.88 344 LYS A CA 1
ATOM 2658 C C . LYS A 1 344 ? 5.863 -3.617 1.887 1.00 68.88 344 LYS A C 1
ATOM 2660 O O . LYS A 1 344 ? 5.473 -3.561 3.045 1.00 68.88 344 LYS A O 1
ATOM 2665 N N . LEU A 1 345 ? 5.074 -3.290 0.856 1.00 71.69 345 LEU A N 1
ATOM 2666 C CA . LEU A 1 345 ? 3.691 -2.821 1.012 1.00 71.69 345 LEU A CA 1
ATOM 2667 C C . LEU A 1 345 ? 2.758 -3.878 1.613 1.00 71.69 345 LEU A C 1
ATOM 2669 O O . LEU A 1 345 ? 1.923 -3.528 2.446 1.00 71.69 345 LEU A O 1
ATOM 2673 N N . ASN A 1 346 ? 2.883 -5.143 1.212 1.00 76.81 346 ASN A N 1
ATOM 2674 C CA . ASN A 1 346 ? 2.103 -6.226 1.812 1.00 76.81 346 ASN A CA 1
ATOM 2675 C C . ASN A 1 346 ? 2.502 -6.449 3.272 1.00 76.81 346 ASN A C 1
ATOM 2677 O O . ASN A 1 346 ? 1.619 -6.503 4.123 1.00 76.81 346 ASN A O 1
ATOM 2681 N N . ASP A 1 347 ? 3.801 -6.457 3.577 1.00 80.19 347 ASP A N 1
ATOM 2682 C CA . ASP A 1 347 ? 4.287 -6.576 4.956 1.00 80.19 347 ASP A CA 1
ATOM 2683 C C . ASP A 1 347 ? 3.749 -5.433 5.835 1.00 80.19 347 ASP A C 1
ATOM 2685 O O . ASP A 1 347 ? 3.267 -5.668 6.940 1.00 80.19 347 ASP A O 1
ATOM 2689 N N . ILE A 1 348 ? 3.727 -4.197 5.322 1.00 83.38 348 ILE A N 1
ATOM 2690 C CA . ILE A 1 348 ? 3.144 -3.037 6.020 1.00 83.38 348 ILE A CA 1
ATOM 2691 C C . ILE A 1 348 ? 1.654 -3.222 6.272 1.00 83.38 348 ILE A C 1
ATOM 2693 O O . ILE A 1 348 ? 1.188 -2.925 7.369 1.00 83.38 348 ILE A O 1
ATOM 2697 N N . LYS A 1 349 ? 0.895 -3.697 5.279 1.00 84.12 349 LYS A N 1
ATOM 2698 C CA . LYS A 1 349 ? -0.542 -3.959 5.446 1.00 84.12 349 LYS A CA 1
ATOM 2699 C C . LYS A 1 349 ? -0.788 -5.018 6.512 1.00 84.12 349 LYS A C 1
ATOM 2701 O O . LYS A 1 349 ? -1.672 -4.826 7.338 1.00 84.12 349 LYS A O 1
ATOM 2706 N N . VAL A 1 350 ? 0.017 -6.081 6.529 1.00 86.19 350 VAL A N 1
ATOM 2707 C CA . VAL A 1 350 ? -0.046 -7.118 7.566 1.00 86.19 350 VAL A CA 1
ATOM 2708 C C . VAL A 1 350 ? 0.243 -6.511 8.939 1.00 86.19 350 VAL A C 1
ATOM 2710 O O . VAL A 1 350 ? -0.552 -6.699 9.852 1.00 86.19 350 VAL A O 1
ATOM 2713 N N . LYS A 1 351 ? 1.308 -5.710 9.088 1.00 86.81 351 LYS A N 1
ATOM 2714 C CA . LYS A 1 351 ? 1.637 -5.057 10.372 1.00 86.81 351 LYS A CA 1
ATOM 2715 C C . LYS A 1 351 ? 0.568 -4.069 10.835 1.00 86.81 351 LYS A C 1
ATOM 2717 O O . LYS A 1 351 ? 0.256 -4.022 12.021 1.00 86.81 351 LYS A O 1
ATOM 2722 N N . MET A 1 352 ? -0.030 -3.316 9.914 1.00 89.06 352 MET A N 1
ATOM 2723 C CA . MET A 1 352 ? -1.166 -2.444 10.222 1.00 89.06 352 MET A CA 1
ATOM 2724 C C . MET A 1 352 ? -2.395 -3.250 10.660 1.00 89.06 352 MET A C 1
ATOM 2726 O O . MET A 1 352 ? -3.007 -2.899 11.664 1.00 89.06 352 MET A O 1
ATOM 2730 N N . ALA A 1 353 ? -2.714 -4.356 9.983 1.00 87.69 353 ALA A N 1
ATOM 2731 C CA . ALA A 1 353 ? -3.815 -5.241 10.369 1.00 87.69 353 ALA A CA 1
ATOM 2732 C C . ALA A 1 353 ? -3.577 -5.901 11.740 1.00 87.69 353 ALA A C 1
ATOM 2734 O O . ALA A 1 353 ? -4.504 -6.030 12.537 1.00 87.69 353 ALA A O 1
ATOM 2735 N N . GLU A 1 354 ? -2.330 -6.259 12.066 1.00 86.56 354 GLU A N 1
ATOM 2736 C CA . GLU A 1 354 ? -1.961 -6.749 13.400 1.00 86.56 354 GLU A CA 1
ATOM 2737 C C . GLU A 1 354 ? -2.185 -5.678 14.484 1.00 86.56 354 GLU A C 1
ATOM 2739 O O . GLU A 1 354 ? -2.673 -6.006 15.566 1.00 86.56 354 GLU A O 1
ATOM 2744 N N . LEU A 1 355 ? -1.892 -4.399 14.204 1.00 88.94 355 LEU A N 1
ATOM 2745 C CA . LEU A 1 355 ? -2.209 -3.288 15.114 1.00 88.94 355 LEU A CA 1
ATOM 2746 C C . LEU A 1 355 ? -3.719 -3.053 15.252 1.00 88.94 355 LEU A C 1
ATOM 2748 O O . LEU A 1 355 ? -4.199 -2.792 16.353 1.00 88.94 355 LEU A O 1
ATOM 2752 N N . GLU A 1 356 ? -4.485 -3.178 14.170 1.00 88.75 356 GLU A N 1
ATOM 2753 C CA . GLU A 1 356 ? -5.951 -3.096 14.211 1.00 88.75 356 GLU A CA 1
ATOM 2754 C C . GLU A 1 356 ? -6.557 -4.237 15.038 1.00 88.75 356 GLU A C 1
ATOM 2756 O O . GLU A 1 356 ? -7.468 -4.016 15.841 1.00 88.75 356 GLU A O 1
ATOM 2761 N N . TRP A 1 357 ? -6.024 -5.453 14.900 1.00 84.69 357 TRP A N 1
ATOM 2762 C CA . TRP A 1 357 ? -6.429 -6.594 15.716 1.00 84.69 357 TRP A CA 1
ATOM 2763 C C . TRP A 1 357 ? -6.059 -6.399 17.187 1.00 84.69 357 TRP A C 1
ATOM 2765 O O . TRP A 1 357 ? -6.892 -6.622 18.069 1.00 84.69 357 TRP A O 1
ATOM 2775 N N . TYR A 1 358 ? -4.850 -5.900 17.459 1.00 86.81 358 TYR A N 1
ATOM 2776 C CA . TYR A 1 358 ? -4.427 -5.516 18.804 1.00 86.81 358 TYR A CA 1
ATOM 2777 C C . TYR A 1 358 ? -5.386 -4.495 19.423 1.00 86.81 358 TYR A C 1
ATOM 2779 O O . TYR A 1 358 ? -5.852 -4.676 20.549 1.00 86.81 358 TYR A O 1
ATOM 2787 N N . LYS A 1 359 ? -5.758 -3.467 18.656 1.00 87.62 359 LYS A N 1
ATOM 2788 C CA . LYS A 1 359 ? -6.711 -2.442 19.079 1.00 87.62 359 LYS A CA 1
ATOM 2789 C C . LYS A 1 359 ? -8.063 -3.040 19.475 1.00 87.62 359 LYS A C 1
ATOM 2791 O O . LYS A 1 359 ? -8.553 -2.753 20.568 1.00 87.62 359 LYS A O 1
ATOM 2796 N N . LYS A 1 360 ? -8.619 -3.944 18.659 1.00 86.38 360 LYS A N 1
ATOM 2797 C CA . LYS A 1 360 ? -9.865 -4.673 18.977 1.00 86.38 360 LYS A CA 1
ATOM 2798 C C . LYS A 1 360 ? -9.748 -5.490 20.267 1.00 86.38 360 LYS A C 1
ATOM 2800 O O . LYS A 1 360 ? -10.614 -5.390 21.131 1.00 86.38 360 LYS A O 1
ATOM 2805 N N . LEU A 1 361 ? -8.659 -6.239 20.442 1.00 84.75 361 LEU A N 1
ATOM 2806 C CA . LEU A 1 361 ? -8.422 -7.036 21.652 1.00 84.75 361 LEU A CA 1
ATOM 2807 C C . LEU A 1 361 ? -8.361 -6.159 22.914 1.00 84.75 361 LEU A C 1
ATOM 2809 O O . LEU A 1 361 ? -8.897 -6.514 23.963 1.00 84.75 361 LEU A O 1
ATOM 2813 N N . CYS A 1 362 ? -7.715 -4.998 22.826 1.00 84.00 362 CYS A N 1
ATOM 2814 C CA . CYS A 1 362 ? -7.621 -4.052 23.935 1.00 84.00 362 CYS A CA 1
ATOM 2815 C C . CYS A 1 362 ? -8.951 -3.357 24.258 1.00 84.00 362 CYS A C 1
ATOM 2817 O O . CYS A 1 362 ? -9.155 -2.977 25.416 1.00 84.00 362 CYS A O 1
ATOM 2819 N N . LYS A 1 363 ? -9.846 -3.207 23.271 1.00 84.12 363 LYS A N 1
ATOM 2820 C CA . LYS A 1 363 ? -11.222 -2.728 23.475 1.00 84.12 363 LYS A CA 1
ATOM 2821 C C . LYS A 1 363 ? -12.034 -3.732 24.299 1.00 84.12 363 LYS A C 1
ATOM 2823 O O . LYS A 1 363 ? -12.635 -3.324 25.286 1.00 84.12 363 LYS A O 1
ATOM 2828 N N . VAL A 1 364 ? -11.945 -5.032 23.988 1.00 82.88 364 VAL A N 1
ATOM 2829 C CA . VAL A 1 364 ? -12.593 -6.116 24.767 1.00 82.88 364 VAL A CA 1
ATOM 2830 C C . VAL A 1 364 ? -12.142 -6.120 26.234 1.00 82.88 364 VAL A C 1
ATOM 2832 O O . VAL A 1 364 ? -12.916 -6.416 27.132 1.00 82.88 364 VAL A O 1
ATOM 2835 N N . ARG A 1 365 ? -10.894 -5.726 26.509 1.00 79.81 365 ARG A N 1
ATOM 2836 C CA . ARG A 1 365 ? -10.350 -5.622 27.876 1.00 79.81 365 ARG A CA 1
ATOM 2837 C C . ARG A 1 365 ? -10.790 -4.361 28.644 1.00 79.81 365 ARG A C 1
ATOM 2839 O O . ARG A 1 365 ? -10.234 -4.104 29.709 1.00 79.81 365 ARG A O 1
ATOM 2846 N N . GLU A 1 366 ? -11.681 -3.538 28.087 1.00 82.44 366 GLU A N 1
ATOM 2847 C CA . GLU A 1 366 ? -12.140 -2.245 28.633 1.00 82.44 366 GLU A CA 1
ATOM 2848 C C . GLU A 1 366 ? -11.019 -1.242 28.994 1.00 82.44 366 GLU A C 1
ATOM 2850 O O . GLU A 1 366 ? -11.200 -0.358 29.834 1.00 82.44 366 GLU A O 1
ATOM 2855 N N . LYS A 1 367 ? -9.837 -1.350 28.376 1.00 79.94 367 LYS A N 1
ATOM 2856 C CA . LYS A 1 367 ? -8.681 -0.476 28.669 1.00 79.94 367 LYS A CA 1
ATOM 2857 C C . LYS A 1 367 ? -8.283 0.417 27.499 1.00 79.94 367 LYS A C 1
ATOM 2859 O O . LYS A 1 367 ? -7.814 1.525 27.724 1.00 79.94 367 LYS A O 1
ATOM 2864 N N . GLY A 1 368 ? -8.482 -0.051 26.267 1.00 85.62 368 GLY A N 1
ATOM 2865 C CA . GLY A 1 368 ? -8.024 0.641 25.064 1.00 85.62 368 GLY A CA 1
ATOM 2866 C C . GLY A 1 368 ? -6.554 0.352 24.753 1.00 85.62 368 GLY A C 1
ATOM 2867 O O . GLY A 1 368 ? -5.765 -0.031 25.620 1.00 85.62 368 GLY A O 1
ATOM 2868 N N . TYR A 1 369 ? -6.191 0.462 23.477 1.00 89.69 369 TYR A N 1
ATOM 2869 C CA . TYR A 1 369 ? -4.879 0.022 22.985 1.00 89.69 369 TYR A CA 1
ATOM 2870 C C . TYR A 1 369 ? -3.718 0.884 23.501 1.00 89.69 369 TYR A C 1
ATOM 2872 O O . TYR A 1 369 ? -2.661 0.345 23.824 1.00 89.69 369 TYR A O 1
ATOM 2880 N N . TYR A 1 370 ? -3.940 2.194 23.667 1.00 91.25 370 TYR A N 1
ATOM 2881 C CA . TYR A 1 370 ? -2.971 3.127 24.249 1.00 91.25 370 TYR A CA 1
ATOM 2882 C C . TYR A 1 370 ? -2.553 2.699 25.664 1.00 91.25 370 TYR A C 1
ATOM 2884 O O . TYR A 1 370 ? -1.369 2.495 25.938 1.00 91.25 370 TYR A O 1
ATOM 2892 N N . ASP A 1 371 ? -3.523 2.497 26.561 1.00 89.56 371 ASP A N 1
ATOM 2893 C CA . ASP A 1 371 ? -3.262 2.137 27.956 1.00 89.56 371 ASP A CA 1
ATOM 2894 C C . ASP A 1 371 ? -2.764 0.695 28.121 1.00 89.56 371 ASP A C 1
ATOM 2896 O O . ASP A 1 371 ? -1.927 0.429 28.992 1.00 89.56 371 ASP A O 1
ATOM 2900 N N . CYS A 1 372 ? -3.229 -0.245 27.290 1.00 87.50 372 CYS A N 1
ATOM 2901 C CA . CYS A 1 372 ? -2.682 -1.604 27.257 1.00 87.50 372 CYS A CA 1
ATOM 2902 C C . CYS A 1 372 ? -1.195 -1.594 26.888 1.00 87.50 372 CYS A C 1
ATOM 2904 O O . CYS A 1 372 ? -0.381 -2.170 27.614 1.00 87.50 372 CYS A O 1
ATOM 2906 N N . TYR A 1 373 ? -0.830 -0.874 25.826 1.00 88.12 373 TYR A N 1
ATOM 2907 C CA . TYR A 1 373 ? 0.554 -0.772 25.377 1.00 88.12 373 TYR A CA 1
ATOM 2908 C C . TYR A 1 373 ? 1.432 -0.033 26.394 1.00 88.12 373 TYR A C 1
ATOM 2910 O O . TYR A 1 373 ? 2.503 -0.521 26.760 1.00 88.12 373 TYR A O 1
ATOM 2918 N N . LYS A 1 374 ? 0.956 1.093 26.947 1.00 87.06 374 LYS A N 1
ATOM 2919 C CA . LYS A 1 374 ? 1.683 1.855 27.976 1.00 87.06 374 LYS A CA 1
ATOM 2920 C C . LYS A 1 374 ? 2.041 0.983 29.176 1.00 87.06 374 LYS A C 1
ATOM 2922 O O . LYS A 1 374 ? 3.155 1.055 29.691 1.00 87.06 374 LYS A O 1
ATOM 2927 N N . ASN A 1 375 ? 1.130 0.126 29.623 1.00 82.94 375 ASN A N 1
ATOM 2928 C CA . ASN A 1 375 ? 1.340 -0.679 30.823 1.00 82.94 375 ASN A CA 1
ATOM 2929 C C . ASN A 1 375 ? 1.977 -2.057 30.548 1.00 82.94 375 ASN A C 1
ATOM 2931 O O . ASN A 1 375 ? 2.565 -2.614 31.471 1.00 82.94 375 ASN A O 1
ATOM 2935 N N . LYS A 1 376 ? 1.952 -2.557 29.300 1.00 77.88 376 LYS A N 1
ATOM 2936 C CA . LYS A 1 376 ? 2.498 -3.863 28.860 1.00 77.88 376 LYS A CA 1
ATOM 2937 C C . LYS A 1 376 ? 2.063 -5.023 29.784 1.00 77.88 376 LYS A C 1
ATOM 2939 O O . LYS A 1 376 ? 2.897 -5.647 30.436 1.00 77.88 376 LYS A O 1
ATOM 2944 N N . PHE A 1 377 ? 0.757 -5.289 29.874 1.00 64.56 377 PHE A N 1
ATOM 2945 C CA . PHE A 1 377 ? 0.181 -6.293 30.786 1.00 64.56 377 PHE A CA 1
ATOM 2946 C C . PHE A 1 377 ? 0.395 -7.755 30.335 1.00 64.56 377 PHE A C 1
ATOM 2948 O O . PHE A 1 377 ? 0.428 -8.649 31.177 1.00 64.56 377 PHE A O 1
ATOM 2955 N N . ASP A 1 378 ? 0.511 -8.017 29.030 1.00 65.62 378 ASP A N 1
ATOM 2956 C CA . ASP A 1 378 ? 0.587 -9.353 28.414 1.00 65.62 378 ASP A CA 1
ATOM 2957 C C . ASP A 1 378 ? 1.865 -9.495 27.556 1.00 65.62 378 ASP A C 1
ATOM 2959 O O . ASP A 1 378 ? 2.392 -8.524 27.009 1.00 65.62 378 ASP A O 1
ATOM 2963 N N . ARG A 1 379 ? 2.344 -10.730 27.350 1.00 60.81 379 ARG A N 1
ATOM 2964 C CA . ARG A 1 379 ? 3.404 -11.042 26.372 1.00 60.81 379 ARG A CA 1
ATOM 2965 C C . ARG A 1 379 ? 3.052 -10.581 24.959 1.00 60.81 379 ARG A C 1
ATOM 2967 O O . ARG A 1 379 ? 3.951 -10.264 24.185 1.00 60.81 379 ARG A O 1
ATOM 2974 N N . ARG A 1 380 ? 1.763 -10.539 24.614 1.00 61.59 380 ARG A N 1
ATOM 2975 C CA . ARG A 1 380 ? 1.285 -10.006 23.327 1.00 61.59 380 ARG A CA 1
ATOM 2976 C C . ARG A 1 380 ? 1.530 -8.504 23.175 1.00 61.59 380 ARG A C 1
ATOM 2978 O O . ARG A 1 380 ? 1.859 -8.081 22.072 1.00 61.59 380 ARG A O 1
ATOM 2985 N N . ASP A 1 381 ? 1.495 -7.737 24.266 1.00 65.88 381 ASP A N 1
ATOM 2986 C CA . ASP A 1 381 ? 1.807 -6.300 24.244 1.00 65.88 381 ASP A CA 1
ATOM 2987 C C . ASP A 1 381 ? 3.285 -6.055 23.883 1.00 65.88 381 ASP A C 1
ATOM 2989 O O . ASP A 1 381 ? 3.616 -5.047 23.268 1.00 65.88 381 ASP A O 1
ATOM 2993 N N . MET A 1 382 ? 4.178 -7.009 24.188 1.00 64.69 382 MET A N 1
ATOM 2994 C CA . MET A 1 382 ? 5.590 -6.941 23.783 1.00 64.69 382 MET A CA 1
ATOM 2995 C C . MET A 1 382 ? 5.799 -7.184 22.280 1.00 64.69 382 MET A C 1
ATOM 2997 O O . MET A 1 382 ? 6.770 -6.691 21.719 1.00 64.69 382 MET A O 1
ATOM 3001 N N . ARG A 1 383 ? 4.902 -7.910 21.594 1.00 72.44 383 ARG A N 1
ATOM 3002 C CA . ARG A 1 383 ? 5.016 -8.123 20.134 1.00 72.44 383 ARG A CA 1
ATOM 3003 C C . ARG A 1 383 ? 4.674 -6.869 19.330 1.00 72.44 383 ARG A C 1
ATOM 3005 O O . ARG A 1 383 ? 5.189 -6.706 18.228 1.00 72.44 383 ARG A O 1
ATOM 3012 N N . VAL A 1 384 ? 3.852 -5.981 19.895 1.00 83.38 384 VAL A N 1
ATOM 3013 C CA . VAL A 1 384 ? 3.469 -4.699 19.283 1.00 83.38 384 VAL A CA 1
ATOM 3014 C C . VAL A 1 384 ? 4.686 -3.804 19.063 1.00 83.38 384 VAL A C 1
ATOM 3016 O O . VAL A 1 384 ? 4.746 -3.111 18.055 1.00 83.38 384 VAL A O 1
ATOM 3019 N N . GLU A 1 385 ? 5.683 -3.866 19.950 1.00 84.44 385 GLU A N 1
ATOM 3020 C CA . GLU A 1 385 ? 6.935 -3.107 19.835 1.00 84.44 385 GLU A CA 1
ATOM 3021 C C . GLU A 1 385 ? 7.671 -3.431 18.526 1.00 84.44 385 GLU A C 1
ATOM 3023 O O . GLU A 1 385 ? 8.031 -2.519 17.788 1.00 84.44 385 GLU A O 1
ATOM 3028 N N . ASN A 1 386 ? 7.746 -4.713 18.154 1.00 83.44 386 ASN A N 1
ATOM 3029 C CA . ASN A 1 386 ? 8.363 -5.143 16.895 1.00 83.44 386 ASN A CA 1
ATOM 3030 C C . ASN A 1 386 ? 7.608 -4.613 15.664 1.00 83.44 386 ASN A C 1
ATOM 3032 O O . ASN A 1 386 ? 8.213 -4.253 14.655 1.00 83.44 386 ASN A O 1
ATOM 3036 N N . TYR A 1 387 ? 6.273 -4.600 15.717 1.00 84.50 387 TYR A N 1
ATOM 3037 C CA . TYR A 1 387 ? 5.445 -4.113 14.608 1.00 84.50 387 TYR A CA 1
ATOM 3038 C C . TYR A 1 387 ? 5.556 -2.596 14.473 1.00 84.50 387 TYR A C 1
ATOM 3040 O O . TYR A 1 387 ? 5.672 -2.080 13.361 1.00 84.50 387 TYR A O 1
ATOM 3048 N N . LYS A 1 388 ? 5.573 -1.901 15.614 1.00 90.19 388 LYS A N 1
ATOM 3049 C CA . LYS A 1 388 ? 5.778 -0.461 15.727 1.00 90.19 388 LYS A CA 1
ATOM 3050 C C . LYS A 1 388 ? 7.125 -0.058 15.133 1.00 90.19 388 LYS A C 1
ATOM 3052 O O . LYS A 1 388 ? 7.146 0.773 14.236 1.00 90.19 388 LYS A O 1
ATOM 3057 N N . GLU A 1 389 ? 8.220 -0.683 15.568 1.00 87.88 389 GLU A N 1
ATOM 3058 C CA . GLU A 1 389 ? 9.573 -0.406 15.062 1.00 87.88 389 GLU A CA 1
ATOM 3059 C C . GLU A 1 389 ? 9.663 -0.597 13.544 1.00 87.88 389 GLU A C 1
ATOM 3061 O O . GLU A 1 389 ? 10.097 0.309 12.836 1.00 87.88 389 GLU A O 1
ATOM 3066 N N . PHE A 1 390 ? 9.148 -1.715 13.021 1.00 87.38 390 PHE A N 1
ATOM 3067 C CA . PHE A 1 390 ? 9.144 -1.979 11.580 1.00 87.38 390 PHE A CA 1
ATOM 3068 C C . PHE A 1 390 ? 8.393 -0.905 10.776 1.00 87.38 390 PHE A C 1
ATOM 3070 O O . PHE A 1 390 ? 8.859 -0.460 9.721 1.00 87.38 390 PHE A O 1
ATOM 3077 N N . LEU A 1 391 ? 7.214 -0.494 11.253 1.00 88.69 391 LEU A N 1
ATOM 3078 C CA . LEU A 1 391 ? 6.422 0.548 10.603 1.00 88.69 391 LEU A CA 1
ATOM 3079 C C . LEU A 1 391 ? 7.128 1.906 10.682 1.00 88.69 391 LEU A C 1
ATOM 3081 O O . LEU A 1 391 ? 7.174 2.619 9.677 1.00 88.69 391 LEU A O 1
ATOM 3085 N N . THR A 1 392 ? 7.714 2.238 11.831 1.00 89.75 392 THR A N 1
ATOM 3086 C CA . THR A 1 392 ? 8.466 3.479 12.037 1.00 89.75 392 THR A CA 1
ATOM 3087 C C . THR A 1 392 ? 9.656 3.577 11.094 1.00 89.75 392 THR A C 1
ATOM 3089 O O . THR A 1 392 ? 9.785 4.587 10.398 1.00 89.75 392 THR A O 1
ATOM 3092 N N . ASP A 1 393 ? 10.469 2.527 10.984 1.00 86.56 393 ASP A N 1
ATOM 3093 C CA . ASP A 1 393 ? 11.619 2.491 10.075 1.00 86.56 393 ASP A CA 1
ATOM 3094 C C . ASP A 1 393 ? 11.183 2.683 8.619 1.00 86.56 393 ASP A C 1
ATOM 3096 O O . ASP A 1 393 ? 11.743 3.501 7.882 1.00 86.56 393 ASP A O 1
ATOM 3100 N N . TYR A 1 394 ? 10.120 1.989 8.197 1.00 85.06 394 TYR A N 1
ATOM 3101 C CA . TYR A 1 394 ? 9.583 2.147 6.849 1.00 85.06 394 TYR A CA 1
ATOM 3102 C C . TYR A 1 394 ? 9.139 3.581 6.561 1.00 85.06 394 TYR A C 1
ATOM 3104 O O . TYR A 1 394 ? 9.467 4.146 5.515 1.00 85.06 394 TYR A O 1
ATOM 3112 N N . TRP A 1 395 ? 8.355 4.170 7.457 1.00 85.94 395 TRP A N 1
ATOM 3113 C CA . TRP A 1 395 ? 7.781 5.486 7.224 1.00 85.94 395 TRP A CA 1
ATOM 3114 C C . TRP A 1 395 ? 8.821 6.600 7.338 1.00 85.94 395 TRP A C 1
ATOM 3116 O O . TRP A 1 395 ? 8.748 7.566 6.575 1.00 85.94 395 TRP A O 1
ATOM 3126 N N . GLN A 1 396 ? 9.833 6.445 8.194 1.00 86.50 396 GLN A N 1
ATOM 3127 C CA . GLN A 1 396 ? 11.002 7.325 8.220 1.00 86.50 396 GLN A CA 1
ATOM 3128 C C . GLN A 1 396 ? 11.797 7.248 6.914 1.00 86.50 396 GLN A C 1
ATOM 3130 O O . GLN A 1 396 ? 12.121 8.295 6.348 1.00 86.50 396 GLN A O 1
ATOM 3135 N N . ASP A 1 397 ? 12.030 6.045 6.379 1.00 81.12 397 ASP A N 1
ATOM 3136 C CA . ASP A 1 397 ? 12.666 5.855 5.071 1.00 81.12 397 ASP A CA 1
ATOM 3137 C C . ASP A 1 397 ? 11.884 6.562 3.960 1.00 81.12 397 ASP A C 1
ATOM 3139 O O . ASP A 1 397 ? 12.470 7.257 3.126 1.00 81.12 397 ASP A O 1
ATOM 3143 N N . ILE A 1 398 ? 10.556 6.409 3.934 1.00 78.25 398 ILE A N 1
ATOM 3144 C CA . ILE A 1 398 ? 9.694 7.053 2.934 1.00 78.25 398 ILE A CA 1
ATOM 3145 C C . ILE A 1 398 ? 9.748 8.573 3.064 1.00 78.25 398 ILE A C 1
ATOM 3147 O O . ILE A 1 398 ? 9.850 9.264 2.043 1.00 78.25 398 ILE A O 1
ATOM 3151 N N . VAL A 1 399 ? 9.714 9.108 4.288 1.00 80.06 399 VAL A N 1
ATOM 3152 C CA . VAL A 1 399 ? 9.830 10.553 4.510 1.00 80.06 399 VAL A CA 1
ATOM 3153 C C . VAL A 1 399 ? 11.192 11.050 4.037 1.00 80.06 399 VAL A C 1
ATOM 3155 O O . VAL A 1 399 ? 11.240 11.956 3.207 1.00 80.06 399 VAL A O 1
ATOM 3158 N N . ALA A 1 400 ? 12.285 10.399 4.435 1.00 79.56 400 ALA A N 1
ATOM 3159 C CA . ALA A 1 400 ? 13.637 10.763 4.019 1.00 79.56 400 ALA A CA 1
ATOM 3160 C C . ALA A 1 400 ? 13.826 10.687 2.493 1.00 79.56 400 ALA A C 1
ATOM 3162 O O . ALA A 1 400 ? 14.411 11.586 1.886 1.00 79.56 400 ALA A O 1
ATOM 3163 N N . GLN A 1 401 ? 13.301 9.647 1.838 1.00 69.62 401 GLN A N 1
ATOM 3164 C CA . GLN A 1 401 ? 13.324 9.516 0.376 1.00 69.62 401 GLN A CA 1
ATOM 3165 C C . GLN A 1 401 ? 12.493 10.592 -0.325 1.00 69.62 401 GLN A C 1
ATOM 3167 O O . GLN A 1 401 ? 12.834 11.012 -1.431 1.00 69.62 401 GLN A O 1
ATOM 3172 N N . THR A 1 402 ? 11.394 11.025 0.289 1.00 68.81 402 THR A N 1
ATOM 3173 C CA . THR A 1 402 ? 10.513 12.062 -0.259 1.00 68.81 402 THR A CA 1
ATOM 3174 C C . THR A 1 402 ? 11.108 13.455 -0.075 1.00 68.81 402 THR A C 1
ATOM 3176 O O . THR A 1 402 ? 10.954 14.296 -0.956 1.00 68.81 402 THR A O 1
ATOM 3179 N N . GLU A 1 403 ? 11.813 13.701 1.029 1.00 69.88 403 GLU A N 1
ATOM 3180 C CA . GLU A 1 403 ? 12.481 14.978 1.306 1.00 69.88 403 GLU A CA 1
ATOM 3181 C C . GLU A 1 403 ? 13.757 15.193 0.490 1.00 69.88 403 GLU A C 1
ATOM 3183 O O . GLU A 1 403 ? 14.069 16.335 0.153 1.00 69.88 403 GLU A O 1
ATOM 3188 N N . LYS A 1 404 ? 14.471 14.117 0.133 1.00 63.78 404 LYS A N 1
ATOM 3189 C CA . LYS A 1 404 ? 15.629 14.189 -0.773 1.00 63.78 404 LYS A CA 1
ATOM 3190 C C . LYS A 1 404 ? 15.243 14.614 -2.193 1.00 63.78 404 LYS A C 1
ATOM 3192 O O . LYS A 1 404 ? 16.077 15.172 -2.892 1.00 63.78 404 LYS A O 1
ATOM 3197 N N . LYS A 1 405 ? 13.992 14.392 -2.609 1.00 58.19 405 LYS A N 1
ATOM 3198 C CA . LYS A 1 405 ? 13.542 14.634 -3.985 1.00 58.19 405 LYS A CA 1
ATOM 3199 C C . LYS A 1 405 ? 13.121 16.093 -4.226 1.00 58.19 405 LYS A C 1
ATOM 3201 O O . LYS A 1 405 ? 12.561 16.723 -3.325 1.00 58.19 405 LYS A O 1
ATOM 3206 N N . PRO A 1 406 ? 13.318 16.621 -5.448 1.00 52.47 406 PRO A N 1
ATOM 3207 C CA . PRO A 1 406 ? 12.895 17.966 -5.836 1.00 52.47 406 PRO A CA 1
ATOM 3208 C C . PRO A 1 406 ? 11.422 18.264 -5.510 1.00 52.47 406 PRO A C 1
ATOM 3210 O O . PRO A 1 406 ? 10.526 17.461 -5.793 1.00 52.47 406 PRO A O 1
ATOM 3213 N N . GLN A 1 407 ? 11.159 19.453 -4.958 1.00 51.12 407 GLN A N 1
ATOM 3214 C CA . GLN A 1 407 ? 9.841 19.946 -4.513 1.00 51.12 407 GLN A CA 1
ATOM 3215 C C . GLN A 1 407 ? 8.927 20.373 -5.686 1.00 51.12 407 GLN A C 1
ATOM 3217 O O . GLN A 1 407 ? 8.271 21.412 -5.643 1.00 51.12 407 GLN A O 1
ATOM 3222 N N . THR A 1 408 ? 8.882 19.599 -6.771 1.00 53.53 408 THR A N 1
ATOM 3223 C CA . THR A 1 408 ? 8.065 19.908 -7.957 1.00 53.53 408 THR A CA 1
ATOM 3224 C C . THR A 1 408 ? 6.644 19.348 -7.870 1.00 53.53 408 THR A C 1
ATOM 3226 O O . THR A 1 408 ? 6.306 18.559 -6.983 1.00 53.53 408 THR A O 1
ATOM 3229 N N . LYS A 1 409 ? 5.787 19.714 -8.840 1.00 48.59 409 LYS A N 1
ATOM 3230 C CA . LYS A 1 409 ? 4.424 19.165 -9.010 1.00 48.59 409 LYS A CA 1
ATOM 3231 C C . LYS A 1 409 ? 4.394 17.623 -8.993 1.00 48.59 409 LYS A C 1
ATOM 3233 O O . LYS A 1 409 ? 3.404 17.037 -8.565 1.00 48.59 409 LYS A O 1
ATOM 3238 N N . HIS A 1 410 ? 5.486 16.961 -9.377 1.00 47.31 410 HIS A N 1
ATOM 3239 C CA . HIS A 1 410 ? 5.644 15.501 -9.364 1.00 47.31 410 HIS A CA 1
ATOM 3240 C C . HIS A 1 410 ? 5.864 14.924 -7.963 1.00 47.31 410 HIS A C 1
ATOM 3242 O O . HIS A 1 410 ? 5.375 13.830 -7.672 1.00 47.31 410 HIS A O 1
ATOM 3248 N N . GLY A 1 411 ? 6.540 15.663 -7.077 1.00 49.66 411 GLY A N 1
ATOM 3249 C CA . GLY A 1 411 ? 6.640 15.326 -5.655 1.00 49.66 411 GLY A CA 1
ATOM 3250 C C . GLY A 1 411 ? 5.265 15.322 -4.981 1.00 49.66 411 GLY A C 1
ATOM 3251 O O . GLY A 1 411 ? 4.962 14.423 -4.201 1.00 49.66 411 GLY A O 1
ATOM 3252 N N . TYR A 1 412 ? 4.389 16.253 -5.368 1.00 51.09 412 TYR A N 1
ATOM 3253 C CA . TYR A 1 412 ? 3.016 16.354 -4.861 1.00 51.09 412 TYR A CA 1
ATOM 3254 C C . TYR A 1 412 ? 2.138 15.139 -5.223 1.00 51.09 412 TYR A C 1
ATOM 3256 O O . TYR A 1 412 ? 1.508 14.562 -4.340 1.00 51.09 412 TYR A O 1
ATOM 3264 N N . PHE A 1 413 ? 2.143 14.670 -6.478 1.00 49.00 413 PHE A N 1
ATOM 3265 C CA . PHE A 1 413 ? 1.346 13.492 -6.870 1.00 49.00 413 PHE A CA 1
ATOM 3266 C C . PHE A 1 413 ? 1.806 12.191 -6.195 1.00 49.00 413 PHE A C 1
ATOM 3268 O O . PHE A 1 413 ? 0.980 11.341 -5.863 1.00 49.00 413 PHE A O 1
ATOM 3275 N N . ARG A 1 414 ? 3.112 12.029 -5.939 1.00 53.50 414 ARG A N 1
ATOM 3276 C CA . ARG A 1 414 ? 3.608 10.891 -5.146 1.00 53.50 414 ARG A CA 1
ATOM 3277 C C . ARG A 1 414 ? 3.261 11.024 -3.667 1.00 53.50 414 ARG A C 1
ATOM 3279 O O . ARG A 1 414 ? 2.915 10.010 -3.070 1.00 53.50 414 ARG A O 1
ATOM 3286 N N . ARG A 1 415 ? 3.288 12.236 -3.096 1.00 59.03 415 ARG A N 1
ATOM 3287 C CA . ARG A 1 415 ? 2.800 12.478 -1.727 1.00 59.03 415 ARG A CA 1
ATOM 3288 C C . ARG A 1 415 ? 1.348 12.044 -1.578 1.00 59.03 415 ARG A C 1
ATOM 3290 O O . ARG A 1 415 ? 1.066 11.325 -0.635 1.00 59.03 415 ARG A O 1
ATOM 3297 N N . ILE A 1 416 ? 0.472 12.351 -2.543 1.00 58.25 416 ILE A N 1
ATOM 3298 C CA . ILE A 1 416 ? -0.938 11.911 -2.517 1.00 58.25 416 ILE A CA 1
ATOM 3299 C C . ILE A 1 416 ? -1.064 10.382 -2.433 1.00 58.25 416 ILE A C 1
ATOM 3301 O O . ILE A 1 416 ? -1.870 9.885 -1.651 1.00 58.25 416 ILE A O 1
ATOM 3305 N N . ARG A 1 417 ? -0.248 9.624 -3.185 1.00 62.94 417 ARG A N 1
ATOM 3306 C CA . ARG A 1 417 ? -0.298 8.147 -3.179 1.00 62.94 417 ARG A CA 1
ATOM 3307 C C . ARG A 1 417 ? -0.031 7.547 -1.795 1.00 62.94 417 ARG A C 1
ATOM 3309 O O . ARG A 1 417 ? -0.619 6.525 -1.460 1.00 62.94 417 ARG A O 1
ATOM 3316 N N . TRP A 1 418 ? 0.837 8.176 -1.007 1.00 68.31 418 TRP A N 1
ATOM 3317 C CA . TRP A 1 418 ? 1.195 7.724 0.341 1.00 68.31 418 TRP A CA 1
ATOM 3318 C C . TRP A 1 418 ? 0.440 8.465 1.445 1.00 68.31 418 TRP A C 1
ATOM 3320 O O . TRP A 1 418 ? 0.542 8.076 2.602 1.00 68.31 418 TRP A O 1
ATOM 3330 N N . LEU A 1 419 ? -0.324 9.506 1.104 1.00 71.56 419 LEU A N 1
ATOM 3331 C CA . LEU A 1 419 ? -0.940 10.409 2.069 1.00 71.56 419 LEU A CA 1
ATOM 3332 C C . LEU A 1 419 ? -1.950 9.691 2.959 1.00 71.56 419 LEU A C 1
ATOM 3334 O O . LEU A 1 419 ? -1.904 9.839 4.175 1.00 71.56 419 LEU A O 1
ATOM 3338 N N . TYR A 1 420 ? -2.820 8.873 2.363 1.00 73.62 420 TYR A N 1
ATOM 3339 C CA . TYR A 1 420 ? -3.822 8.113 3.108 1.00 73.62 420 TYR A CA 1
ATOM 3340 C C . TYR A 1 420 ? -3.169 7.065 4.012 1.00 73.62 420 TYR A C 1
ATOM 3342 O O . TYR A 1 420 ? -3.418 7.062 5.212 1.00 73.62 420 TYR A O 1
ATOM 3350 N N . GLY A 1 421 ? -2.262 6.244 3.468 1.00 78.75 421 GLY A N 1
ATOM 3351 C CA . GLY A 1 421 ? -1.548 5.229 4.250 1.00 78.75 421 GLY A CA 1
ATOM 3352 C C . GLY A 1 421 ? -0.702 5.828 5.379 1.00 78.75 421 GLY A C 1
ATOM 3353 O O . GLY A 1 421 ? -0.741 5.332 6.500 1.00 78.75 421 GLY A O 1
ATOM 3354 N N . GLY A 1 422 ? 0.002 6.930 5.107 1.00 83.31 422 GLY A N 1
ATOM 3355 C CA . GLY A 1 422 ? 0.819 7.637 6.094 1.00 83.31 422 GLY A CA 1
ATOM 3356 C C . GLY A 1 422 ? -0.026 8.324 7.164 1.00 83.31 422 GLY A C 1
ATOM 3357 O O . GLY A 1 422 ? 0.350 8.332 8.332 1.00 83.31 422 GLY A O 1
ATOM 3358 N N . THR A 1 423 ? -1.206 8.837 6.801 1.00 84.38 423 THR A N 1
ATOM 3359 C CA . THR A 1 423 ? -2.156 9.412 7.766 1.00 84.38 423 THR A CA 1
ATOM 3360 C C . THR A 1 423 ? -2.730 8.339 8.686 1.00 84.38 423 THR A C 1
ATOM 3362 O O . THR A 1 423 ? -2.771 8.551 9.896 1.00 84.38 423 THR A O 1
ATOM 3365 N N . THR A 1 424 ? -3.121 7.180 8.151 1.00 86.62 424 THR A N 1
ATOM 3366 C CA . THR A 1 424 ? -3.586 6.045 8.965 1.00 86.62 424 THR A CA 1
ATOM 3367 C C . THR A 1 424 ? -2.484 5.548 9.897 1.00 86.62 424 THR A C 1
ATOM 3369 O O . THR A 1 424 ? -2.732 5.379 11.087 1.00 86.62 424 THR A O 1
ATOM 3372 N N . TYR A 1 425 ? -1.256 5.389 9.390 1.00 90.62 425 TYR A N 1
ATOM 3373 C CA . TYR A 1 425 ? -0.092 5.043 10.208 1.00 90.62 425 TYR A CA 1
ATOM 3374 C C . TYR A 1 425 ? 0.121 6.049 11.343 1.00 90.62 425 TYR A C 1
ATOM 3376 O O . TYR A 1 425 ? 0.161 5.646 12.501 1.00 90.62 425 TYR A O 1
ATOM 3384 N N . ARG A 1 426 ? 0.177 7.354 11.040 1.00 92.50 426 ARG A N 1
ATOM 3385 C CA . ARG A 1 426 ? 0.351 8.408 12.049 1.00 92.50 426 ARG A CA 1
ATOM 3386 C C . ARG A 1 426 ? -0.719 8.319 13.137 1.00 92.50 426 ARG A C 1
ATOM 3388 O O . ARG A 1 426 ? -0.388 8.326 14.315 1.00 92.50 426 ARG A O 1
ATOM 3395 N N . ARG A 1 427 ? -1.993 8.190 12.758 1.00 90.75 427 ARG A N 1
ATOM 3396 C CA . ARG A 1 427 ? -3.114 8.110 13.712 1.00 90.75 427 ARG A CA 1
ATOM 3397 C C . ARG A 1 427 ? -3.134 6.819 14.541 1.00 90.75 427 ARG A C 1
ATOM 3399 O O . ARG A 1 427 ? -3.694 6.832 15.630 1.00 90.75 427 ARG A O 1
ATOM 3406 N N . MET A 1 428 ? -2.543 5.732 14.044 1.00 90.38 428 MET A N 1
ATOM 3407 C CA . MET A 1 428 ? -2.464 4.447 14.750 1.00 90.38 428 MET A CA 1
ATOM 3408 C C . MET A 1 428 ? -1.222 4.336 15.648 1.00 90.38 428 MET A C 1
ATOM 3410 O O . MET A 1 428 ? -1.300 3.784 16.742 1.00 90.38 428 MET A O 1
ATOM 3414 N N . VAL A 1 429 ? -0.069 4.832 15.189 1.00 93.19 429 VAL A N 1
ATOM 3415 C CA . VAL A 1 429 ? 1.244 4.555 15.797 1.00 93.19 429 VAL A CA 1
ATOM 3416 C C . VAL A 1 429 ? 1.764 5.704 16.660 1.00 93.19 429 VAL A C 1
ATOM 3418 O O . VAL A 1 429 ? 2.339 5.438 17.714 1.00 93.19 429 VAL A O 1
ATOM 3421 N N . GLU A 1 430 ? 1.513 6.969 16.303 1.00 94.62 430 GLU A N 1
ATOM 3422 C CA . GLU A 1 430 ? 1.961 8.117 17.111 1.00 94.62 430 GLU A CA 1
ATOM 3423 C C . GLU A 1 430 ? 1.437 8.060 18.565 1.00 94.62 430 GLU A C 1
ATOM 3425 O O . GLU A 1 430 ? 2.223 8.313 19.479 1.00 94.62 430 GLU A O 1
ATOM 3430 N N . PRO A 1 431 ? 0.191 7.610 18.842 1.00 94.06 431 PRO A N 1
ATOM 3431 C CA . PRO A 1 431 ? -0.265 7.333 20.207 1.00 94.06 431 PRO A CA 1
ATOM 3432 C C . PRO A 1 431 ? 0.606 6.339 20.989 1.00 94.06 431 PRO A C 1
ATOM 3434 O O . PRO A 1 431 ? 0.795 6.507 22.192 1.00 94.06 431 PRO A O 1
ATOM 3437 N N . LEU A 1 432 ? 1.164 5.319 20.333 1.00 92.75 432 LEU A N 1
ATOM 3438 C CA . LEU A 1 432 ? 2.042 4.336 20.977 1.00 92.75 432 LEU A CA 1
ATOM 3439 C C . LEU A 1 432 ? 3.405 4.949 21.326 1.00 92.75 432 LEU A C 1
ATOM 3441 O O . LEU A 1 432 ? 3.932 4.710 22.411 1.00 92.75 432 LEU A O 1
ATOM 3445 N N . ASP A 1 433 ? 3.950 5.798 20.452 1.00 92.50 433 ASP A N 1
ATOM 3446 C CA . ASP A 1 433 ? 5.181 6.541 20.747 1.00 92.50 433 ASP A CA 1
ATOM 3447 C C . ASP A 1 433 ? 4.975 7.563 21.877 1.00 92.50 433 ASP A C 1
ATOM 3449 O O . ASP A 1 433 ? 5.852 7.740 22.726 1.00 92.50 433 ASP A O 1
ATOM 3453 N N . ILE A 1 434 ? 3.799 8.198 21.939 1.00 93.94 434 ILE A N 1
ATOM 3454 C CA . ILE A 1 434 ? 3.395 9.060 23.061 1.00 93.94 434 ILE A CA 1
ATOM 3455 C C . ILE A 1 434 ? 3.345 8.251 24.364 1.00 93.94 434 ILE A C 1
ATOM 3457 O O . ILE A 1 434 ? 3.861 8.707 25.388 1.00 93.94 434 ILE A O 1
ATOM 3461 N N . ALA A 1 435 ? 2.777 7.042 24.337 1.00 91.56 435 ALA A N 1
ATOM 3462 C CA . ALA A 1 435 ? 2.720 6.170 25.508 1.00 91.56 435 ALA A CA 1
ATOM 3463 C C . ALA A 1 435 ? 4.123 5.858 26.055 1.00 91.56 435 ALA A C 1
ATOM 3465 O O . ALA A 1 435 ? 4.347 5.993 27.262 1.00 91.56 435 ALA A O 1
ATOM 3466 N N . ASP A 1 436 ? 5.076 5.505 25.186 1.00 90.75 436 ASP A N 1
ATOM 3467 C CA . ASP A 1 436 ? 6.471 5.254 25.577 1.00 90.75 436 ASP A CA 1
ATOM 3468 C C . ASP A 1 436 ? 7.153 6.518 26.122 1.00 90.75 436 ASP A C 1
ATOM 3470 O O . ASP A 1 436 ? 7.841 6.471 27.150 1.00 90.75 436 ASP A O 1
ATOM 3474 N N . TYR A 1 437 ? 6.907 7.671 25.492 1.00 92.75 437 TYR A N 1
ATOM 3475 C CA . TYR A 1 437 ? 7.453 8.959 25.916 1.00 92.75 437 TYR A CA 1
ATOM 3476 C C . TYR A 1 437 ? 7.047 9.308 27.353 1.00 92.75 437 TYR A C 1
ATOM 3478 O O . TYR A 1 437 ? 7.907 9.531 28.210 1.00 92.75 437 TYR A O 1
ATOM 3486 N N . TYR A 1 438 ? 5.749 9.280 27.660 1.00 91.50 438 TYR A N 1
ATOM 3487 C CA . TYR A 1 438 ? 5.254 9.608 29.000 1.00 91.50 438 TYR A CA 1
ATOM 3488 C C . TYR A 1 438 ? 5.512 8.496 30.024 1.00 91.50 438 TYR A C 1
ATOM 3490 O O . TYR A 1 438 ? 5.695 8.793 31.207 1.00 91.50 438 TYR A O 1
ATOM 3498 N N . LYS A 1 439 ? 5.611 7.224 29.607 1.00 88.56 439 LYS A N 1
ATOM 3499 C CA . LYS A 1 439 ? 6.049 6.126 30.489 1.00 88.56 439 LYS A CA 1
ATOM 3500 C C . LYS A 1 439 ? 7.478 6.333 30.993 1.00 88.56 439 LYS A C 1
ATOM 3502 O O . LYS A 1 439 ? 7.765 6.012 32.143 1.00 88.56 439 LYS A O 1
ATOM 3507 N N . SER A 1 440 ? 8.352 6.912 30.169 1.00 85.81 440 SER A N 1
ATOM 3508 C CA . SER A 1 440 ? 9.726 7.253 30.564 1.00 85.81 440 SER A CA 1
ATOM 3509 C C . SER A 1 440 ? 9.831 8.466 31.508 1.00 85.81 440 SER A C 1
ATOM 3511 O O . SER A 1 440 ? 10.924 8.800 31.960 1.00 85.81 440 SER A O 1
ATOM 3513 N N . GLY A 1 441 ? 8.710 9.122 31.836 1.00 83.94 441 GLY A N 1
ATOM 3514 C CA . GLY A 1 441 ? 8.659 10.281 32.735 1.00 83.94 441 GLY A CA 1
ATOM 3515 C C . GLY A 1 441 ? 8.993 11.621 32.072 1.00 83.94 441 GLY A C 1
ATOM 3516 O O . GLY A 1 441 ? 9.147 12.626 32.770 1.00 83.94 441 GLY A O 1
ATOM 3517 N N . GLN A 1 442 ? 9.102 11.655 30.742 1.00 87.00 442 GLN A N 1
ATOM 3518 C CA . GLN A 1 442 ? 9.301 12.887 29.977 1.00 87.00 442 GLN A CA 1
ATOM 3519 C C . GLN A 1 442 ? 8.007 13.724 29.910 1.00 87.00 442 GLN A C 1
ATOM 3521 O O . GLN A 1 442 ? 6.919 13.237 30.215 1.00 87.00 442 GLN A O 1
ATOM 3526 N N . LYS A 1 443 ? 8.130 15.010 29.555 1.00 88.12 443 LYS A N 1
ATOM 3527 C CA . LYS A 1 443 ? 7.026 15.987 29.487 1.00 88.12 443 LYS A CA 1
ATOM 3528 C C . LYS A 1 443 ? 7.154 16.850 28.236 1.00 88.12 443 LYS A C 1
ATOM 3530 O O . LYS A 1 443 ? 8.258 17.005 27.722 1.00 88.12 443 LYS A O 1
ATOM 3535 N N . GLU A 1 444 ? 6.056 17.470 27.815 1.00 87.94 444 GLU A N 1
ATOM 3536 C CA . GLU A 1 444 ? 5.986 18.368 26.656 1.00 87.94 444 GLU A CA 1
ATOM 3537 C C . GLU A 1 444 ? 6.301 17.663 25.322 1.00 87.94 444 GLU A C 1
ATOM 3539 O O . GLU A 1 444 ? 7.128 18.122 24.528 1.00 87.94 444 GLU A O 1
ATOM 3544 N N . TYR A 1 445 ? 5.606 16.553 25.041 1.00 89.75 445 TYR A N 1
ATOM 3545 C CA . TYR A 1 445 ? 5.808 15.765 23.816 1.00 89.75 445 TYR A CA 1
ATOM 3546 C C . TYR A 1 445 ? 5.760 16.618 22.537 1.00 89.75 445 TYR A C 1
ATOM 3548 O O . TYR A 1 445 ? 6.632 16.500 21.678 1.00 89.75 445 TYR A O 1
ATOM 3556 N N . MET A 1 446 ? 4.800 17.544 22.442 1.00 85.50 446 MET A N 1
ATOM 3557 C CA . MET A 1 446 ? 4.569 18.361 21.242 1.00 85.50 446 MET A CA 1
ATOM 3558 C C . MET A 1 446 ? 5.757 19.239 20.832 1.00 85.50 446 MET A C 1
ATOM 3560 O O . MET A 1 446 ? 5.930 19.508 19.646 1.00 85.50 446 MET A O 1
ATOM 3564 N N . THR A 1 447 ? 6.565 19.704 21.788 1.00 85.38 447 THR A N 1
ATOM 3565 C CA . THR A 1 447 ? 7.683 20.624 21.518 1.00 85.38 447 THR A CA 1
ATOM 3566 C C . THR A 1 447 ? 9.039 19.931 21.548 1.00 85.38 447 THR A C 1
ATOM 3568 O O . THR A 1 447 ? 9.948 20.370 20.845 1.00 85.38 447 THR A O 1
ATOM 3571 N N . LYS A 1 448 ? 9.195 18.871 22.353 1.00 84.44 448 LYS A N 1
ATOM 3572 C CA . LYS A 1 448 ? 10.493 18.223 22.614 1.00 84.44 448 LYS A CA 1
ATOM 3573 C C . LYS A 1 448 ? 10.570 16.756 22.196 1.00 84.44 448 LYS A C 1
ATOM 3575 O O . LYS A 1 448 ? 11.674 16.263 21.991 1.00 84.44 448 LYS A O 1
ATOM 3580 N N . GLY A 1 449 ? 9.440 16.055 22.112 1.00 83.88 449 GLY A N 1
ATOM 3581 C CA . GLY A 1 449 ? 9.394 14.601 21.911 1.00 83.88 449 GLY A CA 1
ATOM 3582 C C . GLY A 1 449 ? 8.943 14.149 20.524 1.00 83.88 449 GLY A C 1
ATOM 3583 O O . GLY A 1 449 ? 9.229 13.022 20.124 1.00 83.88 449 GLY A O 1
ATOM 3584 N N . ARG A 1 450 ? 8.241 15.008 19.782 1.00 90.62 450 ARG A N 1
ATOM 3585 C CA . ARG A 1 450 ? 7.608 14.629 18.520 1.00 90.62 450 ARG A CA 1
ATOM 3586 C C . ARG A 1 450 ? 8.635 14.376 17.418 1.00 90.62 450 ARG A C 1
ATOM 3588 O O . ARG A 1 450 ? 9.449 15.239 17.089 1.00 90.62 450 ARG A O 1
ATOM 3595 N N . SER A 1 451 ? 8.571 13.190 16.816 1.00 90.06 451 SER A N 1
ATOM 3596 C CA . SER A 1 451 ? 9.505 12.798 15.760 1.00 90.06 451 SER A CA 1
ATOM 3597 C C . SER A 1 451 ? 9.291 13.622 14.474 1.00 90.06 451 SER A C 1
ATOM 3599 O O . SER A 1 451 ? 8.139 13.857 14.090 1.00 90.06 451 SER A O 1
ATOM 3601 N N . PRO A 1 452 ? 10.360 14.020 13.748 1.00 88.88 452 PRO A N 1
ATOM 3602 C CA . PRO A 1 452 ? 10.244 14.847 12.543 1.00 88.88 452 PRO A CA 1
ATOM 3603 C C . PRO A 1 452 ? 9.348 14.252 11.452 1.00 88.88 452 PRO A C 1
ATOM 3605 O O . PRO A 1 452 ? 8.690 14.992 10.722 1.00 88.88 452 PRO A O 1
ATOM 3608 N N . HIS A 1 453 ? 9.300 12.921 11.342 1.00 88.56 453 HIS A N 1
ATOM 3609 C CA . HIS A 1 453 ? 8.530 12.250 10.299 1.00 88.56 453 HIS A CA 1
ATOM 3610 C C . HIS A 1 453 ? 7.011 12.449 10.464 1.00 88.56 453 HIS A C 1
ATOM 3612 O O . HIS A 1 453 ? 6.336 12.714 9.470 1.00 88.56 453 HIS A O 1
ATOM 3618 N N . TYR A 1 454 ? 6.483 12.438 11.696 1.00 90.00 454 TYR A N 1
ATOM 3619 C CA . TYR A 1 454 ? 5.067 12.725 11.960 1.00 90.00 454 TYR A CA 1
ATOM 3620 C C . TYR A 1 454 ? 4.696 14.168 11.601 1.00 90.00 454 TYR A C 1
ATOM 3622 O O . TYR A 1 454 ? 3.685 14.396 10.936 1.00 90.00 454 TYR A O 1
ATOM 3630 N N . ILE A 1 455 ? 5.560 15.130 11.954 1.00 89.06 455 ILE A N 1
ATOM 3631 C CA . ILE A 1 455 ? 5.374 16.556 11.635 1.00 89.06 455 ILE A CA 1
ATOM 3632 C C . ILE A 1 455 ? 5.289 16.755 10.118 1.00 89.06 455 ILE A C 1
ATOM 3634 O O . ILE A 1 455 ? 4.408 17.455 9.621 1.00 89.06 455 ILE A O 1
ATOM 3638 N N . LYS A 1 456 ? 6.190 16.118 9.362 1.00 85.69 456 LYS A N 1
ATOM 3639 C CA . LYS A 1 456 ? 6.215 16.225 7.898 1.00 85.69 456 LYS A CA 1
ATOM 3640 C C . LYS A 1 456 ? 4.980 15.618 7.247 1.00 85.69 456 LYS A C 1
ATOM 3642 O O . LYS A 1 456 ? 4.429 16.220 6.330 1.00 85.69 456 LYS A O 1
ATOM 3647 N N . MET A 1 457 ? 4.521 14.465 7.731 1.00 84.94 457 MET A N 1
ATOM 3648 C CA . MET A 1 457 ? 3.300 13.835 7.224 1.00 84.94 457 MET A CA 1
ATOM 3649 C C . MET A 1 457 ? 2.057 14.692 7.463 1.00 84.94 457 MET A C 1
ATOM 3651 O O . MET A 1 457 ? 1.219 14.809 6.571 1.00 84.94 457 MET A O 1
ATOM 3655 N N . GLU A 1 458 ? 1.943 15.307 8.639 1.00 87.12 458 GLU A N 1
ATOM 3656 C CA . GLU A 1 458 ? 0.840 16.214 8.959 1.00 87.12 458 GLU A CA 1
ATOM 3657 C C . GLU A 1 458 ? 0.854 17.467 8.073 1.00 87.12 458 GLU A C 1
ATOM 3659 O O . GLU A 1 458 ? -0.162 17.796 7.464 1.00 87.12 458 GLU A O 1
ATOM 3664 N N . GLN A 1 459 ? 2.022 18.090 7.881 1.00 85.62 459 GLN A N 1
ATOM 3665 C CA . GLN A 1 459 ? 2.182 19.224 6.960 1.00 85.62 459 GLN A CA 1
ATOM 3666 C C . GLN A 1 459 ? 1.752 18.877 5.529 1.00 85.62 459 GLN A C 1
ATOM 3668 O O . GLN A 1 459 ? 1.066 19.663 4.874 1.00 85.62 459 GLN A O 1
ATOM 3673 N N . TRP A 1 460 ? 2.116 17.689 5.034 1.00 80.75 460 TRP A N 1
ATOM 3674 C CA . TRP A 1 460 ? 1.718 17.247 3.694 1.00 80.75 460 TRP A CA 1
ATOM 3675 C C . TRP A 1 460 ? 0.209 17.040 3.556 1.00 80.75 460 TRP A C 1
ATOM 3677 O O . TRP A 1 460 ? -0.332 17.298 2.477 1.00 80.75 460 TRP A O 1
ATOM 3687 N N . LEU A 1 461 ? -0.470 16.597 4.618 1.00 81.62 461 LEU A N 1
ATOM 3688 C CA . LEU A 1 461 ? -1.926 16.456 4.638 1.00 81.62 461 LEU A CA 1
ATOM 3689 C C . LEU A 1 461 ? -2.602 17.826 4.580 1.00 81.62 461 LEU A C 1
ATOM 3691 O O . LEU A 1 461 ? -3.428 18.055 3.697 1.00 81.62 461 LEU A O 1
ATOM 3695 N N . GLU A 1 462 ? -2.175 18.768 5.422 1.00 81.62 462 GLU A N 1
ATOM 3696 C CA . GLU A 1 462 ? -2.714 20.130 5.417 1.00 81.62 462 GLU A CA 1
ATOM 3697 C C . GLU A 1 462 ? -2.516 20.839 4.068 1.00 81.62 462 GLU A C 1
ATOM 3699 O O . GLU A 1 462 ? -3.407 21.535 3.579 1.00 81.62 462 GLU A O 1
ATOM 3704 N N . GLU A 1 463 ? -1.343 20.685 3.443 1.00 77.88 463 GLU A N 1
ATOM 3705 C CA . GLU A 1 463 ? -1.060 21.236 2.112 1.00 77.88 463 GLU A CA 1
ATOM 3706 C C . GLU A 1 463 ? -1.981 20.654 1.031 1.00 77.88 463 GLU A C 1
ATOM 3708 O O . GLU A 1 463 ? -2.360 21.360 0.088 1.00 77.88 463 GLU A O 1
ATOM 3713 N N . ALA A 1 464 ? -2.325 19.369 1.137 1.00 71.62 464 ALA A N 1
ATOM 3714 C CA . ALA A 1 464 ? -3.224 18.700 0.206 1.00 71.62 464 ALA A CA 1
ATOM 3715 C C . ALA A 1 464 ? -4.680 19.146 0.405 1.00 71.62 464 ALA A C 1
ATOM 3717 O O . ALA A 1 464 ? -5.359 19.456 -0.576 1.00 71.62 464 ALA A O 1
ATOM 3718 N N . GLU A 1 465 ? -5.138 19.251 1.652 1.00 72.00 465 GLU A N 1
ATOM 3719 C CA . GLU A 1 465 ? -6.488 19.708 2.004 1.00 72.00 465 GLU A CA 1
ATOM 3720 C C . GLU A 1 465 ? -6.723 21.168 1.592 1.00 72.00 465 GLU A C 1
ATOM 3722 O O . GLU A 1 465 ? -7.736 21.476 0.958 1.00 72.00 465 GLU A O 1
ATOM 3727 N N . LYS A 1 466 ? -5.742 22.055 1.825 1.00 71.75 466 LYS A N 1
ATOM 3728 C CA . LYS A 1 466 ? -5.781 23.466 1.384 1.00 71.75 466 LYS A CA 1
ATOM 3729 C C . LYS A 1 466 ? -5.923 23.609 -0.136 1.00 71.75 466 LYS A C 1
ATOM 3731 O O . LYS A 1 466 ? -6.533 24.567 -0.603 1.00 71.75 466 LYS A O 1
ATOM 3736 N N . LYS A 1 467 ? -5.376 22.670 -0.917 1.00 63.19 467 LYS A N 1
ATOM 3737 C CA . LYS A 1 467 ? -5.457 22.672 -2.391 1.00 63.19 467 LYS A CA 1
ATOM 3738 C C . LYS A 1 467 ? -6.744 22.055 -2.937 1.00 63.19 467 LYS A C 1
ATOM 3740 O O . LYS A 1 467 ? -7.208 22.492 -3.984 1.00 63.19 467 LYS A O 1
ATOM 3745 N N . ASN A 1 468 ? -7.313 21.069 -2.245 1.00 53.00 468 ASN A N 1
ATOM 3746 C CA . ASN A 1 468 ? -8.502 20.346 -2.705 1.00 53.00 468 ASN A CA 1
ATOM 3747 C C . ASN A 1 468 ? -9.831 20.999 -2.287 1.00 53.00 468 ASN A C 1
ATOM 3749 O O . ASN A 1 468 ? -10.886 20.512 -2.682 1.00 53.00 468 ASN A O 1
ATOM 3753 N N . GLY A 1 469 ? -9.808 22.090 -1.511 1.00 39.53 469 GLY A N 1
ATOM 3754 C CA . GLY A 1 469 ? -10.997 22.896 -1.192 1.00 39.53 469 GLY A CA 1
ATOM 3755 C C . GLY A 1 469 ? -12.090 22.165 -0.400 1.00 39.53 469 GLY A C 1
ATOM 3756 O O . GLY A 1 469 ? -13.179 22.704 -0.225 1.00 39.53 469 GLY A O 1
ATOM 3757 N N . SER A 1 470 ? -11.818 20.951 0.083 1.00 38.19 470 SER A N 1
ATOM 3758 C CA . SER A 1 470 ? -12.777 20.106 0.786 1.00 38.19 470 SER A CA 1
ATOM 3759 C C . SER A 1 470 ? -12.399 20.017 2.258 1.00 38.19 470 SER A C 1
ATOM 3761 O O . SER A 1 470 ? -11.558 19.209 2.641 1.00 38.19 470 SER A O 1
ATOM 3763 N N . CYS A 1 471 ? -13.072 20.810 3.089 1.00 32.34 471 CYS A N 1
ATOM 3764 C CA . CYS A 1 471 ? -13.195 20.508 4.510 1.00 32.34 471 CYS A CA 1
ATOM 3765 C C . CYS A 1 471 ? -14.108 19.278 4.610 1.00 32.34 471 CYS A C 1
ATOM 3767 O O . CYS A 1 471 ? -15.307 19.381 4.338 1.00 32.34 471 CYS A O 1
ATOM 3769 N N . SER A 1 472 ? -13.566 18.099 4.915 1.00 39.31 472 SER A N 1
ATOM 3770 C CA . SER A 1 472 ? -14.398 16.917 5.142 1.00 39.31 472 SER A CA 1
ATOM 3771 C C . SER A 1 472 ? -15.185 17.116 6.438 1.00 39.31 472 SER A C 1
ATOM 3773 O O . SER A 1 472 ? -14.702 16.803 7.524 1.00 39.31 472 SER A O 1
ATOM 3775 N N . ASN A 1 473 ? -16.399 17.653 6.331 1.00 38.31 473 ASN A N 1
ATOM 3776 C CA . ASN A 1 473 ? -17.394 17.542 7.388 1.00 38.31 473 ASN A CA 1
ATOM 3777 C C . ASN A 1 473 ? -17.689 16.048 7.555 1.00 38.31 473 ASN A C 1
ATOM 3779 O O . ASN A 1 473 ? -18.368 15.459 6.710 1.00 38.31 473 ASN A O 1
ATOM 3783 N N . ALA A 1 474 ? -17.125 15.436 8.598 1.00 43.56 474 ALA A N 1
ATOM 3784 C CA . ALA A 1 474 ? -17.397 14.057 8.969 1.00 43.56 474 ALA A CA 1
ATOM 3785 C C . ALA A 1 474 ? -18.899 13.932 9.262 1.00 43.56 474 ALA A C 1
ATOM 3787 O O . ALA A 1 474 ? -19.398 14.349 10.304 1.00 43.56 474 ALA A O 1
ATOM 3788 N N . LYS A 1 475 ? -19.655 13.434 8.280 1.00 47.59 475 LYS A N 1
ATOM 3789 C CA . LYS A 1 475 ? -21.011 12.940 8.511 1.00 47.59 475 LYS A CA 1
ATOM 3790 C C . LYS A 1 475 ? -20.896 11.724 9.424 1.00 47.59 475 LYS A C 1
ATOM 3792 O O . LYS A 1 475 ? -19.940 10.974 9.263 1.00 47.59 475 LYS A O 1
ATOM 3797 N N . LYS A 1 476 ? -21.876 11.551 10.320 1.00 43.72 476 LYS A N 1
ATOM 3798 C CA . LYS A 1 476 ? -22.106 10.365 11.163 1.00 43.72 476 LYS A CA 1
ATOM 3799 C C . LYS A 1 476 ? -21.835 9.070 10.380 1.00 43.72 476 LYS A C 1
ATOM 3801 O O . LYS A 1 476 ? -22.717 8.553 9.706 1.00 43.72 476 LYS A O 1
ATOM 3806 N N . GLN A 1 477 ? -20.597 8.606 10.409 1.00 45.09 477 GLN A N 1
ATOM 3807 C CA . GLN A 1 477 ? -20.164 7.289 9.975 1.00 45.09 477 GLN A CA 1
ATOM 3808 C C . GLN A 1 477 ? -19.569 6.667 11.232 1.00 45.09 477 GLN A C 1
ATOM 3810 O O . GLN A 1 477 ? -18.753 7.322 11.877 1.00 45.09 477 GLN A O 1
ATOM 3815 N N . SER A 1 478 ? -20.045 5.470 11.588 1.00 49.34 478 SER A N 1
ATOM 3816 C CA . SER A 1 478 ? -19.607 4.610 12.699 1.00 49.34 478 SER A CA 1
ATOM 3817 C C . SER A 1 478 ? -18.302 5.064 13.373 1.00 49.34 478 SER A C 1
ATOM 3819 O O . SER A 1 478 ? -17.203 4.702 12.942 1.00 49.34 478 SER A O 1
ATOM 3821 N N . VAL A 1 479 ? -18.423 5.841 14.455 1.00 54.16 479 VAL A N 1
ATOM 3822 C CA . VAL A 1 479 ? -17.279 6.395 15.214 1.00 54.16 479 VAL A CA 1
ATOM 3823 C C . VAL A 1 479 ? -16.438 5.276 15.834 1.00 54.16 479 VAL A C 1
ATOM 3825 O O . VAL A 1 479 ? -15.243 5.437 16.072 1.00 54.16 479 VAL A O 1
ATOM 3828 N N . ASP A 1 480 ? -17.041 4.099 15.991 1.00 50.91 480 ASP A N 1
ATOM 3829 C CA . ASP A 1 480 ? -16.418 2.880 16.495 1.00 50.91 480 ASP A CA 1
ATOM 3830 C C . ASP A 1 480 ? -15.265 2.345 15.623 1.00 50.91 480 ASP A C 1
ATOM 3832 O O . ASP A 1 480 ? -14.393 1.627 16.121 1.00 50.91 480 ASP A O 1
ATOM 3836 N N . ALA A 1 481 ? -15.215 2.734 14.344 1.00 55.53 481 ALA A N 1
ATOM 3837 C CA . ALA A 1 481 ? -14.153 2.365 13.404 1.00 55.53 481 ALA A CA 1
ATOM 3838 C C . ALA A 1 481 ? -13.135 3.498 13.151 1.00 55.53 481 ALA A C 1
ATOM 3840 O O . ALA A 1 481 ? -12.182 3.310 12.392 1.00 55.53 481 ALA A O 1
ATOM 3841 N N . ILE A 1 482 ? -13.313 4.678 13.759 1.00 71.56 482 ILE A N 1
ATOM 3842 C CA . ILE A 1 482 ? -12.481 5.858 13.488 1.00 71.56 482 ILE A CA 1
ATOM 3843 C C . ILE A 1 482 ? -11.221 5.850 14.365 1.00 71.56 482 ILE A C 1
ATOM 3845 O O . ILE A 1 482 ? -11.268 5.654 15.578 1.00 71.56 482 ILE A O 1
ATOM 3849 N N . LEU A 1 483 ? -10.067 6.121 13.748 1.00 78.12 483 LEU A N 1
ATOM 3850 C CA . LEU A 1 483 ? -8.865 6.542 14.470 1.00 78.12 483 LEU A CA 1
ATOM 3851 C C . LEU A 1 483 ? -8.956 8.040 14.754 1.00 78.12 483 LEU A C 1
ATOM 3853 O O . LEU A 1 483 ? -9.227 8.810 13.829 1.00 78.12 483 LEU A O 1
ATOM 3857 N N . THR A 1 484 ? -8.686 8.447 15.998 1.00 82.44 484 THR A N 1
ATOM 3858 C CA . THR A 1 484 ? -8.707 9.856 16.415 1.00 82.44 484 THR A CA 1
ATOM 3859 C C . THR A 1 484 ? -7.941 10.723 15.418 1.00 82.44 484 THR A C 1
ATOM 3861 O O . THR A 1 484 ? -6.801 10.425 15.055 1.00 82.44 484 THR A O 1
ATOM 3864 N N . TYR A 1 485 ? -8.598 11.772 14.922 1.00 82.62 485 TYR A N 1
ATOM 3865 C CA . TYR A 1 485 ? -8.065 12.590 13.834 1.00 82.62 485 TYR A CA 1
ATOM 3866 C C . TYR A 1 485 ? -6.791 13.318 14.247 1.00 82.62 485 TYR A C 1
ATOM 3868 O O . TYR A 1 485 ? -5.834 13.375 13.465 1.00 82.62 485 TYR A O 1
ATOM 3876 N N . ASP A 1 486 ? -6.807 13.834 15.474 1.00 87.00 486 ASP A N 1
ATOM 3877 C CA . ASP A 1 486 ? -5.648 14.367 16.169 1.00 87.00 486 ASP A CA 1
ATOM 3878 C C . ASP A 1 486 ? -4.838 13.216 16.781 1.00 87.00 486 ASP A C 1
ATOM 3880 O O . ASP A 1 486 ? -5.194 12.639 17.811 1.00 87.00 486 ASP A O 1
ATOM 3884 N N . SER A 1 487 ? -3.729 12.872 16.133 1.00 88.94 487 SER A N 1
ATOM 3885 C CA . SER A 1 487 ? -2.830 11.815 16.597 1.00 88.94 487 SER A CA 1
ATOM 3886 C C . SER A 1 487 ? -2.094 12.175 17.893 1.00 88.94 487 SER A C 1
ATOM 3888 O O . SER A 1 487 ? -1.611 11.281 18.587 1.00 88.94 487 SER A O 1
ATOM 3890 N N . CYS A 1 488 ? -2.066 13.457 18.267 1.00 91.75 488 CYS A N 1
ATOM 3891 C CA . CYS A 1 488 ? -1.461 13.958 19.496 1.00 91.75 488 CYS A CA 1
ATOM 3892 C C . CYS A 1 488 ? -2.454 14.079 20.661 1.00 91.75 488 CYS A C 1
ATOM 3894 O O . CYS A 1 488 ? -2.066 14.519 21.746 1.00 91.75 488 CYS A O 1
ATOM 3896 N N . PHE A 1 489 ? -3.709 13.647 20.487 1.00 93.44 489 PHE A N 1
ATOM 3897 C CA . PHE A 1 489 ? -4.749 13.689 21.522 1.00 93.44 489 PHE A CA 1
ATOM 3898 C C . PHE A 1 489 ? -4.266 13.152 22.881 1.00 93.44 489 PHE A C 1
ATOM 3900 O O . PHE A 1 489 ? -4.432 13.805 23.911 1.00 93.44 489 PHE A O 1
ATOM 3907 N N . TRP A 1 490 ? -3.594 11.996 22.893 1.00 93.50 490 TRP A N 1
ATOM 3908 C CA . TRP A 1 490 ? -3.099 11.389 24.132 1.00 93.50 490 TRP A CA 1
ATOM 3909 C C . TRP A 1 490 ? -2.004 12.209 24.821 1.00 93.50 490 TRP A C 1
ATOM 3911 O O . TRP A 1 490 ? -1.941 12.211 26.048 1.00 93.50 490 TRP A O 1
ATOM 3921 N N . ALA A 1 491 ? -1.196 12.975 24.081 1.00 92.56 491 ALA A N 1
ATOM 3922 C CA . ALA A 1 491 ? -0.226 13.882 24.692 1.00 92.56 491 ALA A CA 1
ATOM 3923 C C . ALA A 1 491 ? -0.937 15.001 25.470 1.00 92.56 491 ALA A C 1
ATOM 3925 O O . ALA A 1 491 ? -0.521 15.348 26.574 1.00 92.56 491 ALA A O 1
ATOM 3926 N N . HIS A 1 492 ? -2.052 15.520 24.943 1.00 92.12 492 HIS A N 1
ATOM 3927 C CA . HIS A 1 492 ? -2.876 16.495 25.660 1.00 92.12 492 HIS A CA 1
ATOM 3928 C C . HIS A 1 492 ? -3.489 15.907 26.940 1.00 92.12 492 HIS A C 1
ATOM 3930 O O . HIS A 1 492 ? -3.468 16.571 27.978 1.00 92.12 492 HIS A O 1
ATOM 3936 N N . VAL A 1 493 ? -3.954 14.651 26.897 1.00 92.75 493 VAL A N 1
ATOM 3937 C CA . VAL A 1 493 ? -4.474 13.935 28.078 1.00 92.75 493 VAL A CA 1
ATOM 3938 C C . VAL A 1 493 ? -3.398 13.792 29.160 1.00 92.75 493 VAL A C 1
ATOM 3940 O O . VAL A 1 493 ? -3.658 14.088 30.325 1.00 92.75 493 VAL A O 1
ATOM 3943 N N . GLU A 1 494 ? -2.179 13.374 28.810 1.00 93.44 494 GLU A N 1
ATOM 3944 C CA . GLU A 1 494 ? -1.091 13.200 29.786 1.00 93.44 494 GLU A CA 1
ATOM 3945 C C . GLU A 1 494 ? -0.687 14.524 30.447 1.00 93.44 494 GLU A C 1
ATOM 3947 O O . GLU A 1 494 ? -0.539 14.583 31.671 1.00 93.44 494 GLU A O 1
ATOM 3952 N N . GLU A 1 495 ? -0.580 15.611 29.677 1.00 90.38 495 GLU A N 1
ATOM 3953 C CA . GLU A 1 495 ? -0.325 16.943 30.237 1.00 90.38 495 GLU A CA 1
ATOM 3954 C C . GLU A 1 495 ? -1.461 17.391 31.165 1.00 90.38 495 GLU A C 1
ATOM 3956 O O . GLU A 1 495 ? -1.204 17.901 32.258 1.00 90.38 495 GLU A O 1
ATOM 3961 N N . ALA A 1 496 ? -2.720 17.144 30.793 1.00 89.69 496 ALA A N 1
ATOM 3962 C CA . ALA A 1 496 ? -3.870 17.452 31.640 1.00 89.69 496 ALA A CA 1
ATOM 3963 C C . ALA A 1 496 ? -3.842 16.659 32.960 1.00 89.69 496 ALA A C 1
ATOM 3965 O O . ALA A 1 496 ? -4.086 17.222 34.028 1.00 89.69 496 ALA A O 1
ATOM 3966 N N . ARG A 1 497 ? -3.444 15.382 32.937 1.00 89.62 497 ARG A N 1
ATOM 3967 C CA . ARG A 1 497 ? -3.240 14.576 34.158 1.00 89.62 497 ARG A CA 1
ATOM 3968 C C . ARG A 1 497 ? -2.106 15.103 35.029 1.00 89.62 497 ARG A C 1
ATOM 3970 O O . ARG A 1 497 ? -2.236 15.148 36.253 1.00 89.62 497 ARG A O 1
ATOM 3977 N N . ILE A 1 498 ? -0.990 15.515 34.427 1.00 88.06 498 ILE A N 1
ATOM 3978 C CA . ILE A 1 498 ? 0.124 16.138 35.157 1.00 88.06 498 ILE A CA 1
ATOM 3979 C C . ILE A 1 498 ? -0.350 17.431 35.837 1.00 88.06 498 ILE A C 1
ATOM 3981 O O . ILE A 1 498 ? -0.006 17.670 36.998 1.00 88.06 498 ILE A O 1
ATOM 3985 N N . LEU A 1 499 ? -1.184 18.228 35.160 1.00 86.69 499 LEU A N 1
ATOM 3986 C CA . LEU A 1 499 ? -1.799 19.429 35.730 1.00 86.69 499 LEU A CA 1
ATOM 3987 C C . LEU A 1 499 ? -2.747 19.094 36.894 1.00 86.69 499 LEU A C 1
ATOM 3989 O O . LEU A 1 499 ? -2.634 19.728 37.944 1.00 86.69 499 LEU A O 1
ATOM 3993 N N . CYS A 1 500 ? -3.603 18.073 36.778 1.00 85.12 500 CYS A N 1
ATOM 3994 C CA . CYS A 1 500 ? -4.465 17.619 37.881 1.00 85.12 500 CYS A CA 1
ATOM 3995 C C . CYS A 1 500 ? -3.647 17.221 39.119 1.00 85.12 500 CYS A C 1
ATOM 3997 O O . CYS A 1 500 ? -3.931 17.680 40.227 1.00 85.12 500 CYS A O 1
ATOM 3999 N N . LYS A 1 501 ? -2.565 16.454 38.934 1.00 84.62 501 LYS A N 1
ATOM 4000 C CA . LYS A 1 501 ? -1.647 16.088 40.028 1.00 84.62 501 LYS A CA 1
ATOM 4001 C C . LYS A 1 501 ? -0.965 17.308 40.648 1.00 84.62 501 LYS A C 1
ATOM 4003 O O . LYS A 1 501 ? -0.832 17.382 41.864 1.00 84.62 501 LYS A O 1
ATOM 4008 N N . SER A 1 502 ? -0.572 18.293 39.838 1.00 81.62 502 SER A N 1
ATOM 4009 C CA . SER A 1 502 ? 0.041 19.529 40.343 1.00 81.62 502 SER A CA 1
ATOM 4010 C C . SER A 1 502 ? -0.912 20.375 41.198 1.00 81.62 502 SER A C 1
ATOM 4012 O O . SER A 1 502 ? -0.467 21.024 42.142 1.00 81.62 502 SER A O 1
ATOM 4014 N N . LEU A 1 503 ? -2.220 20.325 40.918 1.00 77.00 503 LEU A N 1
ATOM 4015 C CA . LEU A 1 503 ? -3.254 21.027 41.685 1.00 77.00 503 LEU A CA 1
ATOM 4016 C C . LEU A 1 503 ? -3.536 20.378 43.043 1.00 77.00 503 LEU A C 1
ATOM 4018 O O . LEU A 1 503 ? -3.864 21.084 43.996 1.00 77.00 503 LEU A O 1
ATOM 4022 N N . GLN A 1 504 ? -3.379 19.056 43.132 1.00 72.38 504 GLN A N 1
ATOM 4023 C CA . GLN A 1 504 ? -3.540 18.292 44.372 1.00 72.38 504 GLN A CA 1
ATOM 4024 C C . GLN A 1 504 ? -2.333 18.429 45.320 1.00 72.38 504 GLN A C 1
ATOM 4026 O O . GLN A 1 504 ? -2.455 18.135 46.509 1.00 72.38 504 GLN A O 1
ATOM 4031 N N . ASN A 1 505 ? -1.186 18.922 44.836 1.00 72.31 505 ASN A N 1
ATOM 4032 C CA . ASN A 1 505 ? -0.007 19.164 45.667 1.00 72.31 505 ASN A CA 1
ATOM 4033 C C . ASN A 1 505 ? -0.213 20.374 46.602 1.00 72.31 505 ASN A C 1
ATOM 4035 O O . ASN A 1 505 ? -0.540 21.486 46.170 1.00 72.31 505 ASN A O 1
ATOM 4039 N N . ALA A 1 506 ? 0.021 20.166 47.902 1.00 61.06 506 ALA A N 1
ATOM 4040 C CA . ALA A 1 506 ? -0.182 21.179 48.940 1.00 61.06 506 ALA A CA 1
ATOM 4041 C C . ALA A 1 506 ? 0.754 22.399 48.795 1.00 61.06 506 ALA A C 1
ATOM 4043 O O . ALA A 1 506 ? 0.340 23.512 49.117 1.00 61.06 506 ALA A O 1
ATOM 4044 N N . ASP A 1 507 ? 1.950 22.205 48.229 1.00 63.53 507 ASP A N 1
ATOM 4045 C CA . ASP A 1 507 ? 3.026 23.208 48.164 1.00 63.53 507 ASP A CA 1
ATOM 4046 C C . ASP A 1 507 ? 2.929 24.199 46.982 1.00 63.53 507 ASP A C 1
ATOM 4048 O O . ASP A 1 507 ? 3.739 25.121 46.882 1.00 63.53 507 ASP A O 1
ATOM 4052 N N . ALA A 1 508 ? 1.964 24.038 46.067 1.00 65.31 508 ALA A N 1
ATOM 4053 C CA . ALA A 1 508 ? 1.833 24.904 44.889 1.00 65.31 508 ALA A CA 1
ATOM 4054 C C . ALA A 1 508 ? 1.204 26.273 45.224 1.00 65.31 508 ALA A C 1
ATOM 4056 O O . ALA A 1 508 ? 0.207 26.355 45.954 1.00 65.31 508 ALA A O 1
ATOM 4057 N N . SER A 1 509 ? 1.748 27.352 44.647 1.00 73.81 509 SER A N 1
ATOM 4058 C CA . SER A 1 509 ? 1.274 28.720 44.897 1.00 73.81 509 SER A CA 1
ATOM 4059 C C . SER A 1 509 ? -0.128 28.970 44.318 1.00 73.81 509 SER A C 1
ATOM 4061 O O . SER A 1 509 ? -0.542 28.351 43.336 1.00 73.81 509 SER A O 1
ATOM 4063 N N . ALA A 1 510 ? -0.876 29.921 44.891 1.00 72.81 510 ALA A N 1
ATOM 4064 C CA . ALA A 1 510 ? -2.234 30.246 44.433 1.00 72.81 510 ALA A CA 1
ATOM 4065 C C . ALA A 1 510 ? -2.285 30.683 42.952 1.00 72.81 510 ALA A C 1
ATOM 4067 O O . ALA A 1 510 ? -3.229 30.350 42.237 1.00 72.81 510 ALA A O 1
ATOM 4068 N N . ALA A 1 511 ? -1.244 31.371 42.470 1.00 73.06 511 ALA A N 1
ATOM 4069 C CA . ALA A 1 511 ? -1.134 31.795 41.075 1.00 73.06 511 ALA A CA 1
ATOM 4070 C C . ALA A 1 511 ? -0.866 30.620 40.112 1.00 73.06 511 ALA A C 1
ATOM 4072 O O . ALA A 1 511 ? -1.415 30.585 39.009 1.00 73.06 511 ALA A O 1
ATOM 4073 N N . GLU A 1 512 ? -0.061 29.635 40.522 1.00 72.69 512 GLU A N 1
ATOM 4074 C CA . GLU A 1 512 ? 0.196 28.416 39.739 1.00 72.69 512 GLU A CA 1
ATOM 4075 C C . GLU A 1 512 ? -1.039 27.516 39.670 1.00 72.69 512 GLU A C 1
ATOM 4077 O O . GLU A 1 512 ? -1.322 26.936 38.616 1.00 72.69 512 GLU A O 1
ATOM 4082 N N . LYS A 1 513 ? -1.811 27.450 40.762 1.00 75.12 513 LYS A N 1
ATOM 4083 C CA . LYS A 1 513 ? -3.088 26.730 40.801 1.00 75.12 513 LYS A CA 1
ATOM 4084 C C . LYS A 1 513 ? -4.110 27.354 39.850 1.00 75.12 513 LYS A C 1
ATOM 4086 O O . LYS A 1 513 ? -4.701 26.649 39.036 1.00 75.12 513 LYS A O 1
ATOM 4091 N N . GLU A 1 514 ? -4.243 28.677 39.861 1.00 78.19 514 GLU A N 1
ATOM 4092 C CA . GLU A 1 514 ? -5.142 29.392 38.946 1.00 78.19 514 GLU A CA 1
ATOM 4093 C C . GLU A 1 514 ? -4.727 29.232 37.470 1.00 78.19 514 GLU A C 1
ATOM 4095 O O . GLU A 1 514 ? -5.557 28.976 36.596 1.00 78.19 514 GLU A O 1
ATOM 4100 N N . SER A 1 515 ? -3.425 29.311 37.175 1.00 81.56 515 SER A N 1
ATOM 4101 C CA . SER A 1 515 ? -2.889 29.092 35.823 1.00 81.56 515 SER A CA 1
ATOM 4102 C C . SER A 1 515 ? -3.150 27.668 35.314 1.00 81.56 515 SER A C 1
ATOM 4104 O O . SER A 1 515 ? -3.568 27.475 34.170 1.00 81.56 515 SER A O 1
ATOM 4106 N N . SER A 1 516 ? -2.961 26.665 36.174 1.00 81.12 516 SER A N 1
ATOM 4107 C CA . SER A 1 516 ? -3.212 25.257 35.843 1.00 81.12 516 SER A CA 1
ATOM 4108 C C . SER A 1 516 ? -4.703 24.980 35.636 1.00 81.12 516 SER A C 1
ATOM 4110 O O . SER A 1 516 ? -5.064 24.279 34.692 1.00 81.12 516 SER A O 1
ATOM 4112 N N . ARG A 1 517 ? -5.581 25.611 36.429 1.00 80.81 517 ARG A N 1
ATOM 4113 C CA . ARG A 1 517 ? -7.041 25.519 36.264 1.00 80.81 517 ARG A CA 1
ATOM 4114 C C . ARG A 1 517 ? -7.501 26.062 34.911 1.00 80.81 517 ARG A C 1
ATOM 4116 O O . ARG A 1 517 ? -8.255 25.393 34.211 1.00 80.81 51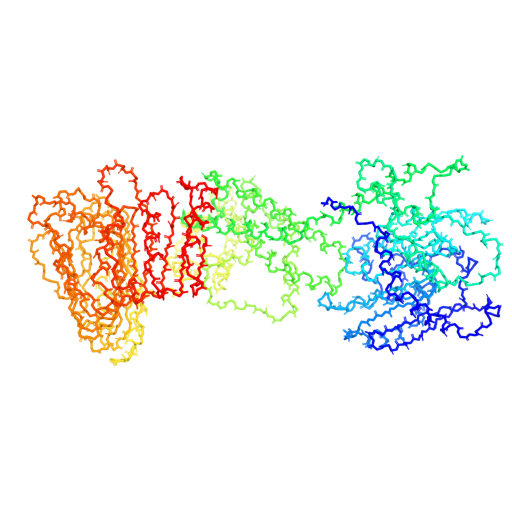7 ARG A O 1
ATOM 4123 N N . LYS A 1 518 ? -6.973 27.215 34.486 1.00 83.56 518 LYS A N 1
ATOM 4124 C CA . LYS A 1 518 ? -7.259 27.784 33.154 1.00 83.56 518 LYS A CA 1
ATOM 4125 C C . LYS A 1 518 ? -6.796 26.883 32.011 1.00 83.56 518 LYS A C 1
ATOM 4127 O O . LYS A 1 518 ? -7.460 26.819 30.982 1.00 83.56 518 LYS A O 1
ATOM 4132 N N . LYS A 1 519 ? -5.658 26.197 32.160 1.00 85.94 519 LYS A N 1
ATOM 4133 C CA . LYS A 1 519 ? -5.179 25.233 31.154 1.00 85.94 519 LYS A CA 1
ATOM 4134 C C . LYS A 1 519 ? -6.084 24.003 31.060 1.00 85.94 519 LYS A C 1
ATOM 4136 O O . LYS A 1 519 ? -6.323 23.538 29.952 1.00 85.94 519 LYS A O 1
ATOM 4141 N N . LEU A 1 520 ? -6.612 23.520 32.186 1.00 86.19 520 LEU A N 1
ATOM 4142 C CA . LEU A 1 520 ? -7.563 22.406 32.205 1.00 86.19 520 LEU A CA 1
ATOM 4143 C C . LEU A 1 520 ? -8.899 22.768 31.547 1.00 86.19 520 LEU A C 1
ATOM 4145 O O . LEU A 1 520 ? -9.378 21.995 30.730 1.00 86.19 520 LEU A O 1
ATOM 4149 N N . MET A 1 521 ? -9.437 23.965 31.808 1.00 83.94 521 MET A N 1
ATOM 4150 C CA . MET A 1 521 ? -10.657 24.443 31.133 1.00 83.94 521 MET A CA 1
ATOM 4151 C C . MET A 1 521 ? -10.479 24.524 29.609 1.00 83.94 521 MET A C 1
ATOM 4153 O O . MET A 1 521 ? -11.344 24.100 28.855 1.00 83.94 521 MET A O 1
ATOM 4157 N N . LYS A 1 522 ? -9.316 24.992 29.133 1.00 87.06 522 LYS A N 1
ATOM 4158 C CA . LYS A 1 522 ? -9.005 24.982 27.692 1.00 87.06 522 LYS A CA 1
ATOM 4159 C C . LYS A 1 522 ? -8.937 23.572 27.107 1.00 87.06 522 LYS A C 1
ATOM 4161 O O . LYS A 1 522 ? -9.304 23.371 25.954 1.00 87.06 522 LYS A O 1
ATOM 4166 N N . PHE A 1 523 ? -8.416 22.613 27.871 1.00 89.75 523 PHE A N 1
ATOM 4167 C CA . PHE A 1 523 ? -8.366 21.221 27.437 1.00 89.75 523 PHE A CA 1
ATOM 4168 C C . PHE A 1 523 ? -9.771 20.613 27.361 1.00 89.75 523 PHE A C 1
ATOM 4170 O O . PHE A 1 523 ? -10.084 19.942 26.385 1.00 89.75 523 PHE A O 1
ATOM 4177 N N . GLU A 1 524 ? -10.637 20.911 28.326 1.00 88.75 524 GLU A N 1
ATOM 4178 C CA . GLU A 1 524 ? -12.046 20.519 28.292 1.00 88.75 524 GLU A CA 1
ATOM 4179 C C . GLU A 1 524 ? -12.778 21.071 27.057 1.00 88.75 524 GLU A C 1
ATOM 4181 O O . GLU A 1 524 ? -13.438 20.314 26.341 1.00 88.75 524 GLU A O 1
ATOM 4186 N N . GLU A 1 525 ? -12.633 22.371 26.775 1.00 87.88 525 GLU A N 1
ATOM 4187 C CA . GLU A 1 525 ? -13.214 23.005 25.583 1.00 87.88 525 GLU A CA 1
ATOM 4188 C C . GLU A 1 525 ? -12.760 22.297 24.299 1.00 87.88 525 GLU A C 1
ATOM 4190 O O . GLU A 1 525 ? -13.583 21.976 23.437 1.00 87.88 525 GLU A O 1
ATOM 4195 N N . TYR A 1 526 ? -11.462 21.994 24.205 1.00 90.31 526 TYR A N 1
ATOM 4196 C CA . TYR A 1 526 ? -10.884 21.233 23.099 1.00 90.31 526 TYR A CA 1
ATOM 4197 C C . TYR A 1 526 ? -11.505 19.833 22.978 1.00 90.31 526 TYR A C 1
ATOM 4199 O O . TYR A 1 526 ? -11.911 19.445 21.882 1.00 90.31 526 TYR A O 1
ATOM 4207 N N . VAL A 1 527 ? -11.635 19.087 24.081 1.00 89.69 527 VAL A N 1
ATOM 4208 C CA . VAL A 1 527 ? -12.222 17.736 24.076 1.00 89.69 527 VAL A CA 1
ATOM 4209 C C . VAL A 1 527 ? -13.664 17.776 23.570 1.00 89.69 527 VAL A C 1
ATOM 4211 O O . VAL A 1 527 ? -14.011 17.000 22.677 1.00 89.69 527 VAL A O 1
ATOM 4214 N N . MET A 1 528 ? -14.492 18.712 24.048 1.00 87.81 528 MET A N 1
ATOM 4215 C CA . MET A 1 528 ? -15.869 18.819 23.550 1.00 87.81 528 MET A CA 1
ATOM 4216 C C . MET A 1 528 ? -15.958 19.237 22.095 1.00 87.81 528 MET A C 1
ATOM 4218 O O . MET A 1 528 ? -16.877 18.806 21.396 1.00 87.81 528 MET A O 1
ATOM 4222 N N . GLU A 1 529 ? -15.036 20.062 21.612 1.00 88.00 529 GLU A N 1
ATOM 4223 C CA . GLU A 1 529 ? -14.978 20.392 20.194 1.00 88.00 529 GLU A CA 1
ATOM 4224 C C . GLU A 1 529 ? -14.701 19.142 19.343 1.00 88.00 529 GLU A C 1
ATOM 4226 O O . GLU A 1 529 ? -15.372 18.935 18.328 1.00 88.00 529 GLU A O 1
ATOM 4231 N N . GLN A 1 530 ? -13.776 18.275 19.774 1.00 85.56 530 GLN A N 1
ATOM 4232 C CA . GLN A 1 530 ? -13.482 17.011 19.086 1.00 85.56 530 GLN A CA 1
ATOM 4233 C C . GLN A 1 530 ? -14.666 16.036 19.134 1.00 85.56 530 GLN A C 1
ATOM 4235 O O . GLN A 1 530 ? -14.997 15.427 18.112 1.00 85.56 530 GLN A O 1
ATOM 4240 N N . ILE A 1 531 ? -15.347 15.928 20.281 1.00 85.56 531 ILE A N 1
ATOM 4241 C CA . ILE A 1 531 ? -16.544 15.088 20.448 1.00 85.56 531 ILE A CA 1
ATOM 4242 C C . ILE A 1 531 ? -17.655 15.556 19.502 1.00 85.56 531 ILE A C 1
ATOM 4244 O O . ILE A 1 531 ? -18.165 14.755 18.720 1.00 85.56 531 ILE A O 1
ATOM 4248 N N . LYS A 1 532 ? -17.967 16.861 19.478 1.00 83.25 532 LYS A N 1
ATOM 4249 C CA . LYS A 1 532 ? -18.995 17.448 18.591 1.00 83.25 532 LYS A CA 1
ATOM 4250 C C . LYS A 1 532 ? -18.695 17.251 17.104 1.00 83.25 532 LYS A C 1
ATOM 4252 O O . LYS A 1 532 ? -19.619 17.159 16.300 1.00 83.25 532 LYS A O 1
ATOM 4257 N N . LYS A 1 533 ? -17.413 17.203 16.733 1.00 81.31 533 LYS A N 1
ATOM 4258 C CA . LYS A 1 533 ? -16.948 16.951 15.360 1.00 81.31 533 LYS A CA 1
ATOM 4259 C C . LYS A 1 533 ? -16.872 15.464 14.998 1.00 81.31 533 LYS A C 1
ATOM 4261 O O . LYS A 1 533 ? -16.508 15.166 13.864 1.00 81.31 533 LYS A O 1
ATOM 4266 N N . PHE A 1 534 ? -17.185 14.554 15.926 1.00 76.44 534 PHE A N 1
ATOM 4267 C CA . PHE A 1 534 ? -16.987 13.107 15.765 1.00 76.44 534 PHE A CA 1
ATOM 4268 C C . PHE A 1 534 ? -15.548 12.747 15.349 1.00 76.44 534 PHE A C 1
ATOM 4270 O O . PHE A 1 534 ? -15.315 11.849 14.545 1.00 76.44 534 PHE A O 1
ATOM 4277 N N . ALA A 1 535 ? -14.572 13.496 15.870 1.00 81.06 535 ALA A N 1
ATOM 4278 C CA . ALA A 1 535 ? -13.166 13.408 15.481 1.00 81.06 535 ALA A CA 1
ATOM 4279 C C . ALA A 1 535 ? -12.326 12.515 16.414 1.00 81.06 535 ALA A C 1
ATOM 4281 O O . ALA A 1 535 ? -11.133 12.317 16.164 1.00 81.06 535 ALA A O 1
ATOM 4282 N N . VAL A 1 536 ? -12.926 11.980 17.483 1.00 84.75 536 VAL A N 1
ATOM 4283 C CA . VAL A 1 536 ? -12.261 11.151 18.495 1.00 84.75 536 VAL A CA 1
ATOM 4284 C C . VAL A 1 536 ? -12.881 9.755 18.570 1.00 84.75 536 VAL A C 1
ATOM 4286 O O . VAL A 1 536 ? -14.081 9.592 18.394 1.00 84.75 536 VAL A O 1
ATOM 4289 N N . SER A 1 537 ? -12.042 8.739 18.781 1.00 84.88 537 SER A N 1
ATOM 4290 C CA . SER A 1 537 ? -12.459 7.334 18.925 1.00 84.88 537 SER A CA 1
ATOM 4291 C C . SER A 1 537 ? -13.279 7.118 20.203 1.00 84.88 537 SER A C 1
ATOM 4293 O O . SER A 1 537 ? -12.939 7.685 21.240 1.00 84.88 537 SER A O 1
ATOM 4295 N N . SER A 1 538 ? -14.275 6.226 20.171 1.00 83.00 538 SER A N 1
ATOM 4296 C CA . SER A 1 538 ? -15.055 5.809 21.353 1.00 83.00 538 SER A CA 1
ATOM 4297 C C . SER A 1 538 ? -14.197 5.167 22.456 1.00 83.00 538 SER A C 1
ATOM 4299 O O . SER A 1 538 ? -14.574 5.160 23.626 1.00 83.00 538 SER A O 1
ATOM 4301 N N . GLU A 1 539 ? -12.988 4.696 22.127 1.00 83.81 539 GLU A N 1
ATOM 4302 C CA . GLU A 1 539 ? -12.065 4.069 23.085 1.00 83.81 539 GLU A CA 1
ATOM 4303 C C . GLU A 1 539 ? -11.616 4.982 24.226 1.00 83.81 539 GLU A C 1
ATOM 4305 O O . GLU A 1 539 ? -11.165 4.488 25.262 1.00 83.81 539 GLU A O 1
ATOM 4310 N N . ILE A 1 540 ? -11.729 6.304 24.062 1.00 89.12 540 ILE A N 1
ATOM 4311 C CA . ILE A 1 540 ? -11.384 7.236 25.137 1.00 89.12 540 ILE A CA 1
ATOM 4312 C C . ILE A 1 540 ? -12.301 7.049 26.352 1.00 89.12 540 ILE A C 1
ATOM 4314 O O . ILE A 1 540 ? -11.857 7.288 27.471 1.00 89.12 540 ILE A O 1
ATOM 4318 N N . PHE A 1 541 ? -13.528 6.556 26.159 1.00 88.75 541 PHE A N 1
ATOM 4319 C CA . PHE A 1 541 ? -14.529 6.380 27.216 1.00 88.75 541 PHE A CA 1
ATOM 4320 C C . PHE A 1 541 ? -14.465 5.013 27.911 1.00 88.75 541 PHE A C 1
ATOM 4322 O O . PHE A 1 541 ? -15.252 4.735 28.813 1.00 88.75 541 PHE A O 1
ATOM 4329 N N . LEU A 1 542 ? -13.516 4.147 27.539 1.00 87.62 542 LEU A N 1
ATOM 4330 C CA . LEU A 1 542 ? -13.343 2.852 28.200 1.00 87.62 542 LEU A CA 1
ATOM 4331 C C . LEU A 1 542 ? -12.967 3.039 29.678 1.00 87.62 542 LEU A C 1
ATOM 4333 O O . LEU A 1 542 ? -12.130 3.878 30.013 1.00 87.62 542 LEU A O 1
ATOM 4337 N N . LYS A 1 543 ? -13.542 2.223 30.572 1.00 84.75 543 LYS A N 1
ATOM 4338 C CA . LYS A 1 543 ? -13.395 2.369 32.036 1.00 84.75 543 LYS A CA 1
ATOM 4339 C C . LYS A 1 543 ? -11.935 2.420 32.500 1.00 84.75 543 LYS A C 1
ATOM 4341 O O . LYS A 1 543 ? -11.614 3.126 33.460 1.00 84.75 543 LYS A O 1
ATOM 4346 N N . GLY A 1 544 ? -11.065 1.657 31.841 1.00 82.69 544 GLY A N 1
ATOM 4347 C CA . GLY A 1 544 ? -9.636 1.571 32.127 1.00 82.69 544 GLY A CA 1
ATOM 4348 C C . GLY A 1 544 ? -8.766 2.627 31.444 1.00 82.69 544 GLY A C 1
ATOM 4349 O O . GLY A 1 544 ? -7.556 2.609 31.671 1.00 82.69 544 GLY A O 1
ATOM 4350 N N . SER A 1 545 ? -9.337 3.529 30.641 1.00 90.56 545 SER A N 1
ATOM 4351 C CA . SER A 1 545 ? -8.570 4.492 29.852 1.00 90.56 545 SER A CA 1
ATOM 4352 C C . SER A 1 545 ? -7.943 5.595 30.713 1.00 90.56 545 SER A C 1
ATOM 4354 O O . SER A 1 545 ? -8.481 6.017 31.746 1.00 90.56 545 SER A O 1
ATOM 4356 N N . SER A 1 546 ? -6.811 6.135 30.263 1.00 91.44 546 SER A N 1
ATOM 4357 C CA . SER A 1 546 ? -6.171 7.293 30.898 1.00 91.44 546 SER A CA 1
ATOM 4358 C C . SER A 1 546 ? -7.041 8.554 30.849 1.00 91.44 546 SER A C 1
ATOM 4360 O O . SER A 1 546 ? -6.936 9.391 31.748 1.00 91.44 546 SER A O 1
ATOM 4362 N N . PHE A 1 547 ? -7.922 8.686 29.852 1.00 93.31 547 PHE A N 1
ATOM 4363 C CA . PHE A 1 547 ? -8.876 9.793 29.759 1.00 93.31 547 PHE A CA 1
ATOM 4364 C C . PHE A 1 547 ? -9.963 9.691 30.839 1.00 93.31 547 PHE A C 1
ATOM 4366 O O . PHE A 1 547 ? -10.208 10.665 31.547 1.00 93.31 547 PHE A O 1
ATOM 4373 N N . MET A 1 548 ? -10.538 8.506 31.064 1.00 90.44 548 MET A N 1
ATOM 4374 C CA . MET A 1 548 ? -11.515 8.296 32.141 1.00 90.44 548 MET A CA 1
ATOM 4375 C C . MET A 1 548 ? -10.892 8.467 33.529 1.00 90.44 548 MET A C 1
ATOM 4377 O O . MET A 1 548 ? -11.542 8.942 34.460 1.00 90.44 548 MET A O 1
ATOM 4381 N N . GLN A 1 549 ? -9.610 8.125 33.684 1.00 89.50 549 GLN A N 1
ATOM 4382 C CA . GLN A 1 549 ? -8.863 8.427 34.907 1.00 89.50 549 GLN A CA 1
ATOM 4383 C C . GLN A 1 549 ? -8.683 9.937 35.104 1.00 89.50 549 GLN A C 1
ATOM 4385 O O . GLN A 1 549 ? -8.904 10.431 36.209 1.00 89.50 549 GLN A O 1
ATOM 4390 N N . TRP A 1 550 ? -8.319 10.671 34.046 1.00 92.00 550 TRP A N 1
ATOM 4391 C CA . TRP A 1 550 ? -8.251 12.133 34.081 1.00 92.00 550 TRP A CA 1
ATOM 4392 C C . TRP A 1 550 ? -9.599 12.749 34.468 1.00 92.00 550 TRP A C 1
ATOM 4394 O O . TRP A 1 550 ? -9.628 13.587 35.364 1.00 92.00 550 TRP A O 1
ATOM 4404 N N . TRP A 1 551 ? -10.701 12.296 33.863 1.00 89.56 551 TRP A N 1
ATOM 4405 C CA . TRP A 1 551 ? -12.047 12.792 34.159 1.00 89.56 551 TRP A CA 1
ATOM 4406 C C . TRP A 1 551 ? -12.391 12.657 35.648 1.00 89.56 551 TRP A C 1
ATOM 4408 O O . TRP A 1 551 ? -12.737 13.643 36.293 1.00 89.56 551 TRP A O 1
ATOM 4418 N N . LYS A 1 552 ? -12.165 11.473 36.234 1.00 87.50 552 LYS A N 1
ATOM 4419 C CA . LYS A 1 552 ? -12.371 11.218 37.675 1.00 87.50 552 LYS A CA 1
ATOM 4420 C C . LYS A 1 552 ? -11.514 12.107 38.581 1.00 87.50 552 LYS A C 1
ATOM 4422 O O . LYS A 1 552 ? -11.911 12.426 39.701 1.00 87.50 552 LYS A O 1
ATOM 4427 N N . GLU A 1 553 ? -10.298 12.446 38.155 1.00 87.44 553 GLU A N 1
ATOM 4428 C CA . GLU A 1 553 ? -9.422 13.368 38.887 1.00 87.44 553 GLU A CA 1
ATOM 4429 C C . GLU A 1 553 ? -9.896 14.822 38.740 1.00 87.44 553 GLU A C 1
ATOM 4431 O O . GLU A 1 553 ? -9.842 15.582 39.707 1.00 87.44 553 GLU A O 1
ATOM 4436 N N . TYR A 1 554 ? -10.370 15.200 37.554 1.00 85.31 554 TYR A N 1
ATOM 4437 C CA . TYR A 1 554 ? -10.797 16.552 37.208 1.00 85.31 554 TYR A CA 1
ATOM 4438 C C . TYR A 1 554 ? -12.136 16.930 37.851 1.00 85.31 554 TYR A C 1
ATOM 4440 O O . TYR A 1 554 ? -12.252 18.009 38.434 1.00 85.31 554 TYR A O 1
ATOM 4448 N N . GLU A 1 555 ? -13.102 16.012 37.852 1.00 83.69 555 GLU A N 1
ATOM 4449 C CA . GLU A 1 555 ? -14.404 16.156 38.512 1.00 83.69 555 GLU A CA 1
ATOM 4450 C C . GLU A 1 555 ? -14.250 16.551 39.992 1.00 83.69 555 GLU A C 1
ATOM 4452 O O . GLU A 1 555 ? -14.871 17.503 40.472 1.00 83.69 555 GLU A O 1
ATOM 4457 N N . LYS A 1 556 ? -13.325 15.893 40.705 1.00 82.75 556 LYS A N 1
ATOM 4458 C CA . LYS A 1 556 ? -13.011 16.194 42.114 1.00 82.75 556 LYS A CA 1
ATOM 4459 C C . LYS A 1 556 ? -12.450 17.601 42.329 1.00 82.75 556 LYS A C 1
ATOM 4461 O O . LYS A 1 556 ? -12.567 18.134 43.429 1.00 82.75 556 LYS A O 1
ATOM 4466 N N . ILE A 1 557 ? -11.794 18.177 41.322 1.00 77.62 557 ILE A N 1
ATOM 4467 C CA . ILE A 1 557 ? -11.134 19.489 41.402 1.00 77.62 557 ILE A CA 1
ATOM 4468 C C . ILE A 1 557 ? -12.126 20.627 41.128 1.00 77.62 557 ILE A C 1
ATOM 4470 O O . ILE A 1 557 ? -11.999 21.705 41.711 1.00 77.62 557 ILE A O 1
ATOM 4474 N N . ILE A 1 558 ? -13.095 20.421 40.235 1.00 72.81 558 ILE A N 1
ATOM 4475 C CA . ILE A 1 558 ? -14.054 21.462 39.847 1.00 72.81 558 ILE A CA 1
ATOM 4476 C C . ILE A 1 558 ? -15.164 21.629 40.893 1.00 72.81 558 ILE A C 1
ATOM 4478 O O . ILE A 1 558 ? -15.568 22.765 41.157 1.00 72.81 558 ILE A O 1
ATOM 4482 N N . GLY A 1 559 ? -15.597 20.531 41.523 1.00 63.97 559 GLY A N 1
ATOM 4483 C CA . GLY A 1 559 ? -16.707 20.528 42.479 1.00 63.97 559 GLY A CA 1
ATOM 4484 C C . GLY A 1 559 ? -18.073 20.829 41.832 1.00 63.97 559 GLY A C 1
ATOM 4485 O O . GLY A 1 559 ? -18.141 21.151 40.646 1.00 63.97 559 GLY A O 1
ATOM 4486 N N . PRO A 1 560 ? -19.175 20.748 42.601 1.00 55.97 560 PRO A N 1
ATOM 4487 C CA . PRO A 1 560 ? -20.543 20.908 42.088 1.00 55.97 560 PRO A CA 1
ATOM 4488 C C . PRO A 1 560 ? -20.870 22.322 41.569 1.00 55.97 560 PRO A C 1
ATOM 4490 O O . PRO A 1 560 ? -21.828 22.498 40.834 1.00 55.97 560 PRO A O 1
ATOM 4493 N N . ASP A 1 561 ? -20.066 23.344 41.868 1.00 54.38 561 ASP A N 1
ATOM 4494 C CA . ASP A 1 561 ? -20.402 24.743 41.551 1.00 54.38 561 ASP A CA 1
ATOM 4495 C C . ASP A 1 561 ? -20.279 25.134 40.054 1.00 54.38 561 ASP A C 1
ATOM 4497 O O . ASP A 1 561 ? -20.423 26.308 39.712 1.00 54.38 561 ASP A O 1
ATOM 4501 N N . HIS A 1 562 ? -20.015 24.186 39.142 1.00 57.41 562 HIS A N 1
ATOM 4502 C CA . HIS A 1 562 ? -19.792 24.447 37.707 1.00 57.41 562 HIS A CA 1
ATOM 4503 C C . HIS A 1 562 ? -20.708 23.625 36.779 1.00 57.41 562 HIS A C 1
ATOM 4505 O O . HIS A 1 562 ? -20.275 23.172 35.722 1.00 57.41 562 HIS A O 1
ATOM 4511 N N . HIS A 1 563 ? -21.993 23.502 37.128 1.00 52.22 563 HIS A N 1
ATOM 4512 C CA . HIS A 1 563 ? -23.075 22.878 36.336 1.00 52.22 563 HIS A CA 1
ATOM 4513 C C . HIS A 1 563 ? -23.342 23.479 34.926 1.00 52.22 563 HIS A C 1
ATOM 4515 O O . HIS A 1 563 ? -24.397 23.244 34.358 1.00 52.22 563 HIS A O 1
ATOM 4521 N N . ASN A 1 564 ? -22.439 24.291 34.363 1.00 56.44 564 ASN A N 1
ATOM 4522 C CA . ASN A 1 564 ? -22.600 24.949 33.053 1.00 56.44 564 ASN A CA 1
ATOM 4523 C C . ASN A 1 564 ? -21.533 24.521 32.028 1.00 56.44 564 ASN A C 1
ATOM 4525 O O . ASN A 1 564 ? -21.336 25.192 31.011 1.00 56.44 564 ASN A O 1
ATOM 4529 N N . LEU A 1 565 ? -20.793 23.454 32.317 1.00 69.19 565 LEU A N 1
ATOM 4530 C CA . LEU A 1 565 ? -19.700 22.974 31.487 1.00 69.19 565 LEU A CA 1
ATOM 4531 C C . LEU A 1 565 ? -20.192 21.849 30.553 1.00 69.19 565 LEU A C 1
ATOM 4533 O O . LEU A 1 565 ? -20.625 20.808 31.041 1.00 69.19 565 LEU A O 1
ATOM 4537 N N . PRO A 1 566 ? -20.126 22.010 29.215 1.00 75.31 566 PRO A N 1
ATOM 4538 C CA . PRO A 1 566 ? -20.725 21.051 28.282 1.00 75.31 566 PRO A CA 1
ATOM 4539 C C . PRO A 1 566 ? -20.144 19.632 28.332 1.00 75.31 566 PRO A C 1
ATOM 4541 O O . PRO A 1 566 ? -20.843 18.700 27.947 1.00 75.31 566 PRO A O 1
ATOM 4544 N N . LEU A 1 567 ? -18.883 19.454 28.758 1.00 82.62 567 LEU A N 1
ATOM 4545 C CA . LEU A 1 567 ? -18.322 18.112 28.966 1.00 82.62 567 LEU A CA 1
ATOM 4546 C C . LEU A 1 567 ? -18.895 17.478 30.230 1.00 82.62 567 LEU A C 1
ATOM 4548 O O . LEU A 1 567 ? -19.132 16.279 30.251 1.00 82.62 567 LEU A O 1
ATOM 4552 N N . TYR A 1 568 ? -19.120 18.278 31.271 1.00 79.44 568 TYR A N 1
ATOM 4553 C CA . TYR A 1 568 ? -19.661 17.802 32.535 1.00 79.44 568 TYR A CA 1
ATOM 4554 C C . TYR A 1 568 ? -21.051 17.201 32.363 1.00 79.44 568 TYR A C 1
ATOM 4556 O O . TYR A 1 568 ? -21.256 16.057 32.754 1.00 79.44 568 TYR A O 1
ATOM 4564 N N . ASP A 1 569 ? -21.958 17.908 31.689 1.00 78.06 569 ASP A N 1
ATOM 4565 C CA . ASP A 1 569 ? -23.302 17.385 31.417 1.00 78.06 569 ASP A CA 1
ATOM 4566 C C . ASP A 1 569 ? -23.244 16.104 30.571 1.00 78.06 569 ASP A C 1
ATOM 4568 O O . ASP A 1 569 ? -23.888 15.113 30.899 1.00 78.06 569 ASP A O 1
ATOM 4572 N N . PHE A 1 570 ? -22.401 16.095 29.533 1.00 81.62 570 PHE A N 1
ATOM 4573 C CA . PHE A 1 570 ? -22.213 14.942 28.648 1.00 81.62 570 PHE A CA 1
ATOM 4574 C C . PHE A 1 570 ? -21.684 13.698 29.384 1.00 81.62 570 PHE A C 1
ATOM 4576 O O . PHE A 1 570 ? -22.092 12.575 29.101 1.00 81.62 570 PHE A O 1
ATOM 4583 N N . MET A 1 571 ? -20.770 13.887 30.338 1.00 82.69 571 MET A N 1
ATOM 4584 C CA . MET A 1 571 ? -20.174 12.790 31.102 1.00 82.69 571 MET A CA 1
ATOM 4585 C C . MET A 1 571 ? -21.057 12.318 32.265 1.00 82.69 571 MET A C 1
ATOM 4587 O O . MET A 1 571 ? -20.969 11.153 32.632 1.00 82.69 571 MET A O 1
ATOM 4591 N N . ILE A 1 572 ? -21.873 13.193 32.863 1.00 79.25 572 ILE A N 1
ATOM 4592 C CA . ILE A 1 572 ? -22.767 12.848 33.986 1.00 79.25 572 ILE A CA 1
ATOM 4593 C C . ILE A 1 572 ? -24.058 12.181 33.509 1.00 79.25 572 ILE A C 1
ATOM 4595 O O . ILE A 1 572 ? -24.569 11.299 34.193 1.00 79.25 572 ILE A O 1
ATOM 4599 N N . ASN A 1 573 ? -24.581 12.580 32.349 1.00 75.69 573 ASN A N 1
ATOM 4600 C CA . ASN A 1 573 ? -25.790 11.984 31.773 1.00 75.69 573 ASN A CA 1
ATOM 4601 C C . ASN A 1 573 ? -25.530 10.636 31.079 1.00 75.69 573 ASN A C 1
ATOM 4603 O O . ASN A 1 573 ? -26.447 10.079 30.486 1.00 75.69 573 ASN A O 1
ATOM 4607 N N . ASP A 1 574 ? -24.292 10.132 31.121 1.00 77.50 574 ASP A N 1
ATOM 4608 C CA . ASP A 1 574 ? -23.845 8.936 30.401 1.00 77.50 574 ASP A CA 1
ATOM 4609 C C . ASP A 1 574 ? -24.070 8.999 28.870 1.00 77.50 574 ASP A C 1
ATOM 4611 O O . ASP A 1 574 ? -24.049 7.976 28.184 1.00 77.50 574 ASP A O 1
ATOM 4615 N N . ASP A 1 575 ? -24.180 10.211 28.300 1.00 76.56 575 ASP A N 1
ATOM 4616 C CA . ASP A 1 575 ? -24.385 10.452 26.858 1.00 76.56 575 ASP A CA 1
ATOM 4617 C C . ASP A 1 575 ? -23.235 9.883 25.997 1.00 76.56 575 ASP A C 1
ATOM 4619 O O . ASP A 1 575 ? -23.375 9.665 24.790 1.00 76.56 575 ASP A O 1
ATOM 4623 N N . PHE A 1 576 ? -22.072 9.628 26.606 1.00 79.06 576 PHE A N 1
ATOM 4624 C CA . PHE A 1 576 ? -20.930 8.995 25.950 1.00 79.06 576 PHE A CA 1
ATOM 4625 C C . PHE A 1 576 ? -21.152 7.510 25.619 1.00 79.06 576 PHE A C 1
ATOM 4627 O O . PHE A 1 576 ? -20.427 6.982 24.776 1.00 79.06 576 PHE A O 1
ATOM 4634 N N . LEU A 1 577 ? -22.128 6.829 26.234 1.00 74.75 577 LEU A N 1
ATOM 4635 C CA . LEU A 1 577 ? -22.493 5.447 25.880 1.00 74.75 577 LEU A CA 1
ATOM 4636 C C . LEU A 1 577 ? -23.150 5.373 24.494 1.00 74.75 577 LEU A C 1
ATOM 4638 O O . LEU A 1 577 ? -22.929 4.416 23.754 1.00 74.75 577 LEU A O 1
ATOM 4642 N N . ASP A 1 578 ? -23.871 6.428 24.115 1.00 68.75 578 ASP A N 1
ATOM 4643 C CA . ASP A 1 578 ? -24.496 6.587 22.798 1.00 68.75 578 ASP A CA 1
ATOM 4644 C C . ASP A 1 578 ? -23.558 7.279 21.786 1.00 68.75 578 ASP A C 1
ATOM 4646 O O . ASP A 1 578 ? -23.921 7.552 20.634 1.00 68.75 578 ASP A O 1
ATOM 4650 N N . TYR A 1 579 ? -22.316 7.580 22.184 1.00 70.25 579 TYR A N 1
ATOM 4651 C CA . TYR A 1 579 ? -21.334 8.214 21.315 1.00 70.25 579 TYR A CA 1
ATOM 4652 C C . TYR A 1 579 ? -20.840 7.245 20.240 1.00 70.25 579 TYR A C 1
ATOM 4654 O O . TYR A 1 579 ? -19.916 6.458 20.446 1.00 70.25 579 TYR A O 1
ATOM 4662 N N . GLY A 1 580 ? -21.414 7.363 19.042 1.00 57.00 580 GLY A N 1
ATOM 4663 C CA . GLY A 1 580 ? -20.899 6.694 17.851 1.00 57.00 580 GLY A CA 1
ATOM 4664 C C . GLY A 1 580 ? -21.605 5.421 17.421 1.00 57.00 580 GLY A C 1
ATOM 4665 O O . GLY A 1 580 ? -21.200 4.843 16.409 1.00 57.00 580 GLY A O 1
ATOM 4666 N N . SER A 1 581 ? -22.646 5.017 18.141 1.00 53.94 581 SER A N 1
ATOM 4667 C CA . SER A 1 581 ? -23.544 3.950 17.732 1.00 53.94 581 SER A CA 1
ATOM 4668 C C . SER A 1 581 ? -24.571 4.489 16.720 1.00 53.94 581 SER A C 1
ATOM 4670 O O . SER A 1 581 ? -25.124 5.578 16.871 1.00 53.94 581 SER A O 1
ATOM 4672 N N . ASP A 1 582 ? -24.859 3.709 15.674 1.00 45.72 582 ASP A N 1
ATOM 4673 C CA . ASP A 1 582 ? -26.121 3.843 14.921 1.00 45.72 582 ASP A CA 1
ATOM 4674 C C . ASP A 1 582 ? -27.308 3.254 15.727 1.00 45.72 582 ASP A C 1
ATOM 4676 O O . ASP A 1 582 ? -28.439 3.192 15.239 1.00 45.72 582 ASP A O 1
ATOM 4680 N N . ALA A 1 583 ? -27.060 2.822 16.973 1.00 44.84 583 ALA A N 1
ATOM 4681 C CA . ALA A 1 583 ? -28.047 2.254 17.873 1.00 44.84 583 ALA A CA 1
ATOM 4682 C C . ALA A 1 583 ? -28.981 3.353 18.392 1.00 44.84 583 ALA A C 1
ATOM 4684 O O . ALA A 1 583 ? -28.596 4.287 19.088 1.00 44.84 583 ALA A O 1
ATOM 4685 N N . CYS A 1 584 ? -30.247 3.225 18.020 1.00 50.47 584 CYS A N 1
ATOM 4686 C CA . CYS A 1 584 ? -31.345 3.996 18.575 1.00 50.47 584 CYS A CA 1
ATOM 4687 C C . CYS A 1 584 ? -31.636 3.420 19.970 1.00 50.47 584 CYS A C 1
ATOM 4689 O O . CYS A 1 584 ? -31.829 2.208 20.080 1.00 50.47 584 CYS A O 1
ATOM 4691 N N . CYS A 1 585 ? -31.693 4.231 21.031 1.00 58.19 585 CYS A N 1
ATOM 4692 C CA . CYS A 1 585 ? -32.140 3.718 22.328 1.00 58.19 585 CYS A CA 1
ATOM 4693 C C . CYS A 1 585 ? -33.549 3.100 22.180 1.00 58.19 585 CYS A C 1
ATOM 4695 O O . CYS A 1 585 ? -34.371 3.616 21.418 1.00 58.19 585 CYS A O 1
ATOM 4697 N N . LEU A 1 586 ? -33.849 1.994 22.876 1.00 64.25 586 LEU A N 1
ATOM 4698 C CA . LEU A 1 586 ? -35.100 1.234 22.678 1.00 64.25 586 LEU A CA 1
ATOM 4699 C C . LEU A 1 586 ? -36.355 2.126 22.757 1.00 64.25 586 LEU A C 1
ATOM 4701 O O . LEU A 1 586 ? -37.301 1.925 22.002 1.00 64.25 586 LEU A O 1
ATOM 4705 N N . GLY A 1 587 ? -36.333 3.158 23.611 1.00 63.16 587 GLY A N 1
ATOM 4706 C CA . GLY A 1 587 ? -37.403 4.155 23.703 1.00 63.16 587 GLY A CA 1
ATOM 4707 C C . GLY A 1 587 ? -37.596 4.968 22.418 1.00 63.16 587 GLY A C 1
ATOM 4708 O O . GLY A 1 587 ? -38.708 5.056 21.910 1.00 63.16 587 GLY A O 1
ATOM 4709 N N . THR A 1 588 ? -36.518 5.487 21.822 1.00 68.25 588 THR A N 1
ATOM 4710 C CA . THR A 1 588 ? -36.613 6.228 20.550 1.00 68.25 588 THR A CA 1
ATOM 4711 C C . THR A 1 588 ? -36.977 5.324 19.371 1.00 68.25 588 THR A C 1
ATOM 4713 O O . THR A 1 588 ? -37.625 5.780 18.427 1.00 68.25 588 THR A O 1
ATOM 4716 N N . PHE A 1 589 ? -36.613 4.039 19.417 1.00 73.69 589 PHE A N 1
ATOM 4717 C CA . PHE A 1 589 ? -37.086 3.055 18.442 1.00 73.69 589 PHE A CA 1
ATOM 4718 C C . PHE A 1 589 ? -38.586 2.774 18.606 1.00 73.69 589 PHE A C 1
ATOM 4720 O O . PHE A 1 589 ? -39.321 2.767 17.620 1.00 73.69 589 PHE A O 1
ATOM 4727 N N . HIS A 1 590 ? -39.067 2.631 19.843 1.00 77.81 590 HIS A N 1
ATOM 4728 C CA . HIS A 1 590 ? -40.489 2.448 20.140 1.00 77.81 590 HIS A CA 1
ATOM 4729 C C . HIS A 1 590 ? -41.343 3.633 19.701 1.00 77.81 590 HIS A C 1
ATOM 4731 O O . HIS A 1 590 ? -42.368 3.434 19.052 1.00 77.81 590 HIS A O 1
ATOM 4737 N N . ASP A 1 591 ? -40.884 4.858 19.946 1.00 76.38 591 ASP A N 1
ATOM 4738 C CA . ASP A 1 591 ? -41.560 6.068 19.470 1.00 76.38 591 ASP A CA 1
ATOM 4739 C C . ASP A 1 591 ? -41.652 6.109 17.939 1.00 76.38 591 ASP A C 1
ATOM 4741 O O . ASP A 1 591 ? -42.662 6.543 17.382 1.00 76.38 591 ASP A O 1
ATOM 4745 N N . ARG A 1 592 ? -40.628 5.607 17.234 1.00 78.50 592 ARG A N 1
ATOM 4746 C CA . ARG A 1 592 ? -40.667 5.479 15.771 1.00 78.50 592 ARG A CA 1
ATOM 4747 C C . ARG A 1 592 ? -41.700 4.461 15.322 1.00 78.50 592 ARG A C 1
ATOM 4749 O O . ARG A 1 592 ? -42.456 4.789 14.415 1.00 78.50 592 ARG A O 1
ATOM 4756 N N . VAL A 1 593 ? -41.771 3.288 15.951 1.00 80.25 593 VAL A N 1
ATOM 4757 C CA . VAL A 1 593 ? -42.800 2.280 15.638 1.00 80.25 593 VAL A CA 1
ATOM 4758 C C . VAL A 1 593 ? -44.199 2.859 15.863 1.00 80.25 593 VAL A C 1
ATOM 4760 O O . VAL A 1 593 ? -45.020 2.798 14.958 1.00 80.25 593 VAL A O 1
ATOM 4763 N N . LYS A 1 594 ? -44.436 3.563 16.977 1.00 81.56 594 LYS A N 1
ATOM 4764 C CA . LYS A 1 594 ? -45.712 4.258 17.243 1.00 81.56 594 LYS A CA 1
ATOM 4765 C C . LYS A 1 594 ? -46.041 5.391 16.274 1.00 81.56 594 LYS A C 1
ATOM 4767 O O . LYS A 1 594 ? -47.202 5.747 16.115 1.00 81.56 594 LYS A O 1
ATOM 4772 N N . SER A 1 595 ? -45.029 6.015 15.673 1.00 81.25 595 SER A N 1
ATOM 4773 C CA . SER A 1 595 ? -45.236 7.089 14.694 1.00 81.25 595 SER A CA 1
ATOM 4774 C C . SER A 1 595 ? -45.692 6.574 13.326 1.00 81.25 595 SER A C 1
ATOM 4776 O O . SER A 1 595 ? -46.137 7.366 12.491 1.00 81.25 595 SER A O 1
ATOM 4778 N N . ILE A 1 596 ? -45.579 5.264 13.083 1.00 81.62 596 ILE A N 1
ATOM 4779 C CA . ILE A 1 596 ? -46.057 4.633 11.858 1.00 81.62 596 ILE A CA 1
ATOM 4780 C C . ILE A 1 596 ? -47.590 4.584 11.921 1.00 81.62 596 ILE A C 1
ATOM 4782 O O . ILE A 1 596 ? -48.143 4.175 12.937 1.00 81.62 596 ILE A O 1
ATOM 4786 N N . PRO A 1 597 ? -48.306 4.972 10.851 1.00 83.19 597 PRO A N 1
ATOM 4787 C CA . PRO A 1 597 ? -49.759 4.858 10.825 1.00 83.19 597 PRO A CA 1
ATOM 4788 C C . PRO A 1 597 ? -50.222 3.413 11.062 1.00 83.19 597 PRO A C 1
ATOM 4790 O O . PRO A 1 597 ? -49.659 2.480 10.477 1.00 83.19 597 PRO A O 1
ATOM 4793 N N . ASP A 1 598 ? -51.270 3.234 11.867 1.00 78.94 598 ASP A N 1
ATOM 4794 C CA . ASP A 1 598 ? -51.850 1.922 12.174 1.00 78.94 598 ASP A CA 1
ATOM 4795 C C . ASP A 1 598 ? -52.098 1.093 10.902 1.00 78.94 598 ASP A C 1
ATOM 4797 O O . ASP A 1 598 ? -52.545 1.617 9.876 1.00 78.94 598 ASP A O 1
ATOM 4801 N N . ASN A 1 599 ? -51.809 -0.213 10.962 1.00 78.50 599 ASN A N 1
ATOM 4802 C CA . ASN A 1 599 ? -51.994 -1.159 9.853 1.00 78.50 599 ASN A CA 1
ATOM 4803 C C . ASN A 1 599 ? -51.173 -0.848 8.573 1.00 78.50 599 ASN A C 1
ATOM 4805 O O . ASN A 1 599 ? -51.476 -1.360 7.494 1.00 78.50 599 ASN A O 1
ATOM 4809 N N . SER A 1 600 ? -50.123 -0.022 8.667 1.00 82.94 600 SER A N 1
ATOM 4810 C CA . SER A 1 600 ? -49.137 0.143 7.587 1.00 82.94 600 SER A CA 1
ATOM 4811 C C . SER A 1 600 ? -48.428 -1.171 7.239 1.00 82.94 600 SER A C 1
ATOM 4813 O O . SER A 1 600 ? -48.226 -2.031 8.097 1.00 82.94 600 SER A O 1
ATOM 4815 N N . ARG A 1 601 ? -48.008 -1.303 5.976 1.00 83.50 601 ARG A N 1
ATOM 4816 C CA . ARG A 1 601 ? -47.226 -2.445 5.484 1.00 83.50 601 ARG A CA 1
ATOM 4817 C C . ARG A 1 601 ? -45.741 -2.242 5.770 1.00 83.50 601 ARG A C 1
ATOM 4819 O O . ARG A 1 601 ? -45.155 -1.261 5.315 1.00 83.50 601 ARG A O 1
ATOM 4826 N N . ILE A 1 602 ? -45.139 -3.181 6.491 1.00 83.25 602 ILE A N 1
ATOM 4827 C CA . ILE A 1 602 ? -43.719 -3.197 6.846 1.00 83.25 602 ILE A CA 1
ATOM 4828 C C . ILE A 1 602 ? -43.080 -4.384 6.128 1.00 83.25 602 ILE A C 1
ATOM 4830 O O . ILE A 1 602 ? -43.357 -5.534 6.452 1.00 83.25 602 ILE A O 1
ATOM 4834 N N . ALA A 1 603 ? -42.215 -4.100 5.153 1.00 81.69 603 ALA A N 1
ATOM 4835 C CA . ALA A 1 603 ? -41.541 -5.149 4.388 1.00 81.69 603 ALA A CA 1
ATOM 4836 C C . ALA A 1 603 ? -40.638 -6.014 5.283 1.00 81.69 603 ALA A C 1
ATOM 4838 O O . ALA A 1 603 ? -40.698 -7.234 5.219 1.00 81.69 603 ALA A O 1
ATOM 4839 N N . ARG A 1 604 ? -39.843 -5.383 6.158 1.00 81.88 604 ARG A N 1
ATOM 4840 C CA . ARG A 1 604 ? -38.956 -6.083 7.087 1.00 81.88 604 ARG A CA 1
ATOM 4841 C C . ARG A 1 604 ? -38.872 -5.370 8.428 1.00 81.88 604 ARG A C 1
ATOM 4843 O O . ARG A 1 604 ? -38.626 -4.164 8.474 1.00 81.88 604 ARG A O 1
ATOM 4850 N N . PHE A 1 605 ? -39.054 -6.122 9.504 1.00 82.69 605 PHE A N 1
ATOM 4851 C CA . PHE A 1 605 ? -38.898 -5.676 10.881 1.00 82.69 605 PHE A CA 1
ATOM 4852 C C . PHE A 1 605 ? -37.730 -6.427 11.523 1.00 82.69 605 PHE A C 1
ATOM 4854 O O . PHE A 1 605 ? -37.788 -7.645 11.653 1.00 82.69 605 PHE A O 1
ATOM 4861 N N . CYS A 1 606 ? -36.680 -5.708 11.927 1.00 79.56 606 CYS A N 1
ATOM 4862 C CA . CYS A 1 606 ? -35.511 -6.295 12.584 1.00 79.56 606 CYS A CA 1
ATOM 4863 C C . CYS A 1 606 ? -35.317 -5.689 13.972 1.00 79.56 606 CYS A C 1
ATOM 4865 O O . CYS A 1 606 ? -35.289 -4.463 14.105 1.00 79.56 606 CYS A O 1
ATOM 4867 N N . LEU A 1 607 ? -35.111 -6.536 14.978 1.00 81.88 607 LEU A N 1
ATOM 4868 C CA . LEU A 1 607 ? -34.811 -6.119 16.343 1.00 81.88 607 LEU A CA 1
ATOM 4869 C C . LEU A 1 607 ? -33.713 -7.005 16.925 1.00 81.88 607 LEU A C 1
ATOM 4871 O O . LEU A 1 607 ? -33.937 -8.192 17.107 1.00 81.88 607 LEU A O 1
ATOM 4875 N N . TRP A 1 608 ? -32.564 -6.412 17.247 1.00 73.69 608 TRP A N 1
ATOM 4876 C CA . TRP A 1 608 ? -31.474 -7.069 17.973 1.00 73.69 608 TRP A CA 1
ATOM 4877 C C . TRP A 1 608 ? -31.331 -6.399 19.334 1.00 73.69 608 TRP A C 1
ATOM 4879 O O . TRP A 1 608 ? -31.203 -5.172 19.397 1.00 73.69 608 TRP A O 1
ATOM 4889 N N . TYR A 1 609 ? -31.427 -7.169 20.414 1.00 73.38 609 TYR A N 1
ATOM 4890 C CA . TYR A 1 609 ? -31.514 -6.615 21.759 1.00 73.38 609 TYR A CA 1
ATOM 4891 C C . TYR A 1 609 ? -30.807 -7.475 22.810 1.00 73.38 609 TYR A C 1
ATOM 4893 O O . TYR A 1 609 ? -31.132 -8.648 22.980 1.00 73.38 609 TYR A O 1
ATOM 4901 N N . SER A 1 610 ? -29.892 -6.863 23.564 1.00 67.19 610 SER A N 1
ATOM 4902 C CA . SER A 1 610 ? -29.182 -7.530 24.659 1.00 67.19 610 SER A CA 1
ATOM 4903 C C . SER A 1 610 ? -29.990 -7.449 25.965 1.00 67.19 610 SER A C 1
ATOM 4905 O O . SER A 1 610 ? -30.369 -6.365 26.424 1.00 67.19 610 SER A O 1
ATOM 4907 N N . LEU A 1 611 ? -30.271 -8.605 26.569 1.00 63.75 611 LEU A N 1
ATOM 4908 C CA . LEU A 1 611 ? -31.086 -8.773 27.773 1.00 63.75 611 LEU A CA 1
ATOM 4909 C C . LEU A 1 611 ? -30.202 -8.900 29.021 1.00 63.75 611 LEU A C 1
ATOM 4911 O O . LEU A 1 611 ? -29.499 -9.897 29.214 1.00 63.75 611 LEU A O 1
ATOM 4915 N N . LEU A 1 612 ? -30.280 -7.900 29.905 1.00 60.72 612 LEU A N 1
ATOM 4916 C CA . LEU A 1 612 ? -29.531 -7.853 31.165 1.00 60.72 612 LEU A CA 1
ATOM 4917 C C . LEU A 1 612 ? -30.384 -8.388 32.337 1.00 60.72 612 LEU A C 1
ATOM 4919 O O . LEU A 1 612 ? -31.579 -8.085 32.401 1.00 60.72 612 LEU A O 1
ATOM 4923 N N . PRO A 1 613 ? -29.795 -9.140 33.287 1.00 52.53 613 PRO A N 1
ATOM 4924 C CA . PRO A 1 613 ? -30.533 -9.857 34.337 1.00 52.53 613 PRO A CA 1
ATOM 4925 C C . PRO A 1 613 ? -31.335 -8.969 35.313 1.00 52.53 613 PRO A C 1
ATOM 4927 O O . PRO A 1 613 ? -32.350 -9.419 35.834 1.00 52.53 613 PRO A O 1
ATOM 4930 N N . ASP A 1 614 ? -30.960 -7.697 35.511 1.00 50.69 614 ASP A N 1
ATOM 4931 C CA . ASP A 1 614 ? -31.533 -6.835 36.568 1.00 50.69 614 ASP A CA 1
ATOM 4932 C C . ASP A 1 614 ? -32.438 -5.683 36.095 1.00 50.69 614 ASP A C 1
ATOM 4934 O O . ASP A 1 614 ? -32.884 -4.852 36.895 1.00 50.69 614 ASP A O 1
ATOM 4938 N N . ASN A 1 615 ? -32.775 -5.595 34.806 1.00 48.97 615 ASN A N 1
ATOM 4939 C CA . ASN A 1 615 ? -33.623 -4.498 34.344 1.00 48.97 615 ASN A CA 1
ATOM 4940 C C . ASN A 1 615 ? -35.112 -4.863 34.464 1.00 48.97 615 ASN A C 1
ATOM 4942 O O . ASN A 1 615 ? -35.727 -5.402 33.541 1.00 48.97 615 ASN A O 1
ATOM 4946 N N . HIS A 1 616 ? -35.744 -4.462 35.575 1.00 49.34 616 HIS A N 1
ATOM 4947 C CA . HIS A 1 616 ? -37.210 -4.455 35.739 1.00 49.34 616 HIS A CA 1
ATOM 4948 C C . HIS A 1 616 ? -37.963 -3.747 34.581 1.00 49.34 616 HIS A C 1
ATOM 4950 O O . HIS A 1 616 ? -39.181 -3.895 34.470 1.00 49.34 616 HIS A O 1
ATOM 4956 N N . ASN A 1 617 ? -37.248 -3.022 33.709 1.00 55.22 617 ASN A N 1
ATOM 4957 C CA . ASN A 1 617 ? -37.760 -2.282 32.559 1.00 55.22 617 ASN A CA 1
ATOM 4958 C C . ASN A 1 617 ? -37.820 -3.047 31.218 1.00 55.22 617 ASN A C 1
ATOM 4960 O O . ASN A 1 617 ? -38.403 -2.528 30.269 1.00 55.22 617 ASN A O 1
ATOM 4964 N N . HIS A 1 618 ? -37.266 -4.259 31.082 1.00 58.41 618 HIS A N 1
ATOM 4965 C CA . HIS A 1 618 ? -37.308 -4.954 29.781 1.00 58.41 618 HIS A CA 1
ATOM 4966 C C . HIS A 1 618 ? -38.743 -5.316 29.368 1.00 58.41 618 HIS A C 1
ATOM 4968 O O . HIS A 1 618 ? -39.178 -4.988 28.267 1.00 58.41 618 HIS A O 1
ATOM 4974 N N . GLN A 1 619 ? -39.528 -5.892 30.281 1.00 56.59 619 GLN A N 1
ATOM 4975 C CA . GLN A 1 619 ? -40.930 -6.242 30.025 1.00 56.59 619 GLN A CA 1
ATOM 4976 C C . GLN A 1 619 ? -41.825 -5.001 29.851 1.00 56.59 619 GLN A C 1
ATOM 4978 O O . GLN A 1 619 ? -42.795 -5.041 29.097 1.00 56.59 619 GLN A O 1
ATOM 4983 N N . SER A 1 620 ? -41.498 -3.886 30.518 1.00 60.50 620 SER A N 1
ATOM 4984 C CA . SER A 1 620 ? -42.267 -2.639 30.410 1.00 60.50 620 SER A CA 1
ATOM 4985 C C . SER A 1 620 ? -42.018 -1.880 29.104 1.00 60.50 620 SER A C 1
ATOM 4987 O O . SER A 1 620 ? -42.825 -1.019 28.762 1.00 60.50 620 SER A O 1
ATOM 4989 N N . MET A 1 621 ? -40.952 -2.202 28.362 1.00 65.06 621 MET A N 1
ATOM 4990 C CA . MET A 1 621 ? -40.606 -1.530 27.103 1.00 65.06 621 MET A CA 1
ATOM 4991 C C . MET A 1 621 ? -40.691 -2.449 25.878 1.00 65.06 621 MET A C 1
ATOM 4993 O O . MET A 1 621 ? -41.229 -2.045 24.851 1.00 65.06 621 MET A O 1
ATOM 4997 N N . LEU A 1 622 ? -40.221 -3.694 25.981 1.00 72.81 622 LEU A N 1
ATOM 4998 C CA . LEU A 1 622 ? -40.146 -4.628 24.856 1.00 72.81 622 LEU A CA 1
ATOM 4999 C C . LEU A 1 622 ? -41.512 -5.230 24.495 1.00 72.81 622 LEU A C 1
ATOM 5001 O O . LEU A 1 622 ? -41.865 -5.267 23.319 1.00 72.81 622 LEU A O 1
ATOM 5005 N N . ASN A 1 623 ? -42.315 -5.647 25.483 1.00 74.25 623 ASN A N 1
ATOM 5006 C CA . ASN A 1 623 ? -43.645 -6.205 25.207 1.00 74.25 623 ASN A CA 1
ATOM 5007 C C . ASN A 1 623 ? -44.564 -5.174 24.529 1.00 74.25 623 ASN A C 1
ATOM 5009 O O . ASN A 1 623 ? -45.169 -5.512 23.514 1.00 74.25 623 ASN A O 1
ATOM 5013 N N . PRO A 1 624 ? -44.653 -3.912 25.004 1.00 77.62 624 PRO A N 1
ATOM 5014 C CA . PRO A 1 624 ? -45.406 -2.881 24.295 1.00 77.62 624 PRO A CA 1
ATOM 5015 C C . PRO A 1 624 ? -44.886 -2.613 22.881 1.00 77.62 624 PRO A C 1
ATOM 5017 O O . PRO A 1 624 ? -45.693 -2.469 21.971 1.00 77.62 624 PRO A O 1
ATOM 5020 N N . LEU A 1 625 ? -43.564 -2.595 22.675 1.00 82.88 625 LEU A N 1
ATOM 5021 C CA . LEU A 1 625 ? -42.967 -2.439 21.346 1.00 82.88 625 LEU A CA 1
ATOM 5022 C C . LEU A 1 625 ? -43.401 -3.553 20.389 1.00 82.88 625 LEU A C 1
ATOM 5024 O O . LEU A 1 625 ? -43.802 -3.267 19.263 1.00 82.88 625 LEU A O 1
ATOM 5028 N N . LEU A 1 626 ? -43.325 -4.812 20.827 1.00 80.31 626 LEU A N 1
ATOM 5029 C CA . LEU A 1 626 ? -43.708 -5.965 20.013 1.00 80.31 626 LEU A CA 1
ATOM 5030 C C . LEU A 1 626 ? -45.222 -6.011 19.771 1.00 80.31 626 LEU A C 1
ATOM 5032 O O . LEU A 1 626 ? -45.643 -6.367 18.674 1.00 80.31 626 LEU A O 1
ATOM 5036 N N . CYS A 1 627 ? -46.041 -5.610 20.748 1.00 79.12 627 CYS A N 1
ATOM 5037 C CA . CYS A 1 627 ? -47.488 -5.458 20.577 1.00 79.12 627 CYS A CA 1
ATOM 5038 C C . CYS A 1 627 ? -47.841 -4.370 19.554 1.00 79.12 627 CYS A C 1
ATOM 5040 O O . CYS A 1 627 ? -48.689 -4.607 18.696 1.00 79.12 627 CYS A O 1
ATOM 5042 N N . ASP A 1 628 ? -47.183 -3.210 19.617 1.00 80.88 628 ASP A N 1
ATOM 5043 C CA . ASP A 1 628 ? -47.394 -2.114 18.665 1.00 80.88 628 ASP A CA 1
ATOM 5044 C C . ASP A 1 628 ? -46.917 -2.525 17.261 1.00 80.88 628 ASP A C 1
ATOM 5046 O O . ASP A 1 628 ? -47.630 -2.328 16.278 1.00 80.88 628 ASP A O 1
ATOM 5050 N N . ALA A 1 629 ? -45.768 -3.204 17.160 1.00 82.19 629 ALA A N 1
ATOM 5051 C CA . ALA A 1 629 ? -45.288 -3.783 15.906 1.00 82.19 629 ALA A CA 1
ATOM 5052 C C . ALA A 1 629 ? -46.286 -4.802 15.326 1.00 82.19 629 ALA A C 1
ATOM 5054 O O . ALA A 1 629 ? -46.567 -4.780 14.128 1.00 82.19 629 ALA A O 1
ATOM 5055 N N . ALA A 1 630 ? -46.884 -5.647 16.173 1.00 75.31 630 ALA A N 1
ATOM 5056 C CA . ALA A 1 630 ? -47.903 -6.618 15.774 1.00 75.31 630 ALA A CA 1
ATOM 5057 C C . ALA A 1 630 ? -49.216 -5.983 15.281 1.00 75.31 630 ALA A C 1
ATOM 5059 O O . ALA A 1 630 ? -50.042 -6.680 14.694 1.00 75.31 630 ALA A O 1
ATOM 5060 N N . GLY A 1 631 ? -49.422 -4.682 15.507 1.00 79.12 631 GLY A N 1
ATOM 5061 C CA . GLY A 1 631 ? -50.526 -3.907 14.934 1.00 79.12 631 GLY A CA 1
ATOM 5062 C C . GLY A 1 631 ? -50.341 -3.540 13.453 1.00 79.12 631 GLY A C 1
ATOM 5063 O O . GLY A 1 631 ? -51.255 -2.980 12.842 1.00 79.12 631 GLY A O 1
ATOM 5064 N N . HIS A 1 632 ? -49.182 -3.843 12.860 1.00 83.88 632 HIS A N 1
ATOM 5065 C CA . HIS A 1 632 ? -48.850 -3.558 11.463 1.00 83.88 632 HIS A CA 1
ATOM 5066 C C . HIS A 1 632 ? -48.786 -4.831 10.600 1.00 83.88 632 HIS A C 1
ATOM 5068 O O . HIS A 1 632 ? -48.637 -5.946 11.096 1.00 83.88 632 HIS A O 1
ATOM 5074 N N . GLN A 1 633 ? -48.867 -4.666 9.275 1.00 83.12 633 GLN A N 1
ATOM 5075 C CA . GLN A 1 633 ? -48.746 -5.770 8.317 1.00 83.12 633 GLN A CA 1
ATOM 5076 C C . GLN A 1 633 ? -47.270 -6.042 8.013 1.00 83.12 633 GLN A C 1
ATOM 5078 O O . GLN A 1 633 ? -46.712 -5.468 7.076 1.00 83.12 633 GLN A O 1
ATOM 5083 N N . ILE A 1 634 ? -46.632 -6.878 8.831 1.00 83.12 634 ILE A N 1
ATOM 5084 C CA . ILE A 1 634 ? -45.220 -7.264 8.688 1.00 83.12 634 ILE A CA 1
ATOM 5085 C C . ILE A 1 634 ? -45.095 -8.471 7.748 1.00 83.12 634 ILE A C 1
ATOM 5087 O O . ILE A 1 634 ? -45.831 -9.442 7.924 1.00 83.12 634 ILE A O 1
ATOM 5091 N N . GLU A 1 635 ? -44.184 -8.409 6.772 1.00 82.81 635 GLU A N 1
ATOM 5092 C CA . GLU A 1 635 ? -43.903 -9.513 5.830 1.00 82.81 635 GLU A CA 1
ATOM 5093 C C . GLU A 1 635 ? -42.729 -10.382 6.297 1.00 82.81 635 GLU A C 1
ATOM 5095 O O . GLU A 1 635 ? -42.856 -11.602 6.402 1.00 82.81 635 GLU A O 1
ATOM 5100 N N . GLU A 1 636 ? -41.611 -9.746 6.654 1.00 78.44 636 GLU A N 1
ATOM 5101 C CA . GLU A 1 636 ? -40.425 -10.397 7.216 1.00 78.44 636 GLU A CA 1
ATOM 5102 C C . GLU A 1 636 ? -40.146 -9.880 8.631 1.00 78.44 636 GLU A C 1
ATOM 5104 O O . GLU A 1 636 ? -40.071 -8.668 8.856 1.00 78.44 636 GLU A O 1
ATOM 5109 N N . MET A 1 637 ? -39.947 -10.783 9.589 1.00 82.38 637 MET A N 1
ATOM 5110 C CA . MET A 1 637 ? -39.585 -10.432 10.963 1.00 82.38 637 MET A CA 1
ATOM 5111 C C . MET A 1 637 ? -38.328 -11.182 11.400 1.00 82.38 637 MET A C 1
ATOM 5113 O O . MET A 1 637 ? -38.300 -12.405 11.342 1.00 82.38 637 MET A O 1
ATOM 5117 N N . ALA A 1 638 ? -37.325 -10.441 11.873 1.00 75.69 638 ALA A N 1
ATOM 5118 C CA . ALA A 1 638 ? -36.096 -10.974 12.450 1.00 75.69 638 ALA A CA 1
ATOM 5119 C C . ALA A 1 638 ? -35.902 -10.438 13.874 1.00 75.69 638 ALA A C 1
ATOM 5121 O O . ALA A 1 638 ? -35.831 -9.221 14.084 1.00 75.69 638 ALA A O 1
ATOM 5122 N N . LEU A 1 639 ? -35.830 -11.339 14.848 1.00 79.75 639 LEU A N 1
ATOM 5123 C CA . LEU A 1 639 ? -35.635 -11.026 16.260 1.00 79.75 639 LEU A CA 1
ATOM 5124 C C . LEU A 1 639 ? -34.352 -11.696 16.752 1.00 79.75 639 LEU A C 1
ATOM 5126 O O . LEU A 1 639 ? -34.215 -12.907 16.649 1.00 79.75 639 LEU A O 1
ATOM 5130 N N . GLY A 1 640 ? -33.434 -10.913 17.303 1.00 71.31 640 GLY A N 1
ATOM 5131 C CA . GLY A 1 640 ? -32.174 -11.379 17.861 1.00 71.31 640 GLY A CA 1
ATOM 5132 C C . GLY A 1 640 ? -32.041 -10.984 19.325 1.00 71.31 640 GLY A C 1
ATOM 5133 O O . GLY A 1 640 ? -32.201 -9.807 19.660 1.00 71.31 640 GLY A O 1
ATOM 5134 N N . PHE A 1 641 ? -31.744 -11.942 20.197 1.00 72.00 641 PHE A N 1
ATOM 5135 C CA . PHE A 1 641 ? -31.579 -11.704 21.629 1.00 72.00 641 PHE A CA 1
ATOM 5136 C C . PHE A 1 641 ? -30.240 -12.234 22.132 1.00 72.00 641 PHE A C 1
ATOM 5138 O O . PHE A 1 641 ? -29.939 -13.414 21.979 1.00 72.00 641 PHE A O 1
ATOM 5145 N N . GLU A 1 642 ? -29.466 -11.358 22.768 1.00 64.44 642 GLU A N 1
ATOM 5146 C CA . GLU A 1 642 ? -28.177 -11.693 23.379 1.00 64.44 642 GLU A CA 1
ATOM 5147 C C . GLU A 1 642 ? -28.323 -11.677 24.904 1.00 64.44 642 GLU A C 1
ATOM 5149 O O . GLU A 1 642 ? -28.810 -10.699 25.477 1.00 64.44 642 GLU A O 1
ATOM 5154 N N . PHE A 1 643 ? -27.937 -12.756 25.580 1.00 64.94 643 PHE A N 1
ATOM 5155 C CA . PHE A 1 643 ? -28.063 -12.894 27.031 1.00 64.94 643 PHE A CA 1
ATOM 5156 C C . PHE A 1 643 ? -26.689 -12.732 27.705 1.00 64.94 643 PHE A C 1
ATOM 5158 O O . PHE A 1 643 ? -25.701 -13.331 27.290 1.00 64.94 643 PHE A O 1
ATOM 5165 N N . HIS A 1 644 ? -26.609 -11.930 28.773 1.00 55.41 644 HIS A N 1
ATOM 5166 C CA . HIS A 1 644 ? -25.361 -11.649 29.498 1.00 55.41 644 HIS A CA 1
ATOM 5167 C C . HIS A 1 644 ? -25.517 -11.930 31.005 1.00 55.41 644 HIS A C 1
ATOM 5169 O O . HIS A 1 644 ? -25.886 -11.024 31.752 1.00 55.41 644 HIS A O 1
ATOM 5175 N N . SER A 1 645 ? -25.255 -13.155 31.484 1.00 53.84 645 SER A N 1
ATOM 5176 C CA . SER A 1 645 ? -25.204 -13.452 32.933 1.00 53.84 645 SER A CA 1
ATOM 5177 C C . SER A 1 645 ? -24.643 -14.844 33.257 1.00 53.84 645 SER A C 1
ATOM 5179 O O . SER A 1 645 ? -25.064 -15.802 32.623 1.00 53.84 645 SER A O 1
ATOM 5181 N N . GLU A 1 646 ? -23.788 -14.948 34.290 1.00 48.19 646 GLU A N 1
ATOM 5182 C CA . GLU A 1 646 ? -23.358 -16.195 34.973 1.00 48.19 646 GLU A CA 1
ATOM 5183 C C . GLU A 1 646 ? -24.281 -16.595 36.153 1.00 48.19 646 GLU A C 1
ATOM 5185 O O . GLU A 1 646 ? -24.111 -17.657 36.749 1.00 48.19 646 GLU A O 1
ATOM 5190 N N . GLU A 1 647 ? -25.271 -15.765 36.510 1.00 47.03 647 GLU A N 1
ATOM 5191 C CA . GLU A 1 647 ? -26.148 -15.980 37.672 1.00 47.03 647 GLU A CA 1
ATOM 5192 C C . GLU A 1 647 ? -27.593 -16.364 37.277 1.00 47.03 647 GLU A C 1
ATOM 5194 O O . GLU A 1 647 ? -28.176 -15.793 36.349 1.00 47.03 647 GLU A O 1
ATOM 5199 N N . ASN A 1 648 ? -28.175 -17.315 38.030 1.00 46.84 648 ASN A N 1
ATOM 5200 C CA . ASN A 1 648 ? -29.520 -17.921 37.908 1.00 46.84 648 ASN A CA 1
ATOM 5201 C C . ASN A 1 648 ? -30.709 -16.941 38.104 1.00 46.84 648 ASN A C 1
ATOM 5203 O O . ASN A 1 648 ? -31.585 -17.179 38.938 1.00 46.84 648 ASN A O 1
ATOM 5207 N N . LEU A 1 649 ? -30.769 -15.820 37.379 1.00 47.16 649 LEU A N 1
ATOM 5208 C CA . LEU A 1 649 ? -31.757 -14.757 37.642 1.00 47.16 649 LEU A CA 1
ATOM 5209 C C . LEU A 1 649 ? -32.623 -14.311 36.454 1.00 47.16 649 LEU A C 1
ATOM 5211 O O . LEU A 1 649 ? -33.329 -13.311 36.565 1.00 47.16 649 LEU A O 1
ATOM 5215 N N . TYR A 1 650 ? -32.720 -15.081 35.367 1.00 50.41 650 TYR A N 1
ATOM 5216 C CA . TYR A 1 650 ? -33.791 -14.860 34.382 1.00 50.41 650 TYR A CA 1
ATOM 5217 C C . TYR A 1 650 ? -35.121 -15.457 34.872 1.00 50.41 650 TYR A C 1
ATOM 5219 O O . TYR A 1 650 ? -35.630 -16.427 34.331 1.00 50.41 650 TYR A O 1
ATOM 5227 N N . GLN A 1 651 ? -35.711 -14.868 35.916 1.00 45.00 651 GLN A N 1
ATOM 5228 C CA . GLN A 1 651 ? -37.034 -15.260 36.430 1.00 45.00 651 GLN A CA 1
ATOM 5229 C C . GLN A 1 651 ? -38.211 -14.736 35.582 1.00 45.00 651 GLN A C 1
ATOM 5231 O O . GLN A 1 651 ? -39.367 -14.920 35.962 1.00 45.00 651 GLN A O 1
ATOM 5236 N N . LYS A 1 652 ? -37.961 -14.009 34.483 1.00 54.34 652 LYS A N 1
ATOM 5237 C CA . LYS A 1 652 ? -39.017 -13.299 33.744 1.00 54.34 652 LYS A CA 1
ATOM 5238 C C . LYS A 1 652 ? -39.011 -13.586 32.255 1.00 54.34 652 LYS A C 1
ATOM 5240 O O . LYS A 1 652 ? -38.041 -13.310 31.558 1.00 54.34 652 LYS A O 1
ATOM 5245 N N . VAL A 1 653 ? -40.168 -14.060 31.809 1.00 57.19 653 VAL A N 1
ATOM 5246 C CA . VAL A 1 653 ? -40.442 -14.516 30.455 1.00 57.19 653 VAL A CA 1
ATOM 5247 C C . VAL A 1 653 ? -40.962 -13.363 29.578 1.00 57.19 653 VAL A C 1
ATOM 5249 O O . VAL A 1 653 ? -41.880 -12.631 29.963 1.00 57.19 653 VAL A O 1
ATOM 5252 N N . ILE A 1 654 ? -40.368 -13.174 28.399 1.00 62.06 654 ILE A N 1
ATOM 5253 C CA . ILE A 1 654 ? -40.822 -12.264 27.336 1.00 62.06 654 ILE A CA 1
ATOM 5254 C C . ILE A 1 654 ? -41.883 -12.996 26.521 1.00 62.06 654 ILE A C 1
ATOM 5256 O O . ILE A 1 654 ? -41.572 -13.971 25.849 1.00 62.06 654 ILE A O 1
ATOM 5260 N N . SER A 1 655 ? -43.130 -12.536 26.538 1.00 63.41 655 SER A N 1
ATOM 5261 C CA . SER A 1 655 ? -44.202 -13.153 25.757 1.00 63.41 655 SER A CA 1
ATOM 5262 C C . SER A 1 655 ? -44.314 -12.524 24.369 1.00 63.41 655 SER A C 1
ATOM 5264 O O . SER A 1 655 ? -44.550 -11.321 24.228 1.00 63.41 655 SER A O 1
ATOM 5266 N N . LEU A 1 656 ? -44.164 -13.339 23.324 1.00 70.38 656 LEU A N 1
ATOM 5267 C CA . LEU A 1 656 ? -44.403 -12.890 21.955 1.00 70.38 656 LEU A CA 1
ATOM 5268 C C . LEU A 1 656 ? -45.920 -12.756 21.707 1.00 70.38 656 LEU A C 1
ATOM 5270 O O . LEU A 1 656 ? -46.678 -13.679 22.017 1.00 70.38 656 LEU A O 1
ATOM 5274 N N . PRO A 1 657 ? -46.397 -11.636 21.130 1.00 69.62 657 PRO A N 1
ATOM 5275 C CA . PRO A 1 657 ? -47.817 -11.448 20.852 1.00 69.62 657 PRO A CA 1
ATOM 5276 C C . PRO A 1 657 ? -48.389 -12.531 19.924 1.00 69.62 657 PRO A C 1
ATOM 5278 O O . PRO A 1 657 ? -47.874 -12.756 18.829 1.00 69.62 657 PRO A O 1
ATOM 5281 N N . HIS A 1 658 ? -49.521 -13.136 20.307 1.00 66.19 658 HIS A N 1
ATOM 5282 C CA . HIS A 1 658 ? -50.295 -14.057 19.452 1.00 66.19 658 HIS A CA 1
ATOM 5283 C C . HIS A 1 658 ? -50.565 -13.487 18.055 1.00 66.19 658 HIS A C 1
ATOM 5285 O O . HIS A 1 658 ? -50.490 -14.213 17.065 1.00 66.19 658 HIS A O 1
ATOM 5291 N N . SER A 1 659 ? -50.856 -12.186 17.988 1.00 66.88 659 SER A N 1
ATOM 5292 C CA . SER A 1 659 ? -51.185 -11.466 16.760 1.00 66.88 659 SER A CA 1
ATOM 5293 C C . SER A 1 659 ? -50.070 -11.488 15.715 1.00 66.88 659 SER A C 1
ATOM 5295 O O . SER A 1 659 ? -50.385 -11.427 14.529 1.00 66.88 659 SER A O 1
ATOM 5297 N N . LEU A 1 660 ? -48.799 -11.637 16.117 1.00 70.38 660 LEU A N 1
ATOM 5298 C CA . LEU A 1 660 ? -47.678 -11.764 15.179 1.00 70.38 660 LEU A CA 1
ATOM 5299 C C . LEU A 1 660 ? -47.815 -13.018 14.312 1.00 70.38 660 LEU A C 1
ATOM 5301 O O . LEU A 1 660 ? -47.673 -12.951 13.095 1.00 70.38 660 LEU A O 1
ATOM 5305 N N . PHE A 1 661 ? -48.138 -14.155 14.932 1.00 63.84 661 PHE A N 1
ATOM 5306 C CA . PHE A 1 661 ? -48.179 -15.456 14.256 1.00 63.84 661 PHE A CA 1
ATOM 5307 C C . PHE A 1 661 ? -49.532 -15.768 13.610 1.00 63.84 661 PHE A C 1
ATOM 5309 O O . PHE A 1 661 ? -49.609 -16.624 12.730 1.00 63.84 661 PHE A O 1
ATOM 5316 N N . THR A 1 662 ? -50.592 -15.060 14.007 1.00 62.06 662 THR A N 1
ATOM 5317 C CA . THR A 1 662 ? -51.907 -15.119 13.351 1.00 62.06 662 THR A CA 1
ATOM 5318 C C . THR A 1 662 ? -52.083 -14.061 12.260 1.00 62.06 662 THR A C 1
ATOM 5320 O O . THR A 1 662 ? -53.168 -13.973 11.690 1.00 62.06 662 THR A O 1
ATOM 5323 N N . SER A 1 663 ? -51.072 -13.225 11.997 1.00 68.62 663 SER A N 1
ATOM 5324 C CA . SER A 1 663 ? -51.142 -12.206 10.948 1.00 68.62 663 SER A CA 1
ATOM 5325 C C . SER A 1 663 ? -51.147 -12.846 9.559 1.00 68.62 663 SER A C 1
ATOM 5327 O O . SER A 1 663 ? -50.322 -13.705 9.249 1.00 68.62 663 SER A O 1
ATOM 5329 N N . ASP A 1 664 ? -52.038 -12.369 8.687 1.00 68.31 664 ASP A N 1
ATOM 5330 C CA . ASP A 1 664 ? -52.128 -12.817 7.294 1.00 68.31 664 ASP A CA 1
ATOM 5331 C C . ASP A 1 664 ? -50.959 -12.318 6.417 1.00 68.31 664 ASP A C 1
ATOM 5333 O O . ASP A 1 664 ? -50.866 -12.710 5.249 1.00 68.31 664 ASP A O 1
ATOM 5337 N N . SER A 1 665 ? -50.092 -11.437 6.929 1.00 77.38 665 SER A N 1
ATOM 5338 C CA . SER A 1 665 ? -48.991 -10.835 6.164 1.00 77.38 665 SER A CA 1
ATOM 5339 C C . SER A 1 665 ? -47.631 -11.511 6.356 1.00 77.38 665 SER A C 1
ATOM 5341 O O . SER A 1 665 ? -46.785 -11.352 5.484 1.00 77.38 665 SER A O 1
ATOM 5343 N N . LEU A 1 666 ? -47.409 -12.243 7.456 1.00 78.12 666 LEU A N 1
ATOM 5344 C CA . LEU A 1 666 ? -46.082 -12.750 7.825 1.00 78.12 666 LEU A CA 1
ATOM 5345 C C . LEU A 1 666 ? -45.688 -13.967 6.972 1.00 78.12 666 LEU A C 1
ATOM 5347 O O . LEU A 1 666 ? -46.279 -15.042 7.100 1.00 78.12 666 LEU A O 1
ATOM 5351 N N . THR A 1 667 ? -44.669 -13.804 6.129 1.00 76.69 667 THR A N 1
ATOM 5352 C CA . THR A 1 667 ? -44.138 -14.846 5.235 1.00 76.69 667 THR A CA 1
ATOM 5353 C C . THR A 1 667 ? -42.791 -15.396 5.703 1.00 76.69 667 THR A C 1
ATOM 5355 O O . THR A 1 667 ? -42.506 -16.565 5.438 1.00 76.69 667 THR A O 1
ATOM 5358 N N . SER A 1 668 ? -41.993 -14.600 6.427 1.00 73.50 668 SER A N 1
ATOM 5359 C CA . SER A 1 668 ? -40.680 -14.998 6.961 1.00 73.50 668 SER A CA 1
ATOM 5360 C C . SER A 1 668 ? -40.524 -14.632 8.436 1.00 73.50 668 SER A C 1
ATOM 5362 O O . SER A 1 668 ? -40.787 -13.489 8.823 1.00 73.50 668 SER A O 1
ATOM 5364 N N . PHE A 1 669 ? -40.076 -15.591 9.248 1.00 78.12 669 PHE A N 1
ATOM 5365 C CA . PHE A 1 669 ? -39.761 -15.387 10.660 1.00 78.12 669 PHE A CA 1
ATOM 5366 C C . PHE A 1 669 ? -38.386 -15.967 11.005 1.00 78.12 669 PHE A C 1
ATOM 5368 O O . PHE A 1 669 ? -38.139 -17.158 10.814 1.00 78.12 669 PHE A O 1
ATOM 5375 N N . GLU A 1 670 ? -37.519 -15.115 11.539 1.00 69.44 670 GLU A N 1
ATOM 5376 C CA . GLU A 1 670 ? -36.172 -15.434 11.996 1.00 69.44 670 GLU A CA 1
ATOM 5377 C C . GLU A 1 670 ? -36.049 -15.090 13.483 1.00 69.44 670 GLU A C 1
ATOM 5379 O O . GLU A 1 670 ? -36.363 -13.973 13.905 1.00 69.44 670 GLU A O 1
ATOM 5384 N N . LEU A 1 671 ? -35.606 -16.060 14.278 1.00 70.81 671 LEU A N 1
ATOM 5385 C CA . LEU A 1 671 ? -35.315 -15.884 15.694 1.00 70.81 671 LEU A CA 1
ATOM 5386 C C . LEU A 1 671 ? -33.901 -16.377 15.994 1.00 70.81 671 LEU A C 1
ATOM 5388 O O . LEU A 1 671 ? -33.638 -17.570 15.859 1.00 70.81 671 LEU A O 1
ATOM 5392 N N . SER A 1 672 ? -33.046 -15.476 16.464 1.00 60.44 672 SER A N 1
ATOM 5393 C CA . SER A 1 672 ? -31.678 -15.770 16.891 1.00 60.44 672 SER A CA 1
ATOM 5394 C C . SER A 1 672 ? -31.532 -15.519 18.392 1.00 60.44 672 SER A C 1
ATOM 5396 O O . SER A 1 672 ? -31.951 -14.480 18.906 1.00 60.44 672 SER A O 1
ATOM 5398 N N . MET A 1 673 ? -30.957 -16.475 19.115 1.00 63.16 673 MET A N 1
ATOM 5399 C CA . MET A 1 673 ? -30.728 -16.388 20.558 1.00 63.16 673 MET A CA 1
ATOM 5400 C C . MET A 1 673 ? -29.297 -16.806 20.896 1.00 63.16 673 MET A C 1
ATOM 5402 O O . MET A 1 673 ? -28.889 -17.929 20.603 1.00 63.16 673 MET A O 1
ATOM 5406 N N . GLU A 1 674 ? -28.556 -15.917 21.551 1.00 56.69 674 GLU A N 1
ATOM 5407 C CA . GLU A 1 674 ? -27.173 -16.154 21.973 1.00 56.69 674 GLU A CA 1
ATOM 5408 C C . GLU A 1 674 ? -27.087 -16.212 23.500 1.00 56.69 674 GLU A C 1
ATOM 5410 O O . GLU A 1 674 ? -27.318 -15.208 24.179 1.00 56.69 674 GLU A O 1
ATOM 5415 N N . PHE A 1 675 ? -26.761 -17.387 24.048 1.00 58.94 675 PHE A N 1
ATOM 5416 C CA . PHE A 1 675 ? -26.557 -17.582 25.483 1.00 58.94 675 PHE A CA 1
ATOM 5417 C C . PHE A 1 675 ? -25.055 -17.634 25.825 1.00 58.94 675 PHE A C 1
ATOM 5419 O O . PHE A 1 675 ? -24.260 -18.131 25.025 1.00 58.94 675 PHE A O 1
ATOM 5426 N N . PRO A 1 676 ? -24.632 -17.163 27.013 1.00 54.25 676 PRO A N 1
ATOM 5427 C CA . PRO A 1 676 ? -23.282 -17.414 27.503 1.00 54.25 676 PRO A CA 1
ATOM 5428 C C . PRO A 1 676 ? -23.118 -18.894 27.899 1.00 54.25 676 PRO A C 1
ATOM 5430 O O . PRO A 1 676 ? -24.094 -19.545 28.268 1.00 54.25 676 PRO A O 1
ATOM 5433 N N . HIS A 1 677 ? -21.887 -19.423 27.846 1.00 49.12 677 HIS A N 1
ATOM 5434 C CA . HIS A 1 677 ? -21.561 -20.776 28.325 1.00 49.12 677 HIS A CA 1
ATOM 5435 C C . HIS A 1 677 ? -21.908 -20.906 29.818 1.00 49.12 677 HIS A C 1
ATOM 5437 O O . HIS A 1 677 ? -21.304 -20.228 30.649 1.00 49.12 677 HIS A O 1
ATOM 5443 N N . LEU A 1 678 ? -22.887 -21.744 30.155 1.00 45.62 678 LEU A N 1
ATOM 5444 C CA . LEU A 1 678 ? -23.427 -21.895 31.507 1.00 45.62 678 LEU A CA 1
ATOM 5445 C C . LEU A 1 678 ? -23.564 -23.376 31.886 1.00 45.62 678 LEU A C 1
ATOM 5447 O O . LEU A 1 678 ? -24.144 -24.142 31.123 1.00 45.62 678 LEU A O 1
ATOM 5451 N N . ASP A 1 679 ? -23.091 -23.722 33.091 1.00 39.56 679 ASP A N 1
ATOM 5452 C CA . ASP A 1 679 ? -23.087 -25.072 33.695 1.00 39.56 679 ASP A CA 1
ATOM 5453 C C . ASP A 1 679 ? -24.333 -25.356 34.589 1.00 39.56 679 ASP A C 1
ATOM 5455 O O . ASP A 1 679 ? -24.280 -26.198 35.490 1.00 39.56 679 ASP A O 1
ATOM 5459 N N . PHE A 1 680 ? -25.446 -24.613 34.452 1.00 43.03 680 PHE A N 1
ATOM 5460 C CA . PHE A 1 680 ? -26.590 -24.695 35.389 1.00 43.03 680 PHE A CA 1
ATOM 5461 C C . PHE A 1 680 ? -27.982 -24.654 34.723 1.00 43.03 680 PHE A C 1
ATOM 5463 O O . PHE A 1 680 ? -28.151 -24.127 33.629 1.00 43.03 680 PHE A O 1
ATOM 5470 N N . GLU A 1 681 ? -28.993 -25.211 35.411 1.00 43.25 681 GLU A N 1
ATOM 5471 C CA . GLU A 1 681 ? -30.397 -25.338 34.970 1.00 43.25 681 GLU A CA 1
ATOM 5472 C C . GLU A 1 681 ? -31.123 -23.970 34.844 1.00 43.25 681 GLU A C 1
ATOM 5474 O O . GLU A 1 681 ? -31.296 -23.268 35.841 1.00 43.25 681 GLU A O 1
ATOM 5479 N N . PHE A 1 682 ? -31.627 -23.618 33.646 1.00 47.09 682 PHE A N 1
ATOM 5480 C CA . PHE A 1 682 ? -32.415 -22.391 33.379 1.00 47.09 682 PHE A CA 1
ATOM 5481 C C . PHE A 1 682 ? -33.830 -22.676 32.833 1.00 47.09 682 PHE A C 1
ATOM 5483 O O . PHE A 1 682 ? -34.011 -23.558 31.990 1.00 47.09 682 PHE A O 1
ATOM 5490 N N . GLU A 1 683 ? -34.817 -21.857 33.231 1.00 47.00 683 GLU A N 1
ATOM 5491 C CA . GLU A 1 683 ? -36.117 -21.722 32.545 1.00 47.00 683 GLU A CA 1
ATOM 5492 C C . GLU A 1 683 ? -35.977 -20.858 31.273 1.00 47.00 683 GLU A C 1
ATOM 5494 O O . GLU A 1 683 ? -35.194 -19.909 31.229 1.00 47.00 683 GLU A O 1
ATOM 5499 N N . PHE A 1 684 ? -36.721 -21.191 30.211 1.00 51.66 684 PHE A N 1
ATOM 5500 C CA . PHE A 1 684 ? -36.624 -20.501 28.919 1.00 51.66 684 PHE A CA 1
ATOM 5501 C C . PHE A 1 684 ? -37.195 -19.067 29.003 1.00 51.66 684 PHE A C 1
ATOM 5503 O O . PHE A 1 684 ? -38.341 -18.903 29.423 1.00 51.66 684 PHE A O 1
ATOM 5510 N N . PRO A 1 685 ? -36.464 -18.024 28.564 1.00 53.34 685 PRO A N 1
ATOM 5511 C CA . PRO A 1 685 ? -36.846 -16.630 28.803 1.00 53.34 685 PRO A CA 1
ATOM 5512 C C . PRO A 1 685 ? -37.864 -16.054 27.803 1.00 53.34 685 PRO A C 1
ATOM 5514 O O . PRO A 1 685 ? -38.237 -14.893 27.947 1.00 53.34 685 PRO A O 1
ATOM 5517 N N . ILE A 1 686 ? -38.329 -16.813 26.799 1.00 57.47 686 ILE A N 1
ATOM 5518 C CA . ILE A 1 686 ? -39.322 -16.355 25.806 1.00 57.47 686 ILE A CA 1
ATOM 5519 C C . ILE A 1 686 ? -40.544 -17.290 25.784 1.00 57.47 686 ILE A C 1
ATOM 5521 O O . ILE A 1 686 ? -40.418 -18.493 25.564 1.00 57.47 686 ILE A O 1
ATOM 5525 N N . GLU A 1 687 ? -41.737 -16.724 25.969 1.00 55.84 687 GLU A N 1
ATOM 5526 C CA . GLU A 1 687 ? -43.037 -17.392 25.912 1.00 55.84 687 GLU A CA 1
ATOM 5527 C C . GLU A 1 687 ? -43.626 -17.248 24.510 1.00 55.84 687 GLU A C 1
ATOM 5529 O O . GLU A 1 687 ? -43.857 -16.136 24.021 1.00 55.84 687 GLU A O 1
ATOM 5534 N N . PHE A 1 688 ? -43.916 -18.382 23.873 1.00 56.22 688 PHE A N 1
ATOM 5535 C CA . PHE A 1 688 ? -44.647 -18.395 22.617 1.00 56.22 688 PHE A CA 1
ATOM 5536 C C . PHE A 1 688 ? -46.151 -18.508 22.864 1.00 56.22 688 PHE A C 1
ATOM 5538 O O . PHE A 1 688 ? -46.586 -19.242 23.746 1.00 56.22 688 PHE A O 1
ATOM 5545 N N . PRO A 1 689 ? -46.966 -17.853 22.035 1.00 46.81 689 PRO A N 1
ATOM 5546 C CA . PRO A 1 689 ? -48.403 -17.768 22.240 1.00 46.81 689 PRO A CA 1
ATOM 5547 C C . PRO A 1 689 ? -49.130 -19.128 22.368 1.00 46.81 689 PRO A C 1
ATOM 5549 O O . PRO A 1 689 ? -50.085 -19.267 23.125 1.00 46.81 689 PRO A O 1
ATOM 5552 N N . THR A 1 690 ? -48.692 -20.175 21.668 1.00 45.28 690 THR A N 1
ATOM 5553 C CA . THR A 1 690 ? -49.370 -21.489 21.661 1.00 45.28 690 THR A CA 1
ATOM 5554 C C . THR A 1 690 ? -48.692 -22.583 22.493 1.00 45.28 690 THR A C 1
ATOM 5556 O O . THR A 1 690 ? -49.032 -23.756 22.329 1.00 45.28 690 THR A O 1
ATOM 5559 N N . SER A 1 691 ? -47.760 -22.249 23.392 1.00 39.31 691 SER A N 1
ATOM 5560 C CA . SER A 1 691 ? -47.135 -23.249 24.266 1.00 39.31 691 SER A CA 1
ATOM 5561 C C . SER A 1 691 ? -48.091 -23.704 25.379 1.00 39.31 691 SER A C 1
ATOM 5563 O O . SER A 1 691 ? -48.542 -22.927 26.220 1.00 39.31 691 SER A O 1
ATOM 5565 N N . ILE A 1 692 ? -48.420 -25.000 25.397 1.00 32.97 692 ILE A N 1
ATOM 5566 C CA . ILE A 1 692 ? -49.058 -25.636 26.555 1.00 32.97 692 ILE A CA 1
ATOM 5567 C C . ILE A 1 692 ? -47.927 -26.104 27.464 1.00 32.97 692 ILE A C 1
ATOM 5569 O O . ILE A 1 692 ? -47.240 -27.073 27.152 1.00 32.97 692 ILE A O 1
ATOM 5573 N N . TRP A 1 693 ? -47.742 -25.425 28.590 1.00 30.41 693 TRP A N 1
ATOM 5574 C CA . TRP A 1 693 ? -46.857 -25.899 29.646 1.00 30.41 693 TRP A CA 1
ATOM 5575 C C . TRP A 1 693 ? -47.546 -27.061 30.370 1.00 30.41 693 TRP A C 1
ATOM 5577 O O . TRP A 1 693 ? -48.515 -26.853 31.104 1.00 30.41 693 TRP A O 1
ATOM 5587 N N . SER A 1 694 ? -47.078 -28.296 30.174 1.00 25.16 694 SER A N 1
ATOM 5588 C CA . SER A 1 694 ? -47.328 -29.338 31.170 1.00 25.16 694 SER A CA 1
ATOM 5589 C C . SER A 1 694 ? -46.368 -29.112 32.329 1.00 25.16 694 SER A C 1
ATOM 5591 O O . SER A 1 694 ? -45.174 -28.931 32.130 1.00 25.16 694 SER A O 1
ATOM 5593 N N . THR A 1 695 ? -46.889 -29.088 33.549 1.00 27.91 695 THR A N 1
ATOM 5594 C CA . THR A 1 695 ? -46.111 -28.883 34.772 1.00 27.91 695 THR A CA 1
ATOM 5595 C C . THR A 1 695 ? -44.991 -29.923 34.911 1.00 27.91 695 THR A C 1
ATOM 5597 O O . THR A 1 695 ? -45.266 -31.069 35.270 1.00 27.91 695 THR A O 1
ATOM 5600 N N . GLY A 1 696 ? -43.747 -29.504 34.669 1.00 35.66 696 GLY A N 1
ATOM 5601 C CA . GLY A 1 696 ? -42.515 -30.277 34.865 1.00 35.66 696 GLY A CA 1
ATOM 5602 C C . GLY A 1 696 ? -41.583 -30.196 33.653 1.00 35.66 696 GLY A C 1
ATOM 5603 O O . GLY A 1 696 ? -42.092 -30.338 32.556 1.00 35.66 696 GLY A O 1
ATOM 5604 N N . ARG A 1 697 ? -40.278 -29.954 33.908 1.00 32.97 697 ARG A N 1
ATOM 5605 C CA . ARG A 1 697 ? -39.011 -30.045 33.113 1.00 32.97 697 ARG A CA 1
ATOM 5606 C C . ARG A 1 697 ? -38.971 -29.921 31.569 1.00 32.97 697 ARG A C 1
ATOM 5608 O O . ARG A 1 697 ? -37.876 -29.726 31.053 1.00 32.97 697 ARG A O 1
ATOM 5615 N N . ASP A 1 698 ? -40.085 -29.967 30.854 1.00 34.81 698 ASP A N 1
ATOM 5616 C CA . ASP A 1 698 ? -40.184 -30.069 29.401 1.00 34.81 698 ASP A CA 1
ATOM 5617 C C . ASP A 1 698 ? -40.741 -28.768 28.797 1.00 34.81 698 ASP A C 1
ATOM 5619 O O . ASP A 1 698 ? -41.874 -28.359 29.066 1.00 34.81 698 ASP A O 1
ATOM 5623 N N . ILE A 1 699 ? -39.950 -28.105 27.952 1.00 40.00 699 ILE A N 1
ATOM 5624 C CA . ILE A 1 699 ? -40.346 -26.891 27.225 1.00 40.00 699 ILE A CA 1
ATOM 5625 C C . ILE A 1 699 ? -41.030 -27.299 25.911 1.00 40.00 699 ILE A C 1
ATOM 5627 O O . ILE A 1 699 ? -40.397 -27.837 25.006 1.00 40.00 699 ILE A O 1
ATOM 5631 N N . HIS A 1 700 ? -42.328 -27.034 25.767 1.00 37.44 700 HIS A N 1
ATOM 5632 C CA . HIS A 1 700 ? -43.076 -27.273 24.525 1.00 37.44 700 HIS A CA 1
ATOM 5633 C C . HIS A 1 700 ? -43.178 -25.990 23.679 1.00 37.44 700 HIS A C 1
ATOM 5635 O O . HIS A 1 700 ? -43.951 -25.086 23.996 1.00 37.44 700 HIS A O 1
ATOM 5641 N N . PHE A 1 701 ? -42.450 -25.919 22.564 1.00 50.47 701 PHE A N 1
ATOM 5642 C CA . PHE A 1 701 ? -42.599 -24.888 21.535 1.00 50.47 701 PHE A CA 1
ATOM 5643 C C . PHE A 1 701 ? -43.705 -25.292 20.558 1.00 50.47 701 PHE A C 1
ATOM 5645 O O . PHE A 1 701 ? -43.650 -26.382 20.001 1.00 50.47 701 PHE A O 1
ATOM 5652 N N . SER A 1 702 ? -44.684 -24.427 20.278 1.00 41.72 702 SER A N 1
ATOM 5653 C CA . SER A 1 702 ? -45.594 -24.635 19.143 1.00 41.72 702 SER A CA 1
ATOM 5654 C C . SER A 1 702 ? -45.739 -23.361 18.324 1.00 41.72 702 SER A C 1
ATOM 5656 O O . SER A 1 702 ? -46.171 -22.344 18.862 1.00 41.72 702 SER A O 1
ATOM 5658 N N . ILE A 1 703 ? -45.398 -23.426 17.034 1.00 57.81 703 ILE A N 1
ATOM 5659 C CA . ILE A 1 703 ? -45.585 -22.338 16.064 1.00 57.81 703 ILE A CA 1
ATOM 5660 C C . ILE A 1 703 ? -46.642 -22.794 15.065 1.00 57.81 703 ILE A C 1
ATOM 5662 O O . ILE A 1 703 ? -46.458 -23.804 14.389 1.00 57.81 703 ILE A O 1
ATOM 5666 N N . ALA A 1 704 ? -47.745 -22.055 14.962 1.00 54.25 704 ALA A N 1
ATOM 5667 C CA . ALA A 1 704 ? -48.812 -22.332 14.010 1.00 54.25 704 ALA A CA 1
ATOM 5668 C C . ALA A 1 704 ? -49.099 -21.089 13.161 1.00 54.25 704 ALA A C 1
ATOM 5670 O O . ALA A 1 704 ? -49.606 -20.099 13.682 1.00 54.25 704 ALA A O 1
ATOM 5671 N N . SER A 1 705 ? -48.794 -21.145 11.862 1.00 63.62 705 SER A N 1
ATOM 5672 C CA . SER A 1 705 ? -49.126 -20.084 10.904 1.00 63.62 705 SER A CA 1
ATOM 5673 C C . SER A 1 705 ? -49.490 -20.673 9.546 1.00 63.62 705 SER A C 1
ATOM 5675 O O . SER A 1 705 ? -48.766 -21.494 8.990 1.00 63.62 705 SER A O 1
ATOM 5677 N N . ALA A 1 706 ? -50.618 -20.238 8.986 1.00 62.09 706 ALA A N 1
ATOM 5678 C CA . ALA A 1 706 ? -51.118 -20.747 7.713 1.00 62.09 706 ALA A CA 1
ATOM 5679 C C . ALA A 1 706 ? -50.346 -20.222 6.489 1.00 62.09 706 ALA A C 1
ATOM 5681 O O . ALA A 1 706 ? -50.489 -20.800 5.417 1.00 62.09 706 ALA A O 1
ATOM 5682 N N . ARG A 1 707 ? -49.565 -19.139 6.606 1.00 70.75 707 ARG A N 1
ATOM 5683 C CA . ARG A 1 707 ? -48.892 -18.467 5.472 1.00 70.75 707 ARG A CA 1
ATOM 5684 C C . ARG A 1 707 ? -47.372 -18.398 5.576 1.00 70.75 707 ARG A C 1
ATOM 5686 O O . ARG A 1 707 ? -46.739 -17.991 4.609 1.00 70.75 707 ARG A O 1
ATOM 5693 N N . LEU A 1 708 ? -46.801 -18.797 6.710 1.00 71.56 708 LEU A N 1
ATOM 5694 C CA . LEU A 1 708 ? -45.358 -18.774 6.907 1.00 71.56 708 LEU A CA 1
ATOM 5695 C C . LEU A 1 708 ? -44.669 -19.711 5.904 1.00 71.56 708 LEU A C 1
ATOM 5697 O O . LEU A 1 708 ? -44.943 -20.912 5.906 1.00 71.56 708 LEU A O 1
ATOM 5701 N N . GLN A 1 709 ? -43.791 -19.147 5.074 1.00 68.06 709 GLN A N 1
ATOM 5702 C CA . GLN A 1 709 ? -43.008 -19.859 4.060 1.00 68.06 709 GLN A CA 1
ATOM 5703 C C . GLN A 1 709 ? -41.577 -20.121 4.531 1.00 68.06 709 GLN A C 1
ATOM 5705 O O . GLN A 1 709 ? -41.022 -21.168 4.213 1.00 68.06 709 GLN A O 1
ATOM 5710 N N . ILE A 1 710 ? -40.997 -19.205 5.312 1.00 66.06 710 ILE A N 1
ATOM 5711 C CA . ILE A 1 710 ? -39.616 -19.283 5.802 1.00 66.06 710 ILE A CA 1
ATOM 5712 C C . ILE A 1 710 ? -39.622 -19.232 7.331 1.00 66.06 710 ILE A C 1
ATOM 5714 O O . ILE A 1 710 ? -40.173 -18.301 7.923 1.00 66.06 710 ILE A O 1
ATOM 5718 N N . LEU A 1 711 ? -38.998 -20.225 7.965 1.00 71.44 711 LEU A N 1
ATOM 5719 C CA . LEU A 1 711 ? -38.779 -20.267 9.408 1.00 71.44 711 LEU A CA 1
ATOM 5720 C C . LEU A 1 711 ? -37.307 -20.559 9.705 1.00 71.44 711 LEU A C 1
ATOM 5722 O O . LEU A 1 711 ? -36.803 -21.622 9.341 1.00 71.44 711 LEU A O 1
ATOM 5726 N N . THR A 1 712 ? -36.653 -19.638 10.407 1.00 56.34 712 THR A N 1
ATOM 5727 C CA . THR A 1 712 ? -35.283 -19.800 10.905 1.00 56.34 712 THR A CA 1
ATOM 5728 C C . THR A 1 712 ? -35.271 -19.656 12.420 1.00 56.34 712 THR A C 1
ATOM 5730 O O . THR A 1 712 ? -35.760 -18.659 12.953 1.00 56.34 712 THR A O 1
ATOM 5733 N N . ILE A 1 713 ? -34.724 -20.652 13.114 1.00 63.66 713 ILE A N 1
ATOM 5734 C CA . ILE A 1 713 ? -34.513 -20.623 14.562 1.00 63.66 713 ILE A CA 1
ATOM 5735 C C . ILE A 1 713 ? -33.055 -20.986 14.829 1.00 63.66 713 ILE A C 1
ATOM 5737 O O . ILE A 1 713 ? -32.644 -22.115 14.569 1.00 63.66 713 ILE A O 1
ATOM 5741 N N . GLU A 1 714 ? -32.299 -20.039 15.369 1.00 56.22 714 GLU A N 1
ATOM 5742 C CA . GLU A 1 714 ? -30.907 -20.225 15.777 1.00 56.22 714 GLU A CA 1
ATOM 5743 C C . GLU A 1 714 ? -30.821 -20.004 17.286 1.00 56.22 714 GLU A C 1
ATOM 5745 O O . GLU A 1 714 ? -31.267 -18.970 17.794 1.00 56.22 714 GLU A O 1
ATOM 5750 N N . ALA A 1 715 ? -30.307 -20.975 18.037 1.00 57.16 715 ALA A N 1
ATOM 5751 C CA . ALA A 1 715 ? -30.227 -20.849 19.488 1.00 57.16 715 ALA A CA 1
ATOM 5752 C C . ALA A 1 715 ? -28.985 -21.545 20.024 1.00 57.16 715 ALA A C 1
ATOM 5754 O O . ALA A 1 715 ? -28.996 -22.758 20.142 1.00 57.16 715 ALA A O 1
ATOM 5755 N N . ASN A 1 716 ? -27.962 -20.781 20.395 1.00 50.19 716 ASN A N 1
ATOM 5756 C CA . ASN A 1 716 ? -26.671 -21.301 20.842 1.00 50.19 716 ASN A CA 1
ATOM 5757 C C . ASN A 1 716 ? -26.708 -21.552 22.360 1.00 50.19 716 ASN A C 1
ATOM 5759 O O . ASN A 1 716 ? -26.568 -20.609 23.140 1.00 50.19 716 ASN A O 1
ATOM 5763 N N . LYS A 1 717 ? -27.024 -22.780 22.796 1.00 49.97 717 LYS A N 1
ATOM 5764 C CA . LYS A 1 717 ? -27.212 -23.143 24.219 1.00 49.97 717 LYS A CA 1
ATOM 5765 C C . LYS A 1 717 ? -26.160 -24.164 24.652 1.00 49.97 717 LYS A C 1
ATOM 5767 O O . LYS A 1 717 ? -25.809 -24.992 23.842 1.00 49.97 717 LYS A O 1
ATOM 5772 N N . SER A 1 718 ? -25.706 -24.153 25.911 1.00 41.41 718 SER A N 1
ATOM 5773 C CA . SER A 1 718 ? -24.673 -25.089 26.390 1.00 41.41 718 SER A CA 1
ATOM 5774 C C . SER A 1 718 ? -25.107 -26.178 27.382 1.00 41.41 718 SER A C 1
ATOM 5776 O O . SER A 1 718 ? -24.221 -26.924 27.772 1.00 41.41 718 SER A O 1
ATOM 5778 N N . ASP A 1 719 ? -26.379 -26.320 27.811 1.00 41.19 719 ASP A N 1
ATOM 5779 C CA . ASP A 1 719 ? -26.749 -27.466 28.683 1.00 41.19 719 ASP A CA 1
ATOM 5780 C C . ASP A 1 719 ? -28.258 -27.778 28.916 1.00 41.19 719 ASP A C 1
ATOM 5782 O O . ASP A 1 719 ? -29.136 -26.906 28.928 1.00 41.19 719 ASP A O 1
ATOM 5786 N N . ASP A 1 720 ? -28.504 -29.080 29.133 1.00 39.47 720 ASP A N 1
ATOM 5787 C CA . ASP A 1 720 ? -29.466 -29.815 29.989 1.00 39.47 720 ASP A CA 1
ATOM 5788 C C . ASP A 1 720 ? -30.990 -29.556 30.055 1.00 39.47 720 ASP A C 1
ATOM 5790 O O . ASP A 1 720 ? -31.673 -30.217 30.844 1.00 39.47 720 ASP A O 1
ATOM 5794 N N . SER A 1 721 ? -31.605 -28.713 29.219 1.00 39.66 721 SER A N 1
ATOM 5795 C CA . SER A 1 721 ? -33.083 -28.577 29.227 1.00 39.66 721 SER A CA 1
ATOM 5796 C C . SER A 1 721 ? -33.799 -29.362 28.122 1.00 39.66 721 SER A C 1
ATOM 5798 O O . SER A 1 721 ? -33.513 -29.171 26.938 1.00 39.66 721 SER A O 1
ATOM 5800 N N . TYR A 1 722 ? -34.831 -30.127 28.488 1.00 45.12 722 TYR A N 1
ATOM 5801 C CA . TYR A 1 722 ? -35.737 -30.778 27.543 1.00 45.12 722 TYR A CA 1
ATOM 5802 C C . TYR A 1 722 ? -36.573 -29.733 26.811 1.00 45.12 722 TYR A C 1
ATOM 5804 O O . TYR A 1 722 ? -37.304 -28.959 27.431 1.00 45.12 722 TYR A O 1
ATOM 5812 N N . SER A 1 723 ? -36.502 -29.722 25.484 1.00 42.34 723 SER A N 1
ATOM 5813 C CA . SER A 1 723 ? -37.470 -28.993 24.681 1.00 42.34 723 SER A CA 1
ATOM 5814 C C . SER A 1 723 ? -38.104 -29.885 23.621 1.00 42.34 723 SER A C 1
ATOM 5816 O O . SER A 1 723 ? -37.640 -30.984 23.322 1.00 42.34 723 SER A O 1
ATOM 5818 N N . SER A 1 724 ? -39.250 -29.471 23.108 1.00 37.69 724 SER A N 1
ATOM 5819 C CA . SER A 1 724 ? -39.945 -30.147 22.024 1.00 37.69 724 SER A CA 1
ATOM 5820 C C . SER A 1 724 ? -40.547 -29.094 21.109 1.00 37.69 724 SER A C 1
ATOM 5822 O O . SER A 1 724 ? -41.158 -28.135 21.573 1.00 37.69 724 SER A O 1
ATOM 5824 N N . LEU A 1 725 ? -40.337 -29.250 19.803 1.00 50.19 725 LEU A N 1
ATOM 5825 C CA . LEU A 1 725 ? -40.791 -28.308 18.784 1.00 50.19 725 LEU A CA 1
ATOM 5826 C C . LEU A 1 725 ? -42.005 -28.865 18.046 1.00 50.19 725 LEU A C 1
ATOM 5828 O O . LEU A 1 725 ? -41.960 -29.951 17.483 1.00 50.19 725 LEU A O 1
ATOM 5832 N N . GLU A 1 726 ? -43.099 -28.118 18.013 1.00 40.91 726 GLU A N 1
ATOM 5833 C CA . GLU A 1 726 ? -44.305 -28.433 17.258 1.00 40.91 726 GLU A CA 1
ATOM 5834 C C . GLU A 1 726 ? -44.554 -27.353 16.197 1.00 40.91 726 GLU A C 1
ATOM 5836 O O . GLU A 1 726 ? -45.141 -26.306 16.467 1.00 40.91 726 GLU A O 1
ATOM 5841 N N . ILE A 1 727 ? -44.150 -27.629 14.957 1.00 55.53 727 ILE A N 1
ATOM 5842 C CA . ILE A 1 727 ? -44.403 -26.749 13.808 1.00 55.53 727 ILE A CA 1
ATOM 5843 C C . ILE A 1 727 ? -45.729 -27.152 13.145 1.00 55.53 727 ILE A C 1
ATOM 5845 O O . ILE A 1 727 ? -45.899 -28.287 12.697 1.00 55.53 727 ILE A O 1
ATOM 5849 N N . LYS A 1 728 ? -46.680 -26.217 13.078 1.00 53.03 728 LYS A N 1
ATOM 5850 C CA . LYS A 1 728 ? -47.995 -26.328 12.423 1.00 53.03 728 LYS A CA 1
ATOM 5851 C C . LYS A 1 728 ? -48.121 -25.262 11.326 1.00 53.03 728 LYS A C 1
ATOM 5853 O O . LYS A 1 728 ? -49.011 -24.414 11.371 1.00 53.03 728 LYS A O 1
ATOM 5858 N N . CYS A 1 729 ? -47.221 -25.311 10.345 1.00 61.53 729 CYS A N 1
ATOM 5859 C CA . CYS A 1 729 ? -47.181 -24.372 9.221 1.00 61.53 729 CYS A CA 1
ATOM 5860 C C . CYS A 1 729 ? -47.360 -25.128 7.890 1.00 61.53 729 CYS A C 1
ATOM 5862 O O . CYS A 1 729 ? -46.396 -25.705 7.393 1.00 61.53 729 CYS A O 1
ATOM 5864 N N . PRO A 1 730 ? -48.580 -25.191 7.317 1.00 57.41 730 PRO A N 1
ATOM 5865 C CA . PRO A 1 730 ? -48.868 -26.030 6.148 1.00 57.41 730 PRO A CA 1
ATOM 5866 C C . PRO A 1 730 ? -48.201 -25.561 4.844 1.00 57.41 730 PRO A C 1
ATOM 5868 O O . PRO A 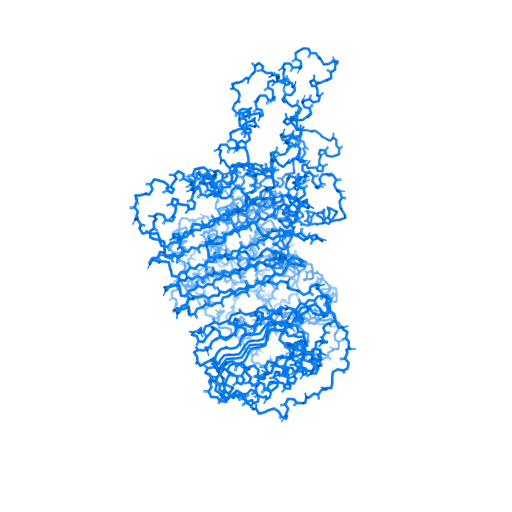1 730 ? -48.075 -26.366 3.928 1.00 57.41 730 PRO A O 1
ATOM 5871 N N . ASN A 1 731 ? -47.774 -24.296 4.763 1.00 64.44 731 ASN A N 1
ATOM 5872 C CA . ASN A 1 731 ? -47.160 -23.686 3.575 1.00 64.44 731 ASN A CA 1
ATOM 5873 C C . ASN A 1 731 ? -45.654 -23.407 3.751 1.00 64.44 731 ASN A C 1
ATOM 5875 O O . ASN A 1 731 ? -45.108 -22.549 3.066 1.00 64.44 731 ASN A O 1
ATOM 5879 N N . LEU A 1 732 ? -44.993 -24.099 4.685 1.00 67.62 732 LEU A N 1
ATOM 5880 C CA . LEU A 1 732 ? -43.576 -23.888 4.965 1.00 67.62 732 LEU A CA 1
ATOM 5881 C C . LEU A 1 732 ? -42.703 -24.472 3.843 1.00 67.62 732 LEU A C 1
ATOM 5883 O O . LEU A 1 732 ? -42.708 -25.682 3.615 1.00 67.62 732 LEU A O 1
ATOM 5887 N N . GLU A 1 733 ? -41.944 -23.613 3.170 1.00 65.69 733 GLU A N 1
ATOM 5888 C CA . GLU A 1 733 ? -41.049 -23.957 2.059 1.00 65.69 733 GLU A CA 1
ATOM 5889 C C . GLU A 1 733 ? -39.593 -24.114 2.535 1.00 65.69 733 GLU A C 1
ATOM 5891 O O . GLU A 1 733 ? -38.891 -25.015 2.066 1.00 65.69 733 GLU A O 1
ATOM 5896 N N . TYR A 1 734 ? -39.170 -23.300 3.511 1.00 57.94 734 TYR A N 1
ATOM 5897 C CA . TYR A 1 734 ? -37.819 -23.266 4.078 1.00 57.94 734 TYR A CA 1
ATOM 5898 C C . TYR A 1 734 ? -37.845 -23.406 5.605 1.00 57.94 734 TYR A C 1
ATOM 5900 O O . TYR A 1 734 ? -38.535 -22.648 6.295 1.00 57.94 734 TYR A O 1
ATOM 5908 N N . LEU A 1 735 ? -37.049 -24.340 6.134 1.00 66.56 735 LEU A N 1
ATOM 5909 C CA . LEU A 1 735 ? -36.838 -24.526 7.570 1.00 66.56 735 LEU A CA 1
ATOM 5910 C C . LEU A 1 735 ? -35.341 -24.619 7.894 1.00 66.56 735 LEU A C 1
ATOM 5912 O O . LEU A 1 735 ? -34.666 -25.545 7.437 1.00 66.56 735 LEU A O 1
ATOM 5916 N N . ASN A 1 736 ? -34.852 -23.700 8.729 1.00 57.09 736 ASN A N 1
ATOM 5917 C CA . ASN A 1 736 ? -33.516 -23.749 9.325 1.00 57.09 736 ASN A CA 1
ATOM 5918 C C . ASN A 1 736 ? -33.620 -23.846 10.851 1.00 57.09 736 ASN A C 1
ATOM 5920 O O . ASN A 1 736 ? -34.268 -23.009 11.484 1.00 57.09 736 ASN A O 1
ATOM 5924 N N . ILE A 1 737 ? -32.977 -24.863 11.424 1.00 62.41 737 ILE A N 1
ATOM 5925 C CA . ILE A 1 737 ? -32.819 -25.030 12.870 1.00 62.41 737 ILE A CA 1
ATOM 5926 C C . ILE A 1 737 ? -31.327 -25.274 13.142 1.00 62.41 737 ILE A C 1
ATOM 5928 O O . ILE A 1 737 ? -30.813 -26.343 12.805 1.00 62.41 737 ILE A O 1
ATOM 5932 N N . SER A 1 738 ? -30.643 -24.296 13.739 1.00 53.66 738 SER A N 1
ATOM 5933 C CA . SER A 1 738 ? -29.197 -24.324 14.031 1.00 53.66 738 SER A CA 1
ATOM 5934 C C . SER A 1 738 ? -28.894 -24.217 15.539 1.00 53.66 738 SER A C 1
ATOM 5936 O O . SER A 1 738 ? -29.639 -23.591 16.296 1.00 53.66 738 SER A O 1
ATOM 5938 N N . ASP A 1 739 ? -27.803 -24.872 15.964 1.00 50.84 739 ASP A N 1
ATOM 5939 C CA . ASP A 1 739 ? -27.174 -24.823 17.304 1.00 50.84 739 ASP A CA 1
ATOM 5940 C C . ASP A 1 739 ? -27.978 -25.274 18.540 1.00 50.84 739 ASP A C 1
ATOM 5942 O O . ASP A 1 739 ? -27.619 -24.981 19.675 1.00 50.84 739 ASP A O 1
ATOM 5946 N N . TRP A 1 740 ? -29.007 -26.106 18.375 1.00 51.25 740 TRP A N 1
ATOM 5947 C CA . TRP A 1 740 ? -29.594 -26.831 19.511 1.00 51.25 740 TRP A CA 1
ATOM 5948 C C . TRP A 1 740 ? -28.664 -27.935 20.048 1.00 51.25 740 TRP A C 1
ATOM 5950 O O . TRP A 1 740 ? -28.765 -29.097 19.641 1.00 51.25 740 TRP A O 1
ATOM 5960 N N . ASP A 1 741 ? -27.785 -27.603 20.993 1.00 43.25 741 ASP A N 1
ATOM 5961 C CA . ASP A 1 741 ? -27.015 -28.586 21.765 1.00 43.25 741 ASP A CA 1
ATOM 5962 C C . ASP A 1 741 ? -27.931 -29.344 22.736 1.00 43.25 741 ASP A C 1
ATOM 5964 O O . ASP A 1 741 ? -28.200 -28.936 23.864 1.00 43.25 741 ASP A O 1
ATOM 5968 N N . TYR A 1 742 ? -28.425 -30.494 22.286 1.00 46.59 742 TYR A N 1
ATOM 5969 C CA . TYR A 1 742 ? -29.087 -31.489 23.138 1.00 46.59 742 TYR A CA 1
ATOM 5970 C C . TYR A 1 742 ? -28.088 -32.415 23.864 1.00 46.59 742 TYR A C 1
ATOM 5972 O O . TYR A 1 742 ? -28.502 -33.225 24.692 1.00 46.59 742 TYR A O 1
ATOM 5980 N N . PHE A 1 743 ? -26.792 -32.372 23.528 1.00 42.97 743 PHE A N 1
ATOM 5981 C CA . PHE A 1 743 ? -25.919 -33.556 23.615 1.00 42.97 743 PHE A CA 1
ATOM 5982 C C . PHE A 1 743 ? -24.779 -33.512 24.637 1.00 42.97 743 PHE A C 1
ATOM 5984 O O . PHE A 1 743 ? -23.856 -34.318 24.535 1.00 42.97 743 PHE A O 1
ATOM 5991 N N . ASN A 1 744 ? -24.884 -32.689 25.681 1.00 39.88 744 ASN A N 1
ATOM 5992 C CA . ASN A 1 744 ? -24.042 -32.860 26.874 1.00 39.88 744 ASN A CA 1
ATOM 5993 C C . ASN A 1 744 ? -24.579 -33.924 27.859 1.00 39.88 744 ASN A C 1
ATOM 5995 O O . ASN A 1 744 ? -23.904 -34.259 28.832 1.00 39.88 744 ASN A O 1
ATOM 5999 N N . GLN A 1 745 ? -25.744 -34.535 27.587 1.00 42.75 745 GLN A N 1
ATOM 6000 C CA . GLN A 1 745 ? -26.331 -35.555 28.467 1.00 42.75 745 GLN A CA 1
ATOM 6001 C C . GLN A 1 745 ? -25.835 -36.985 28.228 1.00 42.75 745 GLN A C 1
ATOM 6003 O O . GLN A 1 745 ? -25.594 -37.379 27.083 1.00 42.75 745 GLN A O 1
ATOM 6008 N N . PRO A 1 746 ? -25.776 -37.814 29.294 1.00 42.34 746 PRO A N 1
ATOM 6009 C CA . PRO A 1 746 ? -25.446 -39.225 29.183 1.00 42.34 746 PRO A CA 1
ATOM 6010 C C . PRO A 1 746 ? -26.450 -39.965 28.275 1.00 42.34 746 PRO A C 1
ATOM 6012 O O . PRO A 1 746 ? -27.655 -39.696 28.337 1.00 42.34 746 PRO A O 1
ATOM 6015 N N . PRO A 1 747 ? -25.988 -40.946 27.476 1.00 45.19 747 PRO A N 1
ATOM 6016 C CA . PRO A 1 747 ? -26.801 -41.591 26.441 1.00 45.19 747 PRO A CA 1
ATOM 6017 C C . PRO A 1 747 ? -28.087 -42.267 26.961 1.00 45.19 747 PRO A C 1
ATOM 6019 O O . PRO A 1 747 ? -29.056 -42.466 26.232 1.00 45.19 747 PRO A O 1
ATOM 6022 N N . GLU A 1 748 ? -28.150 -42.591 28.254 1.00 47.84 748 GLU A N 1
ATOM 6023 C CA . GLU A 1 748 ? -29.320 -43.200 28.896 1.00 47.84 748 GLU A CA 1
ATOM 6024 C C . GLU A 1 748 ? -30.554 -42.278 28.980 1.00 47.84 748 GLU A C 1
ATOM 6026 O O . GLU A 1 748 ? -31.658 -42.774 29.220 1.00 47.84 748 GLU A O 1
ATOM 6031 N N . MET A 1 749 ? -30.397 -40.966 28.778 1.00 42.34 749 MET A N 1
ATOM 6032 C CA . MET A 1 749 ? -31.487 -39.978 28.855 1.00 42.34 749 MET A CA 1
ATOM 6033 C C . MET A 1 749 ? -32.191 -39.750 27.506 1.00 42.34 749 MET A C 1
ATOM 6035 O O . MET A 1 749 ? -33.334 -39.293 27.479 1.00 42.34 749 MET A O 1
ATOM 6039 N N . TRP A 1 750 ? -31.578 -40.144 26.380 1.00 49.56 750 TRP A N 1
ATOM 6040 C CA . TRP A 1 750 ? -32.131 -39.928 25.028 1.00 49.56 750 TRP A CA 1
ATOM 6041 C C . TRP A 1 750 ? -33.369 -40.801 24.741 1.00 49.56 750 TRP A C 1
ATOM 6043 O O . TRP A 1 750 ? -34.134 -40.525 23.821 1.00 49.56 750 TRP A O 1
ATOM 6053 N N . PHE A 1 751 ? -33.624 -41.817 25.575 1.00 46.00 751 PHE A N 1
ATOM 6054 C CA . PHE A 1 751 ? -34.784 -42.710 25.485 1.00 46.00 751 PHE A CA 1
ATOM 6055 C C . PHE A 1 751 ? -36.111 -42.076 25.948 1.00 46.00 751 PHE A C 1
ATOM 6057 O O . PHE A 1 751 ? -37.172 -42.622 25.648 1.00 46.00 751 PHE A O 1
ATOM 6064 N N . TYR A 1 752 ? -36.084 -40.950 26.673 1.00 41.09 752 TYR A N 1
ATOM 6065 C CA . TYR A 1 752 ? -37.286 -40.350 27.275 1.00 41.09 752 TYR A CA 1
ATOM 6066 C C . TYR A 1 752 ? -37.935 -39.233 26.437 1.00 41.09 752 TYR A C 1
ATOM 6068 O O . TYR A 1 752 ? -39.007 -38.759 26.810 1.00 41.09 752 TYR A O 1
ATOM 6076 N N . ASN A 1 753 ? -37.350 -38.827 25.298 1.00 41.69 753 ASN A N 1
ATOM 6077 C CA . ASN A 1 753 ? -37.844 -37.693 24.502 1.00 41.69 753 ASN A CA 1
ATOM 6078 C C . ASN A 1 753 ? -38.259 -38.094 23.059 1.00 41.69 753 ASN A C 1
ATOM 6080 O O . ASN A 1 753 ? -37.426 -38.146 22.155 1.00 41.69 753 ASN A O 1
ATOM 6084 N N . PRO A 1 754 ? -39.557 -38.352 22.793 1.00 40.34 754 PRO A N 1
ATOM 6085 C CA . PRO A 1 754 ? -40.062 -38.848 21.505 1.00 40.34 754 PRO A CA 1
ATOM 6086 C C . PRO A 1 754 ? -40.328 -37.744 20.455 1.00 40.34 754 PRO A C 1
ATOM 6088 O O . PRO A 1 754 ? -41.177 -37.922 19.574 1.00 40.34 754 PRO A O 1
ATOM 6091 N N . ALA A 1 755 ? -39.680 -36.578 20.549 1.00 48.25 755 ALA A N 1
ATOM 6092 C CA . ALA A 1 755 ? -40.015 -35.415 19.720 1.00 48.25 755 ALA A CA 1
ATOM 6093 C C . ALA A 1 755 ? -39.503 -35.510 18.269 1.00 48.25 755 ALA A C 1
ATOM 6095 O O . ALA A 1 755 ? -40.238 -35.158 17.347 1.00 48.25 755 ALA A O 1
ATOM 6096 N N . ILE A 1 756 ? -38.294 -36.031 18.036 1.00 50.88 756 ILE A N 1
ATOM 6097 C CA . ILE A 1 756 ? -37.651 -36.018 16.706 1.00 50.88 756 ILE A CA 1
ATOM 6098 C C . ILE A 1 756 ? -38.444 -36.800 15.641 1.00 50.88 756 ILE A C 1
ATOM 6100 O O . ILE A 1 756 ? -38.730 -36.222 14.590 1.00 50.88 756 ILE A O 1
ATOM 6104 N N . PRO A 1 757 ? -38.906 -38.045 15.884 1.00 50.38 757 PRO A N 1
ATOM 6105 C CA . PRO A 1 757 ? -39.688 -38.783 14.887 1.00 50.38 757 PRO A CA 1
ATOM 6106 C C . PRO A 1 757 ? -40.996 -38.060 14.524 1.00 50.38 757 PRO A C 1
ATOM 6108 O O . PRO A 1 757 ? -41.378 -38.005 13.358 1.00 50.38 757 PRO A O 1
ATOM 6111 N N . LYS A 1 758 ? -41.655 -37.436 15.513 1.00 51.03 758 LYS A N 1
ATOM 6112 C CA . LYS A 1 758 ? -42.910 -36.686 15.327 1.00 51.03 758 LYS A CA 1
ATOM 6113 C C . LYS A 1 758 ? -42.715 -35.364 14.582 1.00 51.03 758 LYS A C 1
ATOM 6115 O O . LYS A 1 758 ? -43.616 -34.944 13.856 1.00 51.03 758 LYS A O 1
ATOM 6120 N N . VAL A 1 759 ? -41.574 -34.695 14.769 1.00 55.12 759 VAL A N 1
ATOM 6121 C CA . VAL A 1 759 ? -41.203 -33.496 13.999 1.00 55.12 759 VAL A CA 1
ATOM 6122 C C . VAL A 1 759 ? -40.953 -33.883 12.548 1.00 55.12 759 VAL A C 1
ATOM 6124 O O . VAL A 1 759 ? -41.584 -33.312 11.661 1.00 55.12 759 VAL A O 1
ATOM 6127 N N . LEU A 1 760 ? -40.133 -34.912 12.311 1.00 59.06 760 LEU A N 1
ATOM 6128 C CA . LEU A 1 760 ? -39.837 -35.425 10.971 1.00 59.06 760 LEU A CA 1
ATOM 6129 C C . LEU A 1 760 ? -41.113 -35.857 10.228 1.00 59.06 760 LEU A C 1
ATOM 6131 O O . LEU A 1 760 ? -41.292 -35.494 9.067 1.00 59.06 760 LEU A O 1
ATOM 6135 N N . GLU A 1 761 ? -42.057 -36.530 10.901 1.00 58.25 761 GLU A N 1
ATOM 6136 C CA . GLU A 1 761 ? -43.373 -36.900 10.343 1.00 58.25 761 GLU A CA 1
ATOM 6137 C C . GLU A 1 761 ? -44.187 -35.723 9.787 1.00 58.25 761 GLU A C 1
ATOM 6139 O O . GLU A 1 761 ? -45.028 -35.932 8.901 1.00 58.25 761 GLU A O 1
ATOM 6144 N N . ARG A 1 762 ? -43.958 -34.506 10.295 1.00 57.44 762 ARG A N 1
ATOM 6145 C CA . ARG A 1 762 ? -44.717 -33.290 9.972 1.00 57.44 762 ARG A CA 1
ATOM 6146 C C . ARG A 1 762 ? -44.037 -32.394 8.931 1.00 57.44 762 ARG A C 1
ATOM 6148 O O . ARG A 1 762 ? -44.707 -31.519 8.392 1.00 57.44 762 ARG A O 1
ATOM 6155 N N . LEU A 1 763 ? -42.781 -32.653 8.556 1.00 62.44 763 LEU A N 1
ATOM 6156 C CA . LEU A 1 763 ? -42.027 -31.888 7.541 1.00 62.44 763 LEU A CA 1
ATOM 6157 C C . LEU A 1 763 ? -42.357 -32.274 6.082 1.00 62.44 763 LEU A C 1
ATOM 6159 O O . LEU A 1 763 ? -41.580 -32.007 5.169 1.00 62.44 763 LEU A O 1
ATOM 6163 N N . ARG A 1 764 ? -43.517 -32.889 5.816 1.00 62.03 764 ARG A N 1
ATOM 6164 C CA . ARG A 1 764 ? -43.856 -33.477 4.499 1.00 62.03 764 ARG A CA 1
ATOM 6165 C C . ARG A 1 764 ? -43.930 -32.478 3.337 1.00 62.03 764 ARG A C 1
ATOM 6167 O O . ARG A 1 764 ? -43.947 -32.907 2.186 1.00 62.03 764 ARG A O 1
ATOM 6174 N N . HIS A 1 765 ? -44.010 -31.181 3.625 1.00 66.31 765 HIS A N 1
ATOM 6175 C CA . HIS A 1 765 ? -44.199 -30.126 2.626 1.00 66.31 765 HIS A CA 1
ATOM 6176 C C . HIS A 1 765 ? -42.960 -29.248 2.384 1.00 66.31 765 HIS A C 1
ATOM 6178 O O . HIS A 1 765 ? -42.993 -28.441 1.459 1.00 66.31 765 HIS A O 1
ATOM 6184 N N . VAL A 1 766 ? -41.881 -29.439 3.152 1.00 67.69 766 VAL A N 1
ATOM 6185 C CA . VAL A 1 766 ? -40.667 -28.606 3.109 1.00 67.69 766 VAL A CA 1
ATOM 6186 C C . VAL A 1 766 ? -39.837 -28.895 1.852 1.00 67.69 766 VAL A C 1
ATOM 6188 O O . VAL A 1 766 ? -39.648 -30.059 1.499 1.00 67.69 766 VAL A O 1
ATOM 6191 N N . GLN A 1 767 ? -39.335 -27.845 1.190 1.00 70.38 767 GLN A N 1
ATOM 6192 C CA . GLN A 1 767 ? -38.476 -27.954 -0.000 1.00 70.38 767 GLN A CA 1
ATOM 6193 C C . GLN A 1 767 ? -36.987 -27.828 0.329 1.00 70.38 767 GLN A C 1
ATOM 6195 O O . GLN A 1 767 ? -36.173 -28.524 -0.282 1.00 70.38 767 GLN A O 1
ATOM 6200 N N . PHE A 1 768 ? -36.644 -26.983 1.303 1.00 69.50 768 PHE A N 1
ATOM 6201 C CA . PHE A 1 768 ? -35.283 -26.783 1.795 1.00 69.50 768 PHE A CA 1
ATOM 6202 C C . PHE A 1 768 ? -35.212 -27.074 3.295 1.00 69.50 768 PHE A C 1
ATOM 6204 O O . PHE A 1 768 ? -35.943 -26.465 4.081 1.00 69.50 768 PHE A O 1
ATOM 6211 N N . LEU A 1 769 ? -34.312 -27.973 3.692 1.00 72.69 769 LEU A N 1
ATOM 6212 C CA . LEU A 1 769 ? -34.109 -28.354 5.087 1.00 72.69 769 LEU A CA 1
ATOM 6213 C C . LEU A 1 769 ? -32.642 -28.188 5.479 1.00 72.69 769 LEU A C 1
ATOM 6215 O O . LEU A 1 769 ? -31.767 -28.781 4.850 1.00 72.69 769 LEU A O 1
ATOM 6219 N N . LYS A 1 770 ? -32.391 -27.439 6.554 1.00 66.50 770 LYS A N 1
ATOM 6220 C CA . LYS A 1 770 ? -31.084 -27.379 7.213 1.00 66.50 770 LYS A CA 1
ATOM 6221 C C . LYS A 1 770 ? -31.166 -27.945 8.629 1.00 66.50 770 LYS A C 1
ATOM 6223 O O . LYS A 1 770 ? -32.035 -27.529 9.394 1.00 66.50 770 LYS A O 1
ATOM 6228 N N . LEU A 1 771 ? -30.284 -28.892 8.958 1.00 66.44 771 LEU A N 1
ATOM 6229 C CA . LEU A 1 771 ? -30.201 -29.532 10.278 1.00 66.44 771 LEU A CA 1
ATOM 6230 C C 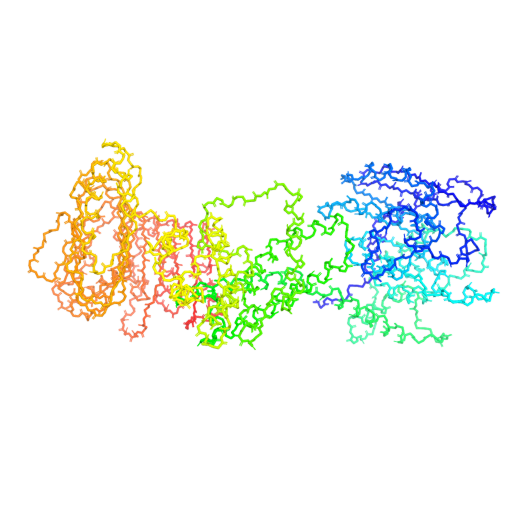. LEU A 1 771 ? -28.783 -29.445 10.855 1.00 66.44 771 LEU A C 1
ATOM 6232 O O . LEU A 1 771 ? -27.800 -29.615 10.132 1.00 66.44 771 LEU A O 1
ATOM 6236 N N . SER A 1 772 ? -28.697 -29.261 12.172 1.00 62.44 772 SER A N 1
ATOM 6237 C CA . SER A 1 772 ? -27.445 -29.329 12.935 1.00 62.44 772 SER A CA 1
ATOM 6238 C C . SER A 1 772 ? -26.983 -30.771 13.221 1.00 62.44 772 SER A C 1
ATOM 6240 O O . SER A 1 772 ? -27.788 -31.713 13.198 1.00 62.44 772 SER A O 1
ATOM 6242 N N . SER A 1 773 ? -25.701 -30.933 13.577 1.00 59.06 773 SER A N 1
ATOM 6243 C CA . SER A 1 773 ? -25.062 -32.220 13.930 1.00 59.06 773 SER A CA 1
ATOM 6244 C C . SER A 1 773 ? -25.765 -32.965 15.060 1.00 59.06 773 SER A C 1
ATOM 6246 O O . SER A 1 773 ? -25.953 -34.183 14.994 1.00 59.06 773 SER A O 1
ATOM 6248 N N . SER A 1 774 ? -26.239 -32.226 16.058 1.00 55.00 774 SER A N 1
ATOM 6249 C CA . SER A 1 774 ? -27.016 -32.720 17.193 1.00 55.00 774 SER A CA 1
ATOM 6250 C C . SER A 1 774 ? -28.232 -33.548 16.759 1.00 55.00 774 SER A C 1
ATOM 6252 O O . SER A 1 774 ? -28.451 -34.660 17.241 1.00 55.00 774 SER A O 1
ATOM 6254 N N . THR A 1 775 ? -29.012 -33.071 15.786 1.00 58.41 775 THR A N 1
ATOM 6255 C CA . THR A 1 775 ? -30.244 -33.766 15.364 1.00 58.41 775 THR A CA 1
ATOM 6256 C C . THR A 1 775 ? -29.945 -35.140 14.759 1.00 58.41 775 THR A C 1
ATOM 6258 O O . THR A 1 775 ? -30.682 -36.101 14.991 1.00 58.41 775 THR A O 1
ATOM 6261 N N . LEU A 1 776 ? -28.844 -35.256 14.013 1.00 60.75 776 LEU A N 1
ATOM 6262 C CA . LEU A 1 776 ? -28.433 -36.516 13.401 1.00 60.75 776 LEU A CA 1
ATOM 6263 C C . LEU A 1 776 ? -27.844 -37.491 14.417 1.00 60.75 776 LEU A C 1
ATOM 6265 O O . LEU A 1 776 ? -28.221 -38.659 14.377 1.00 60.75 776 LEU A O 1
ATOM 6269 N N . LYS A 1 777 ? -27.038 -37.033 15.383 1.00 59.09 777 LYS A N 1
ATOM 6270 C CA . LYS A 1 777 ? -26.569 -37.877 16.502 1.00 59.09 777 LYS A CA 1
ATOM 6271 C C . LYS A 1 777 ? -27.719 -38.554 17.243 1.00 59.09 777 LYS A C 1
ATOM 6273 O O . LYS A 1 777 ? -27.648 -39.742 17.554 1.00 59.09 777 LYS A O 1
ATOM 6278 N N . ALA A 1 778 ? -28.807 -37.819 17.468 1.00 59.41 778 ALA A N 1
ATOM 6279 C CA . ALA A 1 778 ? -30.019 -38.354 18.082 1.00 59.41 778 ALA A CA 1
ATOM 6280 C C . ALA A 1 778 ? -30.584 -39.542 17.290 1.00 59.41 778 ALA A C 1
ATOM 6282 O O . ALA A 1 778 ? -30.878 -40.599 17.845 1.00 59.41 778 ALA A O 1
ATOM 6283 N N . ILE A 1 779 ? -30.717 -39.364 15.973 1.00 62.72 779 ILE A N 1
ATOM 6284 C CA . ILE A 1 779 ? -31.226 -40.385 15.054 1.00 62.72 779 ILE A CA 1
ATOM 6285 C C . ILE A 1 779 ? -30.282 -41.592 15.039 1.00 62.72 779 ILE A C 1
ATOM 6287 O O . ILE A 1 779 ? -30.745 -42.729 15.128 1.00 62.72 779 ILE A O 1
ATOM 6291 N N . GLN A 1 780 ? -28.969 -41.350 14.989 1.00 61.91 780 GLN A N 1
ATOM 6292 C CA . GLN A 1 780 ? -27.951 -42.400 15.006 1.00 61.91 780 GLN A CA 1
ATOM 6293 C C . GLN A 1 780 ? -28.020 -43.243 16.282 1.00 61.91 780 GLN A C 1
ATOM 6295 O O . GLN A 1 780 ? -27.977 -44.471 16.218 1.00 61.91 780 GLN A O 1
ATOM 6300 N N . PHE A 1 781 ? -28.190 -42.603 17.435 1.00 61.06 781 PHE A N 1
ATOM 6301 C CA . PHE A 1 781 ? -28.287 -43.295 18.713 1.00 61.06 781 PHE A CA 1
ATOM 6302 C C . PHE A 1 781 ? -29.567 -44.108 18.882 1.00 61.06 781 PHE A C 1
ATOM 6304 O O . PHE A 1 781 ? -29.516 -45.254 19.330 1.00 61.06 781 PHE A O 1
ATOM 6311 N N . LEU A 1 782 ? -30.715 -43.534 18.504 1.00 62.22 782 LEU A N 1
ATOM 6312 C CA . LEU A 1 782 ? -31.999 -44.238 18.549 1.00 62.22 782 LEU A CA 1
ATOM 6313 C C . LEU A 1 782 ? -32.016 -45.445 17.599 1.00 62.22 782 LEU A C 1
ATOM 6315 O O . LEU A 1 782 ? -32.750 -46.402 17.843 1.00 62.22 782 LEU A O 1
ATOM 6319 N N . HIS A 1 783 ? -31.214 -45.414 16.532 1.00 64.38 783 HIS A N 1
ATOM 6320 C CA . HIS A 1 783 ? -31.047 -46.541 15.623 1.00 64.38 783 HIS A CA 1
ATOM 6321 C C . HIS A 1 783 ? -30.074 -47.610 16.155 1.00 64.38 783 HIS A C 1
ATOM 6323 O O . HIS A 1 783 ? -30.336 -48.796 15.984 1.00 64.38 783 HIS A O 1
ATOM 6329 N N . SER A 1 784 ? -28.972 -47.225 16.811 1.00 58.47 784 SER A N 1
ATOM 6330 C CA . SER A 1 784 ? -27.919 -48.161 17.245 1.00 58.47 784 SER A CA 1
ATOM 6331 C C . SER A 1 784 ? -28.259 -48.987 18.491 1.00 58.47 784 SER A C 1
ATOM 6333 O O . SER A 1 784 ? -27.626 -50.012 18.734 1.00 58.47 784 SER A O 1
ATOM 6335 N N . HIS A 1 785 ? -29.258 -48.578 19.277 1.00 58.22 785 HIS A N 1
ATOM 6336 C CA . HIS A 1 785 ? -29.668 -49.281 20.495 1.00 58.22 785 HIS A CA 1
ATOM 6337 C C . HIS A 1 785 ? -30.951 -50.092 20.254 1.00 58.22 785 HIS A C 1
ATOM 6339 O O . HIS A 1 785 ? -32.059 -49.586 20.423 1.00 58.22 785 HIS A O 1
ATOM 6345 N N . GLU A 1 786 ? -30.799 -51.366 19.873 1.00 53.25 786 GLU A N 1
ATOM 6346 C CA . GLU A 1 786 ? -31.915 -52.292 19.580 1.00 53.25 786 GLU A CA 1
ATOM 6347 C C . GLU A 1 786 ? -32.783 -52.642 20.813 1.00 53.25 786 GLU A C 1
ATOM 6349 O O . GLU A 1 786 ? -33.913 -53.102 20.667 1.00 53.25 786 GLU A O 1
ATOM 6354 N N . ASP A 1 787 ? -32.299 -52.394 22.035 1.00 49.41 787 ASP A N 1
ATOM 6355 C CA . ASP A 1 787 ? -32.817 -53.036 23.255 1.00 49.41 787 ASP A CA 1
ATOM 6356 C C . ASP A 1 787 ? -33.858 -52.236 24.085 1.00 49.41 787 ASP A C 1
ATOM 6358 O O . ASP A 1 787 ? -34.132 -52.600 25.232 1.00 49.41 787 ASP A O 1
ATOM 6362 N N . LYS A 1 788 ? -34.475 -51.148 23.577 1.00 52.09 788 LYS A N 1
ATOM 6363 C CA . LYS A 1 788 ? -35.479 -50.359 24.349 1.00 52.09 788 LYS A CA 1
ATOM 6364 C C . LYS A 1 788 ? -36.637 -49.771 23.519 1.00 52.09 788 LYS A C 1
ATOM 6366 O O . LYS A 1 788 ? -36.525 -49.573 22.316 1.00 52.09 788 LYS A O 1
ATOM 6371 N N . GLU A 1 789 ? -37.738 -49.421 24.204 1.00 48.75 789 GLU A N 1
ATOM 6372 C CA . GLU A 1 789 ? -39.031 -48.907 23.679 1.00 48.75 789 GLU A CA 1
ATOM 6373 C C . GLU A 1 789 ? -38.962 -47.688 22.723 1.00 48.75 789 GLU A C 1
ATOM 6375 O O . GLU A 1 789 ? -39.966 -47.367 22.089 1.00 48.75 789 GLU A O 1
ATOM 6380 N N . ALA A 1 790 ? -37.808 -47.022 22.587 1.00 50.34 790 ALA A N 1
ATOM 6381 C CA . ALA A 1 790 ? -37.605 -45.835 21.748 1.00 50.34 790 ALA A CA 1
ATOM 6382 C C . ALA A 1 790 ? -36.777 -46.091 20.467 1.00 50.34 790 ALA A C 1
ATOM 6384 O O . ALA A 1 790 ? -36.338 -45.130 19.839 1.00 50.34 790 ALA A O 1
ATOM 6385 N N . HIS A 1 791 ? -36.551 -47.351 20.069 1.00 59.84 791 HIS A N 1
ATOM 6386 C CA . HIS A 1 791 ? -35.825 -47.672 18.833 1.00 59.84 791 HIS A CA 1
ATOM 6387 C C . HIS A 1 791 ? -36.464 -47.002 17.602 1.00 59.84 791 HIS A C 1
ATOM 6389 O O . HIS A 1 791 ? -37.655 -47.192 17.316 1.00 59.84 791 HIS A O 1
ATOM 6395 N N . LEU A 1 792 ? -35.663 -46.228 16.860 1.00 60.81 792 LEU A N 1
ATOM 6396 C CA . LEU A 1 792 ? -36.093 -45.623 15.604 1.00 60.81 792 LEU A CA 1
ATOM 6397 C C . LEU A 1 792 ? -35.920 -46.631 14.467 1.00 60.81 792 LEU A C 1
ATOM 6399 O O . LEU A 1 792 ? -34.837 -46.813 13.910 1.00 60.81 792 LEU A O 1
ATOM 6403 N N . ASP A 1 793 ? -37.037 -47.241 14.096 1.00 64.81 793 ASP A N 1
ATOM 6404 C CA . ASP A 1 793 ? -37.131 -48.031 12.879 1.00 64.81 793 ASP A CA 1
ATOM 6405 C C . ASP A 1 793 ? -37.062 -47.094 11.659 1.00 64.81 793 ASP A C 1
ATOM 6407 O O . ASP A 1 793 ? -38.006 -46.350 11.371 1.00 64.81 793 ASP A O 1
ATOM 6411 N N . MET A 1 794 ? -35.928 -47.120 10.953 1.00 64.69 794 MET A N 1
ATOM 6412 C CA . MET A 1 794 ? -35.673 -46.294 9.767 1.00 64.69 794 MET A CA 1
ATOM 6413 C C . MET A 1 794 ? -36.704 -46.538 8.660 1.00 64.69 794 MET A C 1
ATOM 6415 O O . MET A 1 794 ? -36.970 -45.639 7.856 1.00 64.69 794 MET A O 1
ATOM 6419 N N . ASP A 1 795 ? -37.356 -47.705 8.634 1.00 64.44 795 ASP A N 1
ATOM 6420 C CA . ASP A 1 795 ? -38.417 -47.985 7.671 1.00 64.44 795 ASP A CA 1
ATOM 6421 C C . ASP A 1 795 ? -39.687 -47.174 7.934 1.00 64.44 795 ASP A C 1
ATOM 6423 O O . ASP A 1 795 ? -40.427 -46.883 6.990 1.00 64.44 795 ASP A O 1
ATOM 6427 N N . LYS A 1 796 ? -39.901 -46.723 9.176 1.00 64.38 796 LYS A N 1
ATOM 6428 C CA . LYS A 1 796 ? -41.062 -45.915 9.584 1.00 64.38 796 LYS A CA 1
ATOM 6429 C C . LYS A 1 796 ? -40.890 -44.417 9.349 1.00 64.38 796 LYS A C 1
ATOM 6431 O O . LYS A 1 796 ? -41.857 -43.677 9.526 1.00 64.38 796 LYS A O 1
ATOM 6436 N N . LEU A 1 797 ? -39.706 -43.957 8.938 1.00 67.44 797 LEU A N 1
ATOM 6437 C CA . LEU A 1 797 ? -39.508 -42.554 8.573 1.00 67.44 797 LEU A CA 1
ATOM 6438 C C . LEU A 1 797 ? -40.395 -42.169 7.372 1.00 67.44 797 LEU A C 1
ATOM 6440 O O . LEU A 1 797 ? -40.530 -42.951 6.423 1.00 67.44 797 LEU A O 1
ATOM 6444 N N . PRO A 1 798 ? -40.999 -40.965 7.383 1.00 68.44 798 PRO A N 1
ATOM 6445 C CA . PRO A 1 798 ? -41.788 -40.478 6.259 1.00 68.44 798 PRO A CA 1
ATOM 6446 C C . PRO A 1 798 ? -40.904 -40.290 5.021 1.00 68.44 798 PRO A C 1
ATOM 6448 O O . PRO A 1 798 ? -39.723 -39.972 5.121 1.00 68.44 798 PRO A O 1
ATOM 6451 N N . ILE A 1 799 ? -41.503 -40.442 3.840 1.00 74.94 799 ILE A N 1
ATOM 6452 C CA . ILE A 1 799 ? -40.841 -40.107 2.577 1.00 74.94 799 ILE A CA 1
ATOM 6453 C C . ILE A 1 799 ? -41.051 -38.612 2.303 1.00 74.94 799 ILE A C 1
ATOM 6455 O O . ILE A 1 799 ? -42.189 -38.136 2.251 1.00 74.94 799 ILE A O 1
ATOM 6459 N N . PHE A 1 800 ? -39.958 -37.880 2.112 1.00 78.25 800 PHE A N 1
ATOM 6460 C CA . PHE A 1 800 ? -39.922 -36.440 1.867 1.00 78.25 800 PHE A CA 1
ATOM 6461 C C . PHE A 1 800 ? -39.936 -36.148 0.360 1.00 78.25 800 PHE A C 1
ATOM 6463 O O . PHE A 1 800 ? -38.922 -35.790 -0.230 1.00 78.25 800 PHE A O 1
ATOM 6470 N N . TYR A 1 801 ? -41.094 -36.315 -0.286 1.00 76.94 801 TYR A N 1
ATOM 6471 C CA . TYR A 1 801 ? -41.225 -36.119 -1.740 1.00 76.94 801 TYR A CA 1
ATOM 6472 C C . TYR A 1 801 ? -40.975 -34.675 -2.204 1.00 76.94 801 TYR A C 1
ATOM 6474 O O . TYR A 1 801 ? -40.540 -34.469 -3.330 1.00 76.94 801 TYR A O 1
ATOM 6482 N N . ASN A 1 802 ? -41.249 -33.678 -1.361 1.00 74.44 802 ASN A N 1
ATOM 6483 C CA . ASN A 1 802 ? -41.097 -32.270 -1.739 1.00 74.44 802 ASN A CA 1
ATOM 6484 C C . ASN A 1 802 ? -39.685 -31.718 -1.497 1.00 74.44 802 ASN A C 1
ATOM 6486 O O . ASN A 1 802 ? -39.392 -30.613 -1.951 1.00 74.44 802 ASN A O 1
ATOM 6490 N N . LEU A 1 803 ? -38.827 -32.460 -0.790 1.00 78.69 803 LEU A N 1
ATOM 6491 C CA . LEU A 1 803 ? -37.514 -31.974 -0.394 1.00 78.69 803 LEU A CA 1
ATOM 6492 C C . LEU A 1 803 ? -36.549 -32.019 -1.582 1.00 78.69 803 LEU A C 1
ATOM 6494 O O . LEU A 1 803 ? -36.270 -33.086 -2.127 1.00 78.69 803 LEU A O 1
ATOM 6498 N N . THR A 1 804 ? -36.035 -30.852 -1.962 1.00 80.56 804 THR A N 1
ATOM 6499 C CA . THR A 1 804 ? -35.109 -30.674 -3.091 1.00 80.56 804 THR A CA 1
ATOM 6500 C C . THR A 1 804 ? -33.720 -30.243 -2.634 1.00 80.56 804 THR A C 1
ATOM 6502 O O . THR A 1 804 ? -32.750 -30.536 -3.325 1.00 80.56 804 THR A O 1
ATOM 6505 N N . HIS A 1 805 ? -33.598 -29.611 -1.466 1.00 79.19 805 HIS A N 1
ATOM 6506 C CA . HIS A 1 805 ? -32.328 -29.123 -0.931 1.00 79.19 805 HIS A CA 1
ATOM 6507 C C . HIS A 1 805 ? -32.153 -29.554 0.527 1.00 79.19 805 HIS A C 1
ATOM 6509 O O . HIS A 1 805 ? -33.064 -29.386 1.344 1.00 79.19 805 HIS A O 1
ATOM 6515 N N . LEU A 1 806 ? -30.979 -30.091 0.849 1.00 81.12 806 LEU A N 1
ATOM 6516 C CA . LEU A 1 806 ? -30.630 -30.559 2.185 1.00 81.12 806 LEU A CA 1
ATOM 6517 C C . LEU A 1 806 ? -29.244 -30.044 2.580 1.00 81.12 806 LEU A C 1
ATOM 6519 O O . LEU A 1 806 ? -28.262 -30.322 1.894 1.00 81.12 806 LEU A O 1
ATOM 6523 N N . GLU A 1 807 ? -29.167 -29.336 3.703 1.00 76.38 807 GLU A N 1
ATOM 6524 C CA . GLU A 1 807 ? -27.913 -28.907 4.325 1.00 76.38 807 GLU A CA 1
ATOM 6525 C C . GLU A 1 807 ? -27.769 -29.562 5.701 1.00 76.38 807 GLU A C 1
ATOM 6527 O O . GLU A 1 807 ? -28.642 -29.425 6.559 1.00 76.38 807 GLU A O 1
ATOM 6532 N N . LEU A 1 808 ? -26.680 -30.296 5.914 1.00 74.44 808 LEU A N 1
ATOM 6533 C CA . LEU A 1 808 ? -26.423 -31.011 7.159 1.00 74.44 808 LEU A CA 1
ATOM 6534 C C . LEU A 1 808 ? -25.067 -30.631 7.724 1.00 74.44 808 LEU A C 1
ATOM 6536 O O . LEU A 1 808 ? -24.050 -30.699 7.038 1.00 74.44 808 LEU A O 1
ATOM 6540 N N . GLU A 1 809 ? -25.053 -30.329 9.008 1.00 68.38 809 GLU A N 1
ATOM 6541 C CA . GLU A 1 809 ? -23.842 -30.345 9.811 1.00 68.38 809 GLU A CA 1
ATOM 6542 C C . GLU A 1 809 ? -23.713 -31.716 10.483 1.00 68.38 809 GLU A C 1
ATOM 6544 O O . GLU A 1 809 ? -24.700 -32.294 10.928 1.00 68.38 809 GLU A O 1
ATOM 6549 N N . LEU A 1 810 ? -22.515 -32.290 10.485 1.00 67.75 810 LEU A N 1
ATOM 6550 C CA . LEU A 1 810 ? -22.226 -33.675 10.858 1.00 67.75 810 LEU A CA 1
ATOM 6551 C C . LEU A 1 810 ? -20.965 -33.734 11.711 1.00 67.75 810 LEU A C 1
ATOM 6553 O O . LEU A 1 810 ? -20.063 -32.934 11.521 1.00 67.75 810 LEU A O 1
ATOM 6557 N N . GLU A 1 811 ? -20.843 -34.725 12.588 1.00 62.41 811 GLU A N 1
ATOM 6558 C CA . GLU A 1 811 ? -19.531 -35.153 13.092 1.00 62.41 811 GLU A CA 1
ATOM 6559 C C . GLU A 1 811 ? -19.040 -36.376 12.307 1.00 62.41 811 GLU A C 1
ATOM 6561 O O . GLU A 1 811 ? -19.762 -36.920 11.476 1.00 62.41 811 GLU A O 1
ATOM 6566 N N . VAL A 1 812 ? -17.787 -36.785 12.520 1.00 57.88 812 VAL A N 1
ATOM 6567 C CA . VAL A 1 812 ? -17.075 -37.747 11.654 1.00 57.88 812 VAL A CA 1
ATOM 6568 C C . VAL A 1 812 ? -17.683 -39.170 11.668 1.00 57.88 812 VAL A C 1
ATOM 6570 O O . VAL A 1 812 ? -17.340 -39.979 10.810 1.00 57.88 812 VAL A O 1
ATOM 6573 N N . GLU A 1 813 ? -18.599 -39.489 12.589 1.00 62.88 813 GLU A N 1
ATOM 6574 C CA . GLU A 1 813 ? -19.178 -40.831 12.763 1.00 62.88 813 GLU A CA 1
ATOM 6575 C C . GLU A 1 813 ? -20.595 -40.972 12.166 1.00 62.88 813 GLU A C 1
ATOM 6577 O O . GLU A 1 813 ? -21.441 -40.082 12.286 1.00 62.88 813 GLU A O 1
ATOM 6582 N N . GLY A 1 814 ? -20.884 -42.132 11.558 1.00 65.81 814 GLY A N 1
ATOM 6583 C CA . GLY A 1 814 ? -22.240 -42.557 11.180 1.00 65.81 814 GLY A CA 1
ATOM 6584 C C . GLY A 1 814 ? -22.766 -41.993 9.854 1.00 65.81 814 GLY A C 1
ATOM 6585 O O . GLY A 1 814 ? -23.979 -41.828 9.681 1.00 65.81 814 GLY A O 1
ATOM 6586 N N . LEU A 1 815 ? -21.872 -41.752 8.892 1.00 75.19 815 LEU A N 1
ATOM 6587 C CA . LEU A 1 815 ? -22.195 -41.367 7.510 1.00 75.19 815 LEU A CA 1
ATOM 6588 C C . LEU A 1 815 ? -22.976 -42.456 6.770 1.00 75.19 815 LEU A C 1
ATOM 6590 O O . LEU A 1 815 ? -23.768 -42.162 5.874 1.00 75.19 815 LEU A O 1
ATOM 6594 N N . ILE A 1 816 ? -22.826 -43.721 7.166 1.00 75.00 816 ILE A N 1
ATOM 6595 C CA . ILE A 1 816 ? -23.639 -44.800 6.593 1.00 75.00 816 ILE A CA 1
ATOM 6596 C C . ILE A 1 816 ? -25.135 -44.630 6.873 1.00 75.00 816 ILE A C 1
ATOM 6598 O O . ILE A 1 816 ? -25.967 -44.975 6.034 1.00 75.00 816 ILE A O 1
ATOM 6602 N N . LEU A 1 817 ? -25.496 -44.031 8.010 1.00 72.19 817 LEU A N 1
ATOM 6603 C CA . LEU A 1 817 ? -26.890 -43.767 8.374 1.00 72.19 817 LEU A CA 1
ATOM 6604 C C . LEU A 1 817 ? -27.506 -42.666 7.517 1.00 72.19 817 LEU A C 1
ATOM 6606 O O . LEU A 1 817 ? -28.694 -42.729 7.198 1.00 72.19 817 LEU A O 1
ATOM 6610 N N . LEU A 1 818 ? -26.688 -41.722 7.050 1.00 78.06 818 LEU A N 1
ATOM 6611 C CA . LEU A 1 818 ? -27.126 -40.709 6.101 1.00 78.06 818 LEU A CA 1
ATOM 6612 C C . LEU A 1 818 ? -27.597 -41.338 4.784 1.00 78.06 818 LEU A C 1
ATOM 6614 O O . LEU A 1 818 ? -28.601 -40.894 4.238 1.00 78.06 818 LEU A O 1
ATOM 6618 N N . VAL A 1 819 ? -26.962 -42.414 4.308 1.00 80.25 819 VAL A N 1
ATOM 6619 C CA . VAL A 1 819 ? -27.409 -43.110 3.087 1.00 80.25 819 VAL A CA 1
ATOM 6620 C C . VAL A 1 819 ? -28.828 -43.665 3.253 1.00 80.25 819 VAL A C 1
ATOM 6622 O O . VAL A 1 819 ? -29.659 -43.499 2.361 1.00 80.25 819 VAL A O 1
ATOM 6625 N N . TYR A 1 820 ? -29.154 -44.236 4.417 1.00 76.94 820 TYR A N 1
ATOM 6626 C CA . TYR A 1 820 ? -30.517 -44.694 4.721 1.00 76.94 820 TYR A CA 1
ATOM 6627 C C . TYR A 1 820 ? -31.523 -43.536 4.826 1.00 76.94 820 TYR A C 1
ATOM 6629 O O . TYR A 1 820 ? -32.676 -43.683 4.421 1.00 76.94 820 TYR A O 1
ATOM 6637 N N . ILE A 1 821 ? -31.104 -42.368 5.324 1.00 77.19 821 ILE A N 1
ATOM 6638 C CA . ILE A 1 821 ? -31.947 -41.161 5.349 1.00 77.19 821 ILE A CA 1
ATOM 6639 C C . ILE A 1 821 ? -32.206 -40.653 3.922 1.00 77.19 821 ILE A C 1
ATOM 6641 O O . ILE A 1 821 ? -33.348 -40.343 3.580 1.00 77.19 821 ILE A O 1
ATOM 6645 N N . LEU A 1 822 ? -31.181 -40.633 3.063 1.00 82.44 822 LEU A N 1
ATOM 6646 C CA . LEU A 1 822 ? -31.291 -40.206 1.664 1.00 82.44 822 LEU A CA 1
ATOM 6647 C C . LEU A 1 822 ? -32.263 -41.086 0.861 1.00 82.44 822 LEU A C 1
ATOM 6649 O O . LEU A 1 822 ? -32.958 -40.575 -0.017 1.00 82.44 822 LEU A O 1
ATOM 6653 N N . GLN A 1 823 ? -32.408 -42.376 1.198 1.00 82.44 823 GLN A N 1
ATOM 6654 C CA . GLN A 1 823 ? -33.424 -43.252 0.586 1.00 82.44 823 GLN A CA 1
ATOM 6655 C C . GLN A 1 823 ? -34.861 -42.742 0.789 1.00 82.44 823 GLN A C 1
ATOM 6657 O O . GLN A 1 823 ? -35.751 -43.068 0.002 1.00 82.44 823 GLN A O 1
ATOM 6662 N N . LYS A 1 824 ? -35.110 -41.920 1.816 1.00 82.44 824 LYS A N 1
ATOM 6663 C CA . LYS A 1 824 ? -36.421 -41.309 2.083 1.00 82.44 824 LYS A CA 1
ATOM 6664 C C . LYS A 1 824 ? -36.620 -39.972 1.360 1.00 82.44 824 LYS A C 1
ATOM 6666 O O . LYS A 1 824 ? -37.670 -39.360 1.532 1.00 82.44 824 LYS A O 1
ATOM 6671 N N . MET A 1 825 ? -35.666 -39.513 0.547 1.00 85.75 825 MET A N 1
ATOM 6672 C CA . MET A 1 825 ? -35.672 -38.195 -0.108 1.00 85.75 825 MET A CA 1
ATOM 6673 C C . MET A 1 825 ? -35.508 -38.331 -1.633 1.00 85.75 825 MET A C 1
ATOM 6675 O O . MET A 1 825 ? -34.496 -37.903 -2.177 1.00 85.75 825 MET A O 1
ATOM 6679 N N . PRO A 1 826 ? -36.472 -38.934 -2.355 1.00 83.62 826 PRO A N 1
ATOM 6680 C CA . PRO A 1 826 ? -36.281 -39.397 -3.736 1.00 83.62 826 PRO A CA 1
ATOM 6681 C C . PRO A 1 826 ? -36.068 -38.289 -4.780 1.00 83.62 826 PRO A C 1
ATOM 6683 O O . PRO A 1 826 ? -35.611 -38.587 -5.877 1.00 83.62 826 PRO A O 1
ATOM 6686 N N . HIS A 1 827 ? -36.396 -37.033 -4.463 1.00 85.50 827 HIS A N 1
ATOM 6687 C CA . HIS A 1 827 ? -36.327 -35.894 -5.389 1.00 85.50 827 HIS A CA 1
ATOM 6688 C C . HIS A 1 827 ? -35.274 -34.846 -4.996 1.00 85.50 827 HIS A C 1
ATOM 6690 O O . HIS A 1 827 ? -35.328 -33.710 -5.465 1.00 85.50 827 HIS A O 1
ATOM 6696 N N . LEU A 1 828 ? -34.314 -35.220 -4.143 1.00 87.00 828 LEU A N 1
ATOM 6697 C CA . LEU A 1 828 ? -33.251 -34.324 -3.701 1.00 87.00 828 LEU A CA 1
ATOM 6698 C C . LEU A 1 828 ? -32.345 -33.913 -4.877 1.00 87.00 828 LEU A C 1
ATOM 6700 O O . LEU A 1 828 ? -31.810 -34.772 -5.574 1.00 87.00 828 LEU A O 1
ATOM 6704 N N . GLN A 1 829 ? -32.173 -32.605 -5.070 1.00 88.00 829 GLN A N 1
ATOM 6705 C CA . GLN A 1 829 ? -31.358 -31.984 -6.122 1.00 88.00 829 GLN A CA 1
ATOM 6706 C C . GLN A 1 829 ? -30.044 -31.408 -5.587 1.00 88.00 829 GLN A C 1
ATOM 6708 O O . GLN A 1 829 ? -29.039 -31.416 -6.297 1.00 88.00 829 GLN A O 1
ATOM 6713 N N . SER A 1 830 ? -30.031 -30.942 -4.336 1.00 86.88 830 SER A N 1
ATOM 6714 C CA . SER A 1 830 ? -28.864 -30.331 -3.701 1.00 86.88 830 SER A CA 1
ATOM 6715 C C . SER A 1 830 ? -28.588 -30.935 -2.329 1.00 86.88 830 SER A C 1
ATOM 6717 O O . SER A 1 830 ? -29.484 -30.996 -1.484 1.00 86.88 830 SER A O 1
ATOM 6719 N N . LEU A 1 831 ? -27.344 -31.364 -2.107 1.00 88.31 831 LEU A N 1
ATOM 6720 C CA . LEU A 1 831 ? -26.864 -31.887 -0.831 1.00 88.31 831 LEU A CA 1
ATOM 6721 C C . LEU A 1 831 ? -25.595 -31.144 -0.406 1.00 88.31 831 LEU A C 1
ATOM 6723 O O . LEU A 1 831 ? -24.575 -31.211 -1.092 1.00 88.31 831 LEU A O 1
ATOM 6727 N N . LYS A 1 832 ? -25.646 -30.475 0.745 1.00 83.69 832 LYS A N 1
ATOM 6728 C CA . LYS A 1 832 ? -24.507 -29.778 1.343 1.00 83.69 832 LYS A CA 1
ATOM 6729 C C . LYS A 1 832 ? -24.204 -30.340 2.724 1.00 83.69 832 LYS A C 1
ATOM 6731 O O . LYS A 1 832 ? -25.094 -30.425 3.564 1.00 83.69 832 LYS A O 1
ATOM 6736 N N . LEU A 1 833 ? -22.954 -30.712 2.957 1.00 83.75 833 LEU A N 1
ATOM 6737 C CA . LEU A 1 833 ? -22.488 -31.336 4.188 1.00 83.75 833 LEU A CA 1
ATOM 6738 C C . LEU A 1 833 ? -21.366 -30.504 4.811 1.00 83.75 833 LEU A C 1
ATOM 6740 O O . LEU A 1 833 ? -20.452 -30.068 4.115 1.00 83.75 833 LEU A O 1
ATOM 6744 N N . PHE A 1 834 ? -21.403 -30.325 6.125 1.00 76.19 834 PHE A N 1
ATOM 6745 C CA . PHE A 1 834 ? -20.334 -29.703 6.899 1.00 76.19 834 PHE A CA 1
ATOM 6746 C C . PHE A 1 834 ? -19.854 -30.672 7.980 1.00 76.19 834 PHE A C 1
ATOM 6748 O O . PHE A 1 834 ? -20.660 -31.115 8.793 1.00 76.19 834 PHE A O 1
ATOM 6755 N N . ILE A 1 835 ? -18.561 -31.012 7.998 1.00 73.88 835 ILE A N 1
ATOM 6756 C CA . ILE A 1 835 ? -17.990 -31.948 8.982 1.00 73.88 835 ILE A CA 1
ATOM 6757 C C . ILE A 1 835 ? -17.353 -31.176 10.157 1.00 73.88 835 ILE A C 1
ATOM 6759 O O . ILE A 1 835 ? -16.291 -30.567 10.029 1.00 73.88 835 ILE A O 1
ATOM 6763 N N . GLY A 1 836 ? -17.998 -31.222 11.322 1.00 62.41 836 GLY A N 1
ATOM 6764 C CA . GLY A 1 836 ? -17.627 -30.594 12.594 1.00 62.41 836 GLY A CA 1
ATOM 6765 C C . GLY A 1 836 ? -16.617 -31.371 13.461 1.00 62.41 836 GLY A C 1
ATOM 6766 O O . GLY A 1 836 ? -15.932 -32.295 13.014 1.00 62.41 836 GLY A O 1
ATOM 6767 N N . TYR A 1 837 ? -16.461 -30.944 14.723 1.00 55.12 837 TYR A N 1
ATOM 6768 C CA . TYR A 1 837 ? -15.476 -31.459 15.691 1.00 55.12 837 TYR A CA 1
ATOM 6769 C C . TYR A 1 837 ? -16.052 -32.555 16.597 1.00 55.12 837 TYR A C 1
ATOM 6771 O O . TYR A 1 837 ? -16.802 -32.248 17.509 1.00 55.12 837 TYR A O 1
ATOM 6779 N N . GLY A 1 838 ? -15.637 -33.811 16.400 1.00 50.91 838 GLY A N 1
ATOM 6780 C CA . GLY A 1 838 ? -15.865 -34.901 17.358 1.00 50.91 838 GLY A CA 1
ATOM 6781 C C . GLY A 1 838 ? -14.543 -35.415 17.936 1.00 50.91 838 GLY A C 1
ATOM 6782 O O . GLY A 1 838 ? -13.593 -35.655 17.181 1.00 50.91 838 GLY A O 1
ATOM 6783 N N . ASP A 1 839 ? -14.460 -35.559 19.262 1.00 41.47 839 ASP A N 1
ATOM 6784 C CA . ASP A 1 839 ? -13.346 -36.231 19.940 1.00 41.47 839 ASP A CA 1
ATOM 6785 C C . ASP A 1 839 ? -13.412 -37.734 19.641 1.00 41.47 839 ASP A C 1
ATOM 6787 O O . ASP A 1 839 ? -14.369 -38.410 20.016 1.00 41.47 839 ASP A O 1
ATOM 6791 N N . MET A 1 840 ? -12.383 -38.268 18.974 1.00 39.56 840 MET A N 1
ATOM 6792 C CA . MET A 1 840 ? -12.322 -39.689 18.639 1.00 39.56 840 MET A CA 1
ATOM 6793 C C . MET A 1 840 ? -12.257 -40.540 19.911 1.00 39.56 840 MET A C 1
ATOM 6795 O O . MET A 1 840 ? -11.225 -40.601 20.587 1.00 39.56 840 MET A O 1
ATOM 6799 N N . LYS A 1 841 ? -13.329 -41.276 20.196 1.00 42.31 841 LYS A N 1
ATOM 6800 C CA . LYS A 1 841 ? -13.224 -42.553 20.898 1.00 42.31 841 LYS A CA 1
ATOM 6801 C C . LYS A 1 841 ? -13.524 -43.622 19.865 1.00 42.31 841 LYS A C 1
ATOM 6803 O O . LYS A 1 841 ? -14.676 -43.796 19.507 1.00 42.31 841 LYS A O 1
ATOM 6808 N N . GLU A 1 842 ? -12.488 -44.325 19.403 1.00 37.72 842 GLU A N 1
ATOM 6809 C CA . GLU A 1 842 ? -12.651 -45.576 18.658 1.00 37.72 842 GLU A CA 1
ATOM 6810 C C . GLU A 1 842 ? -13.506 -46.529 19.508 1.00 37.72 842 GLU A C 1
ATOM 6812 O O . GLU A 1 842 ? -13.014 -47.207 20.411 1.00 37.72 842 GLU A O 1
ATOM 6817 N N . GLN A 1 843 ? -14.814 -46.526 19.278 1.00 40.84 843 GLN A N 1
ATOM 6818 C CA . GLN A 1 843 ? -15.666 -47.648 19.611 1.00 40.84 843 GLN A CA 1
ATOM 6819 C C . GLN A 1 843 ? -15.829 -48.441 18.324 1.00 40.84 843 GLN A C 1
ATOM 6821 O O . GLN A 1 843 ? -16.274 -47.912 17.308 1.00 40.84 843 GLN A O 1
ATOM 6826 N N . ASP A 1 844 ? -15.403 -49.702 18.380 1.00 35.97 844 ASP A N 1
ATOM 6827 C CA . ASP A 1 844 ? -15.508 -50.692 17.314 1.00 35.97 844 ASP A CA 1
ATOM 6828 C C . ASP A 1 844 ? -16.986 -50.929 16.942 1.00 35.97 844 ASP A C 1
ATOM 6830 O O . ASP A 1 844 ? -17.610 -51.901 17.364 1.00 35.97 844 ASP A O 1
ATOM 6834 N N . MET A 1 845 ? -17.576 -50.022 16.164 1.00 41.81 845 MET A N 1
ATOM 6835 C CA . MET A 1 845 ? -18.822 -50.264 15.444 1.00 41.81 845 MET A CA 1
ATOM 6836 C C . MET A 1 845 ? -18.473 -51.101 14.213 1.00 41.81 845 MET A C 1
ATOM 6838 O O . MET A 1 845 ? -17.611 -50.723 13.416 1.00 41.81 845 MET A O 1
ATOM 6842 N N . GLU A 1 846 ? -19.109 -52.266 14.069 1.00 43.62 846 GLU A N 1
ATOM 6843 C CA . GLU A 1 846 ? -18.941 -53.144 12.909 1.00 43.62 846 GLU A CA 1
ATOM 6844 C C . GLU A 1 846 ? -19.101 -52.333 11.612 1.00 43.62 846 GLU A C 1
ATOM 6846 O O . GLU A 1 846 ? -20.181 -51.824 11.310 1.00 43.62 846 GLU A O 1
ATOM 6851 N N . GLN A 1 847 ? -18.009 -52.191 10.850 1.00 47.59 847 GLN A N 1
ATOM 6852 C CA . GLN A 1 847 ? -17.979 -51.462 9.581 1.00 47.59 847 GLN A CA 1
ATOM 6853 C C . GLN A 1 847 ? -18.887 -52.156 8.555 1.00 47.59 847 GLN A C 1
ATOM 6855 O O . GLN A 1 847 ? -18.434 -52.990 7.767 1.00 47.59 847 GLN A O 1
ATOM 6860 N N . LYS A 1 848 ? -20.180 -51.814 8.541 1.00 56.28 848 LYS A N 1
ATOM 6861 C CA . LYS A 1 848 ? -21.063 -52.096 7.404 1.00 56.28 848 LYS A CA 1
ATOM 6862 C C . LYS A 1 848 ? -20.483 -51.384 6.178 1.00 56.28 848 LYS A C 1
ATOM 6864 O O . LYS A 1 848 ? -20.153 -50.203 6.233 1.00 56.28 848 LYS A O 1
ATOM 6869 N N . CYS A 1 849 ? -20.303 -52.113 5.080 1.00 60.50 849 CYS A N 1
ATOM 6870 C CA . CYS A 1 849 ? -19.678 -51.575 3.878 1.00 60.50 849 CYS A CA 1
ATOM 6871 C C . CYS A 1 849 ? -20.715 -50.818 3.039 1.00 60.50 849 CYS A C 1
ATOM 6873 O O . CYS A 1 849 ? -21.765 -51.370 2.716 1.00 60.50 849 CYS A O 1
ATOM 6875 N N . PHE A 1 850 ? -20.401 -49.589 2.612 1.00 69.38 850 PHE A N 1
ATOM 6876 C CA . PHE A 1 850 ? -21.247 -48.811 1.691 1.00 69.38 850 PHE A CA 1
ATOM 6877 C C . PHE A 1 850 ? -21.598 -49.572 0.400 1.00 69.38 850 PHE A C 1
ATOM 6879 O O . PHE A 1 850 ? -22.652 -49.346 -0.182 1.00 69.38 850 PHE A O 1
ATOM 6886 N N . LYS A 1 851 ? -20.752 -50.525 -0.017 1.00 63.50 851 LYS A N 1
ATOM 6887 C CA . LYS A 1 851 ? -20.970 -51.366 -1.206 1.00 63.50 851 LYS A CA 1
ATOM 6888 C C . LYS A 1 851 ? -22.189 -52.285 -1.111 1.00 63.50 851 LYS A C 1
ATOM 6890 O O . LYS A 1 851 ? -22.691 -52.709 -2.146 1.00 63.50 851 LYS A O 1
ATOM 6895 N N . ASP A 1 852 ? -22.654 -52.585 0.099 1.00 66.38 852 ASP A N 1
ATOM 6896 C CA . ASP A 1 852 ? -23.802 -53.465 0.327 1.00 66.38 852 ASP A CA 1
ATOM 6897 C C . ASP A 1 852 ? -25.131 -52.684 0.414 1.00 66.38 852 ASP A C 1
ATOM 6899 O O . ASP A 1 852 ? -26.198 -53.289 0.533 1.00 66.38 852 ASP A O 1
ATOM 6903 N N . VAL A 1 853 ? -25.091 -51.343 0.346 1.00 74.00 853 VAL A N 1
ATOM 6904 C CA . VAL A 1 853 ? -26.268 -50.467 0.459 1.00 74.00 853 VAL A CA 1
ATOM 6905 C C . VAL A 1 853 ? -26.749 -50.031 -0.925 1.00 74.00 853 VAL A C 1
ATOM 6907 O O . VAL A 1 853 ? -26.004 -49.424 -1.695 1.00 74.00 853 VAL A O 1
ATOM 6910 N N . LEU A 1 854 ? -28.023 -50.304 -1.228 1.00 78.44 854 LEU A N 1
ATOM 6911 C CA . LEU A 1 854 ? -28.656 -49.885 -2.481 1.00 78.44 854 LEU A CA 1
ATOM 6912 C C . LEU A 1 854 ? -28.636 -48.350 -2.634 1.00 78.44 854 LEU A C 1
ATOM 6914 O O . LEU A 1 854 ? -29.036 -47.663 -1.682 1.00 78.44 854 LEU A O 1
ATOM 6918 N N . PRO A 1 855 ? -28.230 -47.824 -3.809 1.00 81.31 855 PRO A N 1
ATOM 6919 C CA . PRO A 1 855 ? -28.199 -46.390 -4.076 1.00 81.31 855 PRO A CA 1
ATOM 6920 C C . PRO A 1 855 ? -29.565 -45.731 -3.850 1.00 81.31 855 PRO A C 1
ATOM 6922 O O . PRO A 1 855 ? -30.586 -46.226 -4.336 1.00 81.31 855 PRO A O 1
ATOM 6925 N N . PRO A 1 856 ? -29.626 -44.612 -3.108 1.00 85.75 856 PRO A N 1
ATOM 6926 C CA . PRO A 1 856 ? -30.826 -43.793 -3.036 1.00 85.75 856 PRO A CA 1
ATOM 6927 C C . PRO A 1 856 ? -31.248 -43.291 -4.423 1.00 85.75 856 PRO A C 1
ATOM 6929 O O . PRO A 1 856 ? -30.422 -42.779 -5.176 1.00 85.75 856 PRO A O 1
ATOM 6932 N N . ALA A 1 857 ? -32.552 -43.337 -4.721 1.00 84.06 857 ALA A N 1
ATOM 6933 C CA . ALA A 1 857 ? -33.105 -42.876 -6.001 1.00 84.06 857 ALA A CA 1
ATOM 6934 C C . ALA A 1 857 ? -32.743 -41.414 -6.338 1.00 84.06 857 ALA A C 1
ATOM 6936 O O . ALA A 1 857 ? -32.656 -41.044 -7.508 1.00 84.06 857 ALA A O 1
ATOM 6937 N N . CYS A 1 858 ? -32.507 -40.579 -5.320 1.00 85.69 858 CYS A N 1
ATOM 6938 C CA . CYS A 1 858 ? -32.058 -39.210 -5.533 1.00 85.69 858 CYS A CA 1
ATOM 6939 C C . CYS A 1 858 ? -30.638 -39.113 -6.093 1.00 85.69 858 CYS A C 1
ATOM 6941 O O . CYS A 1 858 ? -30.405 -38.245 -6.928 1.00 85.69 858 CYS A O 1
ATOM 6943 N N . LEU A 1 859 ? -29.717 -40.003 -5.706 1.00 84.94 859 LEU A N 1
ATOM 6944 C CA . LEU A 1 859 ? -28.374 -40.040 -6.291 1.00 84.94 859 LEU A CA 1
ATOM 6945 C C . LEU A 1 859 ? -28.451 -40.464 -7.759 1.00 84.94 859 LEU A C 1
ATOM 6947 O O . LEU A 1 859 ? -27.872 -39.815 -8.623 1.00 84.94 859 LEU A O 1
ATOM 6951 N N . GLU A 1 860 ? -29.245 -41.492 -8.057 1.00 83.25 860 GLU A N 1
ATOM 6952 C CA . GLU A 1 860 ? -29.333 -42.024 -9.419 1.00 83.25 860 GLU A CA 1
ATOM 6953 C C . GLU A 1 860 ? -29.972 -41.041 -10.412 1.00 83.25 860 GLU A C 1
ATOM 6955 O O . GLU A 1 860 ? -29.633 -41.050 -11.594 1.00 83.25 860 GLU A O 1
ATOM 6960 N N . HIS A 1 861 ? -30.928 -40.210 -9.982 1.00 83.62 861 HIS A N 1
ATOM 6961 C CA . HIS A 1 861 ? -31.793 -39.498 -10.932 1.00 83.62 861 HIS A CA 1
ATOM 6962 C C . HIS A 1 861 ? -31.983 -38.001 -10.687 1.00 83.62 861 HIS A C 1
ATOM 6964 O O . HIS A 1 861 ? -32.544 -37.334 -11.558 1.00 83.62 861 HIS A O 1
ATOM 6970 N N . CYS A 1 862 ? -31.605 -37.456 -9.528 1.00 86.69 862 CYS A N 1
ATOM 6971 C CA . CYS A 1 862 ? -32.009 -36.095 -9.151 1.00 86.69 862 CYS A CA 1
ATOM 6972 C C . CYS A 1 862 ? -30.870 -35.190 -8.667 1.00 86.69 862 CYS A C 1
ATOM 6974 O O . CYS A 1 862 ? -30.971 -33.982 -8.874 1.00 86.69 862 CYS A O 1
ATOM 6976 N N . LEU A 1 863 ? -29.813 -35.726 -8.050 1.00 89.31 863 LEU A N 1
ATOM 6977 C CA . LEU A 1 863 ? -28.782 -34.925 -7.390 1.00 89.31 863 LEU A CA 1
ATOM 6978 C C . LEU A 1 863 ? -27.879 -34.203 -8.405 1.00 89.31 863 LEU A C 1
ATOM 6980 O O . LEU A 1 863 ? -27.045 -34.828 -9.052 1.00 89.31 863 LEU A O 1
ATOM 6984 N N . GLN A 1 864 ? -28.023 -32.880 -8.498 1.00 89.75 864 GLN A N 1
A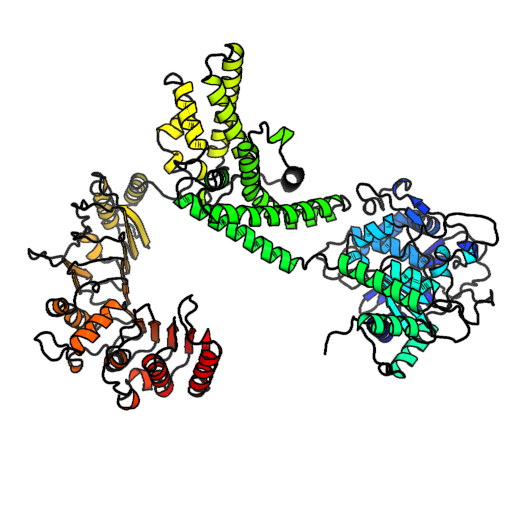TOM 6985 C CA . GLN A 1 864 ? -27.272 -32.005 -9.407 1.00 89.75 864 GLN A CA 1
ATOM 6986 C C . GLN A 1 864 ? -26.072 -31.343 -8.728 1.00 89.75 864 GLN A C 1
ATOM 6988 O O . GLN A 1 864 ? -25.029 -31.168 -9.357 1.00 89.75 864 GLN A O 1
ATOM 6993 N N . THR A 1 865 ? -26.197 -30.973 -7.451 1.00 89.25 865 THR A N 1
ATOM 6994 C CA . THR A 1 865 ? -25.133 -30.271 -6.718 1.00 89.25 865 THR A CA 1
ATOM 6995 C C . THR A 1 865 ? -24.789 -30.988 -5.421 1.00 89.25 865 THR A C 1
ATOM 6997 O O . THR A 1 865 ? -25.681 -31.252 -4.608 1.00 89.25 865 THR A O 1
ATOM 7000 N N . PHE A 1 866 ? -23.503 -31.231 -5.196 1.00 90.88 866 PHE A N 1
ATOM 7001 C CA . PHE A 1 866 ? -22.979 -31.812 -3.965 1.00 90.88 866 PHE A CA 1
ATOM 7002 C C . PHE A 1 866 ? -21.840 -30.952 -3.412 1.00 90.88 866 PHE A C 1
ATOM 7004 O O . PHE A 1 866 ? -20.938 -30.556 -4.144 1.00 90.88 866 PHE A O 1
ATOM 7011 N N . SER A 1 867 ? -21.860 -30.653 -2.118 1.00 88.06 867 SER A N 1
ATOM 7012 C CA . SER A 1 867 ? -20.782 -29.911 -1.461 1.00 88.06 867 SER A CA 1
ATOM 7013 C C . SER A 1 867 ? -20.473 -30.529 -0.109 1.00 88.06 867 SER A C 1
ATOM 7015 O O . SER A 1 867 ? -21.385 -30.818 0.664 1.00 88.06 867 SER A O 1
ATOM 7017 N N . ILE A 1 868 ? -19.189 -30.730 0.174 1.00 87.44 868 ILE A N 1
ATOM 7018 C CA . ILE A 1 868 ? -18.697 -31.168 1.475 1.00 87.44 868 ILE A CA 1
ATOM 7019 C C . ILE A 1 868 ? -17.609 -30.209 1.948 1.00 87.44 868 ILE A C 1
ATOM 7021 O O . ILE A 1 868 ? -16.598 -30.020 1.276 1.00 87.44 868 ILE A O 1
ATOM 7025 N N . SER A 1 869 ? -17.830 -29.592 3.103 1.00 84.75 869 SER A N 1
ATOM 7026 C CA . SER A 1 869 ? -16.901 -28.640 3.705 1.00 84.75 869 SER A CA 1
ATOM 7027 C C . SER A 1 869 ? -16.273 -29.219 4.974 1.00 84.75 869 SER A C 1
ATOM 7029 O O . SER A 1 869 ? -16.898 -30.011 5.686 1.00 84.75 869 SER A O 1
ATOM 7031 N N . SER A 1 870 ? -15.041 -28.795 5.274 1.00 79.06 870 SER A N 1
ATOM 7032 C CA . SER A 1 870 ? -14.228 -29.298 6.396 1.00 79.06 870 SER A CA 1
ATOM 7033 C C . SER A 1 870 ? -13.840 -30.781 6.278 1.00 79.06 870 SER A C 1
ATOM 7035 O O . SER A 1 870 ? -13.681 -31.467 7.289 1.00 79.06 870 SER A O 1
ATOM 7037 N N . PHE A 1 871 ? -13.640 -31.277 5.054 1.00 81.31 871 PHE A N 1
ATOM 7038 C CA . PHE A 1 871 ? -13.217 -32.654 4.789 1.00 81.31 871 PHE A CA 1
ATOM 7039 C C . PHE A 1 871 ? -11.815 -32.923 5.362 1.00 81.31 871 PHE A C 1
ATOM 7041 O O . PHE A 1 871 ? -10.851 -32.203 5.071 1.00 81.31 871 PHE A O 1
ATOM 7048 N N . ARG A 1 872 ? -11.679 -33.951 6.206 1.00 76.38 872 ARG A N 1
ATOM 7049 C CA . ARG A 1 872 ? -10.416 -34.302 6.887 1.00 76.38 872 ARG A CA 1
ATOM 7050 C C . ARG A 1 872 ? -9.662 -35.406 6.156 1.00 76.38 872 ARG A C 1
ATOM 7052 O O . ARG A 1 872 ? -8.428 -35.425 6.183 1.00 76.38 872 ARG A O 1
ATOM 7059 N N . GLY A 1 873 ? -10.388 -36.338 5.538 1.00 74.31 873 GLY A N 1
ATOM 7060 C CA . GLY A 1 873 ? -9.823 -37.524 4.890 1.00 74.31 873 GLY A CA 1
ATOM 7061 C C . GLY A 1 873 ? -9.098 -38.451 5.870 1.00 74.31 873 GLY A C 1
ATOM 7062 O O . GLY A 1 873 ? -8.207 -39.192 5.468 1.00 74.31 873 GLY A O 1
ATOM 7063 N N . THR A 1 874 ? -9.418 -38.373 7.166 1.00 70.81 874 THR A N 1
ATOM 7064 C CA . THR A 1 874 ? -8.716 -39.127 8.221 1.00 70.81 874 THR A CA 1
ATOM 7065 C C . THR A 1 874 ? -9.339 -40.489 8.494 1.00 70.81 874 THR A C 1
ATOM 7067 O O . THR A 1 874 ? -8.637 -41.390 8.948 1.00 70.81 874 THR A O 1
ATOM 7070 N N . THR A 1 875 ? -10.642 -40.653 8.244 1.00 72.50 875 THR A N 1
ATOM 7071 C CA . THR A 1 875 ? -11.348 -41.914 8.499 1.00 72.50 875 THR A CA 1
ATOM 7072 C C . THR A 1 875 ? -11.729 -42.596 7.193 1.00 72.50 875 THR A C 1
ATOM 7074 O O . THR A 1 875 ? -12.042 -41.965 6.182 1.00 72.50 875 THR A O 1
ATOM 7077 N N . LYS A 1 876 ? -11.709 -43.931 7.215 1.00 75.56 876 LYS A N 1
ATOM 7078 C CA . LYS A 1 876 ? -12.116 -44.741 6.065 1.00 75.56 876 LYS A CA 1
ATOM 7079 C C . LYS A 1 876 ? -13.595 -44.532 5.714 1.00 75.56 876 LYS A C 1
ATOM 7081 O O . LYS A 1 876 ? -13.929 -44.527 4.539 1.00 75.56 876 LYS A O 1
ATOM 7086 N N . GLU A 1 877 ? -14.452 -44.314 6.715 1.00 76.31 877 GLU A N 1
ATOM 7087 C CA . GLU A 1 877 ? -15.884 -44.055 6.516 1.00 76.31 877 GLU A CA 1
ATOM 7088 C C . GLU A 1 877 ? -16.131 -42.761 5.721 1.00 76.31 877 GLU A C 1
ATOM 7090 O O . GLU A 1 877 ? -16.943 -42.759 4.801 1.00 76.31 877 GLU A O 1
ATOM 7095 N N . GLU A 1 878 ? -15.382 -41.693 6.013 1.00 79.44 878 GLU A N 1
ATOM 7096 C CA . GLU A 1 878 ? -15.475 -40.398 5.324 1.00 79.44 878 GLU A CA 1
ATOM 7097 C C . GLU A 1 878 ? -15.072 -40.508 3.842 1.00 79.44 878 GLU A C 1
ATOM 7099 O O . GLU A 1 878 ? -15.774 -40.015 2.955 1.00 79.44 878 GLU A O 1
ATOM 7104 N N . ILE A 1 879 ? -13.976 -41.222 3.558 1.00 81.69 879 ILE A N 1
ATOM 7105 C CA . ILE A 1 879 ? -13.492 -41.462 2.189 1.00 81.69 879 ILE A CA 1
ATOM 7106 C C . ILE A 1 879 ? -14.443 -42.393 1.420 1.00 81.69 879 ILE A C 1
ATOM 7108 O O . ILE A 1 879 ? -14.744 -42.134 0.252 1.00 81.69 879 ILE A O 1
ATOM 7112 N N . ASP A 1 880 ? -14.915 -43.474 2.049 1.00 82.94 880 ASP A N 1
ATOM 7113 C CA . ASP A 1 880 ? -15.819 -44.442 1.418 1.00 82.94 880 ASP A CA 1
ATOM 7114 C C . ASP A 1 880 ? -17.206 -43.832 1.153 1.00 82.94 880 ASP A C 1
ATOM 7116 O O . ASP A 1 880 ? -17.804 -44.125 0.118 1.00 82.94 880 ASP A O 1
ATOM 7120 N N . PHE A 1 881 ? -17.694 -42.941 2.022 1.00 85.94 881 PHE A N 1
ATOM 7121 C CA . PHE A 1 881 ? -18.932 -42.193 1.796 1.00 85.94 881 PHE A CA 1
ATOM 7122 C C . PHE A 1 881 ? -18.815 -41.253 0.592 1.00 85.94 881 PHE A C 1
ATOM 7124 O O . PHE A 1 881 ? -19.666 -41.282 -0.297 1.00 85.94 881 PHE A O 1
ATOM 7131 N N . LEU A 1 882 ? -17.744 -40.454 0.520 1.00 86.94 882 LEU A N 1
ATOM 7132 C CA . LEU A 1 882 ? -17.522 -39.552 -0.613 1.00 86.94 882 LEU A CA 1
ATOM 7133 C C . LEU A 1 882 ? -17.408 -40.338 -1.926 1.00 86.94 882 LEU A C 1
ATOM 7135 O O . LEU A 1 882 ? -18.048 -39.992 -2.916 1.00 86.94 882 LEU A O 1
ATOM 7139 N N . ARG A 1 883 ? -16.668 -41.452 -1.911 1.00 86.56 883 ARG A N 1
ATOM 7140 C CA . ARG A 1 883 ? -16.593 -42.394 -3.036 1.00 86.56 883 ARG A CA 1
ATOM 7141 C C . ARG A 1 883 ? -17.976 -42.908 -3.437 1.00 86.56 883 ARG A C 1
ATOM 7143 O O . ARG A 1 883 ? -18.301 -42.883 -4.618 1.00 86.56 883 ARG A O 1
ATOM 7150 N N . TYR A 1 884 ? -18.794 -43.325 -2.474 1.00 87.44 884 TYR A N 1
ATOM 7151 C CA . TYR A 1 884 ? -20.142 -43.831 -2.723 1.00 87.44 884 TYR A CA 1
ATOM 7152 C C . TYR A 1 884 ? -21.051 -42.790 -3.389 1.00 87.44 884 TYR A C 1
ATOM 7154 O O . TYR A 1 884 ? -21.746 -43.121 -4.347 1.00 87.44 884 TYR A O 1
ATOM 7162 N N . ILE A 1 885 ? -21.036 -41.532 -2.934 1.00 87.69 885 ILE A N 1
ATOM 7163 C CA . ILE A 1 885 ? -21.821 -40.462 -3.568 1.00 87.69 885 ILE A CA 1
ATOM 7164 C C . ILE A 1 885 ? -21.352 -40.238 -5.009 1.00 87.69 885 ILE A C 1
ATOM 7166 O O . ILE A 1 885 ? -22.178 -40.229 -5.918 1.00 87.69 885 ILE A O 1
ATOM 7170 N N . LEU A 1 886 ? -20.041 -40.120 -5.234 1.00 85.44 886 LEU A N 1
ATOM 7171 C CA . LEU A 1 886 ? -19.479 -39.854 -6.564 1.00 85.44 886 LEU A CA 1
ATOM 7172 C C . LEU A 1 886 ? -19.698 -41.007 -7.556 1.00 85.44 886 LEU A C 1
ATOM 7174 O O . LEU A 1 886 ? -19.923 -40.758 -8.737 1.00 85.44 886 LEU A O 1
ATOM 7178 N N . GLU A 1 887 ? -19.667 -42.260 -7.095 1.00 85.94 887 GLU A N 1
ATOM 7179 C CA . GLU A 1 887 ? -19.918 -43.437 -7.940 1.00 85.94 887 GLU A CA 1
ATOM 7180 C C . GLU A 1 887 ? -21.390 -43.553 -8.372 1.00 85.94 887 GLU A C 1
ATOM 7182 O O . GLU A 1 887 ? -21.664 -44.013 -9.482 1.00 85.94 887 GLU A O 1
ATOM 7187 N N . ASN A 1 888 ? -22.332 -43.128 -7.520 1.00 85.50 888 ASN A N 1
ATOM 7188 C CA . ASN A 1 888 ? -23.769 -43.344 -7.727 1.00 85.50 888 ASN A CA 1
ATOM 7189 C C . ASN A 1 888 ? -24.545 -42.090 -8.176 1.00 85.50 888 ASN A C 1
ATOM 7191 O O . ASN A 1 888 ? -25.686 -42.218 -8.616 1.00 85.50 888 ASN A O 1
ATOM 7195 N N . ALA A 1 889 ? -23.963 -40.889 -8.080 1.00 85.62 889 ALA A N 1
ATOM 7196 C CA . ALA A 1 889 ? -24.607 -39.644 -8.498 1.00 85.62 889 ALA A CA 1
ATOM 7197 C C . ALA A 1 889 ? -24.532 -39.455 -10.025 1.00 85.62 889 ALA A C 1
ATOM 7199 O O . ALA A 1 889 ? -23.559 -38.916 -10.556 1.00 85.62 889 ALA A O 1
ATOM 7200 N N . GLU A 1 890 ? -25.544 -39.921 -10.762 1.00 81.88 890 GLU A N 1
ATOM 7201 C CA . GLU A 1 890 ? -25.437 -40.009 -12.225 1.00 81.88 890 GLU A CA 1
ATOM 7202 C C . GLU A 1 890 ? -25.583 -38.676 -12.964 1.00 81.88 890 GLU A C 1
ATOM 7204 O O . GLU A 1 890 ? -25.003 -38.508 -14.042 1.00 81.88 890 GLU A O 1
ATOM 7209 N N . VAL A 1 891 ? -26.366 -37.759 -12.393 1.00 85.94 891 VAL A N 1
ATOM 7210 C CA . VAL A 1 891 ? -26.760 -36.466 -12.981 1.00 85.94 891 VAL A CA 1
ATOM 7211 C C . VAL A 1 891 ? -26.065 -35.274 -12.308 1.00 85.94 891 VAL A C 1
ATOM 7213 O O . VAL A 1 891 ? -26.536 -34.145 -12.416 1.00 85.94 891 VAL A O 1
ATOM 7216 N N . LEU A 1 892 ? -24.956 -35.527 -11.605 1.00 86.25 892 LEU A N 1
ATOM 7217 C CA . LEU A 1 892 ? -24.206 -34.513 -10.869 1.00 86.25 892 LEU A CA 1
ATOM 7218 C C . LEU A 1 892 ? -23.540 -33.516 -11.831 1.00 86.25 892 LEU A C 1
ATOM 7220 O O . LEU A 1 892 ? -22.734 -33.904 -12.676 1.00 86.25 892 LEU A O 1
ATOM 7224 N N . GLU A 1 893 ? -23.864 -32.233 -11.685 1.00 88.06 893 GLU A N 1
ATOM 7225 C CA . GLU A 1 893 ? -23.326 -31.132 -12.495 1.00 88.06 893 GLU A CA 1
ATOM 7226 C C . GLU A 1 893 ? -22.175 -30.417 -11.778 1.00 88.06 893 GLU A C 1
ATOM 7228 O O . GLU A 1 893 ? -21.189 -30.029 -12.409 1.00 88.06 893 GLU A O 1
ATOM 7233 N N . HIS A 1 894 ? -22.285 -30.259 -10.454 1.00 88.06 894 HIS A N 1
ATOM 7234 C CA . HIS A 1 894 ? -21.321 -29.537 -9.628 1.00 88.06 894 HIS A CA 1
ATOM 7235 C C . HIS A 1 894 ? -20.989 -30.303 -8.346 1.00 88.06 894 HIS A C 1
ATOM 7237 O O . HIS A 1 894 ? -21.884 -30.674 -7.583 1.00 88.06 894 HIS A O 1
ATOM 7243 N N . SER A 1 895 ? -19.695 -30.476 -8.075 1.00 88.50 895 SER A N 1
ATOM 7244 C CA . SER A 1 895 ? -19.198 -31.068 -6.835 1.00 88.50 895 SER A CA 1
ATOM 7245 C C . SER A 1 895 ? -18.083 -30.230 -6.224 1.00 88.50 895 SER A C 1
ATOM 7247 O O . SER A 1 895 ? -17.088 -29.944 -6.887 1.00 88.50 895 SER A O 1
ATOM 7249 N N . THR A 1 896 ? -18.190 -29.911 -4.940 1.00 88.31 896 THR A N 1
ATOM 7250 C CA . THR A 1 896 ? -17.167 -29.134 -4.228 1.00 88.31 896 THR A CA 1
ATOM 7251 C C . THR A 1 896 ? -16.711 -29.863 -2.971 1.00 88.31 896 THR A C 1
ATOM 7253 O O . THR A 1 896 ? -17.543 -30.308 -2.181 1.00 88.31 896 THR A O 1
ATOM 7256 N N . VAL A 1 897 ? -15.398 -29.999 -2.792 1.00 87.25 897 VAL A N 1
ATOM 7257 C CA . VAL A 1 897 ? -14.779 -30.630 -1.618 1.00 87.25 897 VAL A CA 1
ATOM 7258 C C . VAL A 1 897 ? -13.789 -29.644 -1.001 1.00 87.25 897 VAL A C 1
ATOM 7260 O O . VAL A 1 897 ? -12.715 -29.428 -1.561 1.00 87.25 897 VAL A O 1
ATOM 7263 N N . ASP A 1 898 ? -14.129 -29.070 0.151 1.00 85.62 898 ASP A N 1
ATOM 7264 C CA . ASP A 1 898 ? -13.249 -28.139 0.868 1.00 85.62 898 ASP A CA 1
ATOM 7265 C C . ASP A 1 898 ? -12.488 -28.880 1.970 1.00 85.62 898 ASP A C 1
ATOM 7267 O O . ASP A 1 898 ? -13.098 -29.447 2.890 1.00 85.62 898 ASP A O 1
ATOM 7271 N N . TRP A 1 899 ? -11.155 -28.861 1.912 1.00 82.12 899 TRP A N 1
ATOM 7272 C CA . TRP A 1 899 ? -10.317 -29.479 2.937 1.00 82.12 899 TRP A CA 1
ATOM 7273 C C . TRP A 1 899 ? -10.345 -28.691 4.250 1.00 82.12 899 TRP A C 1
ATOM 7275 O O . TRP A 1 899 ? -10.398 -27.464 4.289 1.00 82.12 899 TRP A O 1
ATOM 7285 N N . TYR A 1 900 ? -10.228 -29.401 5.372 1.00 75.88 900 TYR A N 1
ATOM 7286 C CA . TYR A 1 900 ? -10.061 -28.768 6.678 1.00 75.88 900 TYR A CA 1
ATOM 7287 C C . TYR A 1 900 ? -8.689 -28.063 6.805 1.00 75.88 900 TYR A C 1
ATOM 7289 O O . TYR A 1 900 ? -7.633 -28.712 6.757 1.00 75.88 900 TYR A O 1
ATOM 7297 N N . GLU A 1 901 ? -8.704 -26.744 7.039 1.00 63.31 901 GLU A N 1
ATOM 7298 C CA . GLU A 1 901 ? -7.533 -25.888 7.307 1.00 63.31 901 GLU A CA 1
ATOM 7299 C C . GLU A 1 901 ? -7.439 -25.480 8.795 1.00 63.31 901 GLU A C 1
ATOM 7301 O O . GLU A 1 901 ? -7.717 -24.342 9.175 1.00 63.31 901 GLU A O 1
ATOM 7306 N N . GLY A 1 902 ? -7.038 -26.398 9.680 1.00 57.66 902 GLY A N 1
ATOM 7307 C CA . GLY A 1 902 ? -6.856 -26.089 11.108 1.00 57.66 902 GLY A CA 1
ATOM 7308 C C . GLY A 1 902 ? -5.651 -26.763 11.771 1.00 57.66 902 GLY A C 1
ATOM 7309 O O . GLY A 1 902 ? -5.026 -27.656 11.212 1.00 57.66 902 GLY A O 1
ATOM 7310 N N . CYS A 1 903 ? -5.315 -26.325 12.992 1.00 42.00 903 CYS A N 1
ATOM 7311 C CA . CYS A 1 903 ? -4.077 -26.658 13.725 1.00 42.00 903 CYS A CA 1
ATOM 7312 C C . CYS A 1 903 ? -3.973 -28.090 14.296 1.00 42.00 903 CYS A C 1
ATOM 7314 O O . CYS A 1 903 ? -3.014 -28.393 15.010 1.00 42.00 903 CYS A O 1
ATOM 7316 N N . PHE A 1 904 ? -4.956 -28.954 14.058 1.00 49.00 904 PHE A N 1
ATOM 7317 C CA . PHE A 1 904 ? -5.010 -30.306 14.624 1.00 49.00 904 PHE A CA 1
ATOM 7318 C C . PHE A 1 904 ? -4.472 -31.348 13.626 1.00 49.00 904 PHE A C 1
ATOM 7320 O O . PHE A 1 904 ? -4.238 -31.015 12.468 1.00 49.00 904 PHE A O 1
ATOM 7327 N N . LYS A 1 905 ? -4.220 -32.596 14.067 1.00 49.69 905 LYS A N 1
ATOM 7328 C CA . LYS A 1 905 ? -3.673 -33.688 13.228 1.00 49.69 905 LYS A CA 1
ATOM 7329 C C . LYS A 1 905 ? -4.578 -33.969 12.011 1.00 49.69 905 LYS A C 1
ATOM 7331 O O . LYS A 1 905 ? -5.471 -34.804 12.091 1.00 49.69 905 LYS A O 1
ATOM 7336 N N . GLY A 1 906 ? -4.350 -33.272 10.904 1.00 55.06 906 GLY A N 1
ATOM 7337 C CA . GLY A 1 906 ? -4.895 -33.612 9.592 1.00 55.06 906 GLY A CA 1
ATOM 7338 C C . GLY A 1 906 ? -4.030 -34.649 8.873 1.00 55.06 906 GLY A C 1
ATOM 7339 O O . GLY A 1 906 ? -2.893 -34.909 9.275 1.00 55.06 906 GLY A O 1
ATOM 7340 N N . THR A 1 907 ? -4.576 -35.217 7.798 1.00 60.75 907 THR A N 1
ATOM 7341 C CA . THR A 1 907 ? -3.825 -35.970 6.781 1.00 60.75 907 THR A CA 1
ATOM 7342 C C . THR A 1 907 ? -2.664 -35.136 6.244 1.00 60.75 907 THR A C 1
ATOM 7344 O O . THR A 1 907 ? -2.794 -33.922 6.053 1.00 60.75 907 THR A O 1
ATOM 7347 N N . SER A 1 908 ? -1.515 -35.776 6.023 1.00 69.94 908 SER A N 1
ATOM 7348 C CA . SER A 1 908 ? -0.345 -35.115 5.437 1.00 69.94 908 SER A CA 1
ATOM 7349 C C . SER A 1 908 ? -0.649 -34.605 4.023 1.00 69.94 908 SER A C 1
ATOM 7351 O O . SER A 1 908 ? -1.526 -35.127 3.340 1.00 69.94 908 SER A O 1
ATOM 7353 N N . GLU A 1 909 ? 0.084 -33.593 3.553 1.00 74.25 909 GLU A N 1
ATOM 7354 C CA . GLU A 1 909 ? -0.102 -33.030 2.204 1.00 74.25 909 GLU A CA 1
ATOM 7355 C C . GLU A 1 909 ? 0.064 -34.098 1.101 1.00 74.25 909 GLU A C 1
ATOM 7357 O O . GLU A 1 909 ? -0.664 -34.095 0.110 1.00 74.25 909 GLU A O 1
ATOM 7362 N N . GLU A 1 910 ? 0.951 -35.077 1.318 1.00 75.50 910 GLU A N 1
ATOM 7363 C CA . GLU A 1 910 ? 1.138 -36.231 0.429 1.00 75.50 910 GLU A CA 1
ATOM 7364 C C . GLU A 1 910 ? -0.089 -37.163 0.409 1.00 75.50 910 GLU A C 1
ATOM 7366 O O . GLU A 1 910 ? -0.537 -37.573 -0.663 1.00 75.50 910 GLU A O 1
ATOM 7371 N N . GLU A 1 911 ? -0.678 -37.466 1.571 1.00 76.62 911 GLU A N 1
ATOM 7372 C CA . GLU A 1 911 ? -1.901 -38.278 1.672 1.00 76.62 911 GLU A CA 1
ATOM 7373 C C . GLU A 1 911 ? -3.118 -37.556 1.082 1.00 76.62 911 GLU A C 1
ATOM 7375 O O . GLU A 1 911 ? -3.911 -38.186 0.383 1.00 76.62 911 GLU A O 1
ATOM 7380 N N . ARG A 1 912 ? -3.245 -36.237 1.292 1.00 81.25 912 ARG A N 1
ATOM 7381 C CA . ARG A 1 912 ? -4.306 -35.419 0.678 1.00 81.25 912 ARG A CA 1
ATOM 7382 C C . ARG A 1 912 ? -4.240 -35.479 -0.841 1.00 81.25 912 ARG A C 1
ATOM 7384 O O . ARG A 1 912 ? -5.258 -35.738 -1.480 1.00 81.25 912 ARG A O 1
ATOM 7391 N N . MET A 1 913 ? -3.045 -35.315 -1.416 1.00 79.25 913 MET A N 1
ATOM 7392 C CA . MET A 1 913 ? -2.854 -35.444 -2.863 1.00 79.25 913 MET A CA 1
ATOM 7393 C C . MET A 1 913 ? -3.185 -36.853 -3.365 1.00 79.25 913 MET A C 1
ATOM 7395 O O . MET A 1 913 ? -3.799 -36.979 -4.422 1.00 79.25 913 MET A O 1
ATOM 7399 N N . SER A 1 914 ? -2.839 -37.905 -2.614 1.00 83.31 914 SER A N 1
ATOM 7400 C CA . SER A 1 914 ? -3.202 -39.284 -2.974 1.00 83.31 914 SER A CA 1
ATOM 7401 C C . SER A 1 914 ? -4.718 -39.499 -2.970 1.00 83.31 914 SER A C 1
ATOM 7403 O O . SER A 1 914 ? -5.257 -40.046 -3.928 1.00 83.31 914 SER A O 1
ATOM 7405 N N . ILE A 1 915 ? -5.417 -39.047 -1.925 1.00 82.69 915 ILE A N 1
ATOM 7406 C CA . ILE A 1 915 ? -6.879 -39.169 -1.811 1.00 82.69 915 ILE A CA 1
ATOM 7407 C C . ILE A 1 915 ? -7.567 -38.357 -2.913 1.00 82.69 915 ILE A C 1
ATOM 7409 O O . ILE A 1 915 ? -8.481 -38.856 -3.567 1.00 82.69 915 ILE A O 1
ATOM 7413 N N . GLN A 1 916 ? -7.110 -37.128 -3.161 1.00 84.06 916 GLN A N 1
ATOM 7414 C CA . GLN A 1 916 ? -7.636 -36.283 -4.230 1.00 84.06 916 GLN A CA 1
ATOM 7415 C C . GLN A 1 916 ? -7.420 -36.923 -5.603 1.00 84.06 916 GLN A C 1
ATOM 7417 O O . GLN A 1 916 ? -8.332 -36.918 -6.426 1.00 84.06 916 GLN A O 1
ATOM 7422 N N . GLN A 1 917 ? -6.243 -37.502 -5.853 1.00 83.38 917 GLN A N 1
ATOM 7423 C CA . GLN A 1 917 ? -5.967 -38.205 -7.100 1.00 83.38 917 GLN A CA 1
ATOM 7424 C C . GLN A 1 917 ? -6.893 -39.415 -7.265 1.00 83.38 917 GLN A C 1
ATOM 7426 O O . GLN A 1 917 ? -7.503 -39.555 -8.324 1.00 83.38 917 GLN A O 1
ATOM 7431 N N . ASP A 1 918 ? -7.073 -40.230 -6.227 1.00 84.38 918 ASP A N 1
ATOM 7432 C CA . ASP A 1 918 ? -7.967 -41.391 -6.261 1.00 84.38 918 ASP A CA 1
ATOM 7433 C C . ASP A 1 918 ? -9.426 -40.986 -6.519 1.00 84.38 918 ASP A C 1
ATOM 7435 O O . ASP A 1 918 ? -10.077 -41.548 -7.401 1.00 84.38 918 ASP A O 1
ATOM 7439 N N . LEU A 1 919 ? -9.937 -39.980 -5.807 1.00 82.06 919 LEU A N 1
ATOM 7440 C CA . LEU A 1 919 ? -11.312 -39.495 -5.970 1.00 82.06 919 LEU A CA 1
ATOM 7441 C C . LEU A 1 919 ? -11.522 -38.786 -7.310 1.00 82.06 919 LEU A C 1
ATOM 7443 O O . LEU A 1 919 ? -12.587 -38.927 -7.906 1.00 82.06 919 LEU A O 1
ATOM 7447 N N . SER A 1 920 ? -10.503 -38.091 -7.831 1.00 80.81 920 SER A N 1
ATOM 7448 C CA . SER A 1 920 ? -10.578 -37.413 -9.133 1.00 80.81 920 SER A CA 1
ATOM 7449 C C . SER A 1 920 ? -10.909 -38.372 -10.283 1.00 80.81 920 SER A C 1
ATOM 7451 O O . SER A 1 920 ? -11.535 -37.971 -11.260 1.00 80.81 920 SER A O 1
ATOM 7453 N N . THR A 1 921 ? -10.547 -39.656 -10.152 1.00 82.00 921 THR A N 1
ATOM 7454 C CA . THR A 1 921 ? -10.838 -40.683 -11.167 1.00 82.00 921 THR A CA 1
ATOM 7455 C C . THR A 1 921 ? -12.309 -41.092 -11.241 1.00 82.00 921 THR A C 1
ATOM 7457 O O . THR A 1 921 ? -12.713 -41.697 -12.233 1.00 82.00 921 THR A O 1
ATOM 7460 N N . LEU A 1 922 ? -13.103 -40.776 -10.215 1.00 80.44 922 LEU A N 1
ATOM 7461 C CA . LEU A 1 922 ? -14.514 -41.153 -10.116 1.00 80.44 922 LEU A CA 1
ATOM 7462 C C . LEU A 1 922 ? -15.451 -40.099 -10.717 1.00 80.44 922 LEU A C 1
ATOM 7464 O O . LEU A 1 922 ? -16.608 -40.405 -10.998 1.00 80.44 922 LEU A O 1
ATOM 7468 N N . PHE A 1 923 ? -14.969 -38.872 -10.939 1.00 73.56 923 PHE A N 1
ATOM 7469 C CA . PHE A 1 923 ? -15.785 -37.815 -11.527 1.00 73.56 923 PHE A CA 1
ATOM 7470 C C . PHE A 1 923 ? -16.053 -38.077 -13.008 1.00 73.56 923 PHE A C 1
ATOM 7472 O O . PHE A 1 923 ? -15.159 -38.403 -13.794 1.00 73.56 923 PHE A O 1
ATOM 7479 N N . ARG A 1 924 ? -17.313 -37.892 -13.400 1.00 71.56 924 ARG A N 1
ATOM 7480 C CA . ARG A 1 924 ? -17.740 -37.945 -14.800 1.00 71.56 924 ARG A CA 1
ATOM 7481 C C . ARG A 1 924 ? -17.237 -36.699 -15.540 1.00 71.56 924 ARG A C 1
ATOM 7483 O O . ARG A 1 924 ? -17.113 -35.632 -14.948 1.00 71.56 924 ARG A O 1
ATOM 7490 N N . SER A 1 925 ? -16.993 -36.819 -16.848 1.00 66.19 925 SER A N 1
ATOM 7491 C CA . SER A 1 925 ? -16.486 -35.724 -17.699 1.00 66.19 925 SER A CA 1
ATOM 7492 C C . SER A 1 925 ? -17.373 -34.480 -17.728 1.00 66.19 925 SER A C 1
ATOM 7494 O O . SER A 1 925 ? -16.898 -33.398 -18.065 1.00 66.19 925 SER A O 1
ATOM 7496 N N . ASP A 1 926 ? -18.650 -34.660 -17.401 1.00 71.12 926 ASP A N 1
ATOM 7497 C CA . ASP A 1 926 ? -19.694 -33.652 -17.551 1.00 71.12 926 ASP A CA 1
ATOM 7498 C C . ASP A 1 926 ? -19.992 -32.933 -16.218 1.00 71.12 926 ASP A C 1
ATOM 7500 O O . ASP A 1 926 ? -20.783 -31.995 -16.193 1.00 71.12 926 ASP A O 1
ATOM 7504 N N . CYS A 1 927 ? -19.326 -33.337 -15.125 1.00 76.94 927 CYS A N 1
ATOM 7505 C CA . CYS A 1 927 ? -19.413 -32.716 -13.805 1.00 76.94 927 CYS A CA 1
ATOM 7506 C C . CYS A 1 927 ? -18.226 -31.767 -13.586 1.00 76.94 927 CYS A C 1
ATOM 7508 O O . CYS A 1 927 ? -17.064 -32.165 -13.704 1.00 76.94 927 CYS A O 1
ATOM 7510 N N . LEU A 1 928 ? -18.499 -30.521 -13.200 1.00 80.50 928 LEU A N 1
ATOM 7511 C CA . LEU A 1 928 ? -17.478 -29.593 -12.717 1.00 80.50 928 LEU A CA 1
ATOM 7512 C C . LEU A 1 928 ? -17.148 -29.932 -11.262 1.00 80.50 928 LEU A C 1
ATOM 7514 O O . LEU A 1 928 ? -18.037 -29.922 -10.411 1.00 80.50 928 LEU A O 1
ATOM 7518 N N . TYR A 1 929 ? -15.881 -30.236 -10.976 1.00 79.69 929 TYR A N 1
ATOM 7519 C CA . TYR A 1 929 ? -15.426 -30.552 -9.625 1.00 79.69 929 TYR A CA 1
ATOM 7520 C C . TYR A 1 929 ? -14.298 -29.624 -9.171 1.00 79.69 929 TYR A C 1
ATOM 7522 O O . TYR A 1 929 ? -13.350 -29.360 -9.913 1.00 79.69 929 TYR A O 1
ATOM 7530 N N . GLU A 1 930 ? -14.400 -29.144 -7.935 1.00 82.75 930 GLU A N 1
ATOM 7531 C CA . GLU A 1 930 ? -13.429 -28.245 -7.312 1.00 82.75 930 GLU A CA 1
ATOM 7532 C C . GLU A 1 930 ? -13.004 -28.817 -5.953 1.00 82.75 930 GLU A C 1
ATOM 7534 O O . GLU A 1 930 ? -13.843 -29.199 -5.137 1.00 82.75 930 GLU A O 1
ATOM 7539 N N . PHE A 1 931 ? -11.691 -28.899 -5.735 1.00 80.50 931 PHE A N 1
ATOM 7540 C CA . PHE A 1 931 ? -11.094 -29.199 -4.435 1.00 80.50 931 PHE A CA 1
ATOM 7541 C C . PHE A 1 931 ? -10.432 -27.918 -3.930 1.00 80.50 931 PHE A C 1
ATOM 7543 O O . PHE A 1 931 ? -9.574 -27.381 -4.640 1.00 80.50 931 PHE A O 1
ATOM 7550 N N . PHE A 1 932 ? -10.834 -27.446 -2.751 1.00 75.06 932 PHE A N 1
ATOM 7551 C CA . PHE A 1 932 ? -10.326 -26.219 -2.131 1.00 75.06 932 PHE A CA 1
ATOM 7552 C C . PHE A 1 932 ? -9.396 -26.504 -0.961 1.00 75.06 932 PHE A C 1
ATOM 7554 O O . PHE A 1 932 ? -9.725 -27.393 -0.139 1.00 75.06 932 PHE A O 1
#

Sequence (932 aa):
MKELFNSGSEIANFVVSSGLLKVVWGKVWDSYGGVNLKEQQNLGFSLKWKVYEEAKFDIIVFVASPICTKSHLQEAELVPSTALKDPSFEFLCSNGNSSSIHKAAITLFTSHINELLQLKNQYSRISKPLIITGHSLGGSVASLFTLRLLESLNVTAAKHPLCLTFGSPLVGDKGFQQAISEYPVWTSCFLHVSASEDLIPRLFITPHYLNNNGLTSQSNSYKPFGTFLLCCETGCSCSDNPEAVVELLKAMPLGKNSGNEEKLIVDYGRIVEKLESLIILKGISQLNDFMPTSLRAGTILQLGAVGVHKSQHQDYDLDNLIKILELEDTCYSSKRNVVDPAKKLNDIKVKMAELEWYKKLCKVREKGYYDCYKNKFDRRDMRVENYKEFLTDYWQDIVAQTEKKPQTKHGYFRRIRWLYGGTTYRRMVEPLDIADYYKSGQKEYMTKGRSPHYIKMEQWLEEAEKKNGSCSNAKKQSVDAILTYDSCFWAHVEEARILCKSLQNADASAAEKESSRKKLMKFEEYVMEQIKKFAVSSEIFLKGSSFMQWWKEYEKIIGPDHHNLPLYDFMINDDFLDYGSDACCLGTFHDRVKSIPDNSRIARFCLWYSLLPDNHNHQSMLNPLLCDAAGHQIEEMALGFEFHSEENLYQKVISLPHSLFTSDSLTSFELSMEFPHLDFEFEFPIEFPTSIWSTGRDIHFSIASARLQILTIEANKSDDSYSSLEIKCPNLEYLNISDWDYFNQPPEMWFYNPAIPKVLERLRHVQFLKLSSSTLKAIQFLHSHEDKEAHLDMDKLPIFYNLTHLELELEVEGLILLVYILQKMPHLQSLKLFIGYGDMKEQDMEQKCFKDVLPPACLEHCLQTFSISSFRGTTKEEIDFLRYILENAEVLEHSTVDWYEGCFKGTSEEERMSIQQDLSTLFRSDCLYEFF